Protein AF-0000000084982777 (afdb_homodimer)

Foldseek 3Di:
DPPDDQDDLVRLLVLLVVFHDPVLSVLLVVLLVVLCVFQPPPADLVGHRPQSLLSQLLSVLSVLQFGSLLSSLSSCLCRCVPGPDHLVNCCVSHRNSSSLLSVLLNVLPPDPDDPPVQVPLVSLLSNLLSCLVPVSSLSSVLSSLLVCLVVLVSDDLVVSLVSLVCCQQRVLLVCVLLLQVQSNLSSQLSSCCSNPVPLSVVLVVVCPVCVVVLVVQQVVQQVLLVVLLVVVVWDKDKDWDQDGSNVLVCCCVVVVDDSVPPLARGEMEIATADPVSLVVSVVSVCVQFPWDPPFWDACQVPPDLLRQGWTWTWTLDPPRRIYIYIYYYPLNVSCNNSGNSSVSNDHPPCPPPPPPVVVVVRNVVSVVLVVLVVLDDGSVSSSVLCSQWPSADWAWEAEPVGDIDITHFQFFLLQVQVVVHLQSSFFFPWKDWPNHTDHRLHGDHHYIYIGTDGDPPGPTDDPCVCVSGRHPSSNSSNVVVVVVVVVVVD/DPPDDQDDLVRLLVLLVVFHDPVLSVLLVLLLVVLCVFQPPPADLVGHRPQSLLSQLLSVLSVLQFGSLLSSLSSCLCRCPPGPDHLVNCCVSHRNSSSLLSVLLNVLPPDPDDDPVQVPLVSLLSNLLSCLVPVSSLSSVLSSLLSCLVVLVSDDLVVSLVSLVCCLQRVLLVCVLLLQVQSNLSSQLSSCCSNPVPLSVVLVVVCPVCVVVLVVQQVVQQVLLVVLLVVVVWDKDKDWDQDGSNVLVCCCVVVVDDSVPPLARGEMEIATADPVSLVVSVVSVCVQFPWDPPFWDACQVPPDLLRQGWTWTWTLTPPRRIYIYIYYYPLNVSCNNSGNSSVSNDHPPCNDPPPPVVVVVSNVVSVVLVVLVVLDDGSVSSSVLCSQWPSADWAWEAEPVGDIDITHFQFWLLQVQVVVHLQSSFFFPWKDWPNHTDHRLHGDHHYIYIGTDGDPPGPTDDPCVCVSGRHPSSNSSRVVVVVVVVV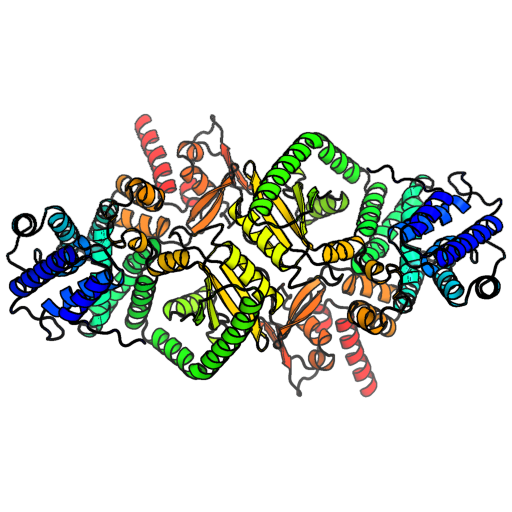VVD

Solvent-accessible surface area (backbone atoms only — not comparable to full-atom values): 50163 Å² total; per-residue (Å²): 126,80,78,77,80,83,62,48,68,66,52,39,52,52,54,37,56,75,55,42,55,69,69,46,42,49,54,31,48,51,30,44,53,49,30,47,61,60,37,58,90,41,65,38,89,82,69,44,56,38,48,57,52,30,39,40,21,19,34,50,35,39,73,52,37,43,32,52,60,58,29,23,27,26,28,34,35,55,39,54,71,77,37,90,48,44,60,67,53,42,26,69,75,68,33,61,67,43,22,50,41,23,49,55,40,32,71,52,69,67,78,80,57,88,61,66,66,60,40,48,24,42,39,49,46,50,41,54,52,47,25,64,75,39,54,64,32,44,51,46,47,52,30,43,50,48,52,50,58,74,54,36,83,68,51,56,70,70,56,35,35,52,52,23,51,49,37,51,69,45,52,22,44,48,29,43,58,42,13,20,41,61,60,18,52,52,45,36,34,55,19,39,43,57,67,39,44,65,63,39,50,50,52,51,49,60,54,57,74,51,36,67,62,48,53,51,51,48,52,52,52,48,51,52,49,50,53,48,33,51,76,68,71,50,70,67,51,75,43,76,43,83,77,54,64,43,60,50,49,50,47,28,62,76,67,70,40,55,78,89,43,50,54,69,69,40,35,36,34,38,34,23,84,38,71,61,49,34,27,38,46,49,41,44,50,31,69,75,22,44,61,40,67,84,43,62,44,61,20,64,47,50,49,45,86,37,63,37,36,32,36,38,36,32,23,37,35,81,76,27,34,53,31,32,38,34,31,24,26,57,69,35,47,45,29,40,43,35,12,58,40,49,69,50,30,52,49,81,89,60,75,64,68,62,59,65,62,60,57,58,63,58,40,62,64,50,57,50,51,56,54,43,54,74,70,36,89,42,42,54,52,32,48,53,35,42,50,50,52,62,61,38,60,69,31,45,30,25,37,64,70,46,45,80,41,80,38,31,60,68,26,10,48,46,26,49,29,32,68,75,32,63,65,49,32,36,20,47,77,36,28,26,48,61,76,36,81,40,60,49,59,40,62,60,49,67,50,36,34,45,40,79,37,65,41,90,81,47,91,45,73,57,82,67,47,60,76,40,35,64,38,51,67,38,42,51,52,52,51,48,52,53,52,53,51,51,53,70,70,94,122,81,79,76,80,83,60,48,68,66,52,39,50,52,54,37,54,74,53,42,53,70,70,44,42,51,54,32,48,51,30,43,54,50,31,46,62,62,37,59,90,41,64,39,89,81,70,43,55,37,48,56,53,29,39,40,22,20,33,52,35,39,74,53,38,43,31,52,59,57,28,24,27,26,29,34,35,56,40,54,71,75,37,91,49,44,59,67,52,42,26,67,76,68,33,59,69,42,23,51,40,23,48,54,40,32,70,51,70,66,77,79,58,87,61,66,67,60,40,49,23,42,37,49,46,49,42,54,53,46,25,65,74,39,54,65,31,44,51,46,47,50,30,42,49,48,53,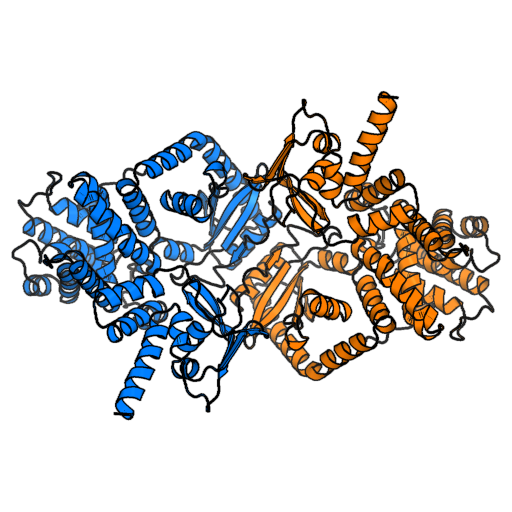48,56,74,54,36,80,69,50,57,68,70,57,35,33,53,52,25,49,47,35,51,69,45,51,22,43,48,29,43,58,43,12,20,41,61,59,19,51,51,45,35,36,54,19,37,43,57,67,41,43,65,62,40,51,50,51,53,49,61,54,57,75,50,37,67,62,49,52,50,48,49,52,52,53,47,52,54,49,50,52,46,33,50,75,68,71,49,71,65,51,74,43,77,43,84,77,53,64,44,59,51,50,49,49,28,63,76,66,70,39,54,78,88,42,50,52,69,69,39,33,37,34,39,34,22,82,36,71,61,49,34,27,39,47,49,41,43,48,31,69,75,23,44,61,41,66,82,44,63,45,62,20,65,50,51,50,46,85,35,63,36,37,31,35,38,38,32,24,36,36,82,74,28,34,53,31,33,39,36,30,25,25,57,67,35,46,44,30,39,45,34,14,60,40,50,67,50,31,51,46,77,91,56,71,63,66,57,57,66,62,59,57,57,64,58,40,62,63,48,58,49,50,57,53,42,56,75,70,36,91,42,41,56,53,34,48,53,38,42,51,50,52,61,60,40,61,69,30,44,31,25,37,62,70,46,47,80,42,79,39,29,59,68,26,9,47,44,26,48,29,33,68,75,32,61,65,50,32,36,20,46,77,35,28,26,47,59,74,36,80,40,61,49,59,40,63,59,49,67,53,37,34,45,40,79,36,65,40,90,82,47,90,45,74,57,82,68,49,61,74,40,35,65,37,50,68,36,42,50,52,52,52,48,52,52,53,52,51,51,54,71,71,94

Secondary structure (DSSP, 8-state):
--------HHHHHHHHHTTS-HHHHHHHHHHHHHHHHHTTT-B-TTSSBTTHHHHHHHHHHHHTT--HHHHHHHHHTTHHHHSS--HHHHHHHS-HHHHHHHHHHHHTT----SSHHHHHHHHHHHHHHHHHH-HHHHHHHHHHHHHHHHTGGGS-HHHHHHHHHHIIIIIHHHHHHTT-HHHHHHHHHHHHHHH-HHHHHHHHHHHHHTHHHHHHHHHHHHHHHHHHHHHTT---EEEE-PPPHHHHHHHHHHHT--GGG-GGG-EEEEEESSHHHHHHHHHHHHHHSEEPTT--EETTTS--TT----EEEEEE-GGG-EEEEEEEEHHHHHHHHHTTHHHHS--TT--S---HHHHHHH-HHHHHHHHHHHH-SSHHHHHHHHHHHTSS-EEEEE-TT--EEEEETT-BHHHHHHHH-HHHHHTEEEEEETTEEE-TTPBP-TT-BEEEEE-TT-----TTHHHH--SHHHHHHHHHHHHHHHHHH-/--------HHHHHHHHHTTS-HHHHHHHHHHHHHHHHHTTT-B-TTSSBTTHHHHHHHHHHHHTT--HHHHHHHHHTTHHHHSS--HHHHHHHS-HHHHHHHHHHHHHH----SSHHHHHHHHHHHHHHHHHH-HHHHHHHHHHHHHHHHTGGGS-HHHHHHHHHHIIIIIHHHHHHTT-HHHHHHHHHHHHHHH-HHHHHHHHHHHHHTHHHHHHHHHHHHHHHHHHHHHTT---EEEE-PPPHHHHHHHHHHHT--GGG-GGG-EEEEEESSHHHHHHHHHHHHHHSEEPTT--EETTTS--TT----EEEEEE-GGG-EEEEEEEEHHHHHHHHHTTHHHHS-BTTB-----HHHHHHH-HHHHHHHHHHHH-SSHHHHHHHHHHHTSS-EEEEE-TT--EEEEETT-BHHHHHHHH-HHHHHTEEEEEETTEEE-TTPBP-TT-BEEEEE-TT-----TTHHHH--SHHHHHHHHHHHHHHHHHH-

Nearest PDB structures (foldseek):
  7oiw-assembly1_A  TM=9.866E-01  e=7.650E-34  Staphylococcus aureus subsp. aureus Mu50
  7oiw-assembly2_B  TM=9.722E-01  e=5.119E-33  Staphylococcus aureus subsp. aureus Mu50
  8acu-assembly1_A  TM=9.009E-01  e=8.330E-35  Bacillus subtilis
  8acu-assembly1_B  TM=8.796E-01  e=3.444E-31  Bacillus subtilis
  5kpx-assembly1_33  TM=6.962E-01  e=4.493E-32  Escherichia coli K-12

Sequence (980 aa):
MSVKKNYTPQEVIALCLTYMSSEHVTFVKRAYDLAEKAHAGQMRKSGEQFISHPVQVAAILAELRMDPVTVATGFLHDVVEDTEYTYADIAELFNPEVADLVDGVTKLGKFKFKSKKEHQAENHRKMLIAMAQDVRVVLVKLADRLHNMRTLSYHRKEKQVDIATETMEIYAPLADRLGISRIKWELEDISLRYTNSQQYYRIVHMMNSRREDRERYIENAKATIQEAVDELDIEADITGRPKHIFSIYKKMRNQKKQFSEIYDLLALRVIVPSIKDCYGVLGAIHTKWKPMPGRFKDYIAMPKANMYQSLHTTVLGPDATPLEVQIRTFKMHEIAEYGVAAHWAYKEGITTKAPTDEMDQHISWFRDIIELQTESNTASDFMDSIKQDIFKDKVYVFSPKGDVMELPRDSSTLDFAYHVHTEVGNQSTGAKVNGKIVPLNYKLKNGDIVEMLTSSSSFGPSRDWLKYVNTSKAKNRIKHFFKTQQKDASMSVKKNYTPQEVIALCLTYMSSEHVTFVKRAYDLAEKAHAGQMRKSGEQFISHPVQVAAILAELRMDPVTVATGFLHDVVEDTEYTYADIAELFNPEVADLVDGVTKLGKFKFKSKKEHQAENHRKMLIAMAQDVRVVLVKLADRLHNMRTLSYHRKEKQVDIATETMEIYAPLADRLGISRIKWELEDISLRYTNSQQYYRIVHMMNSRREDRERYIENAKATIQEAVDELDIEADITGRPKHIFSIYKKMRNQKKQFSEIYDLLALRVIVPSIKDCYGVLGAIHTKWKPMPGRFKDYIAMPKANMYQSLHTTVLGPDATPLEVQIRTFKMHEIAEYGVAAHWAYKEGITTKAPTDEMDQHISWFRDIIELQTESNTASDFMDSIKQDIFKDKVYVFSPKGDVMELPRDSSTLDFAYHVHTEVGNQSTGAKVNGKIVPLNYKLKNGDIVEMLTSSSSFGPSRDWLKYVNTSKAKNRIKHFFKTQQKDAS

InterPro domains:
  IPR003607 HD/PDEase domain [SM00471] (46-158)
  IPR003607 HD/PDEase domain [cd00077] (48-171)
  IPR004095 TGS [PF02824] (395-454)
  IPR004095 TGS [PS51880] (393-454)
  IPR004811 RelA/SpoT family [TIGR00691] (31-489)
  IPR006674 HD domain [PS51831] (50-149)
  IPR007685 RelA/SpoT [PF04607] (240-349)
  IPR007685 RelA/SpoT [SM00954] (240-350)
  IPR007685 RelA/SpoT [cd05399] (219-338)
  IPR012675 Beta-grasp domain superfamily [G3DSA:3.10.20.30] (388-459)
  IPR012676 TGS-like [SSF81271] (382-454)
  IPR033655 RelA/SpoT, TGS domain [cd01668] (396-454)
  IPR043519 Nucleotidyltransferase superfamily [G3DSA:3.30.460.10] (197-329)
  IPR043519 Nucleotidyltransferase superfamily [SSF81301] (198-371)

Organism: NCBI:txid883103

Structure (mmCIF, N/CA/C/O backbone):
data_AF-0000000084982777-model_v1
#
loop_
_entity.id
_entity.type
_entity.pdbx_description
1 polymer 'GTP diphosphokinase'
#
loop_
_atom_site.group_PDB
_atom_site.id
_atom_site.type_symbol
_atom_site.label_atom_id
_atom_site.label_alt_id
_atom_site.label_comp_id
_atom_site.label_asym_id
_atom_site.label_entity_id
_atom_site.label_seq_id
_atom_site.pdbx_PDB_ins_code
_atom_site.Cartn_x
_atom_site.Cartn_y
_atom_site.Cartn_z
_atom_site.occupancy
_atom_site.B_iso_or_equiv
_atom_site.auth_seq_id
_atom_site.auth_comp_id
_atom_site.auth_asym_id
_atom_site.auth_atom_id
_atom_site.pdbx_PDB_model_num
ATOM 1 N N . MET A 1 1 ? 22.375 -23.359 -10.875 1 36.69 1 MET A N 1
ATOM 2 C CA . MET A 1 1 ? 21.281 -24.219 -11.305 1 36.69 1 MET A CA 1
ATOM 3 C C . MET A 1 1 ? 21.328 -25.562 -10.57 1 36.69 1 MET A C 1
ATOM 5 O O . MET A 1 1 ? 22.359 -26.234 -10.57 1 36.69 1 MET A O 1
ATOM 9 N N . SER A 1 2 ? 20.672 -25.719 -9.617 1 41.84 2 SER A N 1
ATOM 10 C CA . SER A 1 2 ? 20.797 -26.922 -8.812 1 41.84 2 SER A CA 1
ATOM 11 C C . SER A 1 2 ? 20.781 -28.172 -9.68 1 41.84 2 SER A C 1
ATOM 13 O O . SER A 1 2 ? 19.922 -28.312 -10.562 1 41.84 2 SER A O 1
ATOM 15 N N . VAL A 1 3 ? 21.938 -28.672 -9.922 1 45.88 3 VAL A N 1
ATOM 16 C CA . VAL A 1 3 ? 22.062 -30 -10.531 1 45.88 3 VAL A CA 1
ATOM 17 C C . VAL A 1 3 ? 21.031 -30.938 -9.93 1 45.88 3 VAL A C 1
ATOM 19 O O . VAL A 1 3 ? 21.062 -31.219 -8.727 1 45.88 3 VAL A O 1
ATOM 22 N N . LYS A 1 4 ? 19.797 -30.906 -10.516 1 60.09 4 LYS A N 1
ATOM 23 C CA . LYS A 1 4 ? 18.734 -31.672 -9.883 1 60.09 4 LYS A CA 1
ATOM 24 C C . LYS A 1 4 ? 19.062 -33.156 -9.867 1 60.09 4 LYS A C 1
ATOM 26 O O . LYS A 1 4 ? 19.609 -33.688 -10.828 1 60.09 4 LYS A O 1
ATOM 31 N N . LYS A 1 5 ? 19.094 -33.781 -8.656 1 65.69 5 LYS A N 1
ATOM 32 C CA . LYS A 1 5 ? 19.438 -35.125 -8.172 1 65.69 5 LYS A CA 1
ATOM 33 C C . LYS A 1 5 ? 18.609 -36.188 -8.875 1 65.69 5 LYS A C 1
ATOM 35 O O . LYS A 1 5 ? 17.391 -36.062 -9.016 1 65.69 5 LYS A O 1
ATOM 40 N N . ASN A 1 6 ? 19.219 -37.031 -9.672 1 84.5 6 ASN A N 1
ATOM 41 C CA . ASN A 1 6 ? 18.594 -38.25 -10.133 1 84.5 6 ASN A CA 1
ATOM 42 C C . ASN A 1 6 ? 18.422 -39.25 -8.992 1 84.5 6 ASN A C 1
ATOM 44 O O . ASN A 1 6 ? 19.406 -39.781 -8.477 1 84.5 6 ASN A O 1
ATOM 48 N N . TYR A 1 7 ? 17.203 -39.5 -8.656 1 91.94 7 TYR A N 1
ATOM 49 C CA . TYR A 1 7 ? 16.906 -40.375 -7.527 1 91.94 7 TYR A CA 1
ATOM 50 C C . TYR A 1 7 ? 16.984 -41.844 -7.93 1 91.94 7 TYR A C 1
ATOM 52 O O . TYR A 1 7 ? 16.578 -42.188 -9.031 1 91.94 7 TYR A O 1
ATOM 60 N N . THR A 1 8 ? 17.531 -42.625 -7.051 1 94 8 THR A N 1
ATOM 61 C CA . THR A 1 8 ? 17.406 -44.062 -7.18 1 94 8 THR A CA 1
ATOM 62 C C . THR A 1 8 ? 16.078 -44.562 -6.582 1 94 8 THR A C 1
ATOM 64 O O . THR A 1 8 ? 15.461 -43.844 -5.793 1 94 8 THR A O 1
ATOM 67 N N . PRO A 1 9 ? 15.609 -45.719 -7.098 1 94.75 9 PRO A N 1
ATOM 68 C CA . PRO A 1 9 ? 14.375 -46.219 -6.504 1 94.75 9 PRO A CA 1
ATOM 69 C C . PRO A 1 9 ? 14.445 -46.312 -4.98 1 94.75 9 PRO A C 1
ATOM 71 O O . PRO A 1 9 ? 13.469 -46.031 -4.297 1 94.75 9 PRO A O 1
ATOM 74 N N . GLN A 1 10 ? 15.609 -46.688 -4.48 1 94.44 10 GLN A N 1
ATOM 75 C CA . GLN A 1 10 ? 15.797 -46.781 -3.037 1 94.44 10 GLN A CA 1
ATOM 76 C C . GLN A 1 10 ? 15.664 -45.438 -2.35 1 94.44 10 GLN A C 1
ATOM 78 O O . GLN A 1 10 ? 15.102 -45.344 -1.257 1 94.44 10 GLN A O 1
ATOM 83 N N . GLU A 1 11 ? 16.172 -44.5 -3.025 1 95.31 11 GLU A N 1
ATOM 84 C CA . GLU A 1 11 ? 16.094 -43.156 -2.467 1 95.31 11 GLU A CA 1
ATOM 85 C C . GLU A 1 11 ? 14.641 -42.688 -2.439 1 95.31 11 GLU A C 1
ATOM 87 O O . GLU A 1 11 ? 14.242 -41.969 -1.525 1 95.31 11 GLU A O 1
ATOM 92 N N . VAL A 1 12 ? 13.859 -43 -3.438 1 96.12 12 VAL A N 1
ATOM 93 C CA . VAL A 1 12 ? 12.453 -42.625 -3.477 1 96.12 12 VAL A CA 1
ATOM 94 C C . VAL A 1 12 ? 11.703 -43.281 -2.326 1 96.12 12 VAL A C 1
ATOM 96 O O . VAL A 1 12 ? 10.898 -42.656 -1.645 1 96.12 12 VAL A O 1
ATOM 99 N N . ILE A 1 13 ? 12.039 -44.531 -2.127 1 95.44 13 ILE A N 1
ATOM 100 C CA . ILE A 1 13 ? 11.406 -45.281 -1.047 1 95.44 13 ILE A CA 1
ATOM 101 C C . ILE A 1 13 ? 11.812 -44.688 0.301 1 95.44 13 ILE A C 1
ATOM 103 O O . ILE A 1 13 ? 10.992 -44.594 1.21 1 95.44 13 ILE A O 1
ATOM 107 N N . ALA A 1 14 ? 13.023 -44.312 0.38 1 94.69 14 ALA A N 1
ATOM 108 C CA . ALA A 1 14 ? 13.516 -43.688 1.599 1 94.69 14 ALA A CA 1
ATOM 109 C C . ALA A 1 14 ? 12.773 -42.375 1.867 1 94.69 14 ALA A C 1
ATOM 111 O O . ALA A 1 14 ? 12.477 -42.031 3.018 1 94.69 14 ALA A O 1
ATOM 112 N N . LEU A 1 15 ? 12.578 -41.656 0.807 1 93.12 15 LEU A N 1
ATOM 113 C CA . LEU A 1 15 ? 11.82 -40.406 0.93 1 93.12 15 LEU A CA 1
ATOM 114 C C . LEU A 1 15 ? 10.414 -40.688 1.459 1 93.12 15 LEU A C 1
ATOM 116 O O . LEU A 1 15 ? 9.914 -39.969 2.312 1 93.12 15 LEU A O 1
ATOM 120 N N . CYS A 1 16 ? 9.781 -41.688 0.94 1 93.69 16 CYS A N 1
ATOM 121 C CA . CYS A 1 16 ? 8.43 -42.031 1.356 1 93.69 16 CYS A CA 1
ATOM 122 C C . CYS A 1 16 ? 8.406 -42.469 2.822 1 93.69 16 CYS A C 1
ATOM 124 O O . CYS A 1 16 ? 7.426 -42.219 3.527 1 93.69 16 CYS A O 1
ATOM 126 N N . LEU A 1 17 ? 9.523 -43.062 3.271 1 93.06 17 LEU A N 1
ATOM 127 C CA . LEU A 1 17 ? 9.617 -43.531 4.648 1 93.06 17 LEU A CA 1
ATOM 128 C C . LEU A 1 17 ? 9.625 -42.344 5.621 1 93.06 17 LEU A C 1
ATOM 130 O O . LEU A 1 17 ? 9.289 -42.5 6.797 1 93.06 17 LEU A O 1
ATOM 134 N N . THR A 1 18 ? 9.992 -41.25 5.16 1 90.31 18 THR A N 1
ATOM 135 C CA . THR A 1 18 ? 10.086 -40.094 6.02 1 90.31 18 THR A CA 1
ATOM 136 C C . THR A 1 18 ? 8.703 -39.562 6.402 1 90.31 18 THR A C 1
ATOM 138 O O . THR A 1 18 ? 8.547 -38.875 7.41 1 90.31 18 THR A O 1
ATOM 141 N N . TYR A 1 19 ? 7.637 -39.969 5.641 1 88.19 19 TYR A N 1
ATOM 142 C CA . TYR A 1 19 ? 6.352 -39.344 5.965 1 88.19 19 TYR A CA 1
ATOM 143 C C . TYR A 1 19 ? 5.219 -40.344 5.844 1 88.19 19 TYR A C 1
ATOM 145 O O . TYR A 1 19 ? 4.09 -40.094 6.262 1 88.19 19 TYR A O 1
ATOM 153 N N . MET A 1 20 ? 5.492 -41.562 5.309 1 90.5 20 MET A N 1
ATOM 154 C CA . MET A 1 20 ? 4.473 -42.594 5.137 1 90.5 20 MET A CA 1
ATOM 155 C C . MET A 1 20 ? 4.676 -43.719 6.133 1 90.5 20 MET A C 1
ATOM 157 O O . MET A 1 20 ? 5.789 -43.938 6.613 1 90.5 20 MET A O 1
ATOM 161 N N . SER A 1 21 ? 3.551 -44.406 6.484 1 91.62 21 SER A N 1
ATOM 162 C CA . SER A 1 21 ? 3.633 -45.625 7.309 1 91.62 21 SER A CA 1
ATOM 163 C C . SER A 1 21 ? 4.312 -46.75 6.555 1 91.62 21 SER A C 1
ATOM 165 O O . SER A 1 21 ? 4.441 -46.719 5.332 1 91.62 21 SER A O 1
ATOM 167 N N . SER A 1 22 ? 4.707 -47.75 7.266 1 92.31 22 SER A N 1
ATOM 168 C CA . SER A 1 22 ? 5.398 -48.906 6.676 1 92.31 22 SER A CA 1
ATOM 169 C C . SER A 1 22 ? 4.5 -49.625 5.691 1 92.31 22 SER A C 1
ATOM 171 O O . SER A 1 22 ? 4.973 -50.125 4.668 1 92.31 22 SER A O 1
ATOM 173 N N . GLU A 1 23 ? 3.277 -49.75 6.047 1 92.88 23 GLU A N 1
ATOM 174 C CA . GLU A 1 23 ? 2.324 -50.406 5.16 1 92.88 23 GLU A CA 1
ATOM 175 C C . GLU A 1 23 ? 2.197 -49.656 3.834 1 92.88 23 GLU A C 1
ATOM 177 O O . GLU A 1 23 ? 2.152 -50.281 2.768 1 92.88 23 GLU A O 1
ATOM 182 N N . HIS A 1 24 ? 2.152 -48.438 3.957 1 93.69 24 HIS A N 1
ATOM 183 C CA . HIS A 1 24 ? 2.016 -47.594 2.77 1 93.69 24 HIS A CA 1
ATOM 184 C C . HIS A 1 24 ? 3.285 -47.625 1.925 1 93.69 24 HIS A C 1
ATOM 186 O O . HIS A 1 24 ? 3.217 -47.594 0.694 1 93.69 24 HIS A O 1
ATOM 192 N N . VAL A 1 25 ? 4.367 -47.688 2.596 1 95.62 25 VAL A N 1
ATOM 193 C CA . VAL A 1 25 ? 5.637 -47.75 1.876 1 95.62 25 VAL A CA 1
ATOM 194 C C . VAL A 1 25 ? 5.723 -49.062 1.111 1 95.62 25 VAL A C 1
ATOM 196 O O . VAL A 1 25 ? 6.23 -49.094 -0.013 1 95.62 25 VAL A O 1
ATOM 199 N N . THR A 1 26 ? 5.262 -50.094 1.719 1 95.88 26 THR A N 1
ATOM 200 C CA . THR A 1 26 ? 5.223 -51.375 1.051 1 95.88 26 THR A CA 1
ATOM 201 C C . THR A 1 26 ? 4.34 -51.344 -0.194 1 95.88 26 THR A C 1
ATOM 203 O O . THR A 1 26 ? 4.672 -51.906 -1.226 1 95.88 26 THR A O 1
ATOM 206 N N . PHE A 1 27 ? 3.26 -50.688 -0.007 1 95.56 27 PHE A N 1
ATOM 207 C CA . PHE A 1 27 ? 2.344 -50.469 -1.123 1 95.56 27 PHE A CA 1
ATOM 208 C C . PHE A 1 27 ? 3.051 -49.781 -2.277 1 95.56 27 PHE A C 1
ATOM 210 O O . PHE A 1 27 ? 2.92 -50.188 -3.434 1 95.56 27 PHE A O 1
ATOM 217 N N . VAL A 1 28 ? 3.836 -48.75 -2.002 1 96.88 28 VAL A N 1
ATOM 218 C CA . VAL A 1 28 ? 4.57 -48 -3 1 96.88 28 VAL A CA 1
ATOM 219 C C . VAL A 1 28 ? 5.672 -48.844 -3.613 1 96.88 28 VAL A C 1
ATOM 221 O O . VAL A 1 28 ? 5.914 -48.781 -4.82 1 96.88 28 VAL A O 1
ATOM 224 N N . LYS A 1 29 ? 6.293 -49.625 -2.816 1 97.31 29 LYS A N 1
ATOM 225 C CA . LYS A 1 29 ? 7.348 -50.5 -3.297 1 97.31 29 LYS A CA 1
ATOM 226 C C . LYS A 1 29 ? 6.801 -51.531 -4.293 1 97.31 29 LYS A C 1
ATOM 228 O O . LYS A 1 29 ? 7.469 -51.844 -5.277 1 97.31 29 LYS A O 1
ATOM 233 N N . ARG A 1 30 ? 5.664 -52.031 -4.047 1 96.88 30 ARG A N 1
ATOM 234 C CA . ARG A 1 30 ? 5.02 -52.969 -4.969 1 96.88 30 ARG A CA 1
ATOM 235 C C . ARG A 1 30 ? 4.805 -52.312 -6.332 1 96.88 30 ARG A C 1
ATOM 237 O O . ARG A 1 30 ? 4.918 -52.969 -7.367 1 96.88 30 ARG A O 1
ATOM 244 N N . ALA A 1 31 ? 4.395 -51.094 -6.277 1 97.44 31 ALA A N 1
ATOM 245 C CA . ALA A 1 31 ? 4.188 -50.344 -7.527 1 97.44 31 ALA A CA 1
ATOM 246 C C . ALA A 1 31 ? 5.492 -50.25 -8.312 1 97.44 31 ALA A C 1
ATOM 248 O O . ALA A 1 31 ? 5.5 -50.406 -9.539 1 97.44 31 ALA A O 1
ATOM 249 N N . TYR A 1 32 ? 6.547 -49.969 -7.605 1 97.44 32 TYR A N 1
ATOM 250 C CA . TYR A 1 32 ? 7.848 -49.906 -8.258 1 97.44 32 TYR A CA 1
ATOM 251 C C . TYR A 1 32 ? 8.203 -51.25 -8.883 1 97.44 32 TYR A C 1
ATOM 253 O O . TYR A 1 32 ? 8.672 -51.312 -10.023 1 97.44 32 TYR A O 1
ATOM 261 N N . ASP A 1 33 ? 8.023 -52.312 -8.117 1 96.88 33 ASP A N 1
ATOM 262 C CA . ASP A 1 33 ? 8.367 -53.656 -8.586 1 96.88 33 ASP A CA 1
ATOM 263 C C . ASP A 1 33 ? 7.617 -54 -9.867 1 96.88 33 ASP A C 1
ATOM 265 O O . ASP A 1 33 ? 8.195 -54.531 -10.805 1 96.88 33 ASP A O 1
ATOM 269 N N . LEU A 1 34 ? 6.387 -53.688 -9.844 1 96.5 34 LEU A N 1
ATOM 270 C CA . LEU A 1 34 ? 5.59 -53.938 -11.031 1 96.5 34 LEU A CA 1
ATOM 271 C C . LEU A 1 34 ? 6.086 -53.125 -12.219 1 96.5 34 LEU A C 1
ATOM 273 O O . LEU A 1 34 ? 6.184 -53.625 -13.336 1 96.5 34 LEU A O 1
ATOM 277 N N . ALA A 1 35 ? 6.32 -51.844 -12.031 1 96.81 35 ALA A N 1
ATOM 278 C CA . ALA A 1 35 ? 6.785 -50.969 -13.102 1 96.81 35 ALA A CA 1
ATOM 279 C C . ALA A 1 35 ? 8.125 -51.438 -13.664 1 96.81 35 ALA A C 1
ATOM 281 O O . ALA A 1 35 ? 8.344 -51.406 -14.875 1 96.81 35 ALA A O 1
ATOM 282 N N . GLU A 1 36 ? 9 -51.844 -12.742 1 96.12 36 GLU A N 1
ATOM 283 C CA . GLU A 1 36 ? 10.312 -52.312 -13.164 1 96.12 36 GLU A CA 1
ATOM 284 C C . GLU A 1 36 ? 10.164 -53.562 -14.047 1 96.12 36 GLU A C 1
ATOM 286 O O . GLU A 1 36 ? 10.836 -53.688 -15.078 1 96.12 36 GLU A O 1
ATOM 291 N N . LYS A 1 37 ? 9.336 -54.469 -13.633 1 95.69 37 LYS A N 1
ATOM 292 C CA . LYS A 1 37 ? 9.078 -55.656 -14.414 1 95.69 37 LYS A CA 1
ATOM 293 C C . LYS A 1 37 ? 8.438 -55.312 -15.758 1 95.69 37 LYS A C 1
ATOM 295 O O . LYS A 1 37 ? 8.82 -55.844 -16.797 1 95.69 37 LYS A O 1
ATOM 300 N N . ALA A 1 38 ? 7.484 -54.469 -15.711 1 94.75 38 ALA A N 1
ATOM 301 C CA . ALA A 1 38 ? 6.715 -54.094 -16.906 1 94.75 38 ALA A CA 1
ATOM 302 C C . ALA A 1 38 ? 7.59 -53.406 -17.938 1 94.75 38 ALA A C 1
ATOM 304 O O . ALA A 1 38 ? 7.414 -53.625 -19.141 1 94.75 38 ALA A O 1
ATOM 305 N N . HIS A 1 39 ? 8.492 -52.594 -17.547 1 93.81 39 HIS A N 1
ATOM 306 C CA . HIS A 1 39 ? 9.297 -51.781 -18.469 1 93.81 39 HIS A CA 1
ATOM 307 C C . HIS A 1 39 ? 10.656 -52.438 -18.719 1 93.81 39 HIS A C 1
ATOM 309 O O . HIS A 1 39 ? 11.555 -51.812 -19.281 1 93.81 39 HIS A O 1
ATOM 315 N N . ALA A 1 40 ? 10.828 -53.625 -18.297 1 92.81 40 ALA A N 1
ATOM 316 C CA . ALA A 1 40 ? 12.094 -54.344 -18.484 1 92.81 40 ALA A CA 1
ATOM 317 C C . ALA A 1 40 ? 12.484 -54.375 -19.953 1 92.81 40 ALA A C 1
ATOM 319 O O . ALA A 1 40 ? 11.68 -54.75 -20.812 1 92.81 40 ALA A O 1
ATOM 320 N N . GLY A 1 41 ? 13.664 -53.969 -20.266 1 90.38 41 GLY A N 1
ATOM 321 C CA . GLY A 1 41 ? 14.172 -54.031 -21.625 1 90.38 41 GLY A CA 1
ATOM 322 C C . GLY A 1 41 ? 13.898 -52.75 -22.406 1 90.38 41 GLY A C 1
ATOM 323 O O . GLY A 1 41 ? 14.469 -52.562 -23.484 1 90.38 41 GLY A O 1
ATOM 324 N N . GLN A 1 42 ? 13.008 -51.969 -21.953 1 91.75 42 GLN A N 1
ATOM 325 C CA . GLN A 1 42 ? 12.688 -50.719 -22.625 1 91.75 42 GLN A CA 1
ATOM 326 C C . GLN A 1 42 ? 13.727 -49.656 -22.297 1 91.75 42 GLN A C 1
ATOM 328 O O . GLN A 1 42 ? 14.211 -49.562 -21.156 1 91.75 42 GLN A O 1
ATOM 333 N N . MET A 1 43 ? 14.133 -48.875 -23.297 1 91.06 43 MET A N 1
ATOM 334 C CA . MET A 1 43 ? 15.156 -47.844 -23.109 1 91.06 43 MET A CA 1
ATOM 335 C C . MET A 1 43 ? 14.602 -46.469 -23.438 1 91.06 43 MET A C 1
ATOM 337 O O . MET A 1 43 ? 13.695 -46.344 -24.266 1 91.06 43 MET A O 1
ATOM 341 N N . ARG A 1 44 ? 15.156 -45.438 -22.859 1 90 44 ARG A N 1
ATOM 342 C CA . ARG A 1 44 ? 14.82 -44.031 -23.141 1 90 44 ARG A CA 1
ATOM 343 C C . ARG A 1 44 ? 15.688 -43.5 -24.266 1 90 44 ARG A C 1
ATOM 345 O O . ARG A 1 44 ? 16.703 -44.094 -24.641 1 90 44 ARG A O 1
ATOM 352 N N . LYS A 1 45 ? 15.234 -42.375 -24.719 1 84.69 45 LYS A N 1
ATOM 353 C CA . LYS A 1 45 ? 16.031 -41.688 -25.75 1 84.69 45 LYS A CA 1
ATOM 354 C C . LYS A 1 45 ? 17.406 -41.312 -25.234 1 84.69 45 LYS A C 1
ATOM 356 O O . LYS A 1 45 ? 18.375 -41.219 -26 1 84.69 45 LYS A O 1
ATOM 361 N N . SER A 1 46 ? 17.562 -41.156 -23.984 1 84.94 46 SER A N 1
ATOM 362 C CA . SER A 1 46 ? 18.828 -40.781 -23.344 1 84.94 46 SER A CA 1
ATOM 363 C C . SER A 1 46 ? 19.781 -42 -23.281 1 84.94 46 SER A C 1
ATOM 365 O O . SER A 1 46 ? 20.969 -41.812 -23.031 1 84.94 46 SER A O 1
ATOM 367 N N . GLY A 1 47 ? 19.219 -43.156 -23.484 1 86.56 47 GLY A N 1
ATOM 368 C CA . GLY A 1 47 ? 20.016 -44.375 -23.391 1 86.56 47 GLY A CA 1
ATOM 369 C C . GLY A 1 47 ? 19.859 -45.062 -22.062 1 86.56 47 GLY A C 1
ATOM 370 O O . GLY A 1 47 ? 20.344 -46.188 -21.891 1 86.56 47 GLY A O 1
ATOM 371 N N . GLU A 1 48 ? 19.172 -44.469 -21.188 1 89.44 48 GLU A N 1
ATOM 372 C CA . GLU A 1 48 ? 18.906 -45.094 -19.891 1 89.44 48 GLU A CA 1
ATOM 373 C C . GLU A 1 48 ? 17.703 -46.031 -19.953 1 89.44 48 GLU A C 1
ATOM 375 O O . GLU A 1 48 ? 16.906 -45.969 -20.891 1 89.44 48 GLU A O 1
ATOM 380 N N . GLN A 1 49 ? 17.703 -46.875 -18.938 1 92.88 49 GLN A N 1
ATOM 381 C CA . GLN A 1 49 ? 16.531 -47.719 -18.844 1 92.88 49 GLN A CA 1
ATOM 382 C C . GLN A 1 49 ? 15.266 -46.906 -18.625 1 92.88 49 GLN A C 1
ATOM 384 O O . GLN A 1 49 ? 15.289 -45.906 -17.906 1 92.88 49 GLN A O 1
ATOM 389 N N . PHE A 1 50 ? 14.25 -47.281 -19.203 1 93.62 50 PHE A N 1
ATOM 390 C CA . PHE A 1 50 ? 13.016 -46.531 -19.188 1 93.62 50 PHE A CA 1
ATOM 391 C C . PHE A 1 50 ? 12.516 -46.344 -17.75 1 93.62 50 PHE A C 1
ATOM 393 O O . PHE A 1 50 ? 11.922 -45.312 -17.422 1 93.62 50 PHE A O 1
ATOM 400 N N . ILE A 1 51 ? 12.781 -47.312 -16.906 1 94.06 51 ILE A N 1
ATOM 401 C CA . ILE A 1 51 ? 12.297 -47.312 -15.539 1 94.06 51 ILE A CA 1
ATOM 402 C C . ILE A 1 51 ? 12.844 -46.094 -14.789 1 94.06 51 ILE A C 1
ATOM 404 O O . ILE A 1 51 ? 12.258 -45.656 -13.805 1 94.06 51 ILE A O 1
ATOM 408 N N . SER A 1 52 ? 13.922 -45.562 -15.266 1 94.19 52 SER A N 1
ATOM 409 C CA . SER A 1 52 ? 14.5 -44.375 -14.625 1 94.19 52 SER A CA 1
ATOM 410 C C . SER A 1 52 ? 13.523 -43.188 -14.633 1 94.19 52 SER A C 1
ATOM 412 O O . SER A 1 52 ? 13.484 -42.406 -13.68 1 94.19 52 SER A O 1
ATOM 414 N N . HIS A 1 53 ? 12.703 -43.125 -15.656 1 94.44 53 HIS A N 1
ATOM 415 C CA . HIS A 1 53 ? 11.742 -42.062 -15.797 1 94.44 53 HIS A CA 1
ATOM 416 C C . HIS A 1 53 ? 10.633 -42.156 -14.758 1 94.44 53 HIS A C 1
ATOM 418 O O . HIS A 1 53 ? 10.414 -41.25 -13.969 1 94.44 53 HIS A O 1
ATOM 424 N N . PRO A 1 54 ? 9.938 -43.281 -14.672 1 96.06 54 PRO A N 1
ATOM 425 C CA . PRO A 1 54 ? 8.914 -43.406 -13.641 1 96.06 54 PRO A CA 1
ATOM 426 C C . PRO A 1 54 ? 9.469 -43.219 -12.227 1 96.06 54 PRO A C 1
ATOM 428 O O . PRO A 1 54 ? 8.766 -42.688 -11.359 1 96.06 54 PRO A O 1
ATOM 431 N N . VAL A 1 55 ? 10.711 -43.594 -12.055 1 96.5 55 VAL A N 1
ATOM 432 C CA . VAL A 1 55 ? 11.336 -43.406 -10.75 1 96.5 55 VAL A CA 1
ATOM 433 C C . VAL A 1 55 ? 11.453 -41.906 -10.43 1 96.5 55 VAL A C 1
ATOM 435 O O . VAL A 1 55 ? 11.156 -41.5 -9.312 1 96.5 55 VAL A O 1
ATOM 438 N N . GLN A 1 56 ? 11.883 -41.156 -11.391 1 96.62 56 GLN A N 1
ATOM 439 C CA . GLN A 1 56 ? 12.016 -39.719 -11.18 1 96.62 56 GLN A CA 1
ATOM 440 C C . GLN A 1 56 ? 10.648 -39.062 -10.977 1 96.62 56 GLN A C 1
ATOM 442 O O . GLN A 1 56 ? 10.516 -38.156 -10.172 1 96.62 56 GLN A O 1
ATOM 447 N N . VAL A 1 57 ? 9.664 -39.469 -11.711 1 96.56 57 VAL A N 1
ATOM 448 C CA . VAL A 1 57 ? 8.312 -38.938 -11.578 1 96.56 57 VAL A CA 1
ATOM 449 C C . VAL A 1 57 ? 7.789 -39.219 -10.164 1 96.56 57 VAL A C 1
ATOM 451 O O . VAL A 1 57 ? 7.254 -38.312 -9.516 1 96.56 57 VAL A O 1
ATOM 454 N N . ALA A 1 58 ? 7.949 -40.438 -9.734 1 97.06 58 ALA A N 1
ATOM 455 C CA . ALA A 1 58 ? 7.535 -40.812 -8.383 1 97.06 58 ALA A CA 1
ATOM 456 C C . ALA A 1 58 ? 8.312 -40 -7.34 1 97.06 58 ALA A C 1
ATOM 458 O O . ALA A 1 58 ? 7.762 -39.656 -6.293 1 97.06 58 ALA A O 1
ATOM 459 N N . ALA A 1 59 ? 9.57 -39.781 -7.648 1 96.19 59 ALA A N 1
ATOM 460 C CA . ALA A 1 59 ? 10.398 -39 -6.742 1 96.19 59 ALA A CA 1
ATOM 461 C C . ALA A 1 59 ? 9.852 -37.594 -6.582 1 96.19 59 ALA A C 1
ATOM 463 O O . ALA A 1 59 ? 9.797 -37.062 -5.473 1 96.19 59 ALA A O 1
ATOM 464 N N . ILE A 1 60 ? 9.508 -36.938 -7.668 1 94.81 60 ILE A N 1
ATOM 465 C CA . ILE A 1 60 ? 8.961 -35.594 -7.656 1 94.81 60 ILE A CA 1
ATOM 466 C C . ILE A 1 60 ? 7.691 -35.562 -6.801 1 94.81 60 ILE A C 1
ATOM 468 O O . ILE A 1 60 ? 7.5 -34.625 -5.996 1 94.81 60 ILE A O 1
ATOM 472 N N . LEU A 1 61 ? 6.832 -36.562 -6.957 1 94.88 61 LEU A N 1
ATOM 473 C CA . LEU A 1 61 ? 5.59 -36.625 -6.195 1 94.88 61 LEU A CA 1
ATOM 474 C C . LEU A 1 61 ? 5.879 -36.875 -4.715 1 94.88 61 LEU A C 1
ATOM 476 O O . LEU A 1 61 ? 5.176 -36.344 -3.85 1 94.88 61 LEU A O 1
ATOM 480 N N . ALA A 1 62 ? 6.875 -37.656 -4.461 1 93.12 62 ALA A N 1
ATOM 481 C CA . ALA A 1 62 ? 7.266 -37.938 -3.078 1 93.12 62 ALA A CA 1
ATOM 482 C C . ALA A 1 62 ? 7.844 -36.656 -2.424 1 93.12 62 ALA A C 1
ATOM 484 O O . ALA A 1 62 ? 7.637 -36.438 -1.23 1 93.12 62 ALA A O 1
ATOM 485 N N . GLU A 1 63 ? 8.594 -35.969 -3.207 1 90.19 63 GLU A N 1
ATOM 486 C CA . GLU A 1 63 ? 9.117 -34.688 -2.707 1 90.19 63 GLU A CA 1
ATOM 487 C C . GLU A 1 63 ? 7.992 -33.75 -2.307 1 90.19 63 GLU A C 1
ATOM 489 O O . GLU A 1 63 ? 8.133 -32.969 -1.366 1 90.19 63 GLU A O 1
ATOM 494 N N . LEU A 1 64 ? 6.938 -33.875 -3.016 1 88.94 64 LEU A N 1
ATOM 495 C CA . LEU A 1 64 ? 5.762 -33.062 -2.713 1 88.94 64 LEU A CA 1
ATOM 496 C C . LEU A 1 64 ? 4.969 -33.656 -1.559 1 88.94 64 LEU A C 1
ATOM 498 O O . LEU A 1 64 ? 3.928 -33.125 -1.171 1 88.94 64 LEU A O 1
ATOM 502 N N . ARG A 1 65 ? 5.426 -34.844 -1.06 1 88.56 65 ARG A N 1
ATOM 503 C CA . ARG A 1 65 ? 4.828 -35.594 0.056 1 88.56 65 ARG A CA 1
ATOM 504 C C . ARG A 1 65 ? 3.404 -36 -0.276 1 88.56 65 ARG A C 1
ATOM 506 O O . ARG A 1 65 ? 2.498 -35.875 0.55 1 88.56 65 ARG A O 1
ATOM 513 N N . MET A 1 66 ? 3.201 -36.406 -1.479 1 91.5 66 MET A N 1
ATOM 514 C CA . MET A 1 66 ? 1.889 -36.875 -1.923 1 91.5 66 MET A CA 1
ATOM 515 C C . MET A 1 66 ? 1.53 -38.188 -1.275 1 91.5 66 MET A C 1
ATOM 517 O O . MET A 1 66 ? 2.404 -38.906 -0.762 1 91.5 66 MET A O 1
ATOM 521 N N . ASP A 1 67 ? 0.256 -38.562 -1.284 1 90.69 67 ASP A N 1
ATOM 522 C CA . ASP A 1 67 ? -0.225 -39.812 -0.668 1 90.69 67 ASP A CA 1
ATOM 523 C C . ASP A 1 67 ? 0.311 -41.031 -1.403 1 90.69 67 ASP A C 1
ATOM 525 O O . ASP A 1 67 ? 0.753 -40.938 -2.549 1 90.69 67 ASP A O 1
ATOM 529 N N . PRO A 1 68 ? 0.229 -42.156 -0.748 1 93.56 68 PRO A N 1
ATOM 530 C CA . PRO A 1 68 ? 0.805 -43.375 -1.324 1 93.56 68 PRO A CA 1
ATOM 531 C C . PRO A 1 68 ? 0.197 -43.719 -2.68 1 93.56 68 PRO A C 1
ATOM 533 O O . PRO A 1 68 ? 0.909 -44.156 -3.58 1 93.56 68 PRO A O 1
ATOM 536 N N . VAL A 1 69 ? -1.061 -43.531 -2.803 1 93.25 69 VAL A N 1
ATOM 537 C CA . VAL A 1 69 ? -1.751 -43.875 -4.043 1 93.25 69 VAL A CA 1
ATOM 538 C C . VAL A 1 69 ? -1.191 -43.031 -5.191 1 93.25 69 VAL A C 1
ATOM 540 O O . VAL A 1 69 ? -0.939 -43.531 -6.281 1 93.25 69 VAL A O 1
ATOM 543 N N . THR A 1 70 ? -0.951 -41.812 -4.93 1 94.31 70 THR A N 1
ATOM 544 C CA . THR A 1 70 ? -0.448 -40.875 -5.945 1 94.31 70 THR A CA 1
ATOM 545 C C . THR A 1 70 ? 0.996 -41.219 -6.309 1 94.31 70 THR A C 1
ATOM 547 O O . THR A 1 70 ? 1.363 -41.219 -7.488 1 94.31 70 THR A O 1
ATOM 550 N N . VAL A 1 71 ? 1.784 -41.5 -5.316 1 96.19 71 VAL A N 1
ATOM 551 C CA . VAL A 1 71 ? 3.178 -41.844 -5.574 1 96.19 71 VAL A CA 1
ATOM 552 C C . VAL A 1 71 ? 3.246 -43.156 -6.348 1 96.19 71 VAL A C 1
ATOM 554 O O . VAL A 1 71 ? 4.035 -43.281 -7.285 1 96.19 71 VAL A O 1
ATOM 557 N N . ALA A 1 72 ? 2.426 -44.094 -5.945 1 96.81 72 ALA A N 1
ATOM 558 C CA . ALA A 1 72 ? 2.35 -45.375 -6.68 1 96.81 72 ALA A CA 1
ATOM 559 C C . ALA A 1 72 ? 1.966 -45.125 -8.141 1 96.81 72 ALA A C 1
ATOM 561 O O . ALA A 1 72 ? 2.518 -45.75 -9.047 1 96.81 72 ALA A O 1
ATOM 562 N N . THR A 1 73 ? 1.012 -44.25 -8.312 1 96 73 THR A N 1
ATOM 563 C CA . THR A 1 73 ? 0.604 -43.906 -9.664 1 96 73 THR A CA 1
ATOM 564 C C . THR A 1 73 ? 1.777 -43.312 -10.445 1 96 73 THR A C 1
ATOM 566 O O . THR A 1 73 ? 1.896 -43.531 -11.656 1 96 73 THR A O 1
ATOM 569 N N . GLY A 1 74 ? 2.605 -42.594 -9.805 1 96.88 74 GLY A N 1
ATOM 570 C CA . GLY A 1 74 ? 3.805 -42.062 -10.438 1 96.88 74 GLY A CA 1
ATOM 571 C C . GLY A 1 74 ? 4.688 -43.156 -11.023 1 96.88 74 GLY A C 1
ATOM 572 O O . GLY A 1 74 ? 5.199 -43 -12.133 1 96.88 74 GLY A O 1
ATOM 573 N N . PHE A 1 75 ? 4.797 -44.25 -10.312 1 97.25 75 PHE A N 1
ATOM 574 C CA . PHE A 1 75 ? 5.566 -45.375 -10.797 1 97.25 75 PHE A CA 1
ATOM 575 C C . PHE A 1 75 ? 4.859 -46.062 -11.969 1 97.25 75 PHE A C 1
ATOM 577 O O . PHE A 1 75 ? 5.508 -46.5 -12.906 1 97.25 75 PHE A O 1
ATOM 584 N N . LEU A 1 76 ? 3.555 -46.062 -11.93 1 97 76 LEU A N 1
ATOM 585 C CA . LEU A 1 76 ? 2.785 -46.906 -12.82 1 97 76 LEU A CA 1
ATOM 586 C C . LEU A 1 76 ? 2.203 -46.125 -13.984 1 97 76 LEU A C 1
ATOM 588 O O . LEU A 1 76 ? 1.564 -46.688 -14.875 1 97 76 LEU A O 1
ATOM 592 N N . HIS A 1 77 ? 2.414 -44.812 -14.07 1 93.94 77 HIS A N 1
ATOM 593 C CA . HIS A 1 77 ? 1.647 -43.906 -14.922 1 93.94 77 HIS A CA 1
ATOM 594 C C . HIS A 1 77 ? 1.818 -44.281 -16.391 1 93.94 77 HIS A C 1
ATOM 596 O O . HIS A 1 77 ? 0.926 -44.031 -17.203 1 93.94 77 HIS A O 1
ATOM 602 N N . ASP A 1 78 ? 2.906 -44.875 -16.797 1 92.5 78 ASP A N 1
ATOM 603 C CA . ASP A 1 78 ? 3.156 -45.219 -18.203 1 92.5 78 ASP A CA 1
ATOM 604 C C . ASP A 1 78 ? 2.998 -46.719 -18.438 1 92.5 78 ASP A C 1
ATOM 606 O O . ASP A 1 78 ? 3.238 -47.219 -19.547 1 92.5 78 ASP A O 1
ATOM 610 N N . VAL A 1 79 ? 2.648 -47.531 -17.453 1 92.19 79 VAL A N 1
ATOM 611 C CA . VAL A 1 79 ? 2.627 -48.969 -17.547 1 92.19 79 VAL A CA 1
ATOM 612 C C . VAL A 1 79 ? 1.496 -49.406 -18.469 1 92.19 79 VAL A C 1
ATOM 614 O O . VAL A 1 79 ? 1.699 -50.25 -19.344 1 92.19 79 VAL A O 1
ATOM 617 N N . VAL A 1 80 ? 0.331 -48.875 -18.281 1 88.88 80 VAL A N 1
ATOM 618 C CA . VAL A 1 80 ? -0.821 -49.281 -19.078 1 88.88 80 VAL A CA 1
ATOM 619 C C . VAL A 1 80 ? -0.638 -48.812 -20.531 1 88.88 80 VAL A C 1
ATOM 621 O O . VAL A 1 80 ? -1.053 -49.5 -21.469 1 88.88 80 VAL A O 1
ATOM 624 N N . GLU A 1 81 ? 0.006 -47.688 -20.688 1 85.31 81 GLU A N 1
ATOM 625 C CA . GLU A 1 81 ? 0.206 -47.094 -22 1 85.31 81 GLU A CA 1
ATOM 626 C C . GLU A 1 81 ? 1.277 -47.844 -22.797 1 85.31 81 GLU A C 1
ATOM 628 O O . GLU A 1 81 ? 1.114 -48.125 -23.984 1 85.31 81 GLU A O 1
ATOM 633 N N . ASP A 1 82 ? 2.35 -48.281 -22.219 1 86 82 ASP A N 1
ATOM 634 C CA . ASP A 1 82 ? 3.559 -48.688 -22.922 1 86 82 ASP A CA 1
ATOM 635 C C . ASP A 1 82 ? 3.77 -50.188 -22.797 1 86 82 ASP A C 1
ATOM 637 O O . ASP A 1 82 ? 4.672 -50.75 -23.438 1 86 82 ASP A O 1
ATOM 641 N N . THR A 1 83 ? 2.984 -50.844 -21.953 1 90.25 83 THR A N 1
ATOM 642 C CA . THR A 1 83 ? 3.227 -52.281 -21.703 1 90.25 83 THR A CA 1
ATOM 643 C C . THR A 1 83 ? 1.943 -53.062 -21.891 1 90.25 83 THR A C 1
ATOM 645 O O . THR A 1 83 ? 0.945 -52.562 -22.391 1 90.25 83 THR A O 1
ATOM 648 N N . GLU A 1 84 ? 1.964 -54.406 -21.547 1 90 84 GLU A N 1
ATOM 649 C CA . GLU A 1 84 ? 0.84 -55.312 -21.797 1 90 84 GLU A CA 1
ATOM 650 C C . GLU A 1 84 ? -0.191 -55.219 -20.672 1 90 84 GLU A C 1
ATOM 652 O O . GLU A 1 84 ? -1.326 -55.656 -20.828 1 90 84 GLU A O 1
ATOM 657 N N . TYR A 1 85 ? 0.173 -54.531 -19.641 1 93.44 85 TYR A N 1
ATOM 658 C CA . TYR A 1 85 ? -0.745 -54.469 -18.516 1 93.44 85 TYR A CA 1
ATOM 659 C C . TYR A 1 85 ? -1.941 -53.562 -18.844 1 93.44 85 TYR A C 1
ATOM 661 O O . TYR A 1 85 ? -1.801 -52.562 -19.531 1 93.44 85 TYR A O 1
ATOM 669 N N . THR A 1 86 ? -3.08 -54 -18.359 1 93.38 86 THR A N 1
ATOM 670 C CA . THR A 1 86 ? -4.32 -53.281 -18.625 1 93.38 86 THR A CA 1
ATOM 671 C C . THR A 1 86 ? -4.867 -52.656 -17.344 1 93.38 86 THR A C 1
ATOM 673 O O . THR A 1 86 ? -4.312 -52.844 -16.266 1 93.38 86 THR A O 1
ATOM 676 N N . TYR A 1 87 ? -5.93 -51.844 -17.516 1 93.25 87 TYR A N 1
ATOM 677 C CA . TYR A 1 87 ? -6.637 -51.25 -16.391 1 93.25 87 TYR A CA 1
ATOM 678 C C . TYR A 1 87 ? -7.035 -52.312 -15.375 1 93.25 87 TYR A C 1
ATOM 680 O O . TYR A 1 87 ? -6.859 -52.125 -14.164 1 93.25 87 TYR A O 1
ATOM 688 N N . ALA A 1 88 ? -7.582 -53.375 -15.914 1 94.44 88 ALA A N 1
ATOM 689 C CA . ALA A 1 88 ? -8.078 -54.469 -15.055 1 94.44 88 ALA A CA 1
ATOM 690 C C . ALA A 1 88 ? -6.941 -55.094 -14.25 1 94.44 88 ALA A C 1
ATOM 692 O O . ALA A 1 88 ? -7.133 -55.438 -13.086 1 94.44 88 ALA A O 1
ATOM 693 N N . ASP A 1 89 ? -5.805 -55.219 -14.875 1 95.31 89 ASP A N 1
ATOM 694 C CA . ASP A 1 89 ? -4.641 -55.781 -14.188 1 95.31 89 ASP A CA 1
ATOM 695 C C . ASP A 1 89 ? -4.25 -54.906 -12.992 1 95.31 89 ASP A C 1
ATOM 697 O O . ASP A 1 89 ? -4.004 -55.406 -11.898 1 95.31 89 ASP A O 1
ATOM 701 N N . ILE A 1 90 ? -4.203 -53.562 -13.227 1 95.5 90 ILE A N 1
ATOM 702 C CA . ILE A 1 90 ? -3.791 -52.625 -12.188 1 95.5 90 ILE A CA 1
ATOM 703 C C . ILE A 1 90 ? -4.828 -52.625 -11.062 1 95.5 90 ILE A C 1
ATOM 705 O O . ILE A 1 90 ? -4.477 -52.562 -9.883 1 95.5 90 ILE A O 1
ATOM 709 N N . ALA A 1 91 ? -6.105 -52.656 -11.398 1 95.88 91 ALA A N 1
ATOM 710 C CA . ALA A 1 91 ? -7.176 -52.688 -10.406 1 95.88 91 ALA A CA 1
ATOM 711 C C . ALA A 1 91 ? -7.094 -53.906 -9.523 1 9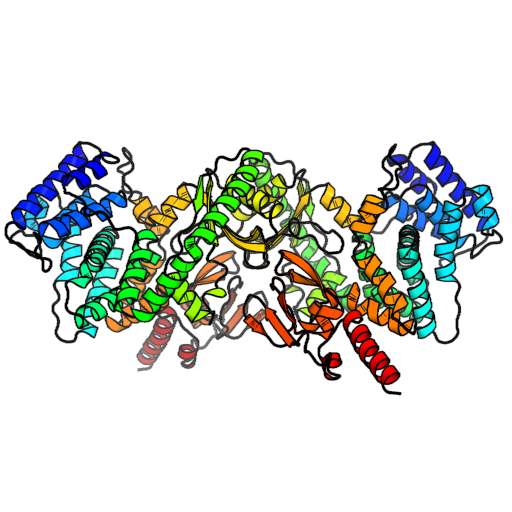5.88 91 ALA A C 1
ATOM 713 O O . ALA A 1 91 ? -7.391 -53.875 -8.328 1 95.88 91 ALA A O 1
ATOM 714 N N . GLU A 1 92 ? -6.773 -55 -10.117 1 95.12 92 GLU A N 1
ATOM 715 C CA . GLU A 1 92 ? -6.688 -56.281 -9.398 1 95.12 92 GLU A CA 1
ATOM 716 C C . GLU A 1 92 ? -5.434 -56.344 -8.531 1 95.12 92 GLU A C 1
ATOM 718 O O . GLU A 1 92 ? -5.492 -56.781 -7.379 1 95.12 92 GLU A O 1
ATOM 723 N N . LEU A 1 93 ? -4.301 -55.906 -9.023 1 93.75 93 LEU A N 1
ATOM 724 C CA . LEU A 1 93 ? -3.02 -56 -8.336 1 93.75 93 LEU A CA 1
ATOM 725 C C . LEU A 1 93 ? -2.908 -54.969 -7.23 1 93.75 93 LEU A C 1
ATOM 727 O O . LEU A 1 93 ? -2.234 -55.188 -6.223 1 93.75 93 LEU A O 1
ATOM 731 N N . PHE A 1 94 ? -3.516 -53.812 -7.383 1 95.56 94 PHE A N 1
ATOM 732 C CA . PHE A 1 94 ? -3.471 -52.75 -6.398 1 95.56 94 PHE A CA 1
ATOM 733 C C . PHE A 1 94 ? -4.867 -52.406 -5.887 1 95.56 94 PHE A C 1
ATOM 735 O O . PHE A 1 94 ? -5.422 -53.156 -5.07 1 95.56 94 PHE A O 1
ATOM 742 N N . ASN A 1 95 ? -5.598 -51.438 -6.48 1 93.5 95 ASN A N 1
ATOM 743 C CA . ASN A 1 95 ? -6.992 -51.094 -6.215 1 93.5 95 ASN A CA 1
ATOM 744 C C . ASN A 1 95 ? -7.574 -50.219 -7.312 1 93.5 95 ASN A C 1
ATOM 746 O O . ASN A 1 95 ? -6.836 -49.719 -8.156 1 93.5 95 ASN A O 1
ATOM 750 N N . PRO A 1 96 ? -8.805 -50.156 -7.332 1 93.75 96 PRO A N 1
ATOM 751 C CA . PRO A 1 96 ? -9.453 -49.375 -8.391 1 93.75 96 PRO A CA 1
ATOM 752 C C . PRO A 1 96 ? -9.039 -47.906 -8.383 1 93.75 96 PRO A C 1
ATOM 754 O O . PRO A 1 96 ? -9.008 -47.25 -9.438 1 93.75 96 PRO A O 1
ATOM 757 N N . GLU A 1 97 ? -8.703 -47.406 -7.309 1 93.12 97 GLU A N 1
ATOM 758 C CA . GLU A 1 97 ? -8.297 -46 -7.211 1 93.12 97 GLU A CA 1
ATOM 759 C C . GLU A 1 97 ? -7.016 -45.75 -8 1 93.12 97 GLU A C 1
ATOM 761 O O . GLU A 1 97 ? -6.934 -44.781 -8.766 1 93.12 97 GLU A O 1
ATOM 766 N N . VAL A 1 98 ? -6.027 -46.594 -7.797 1 94.75 98 VAL A N 1
ATOM 767 C CA . VAL A 1 98 ? -4.777 -46.5 -8.539 1 94.75 98 VAL A CA 1
ATOM 768 C C . VAL A 1 98 ? -5.039 -46.656 -10.031 1 94.75 98 VAL A C 1
ATOM 770 O O . VAL A 1 98 ? -4.488 -45.938 -10.859 1 94.75 98 VAL A O 1
ATOM 773 N N . ALA A 1 99 ? -5.879 -47.625 -10.32 1 94.56 99 ALA A N 1
ATOM 774 C CA . ALA A 1 99 ? -6.207 -47.906 -11.719 1 94.56 99 ALA A CA 1
ATOM 775 C C . ALA A 1 99 ? -6.859 -46.688 -12.375 1 94.56 99 ALA A C 1
ATOM 777 O O . ALA A 1 99 ? -6.551 -46.344 -13.523 1 94.56 99 ALA A O 1
ATOM 778 N N . ASP A 1 100 ? -7.707 -46.094 -11.688 1 91.69 100 ASP A N 1
ATOM 779 C CA . ASP A 1 100 ? -8.391 -44.906 -12.195 1 91.69 100 ASP A CA 1
ATOM 780 C C . ASP A 1 100 ? -7.41 -43.781 -12.445 1 91.69 100 ASP A C 1
ATOM 782 O O . ASP A 1 100 ? -7.512 -43.062 -13.445 1 91.69 100 ASP A O 1
ATOM 786 N N . LEU A 1 101 ? -6.516 -43.531 -11.547 1 92.06 101 LEU A N 1
ATOM 787 C CA . LEU A 1 101 ? -5.523 -42.469 -11.695 1 92.06 101 LEU A CA 1
ATOM 788 C C . LEU A 1 101 ? -4.598 -42.75 -12.867 1 92.06 101 LEU A C 1
ATOM 790 O O . LEU A 1 101 ? -4.309 -41.844 -13.664 1 92.06 101 LEU A O 1
ATOM 794 N N . VAL A 1 102 ? -4.148 -44 -12.938 1 93.06 102 VAL A N 1
ATOM 795 C CA . VAL A 1 102 ? -3.262 -44.375 -14.031 1 93.06 102 VAL A CA 1
ATOM 796 C C . VAL A 1 102 ? -3.979 -44.188 -15.367 1 93.06 102 VAL A C 1
ATOM 798 O O . VAL A 1 102 ? -3.391 -43.688 -16.328 1 93.06 102 VAL A O 1
ATOM 801 N N . ASP A 1 103 ? -5.191 -44.625 -15.383 1 88.56 103 ASP A N 1
ATOM 802 C CA . ASP A 1 103 ? -6.004 -44.469 -16.594 1 88.56 103 ASP A CA 1
ATOM 803 C C . ASP A 1 103 ? -6.195 -43 -16.953 1 88.56 103 ASP A C 1
ATOM 805 O O . ASP A 1 103 ? -6.188 -42.656 -18.125 1 88.56 103 ASP A O 1
ATOM 809 N N . GLY A 1 104 ? -6.504 -42.25 -15.977 1 85.06 104 GLY A N 1
ATOM 810 C CA . GLY A 1 104 ? -6.66 -40.812 -16.203 1 85.06 104 GLY A CA 1
ATOM 811 C C . GLY A 1 104 ? -5.426 -40.156 -16.797 1 85.06 104 GLY A C 1
ATOM 812 O O . GLY A 1 104 ? -5.531 -39.312 -17.688 1 85.06 104 GLY A O 1
ATOM 813 N N . VAL A 1 105 ? -4.27 -40.562 -16.312 1 86.5 105 VAL A N 1
ATOM 814 C CA . VAL A 1 105 ? -3.012 -40 -16.812 1 86.5 105 VAL A CA 1
ATOM 815 C C . VAL A 1 105 ? -2.742 -40.5 -18.219 1 86.5 105 VAL A C 1
ATOM 817 O O . VAL A 1 105 ? -2.262 -39.75 -19.078 1 86.5 105 VAL A O 1
ATOM 820 N N . THR A 1 106 ? -3.031 -41.781 -18.453 1 80.31 106 THR A N 1
ATOM 821 C CA . THR A 1 106 ? -2.797 -42.438 -19.75 1 80.31 106 THR A CA 1
ATOM 822 C C . THR A 1 106 ? -3.641 -41.781 -20.844 1 80.31 106 THR A C 1
ATOM 824 O O . THR A 1 106 ? -3.166 -41.594 -21.953 1 80.31 106 THR A O 1
ATOM 827 N N . LYS A 1 107 ? -4.84 -41.625 -20.578 1 70.88 107 LYS A N 1
ATOM 828 C CA . LYS A 1 107 ? -5.766 -41.062 -21.547 1 70.88 107 LYS A CA 1
ATOM 829 C C . LYS A 1 107 ? -5.316 -39.656 -21.969 1 70.88 107 LYS A C 1
ATOM 831 O O . LYS A 1 107 ? -5.656 -39.188 -23.062 1 70.88 107 LYS A O 1
ATOM 836 N N . LEU A 1 108 ? -4.531 -39.094 -21.219 1 63.94 108 LEU A N 1
ATOM 837 C CA . LEU A 1 108 ? -4.031 -37.75 -21.531 1 63.94 108 LEU A CA 1
ATOM 838 C C . LEU A 1 108 ? -2.824 -37.844 -22.469 1 63.94 108 LEU A C 1
ATOM 840 O O . LEU A 1 108 ? -2.516 -36.875 -23.156 1 63.94 108 LEU A O 1
ATOM 844 N N . GLY A 1 109 ? -2.008 -39 -22.656 1 55.78 109 GLY A N 1
ATOM 845 C CA . GLY A 1 109 ? -0.802 -39.125 -23.453 1 55.78 109 GLY A CA 1
ATOM 846 C C . GLY A 1 109 ? -1.074 -39.656 -24.859 1 55.78 109 GLY A C 1
ATOM 847 O O . GLY A 1 109 ? -0.251 -39.5 -25.75 1 55.78 109 GLY A O 1
ATOM 848 N N . LYS A 1 110 ? -1.982 -40.625 -25.188 1 47.84 110 LYS A N 1
ATOM 849 C CA . LYS A 1 110 ? -2.129 -41.469 -26.375 1 47.84 110 LYS A CA 1
ATOM 850 C C . LYS A 1 110 ? -2.645 -40.656 -27.562 1 47.84 110 LYS A C 1
ATOM 852 O O . LYS A 1 110 ? -2.693 -41.156 -28.688 1 47.84 110 LYS A O 1
ATOM 857 N N . PHE A 1 111 ? -3.123 -39.5 -27.641 1 38.69 111 PHE A N 1
ATOM 858 C CA . PHE A 1 111 ? -3.865 -39.25 -28.875 1 38.69 111 PHE A CA 1
ATOM 859 C C . PHE A 1 111 ? -2.984 -38.562 -29.922 1 38.69 111 PHE A C 1
ATOM 861 O O . PHE A 1 111 ? -2.553 -37.438 -29.719 1 38.69 111 PHE A O 1
ATOM 868 N N . LYS A 1 112 ? -2.295 -39.406 -30.766 1 36.25 112 LYS A N 1
ATOM 869 C CA . LYS A 1 112 ? -1.545 -39.094 -31.984 1 36.25 112 LYS A CA 1
ATOM 870 C C . LYS A 1 112 ? -2.412 -38.312 -32.969 1 36.25 112 LYS A C 1
ATOM 872 O O . LYS A 1 112 ? -2.303 -38.5 -34.188 1 36.25 112 LYS A O 1
ATOM 877 N N . PHE A 1 113 ? -3.129 -37.312 -32.812 1 35.81 113 PHE A N 1
ATOM 878 C CA . PHE A 1 113 ? -4.031 -37 -33.906 1 35.81 113 PHE A CA 1
ATOM 879 C C . PHE A 1 113 ? -3.309 -36.188 -35 1 35.81 113 PHE A C 1
ATOM 881 O O . PHE A 1 113 ? -2.258 -35.594 -34.719 1 35.81 113 PHE A O 1
ATOM 888 N N . LYS A 1 114 ? -3.936 -36 -36.219 1 40.06 114 LYS A N 1
ATOM 889 C CA . LYS A 1 114 ? -3.578 -35.406 -37.531 1 40.06 114 LYS A CA 1
ATOM 890 C C . LYS A 1 114 ? -3.121 -33.969 -37.406 1 40.06 114 LYS A C 1
ATOM 892 O O . LYS A 1 114 ? -2.088 -33.594 -37.938 1 40.06 114 LYS A O 1
ATOM 897 N N . SER A 1 115 ? -4.301 -33 -37.219 1 48.84 115 SER A N 1
ATOM 898 C CA . SER A 1 115 ? -3.881 -31.625 -37.156 1 48.84 115 SER A CA 1
ATOM 899 C C . SER A 1 115 ? -3.473 -31.234 -35.75 1 48.84 115 SER A C 1
ATOM 901 O O . SER A 1 115 ? -4.191 -31.531 -34.781 1 48.84 115 SER A O 1
ATOM 903 N N . LYS A 1 116 ? -2.168 -30.859 -35.531 1 60.19 116 LYS A N 1
ATOM 904 C CA . LYS A 1 116 ? -1.35 -30.75 -34.344 1 60.19 116 LYS A CA 1
ATOM 905 C C . LYS A 1 116 ? -2.01 -29.844 -33.281 1 60.19 116 LYS A C 1
ATOM 907 O O . LYS A 1 116 ? -2.072 -30.203 -32.125 1 60.19 116 LYS A O 1
ATOM 912 N N . LYS A 1 117 ? -2.742 -28.766 -33.812 1 66.31 117 LYS A N 1
ATOM 913 C CA . LYS A 1 117 ? -3.264 -27.766 -32.906 1 66.31 117 LYS A CA 1
ATOM 914 C C . LYS A 1 117 ? -4.566 -28.234 -32.25 1 66.31 117 LYS A C 1
ATOM 916 O O . LYS A 1 117 ? -4.766 -28.078 -31.047 1 66.31 117 LYS A O 1
ATOM 921 N N . GLU A 1 118 ? -5.508 -28.703 -33.031 1 68.44 118 GLU A N 1
ATOM 922 C CA . GLU A 1 118 ? -6.809 -29.141 -32.531 1 68.44 118 GLU A CA 1
ATOM 923 C C . GLU A 1 118 ? -6.668 -30.328 -31.609 1 68.44 118 GLU A C 1
ATOM 925 O O . GLU A 1 118 ? -7.387 -30.438 -30.609 1 68.44 118 GLU A O 1
ATOM 930 N N . HIS A 1 119 ? -5.754 -31.141 -31.969 1 69.19 119 HIS A N 1
ATOM 931 C CA . HIS A 1 119 ? -5.508 -32.312 -31.141 1 69.19 119 HIS A CA 1
ATOM 932 C C . HIS A 1 119 ? -4.941 -31.922 -29.781 1 69.19 119 HIS A C 1
ATOM 934 O O . HIS A 1 119 ? -5.336 -32.469 -28.75 1 69.19 119 HIS A O 1
ATOM 940 N N . GLN A 1 120 ? -4.117 -31.047 -29.875 1 76.81 120 GLN A N 1
ATOM 941 C CA . GLN A 1 120 ? -3.527 -30.562 -28.625 1 76.81 120 GLN A CA 1
ATOM 942 C C . GLN A 1 120 ? -4.582 -29.938 -27.719 1 76.81 120 GLN A C 1
ATOM 944 O O . GLN A 1 120 ? -4.578 -30.141 -26.516 1 76.81 120 GLN A O 1
ATOM 949 N N . ALA A 1 121 ? -5.484 -29.234 -28.375 1 77.94 121 ALA A N 1
ATOM 950 C CA . ALA A 1 121 ? -6.555 -28.594 -27.625 1 77.94 121 ALA A CA 1
ATOM 951 C C . ALA A 1 121 ? -7.461 -29.625 -26.969 1 77.94 121 ALA A C 1
ATOM 953 O O . ALA A 1 121 ? -7.898 -29.438 -25.828 1 77.94 121 ALA A O 1
ATOM 954 N N . GLU A 1 122 ? -7.746 -30.594 -27.672 1 77.81 122 GLU A N 1
ATOM 955 C CA . GLU A 1 122 ? -8.609 -31.625 -27.141 1 77.81 122 GLU A CA 1
ATOM 956 C C . GLU A 1 122 ? -7.945 -32.344 -25.969 1 77.81 122 GLU A C 1
ATOM 958 O O . GLU A 1 122 ? -8.609 -32.719 -25 1 77.81 122 GLU A O 1
ATOM 963 N N . ASN A 1 123 ? -6.664 -32.562 -26.094 1 75.75 123 ASN A N 1
ATOM 964 C CA . ASN A 1 123 ? -5.906 -33.188 -25.016 1 75.75 123 ASN A CA 1
ATOM 965 C C . ASN A 1 123 ? -5.926 -32.312 -23.75 1 75.75 123 ASN A C 1
ATOM 967 O O . ASN A 1 123 ? -6.086 -32.844 -22.641 1 75.75 123 ASN A O 1
ATOM 971 N N . HIS A 1 124 ? -5.758 -31.156 -24.047 1 80.12 124 HIS A N 1
ATOM 972 C CA . HIS A 1 124 ? -5.758 -30.234 -22.922 1 80.12 124 HIS A CA 1
ATOM 973 C C . HIS A 1 124 ? -7.129 -30.172 -22.266 1 80.12 124 HIS A C 1
ATOM 975 O O . HIS A 1 124 ? -7.227 -30.109 -21.031 1 80.12 124 HIS A O 1
ATOM 981 N N . ARG A 1 125 ? -8.055 -30.172 -23.094 1 80.62 125 ARG A N 1
ATOM 982 C CA . ARG A 1 125 ? -9.414 -30.156 -22.562 1 80.62 125 ARG A CA 1
ATOM 983 C C . ARG A 1 125 ? -9.656 -31.375 -21.672 1 80.62 125 ARG A C 1
ATOM 985 O O . ARG A 1 125 ? -10.18 -31.25 -20.562 1 80.62 125 ARG A O 1
ATOM 992 N N . LYS A 1 126 ? -9.266 -32.469 -22.141 1 77.69 126 LYS A N 1
ATOM 993 C CA . LYS A 1 126 ? -9.445 -33.688 -21.375 1 77.69 126 LYS A CA 1
ATOM 994 C C . LYS A 1 126 ? -8.672 -33.656 -20.062 1 77.69 126 LYS A C 1
ATOM 996 O O . LYS A 1 126 ? -9.148 -34.125 -19.031 1 77.69 126 LYS A O 1
ATOM 1001 N N . MET A 1 127 ? -7.566 -33.125 -20.203 1 79.19 127 MET A N 1
ATOM 1002 C CA . MET A 1 127 ? -6.719 -33 -19.016 1 79.19 127 MET A CA 1
ATOM 1003 C C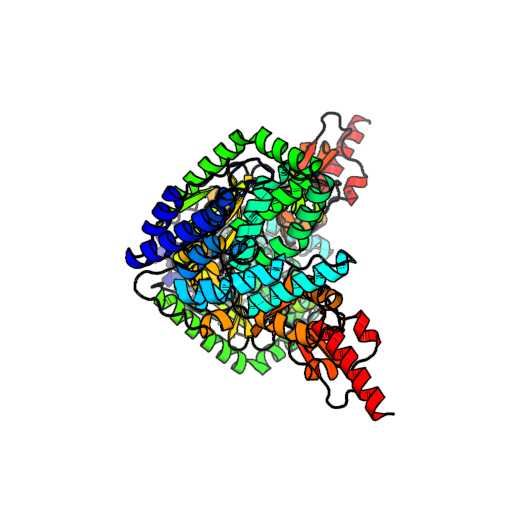 . MET A 1 127 ? -7.395 -32.156 -17.953 1 79.19 127 MET A C 1
ATOM 1005 O O . MET A 1 127 ? -7.414 -32.531 -16.781 1 79.19 127 MET A O 1
ATOM 1009 N N . LEU A 1 128 ? -7.918 -31.125 -18.359 1 79.38 128 LEU A N 1
ATOM 1010 C CA . LEU A 1 128 ? -8.539 -30.188 -17.438 1 79.38 128 LEU A CA 1
ATOM 1011 C C . LEU A 1 128 ? -9.812 -30.781 -16.828 1 79.38 128 LEU A C 1
ATOM 1013 O O . LEU A 1 128 ? -10.102 -30.562 -15.656 1 79.38 128 LEU A O 1
ATOM 1017 N N . ILE A 1 129 ? -10.453 -31.469 -17.656 1 76.56 129 ILE A N 1
ATOM 1018 C CA . ILE A 1 129 ? -11.672 -32.125 -17.172 1 76.56 129 ILE A CA 1
ATOM 1019 C C . ILE A 1 129 ? -11.312 -33.219 -16.172 1 76.56 129 ILE A C 1
ATOM 1021 O O . ILE A 1 129 ? -11.961 -33.344 -15.133 1 76.56 129 ILE A O 1
ATOM 1025 N N . ALA A 1 130 ? -10.297 -33.969 -16.547 1 74.44 130 ALA A N 1
ATOM 1026 C CA . ALA A 1 130 ? -9.836 -35 -15.641 1 74.44 130 ALA A CA 1
ATOM 1027 C C . ALA A 1 130 ? -9.398 -34.406 -14.297 1 74.44 130 ALA A C 1
ATOM 1029 O O . ALA A 1 130 ? -9.609 -35.031 -13.25 1 74.44 130 ALA A O 1
ATOM 1030 N N . MET A 1 131 ? -8.797 -33.375 -14.391 1 77.94 131 MET A N 1
ATOM 1031 C CA . MET A 1 131 ? -8.336 -32.688 -13.188 1 77.94 131 MET A CA 1
ATOM 1032 C C . MET A 1 131 ? -9.508 -32.312 -12.281 1 77.94 131 MET A C 1
ATOM 1034 O O . MET A 1 131 ? -9.406 -32.438 -11.062 1 77.94 131 MET A O 1
ATOM 1038 N N . ALA A 1 132 ? -10.492 -31.844 -12.938 1 71.5 132 ALA A N 1
ATOM 1039 C CA . ALA A 1 132 ? -11.672 -31.438 -12.172 1 71.5 132 ALA A CA 1
ATOM 1040 C C . ALA A 1 132 ? -12.258 -32.594 -11.398 1 71.5 132 ALA A C 1
ATOM 1042 O O . ALA A 1 132 ? -12.852 -32.438 -10.328 1 71.5 132 ALA A O 1
ATOM 1043 N N . GLN A 1 133 ? -12.031 -33.781 -11.898 1 73.56 133 GLN A N 1
ATOM 1044 C CA . GLN A 1 133 ? -12.523 -34.969 -11.234 1 73.56 133 GLN A CA 1
ATOM 1045 C C . GLN A 1 133 ? -11.578 -35.438 -10.125 1 73.56 133 GLN A C 1
ATOM 1047 O O . GLN A 1 133 ? -12.008 -35.75 -9.016 1 73.56 133 GLN A O 1
ATOM 1052 N N . ASP A 1 134 ? -10.383 -35.469 -10.438 1 81.62 134 ASP A N 1
ATOM 1053 C CA . ASP A 1 134 ? -9.328 -35.812 -9.484 1 81.62 134 ASP A CA 1
ATOM 1054 C C . ASP A 1 134 ? -8.047 -35.031 -9.797 1 81.62 134 ASP A C 1
ATOM 1056 O O . ASP A 1 134 ? -7.352 -35.344 -10.766 1 81.62 134 ASP A O 1
ATOM 1060 N N . VAL A 1 135 ? -7.727 -34.188 -8.945 1 84.31 135 VAL A N 1
ATOM 1061 C CA . VAL A 1 135 ? -6.613 -33.25 -9.203 1 84.31 135 VAL A CA 1
ATOM 1062 C C . VAL A 1 135 ? -5.301 -34.031 -9.203 1 84.31 135 VAL A C 1
ATOM 1064 O O . VAL A 1 135 ? -4.312 -33.594 -9.805 1 84.31 135 VAL A O 1
ATOM 1067 N N . ARG A 1 136 ? -5.246 -35.219 -8.586 1 89.69 136 ARG A N 1
ATOM 1068 C CA . ARG A 1 136 ? -4.02 -36 -8.5 1 89.69 136 ARG A CA 1
ATOM 1069 C C . ARG A 1 136 ? -3.551 -36.438 -9.883 1 89.69 136 ARG A C 1
ATOM 1071 O O . ARG A 1 136 ? -2.352 -36.625 -10.109 1 89.69 136 ARG A O 1
ATOM 1078 N N . VAL A 1 137 ? -4.496 -36.562 -10.75 1 88.06 137 VAL A N 1
ATOM 1079 C CA . VAL A 1 137 ? -4.16 -36.938 -12.125 1 88.06 137 VAL A CA 1
ATOM 1080 C C . VAL A 1 137 ? -3.256 -35.875 -12.727 1 88.06 137 VAL A C 1
ATOM 1082 O O . VAL A 1 137 ? -2.242 -36.188 -13.359 1 88.06 137 VAL A O 1
ATOM 1085 N N . VAL A 1 138 ? -3.629 -34.656 -12.492 1 87.44 138 VAL A N 1
ATOM 1086 C CA . VAL A 1 138 ? -2.869 -33.562 -13.07 1 87.44 138 VAL A CA 1
ATOM 1087 C C . VAL A 1 138 ? -1.532 -33.438 -12.344 1 87.44 138 VAL A C 1
ATOM 1089 O O . VAL A 1 138 ? -0.521 -33.062 -12.961 1 87.44 138 VAL A O 1
ATOM 1092 N N . LEU A 1 139 ? -1.51 -33.719 -11.117 1 91.44 139 LEU A N 1
ATOM 1093 C CA . LEU A 1 139 ? -0.261 -33.656 -10.367 1 91.44 139 LEU A CA 1
ATOM 1094 C C . LEU A 1 139 ? 0.757 -34.656 -10.914 1 91.44 139 LEU A C 1
ATOM 1096 O O . LEU A 1 139 ? 1.94 -34.312 -11.039 1 91.44 139 LEU A O 1
ATOM 1100 N N . VAL A 1 140 ? 0.278 -35.781 -11.195 1 93.44 140 VAL A N 1
ATOM 1101 C CA . VAL A 1 140 ? 1.151 -36.781 -11.781 1 93.44 140 VAL A CA 1
ATOM 1102 C C . VAL A 1 140 ? 1.622 -36.312 -13.164 1 93.44 140 VAL A C 1
ATOM 1104 O O . VAL A 1 140 ? 2.793 -36.469 -13.508 1 93.44 140 VAL A O 1
ATOM 1107 N N . LYS A 1 141 ? 0.708 -35.75 -13.883 1 91.94 141 LYS A N 1
ATOM 1108 C CA . LYS A 1 141 ? 1.061 -35.281 -15.211 1 91.94 14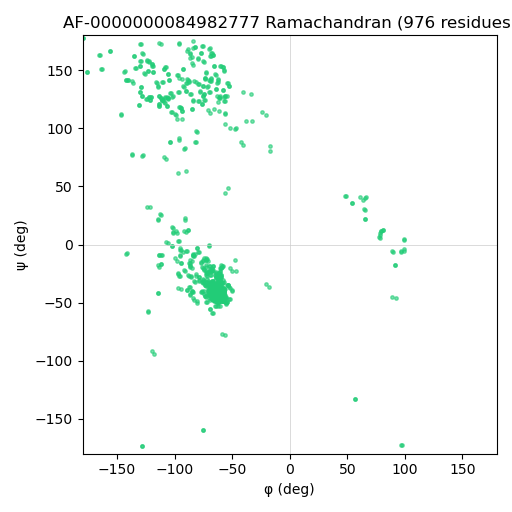1 LYS A CA 1
ATOM 1109 C C . LYS A 1 141 ? 2.098 -34.156 -15.125 1 91.94 141 LYS A C 1
ATOM 1111 O O . LYS A 1 141 ? 2.988 -34.062 -15.969 1 91.94 141 LYS A O 1
ATOM 1116 N N . LEU A 1 142 ? 1.905 -33.281 -14.18 1 92.94 142 LEU A N 1
ATOM 1117 C CA . LEU A 1 142 ? 2.861 -32.188 -13.984 1 92.94 142 LEU A CA 1
ATOM 1118 C C . LEU A 1 142 ? 4.234 -32.75 -13.609 1 92.94 142 LEU A C 1
ATOM 1120 O O . LEU A 1 142 ? 5.258 -32.219 -14.078 1 92.94 142 LEU A O 1
ATOM 1124 N N . ALA A 1 143 ? 4.223 -33.719 -12.758 1 95.31 143 ALA A N 1
ATOM 1125 C CA . ALA A 1 143 ? 5.48 -34.375 -12.406 1 95.31 143 ALA A CA 1
ATOM 1126 C C . ALA A 1 143 ? 6.133 -35.031 -13.625 1 95.31 143 ALA A C 1
ATOM 1128 O O . ALA A 1 143 ? 7.344 -34.906 -13.82 1 95.31 143 ALA A O 1
ATOM 1129 N N . ASP A 1 144 ? 5.324 -35.719 -14.375 1 94.25 144 ASP A N 1
ATOM 1130 C CA . ASP A 1 144 ? 5.773 -36.312 -15.625 1 94.25 144 ASP A CA 1
ATOM 1131 C C . ASP A 1 144 ? 6.379 -35.281 -16.562 1 94.25 144 ASP A C 1
ATOM 1133 O O . ASP A 1 144 ? 7.488 -35.438 -17.062 1 94.25 144 ASP A O 1
ATOM 1137 N N . ARG A 1 145 ? 5.629 -34.219 -16.75 1 92.88 145 ARG A N 1
ATOM 1138 C CA . ARG A 1 145 ? 6.094 -33.156 -17.641 1 92.88 145 ARG A CA 1
ATOM 1139 C C . ARG A 1 145 ? 7.391 -32.531 -17.109 1 92.88 145 ARG A C 1
ATOM 1141 O O . ARG A 1 145 ? 8.273 -32.188 -17.906 1 92.88 145 ARG A O 1
ATOM 1148 N N . LEU A 1 146 ? 7.473 -32.312 -15.844 1 95.62 146 LEU A N 1
ATOM 1149 C CA . LEU A 1 146 ? 8.672 -31.734 -15.258 1 95.62 146 LEU A CA 1
ATOM 1150 C C . LEU A 1 146 ? 9.898 -32.594 -15.562 1 95.62 146 LEU A C 1
ATOM 1152 O O . LEU A 1 146 ? 10.938 -32.062 -15.977 1 95.62 146 LEU A O 1
ATOM 1156 N N . HIS A 1 147 ? 9.82 -33.906 -15.344 1 94.81 147 HIS A N 1
ATOM 1157 C CA . HIS A 1 147 ? 10.961 -34.75 -15.641 1 94.81 147 HIS A CA 1
ATOM 1158 C C . HIS A 1 147 ? 11.297 -34.75 -17.125 1 94.81 147 HIS A C 1
ATOM 1160 O O . HIS A 1 147 ? 12.469 -34.812 -17.5 1 94.81 147 HIS A O 1
ATOM 1166 N N . ASN A 1 148 ? 10.281 -34.781 -17.969 1 92.88 148 ASN A N 1
ATOM 1167 C CA . ASN A 1 148 ? 10.516 -34.688 -19.406 1 92.88 148 ASN A CA 1
ATOM 1168 C C . ASN A 1 148 ? 11.273 -33.406 -19.766 1 92.88 148 ASN A C 1
ATOM 1170 O O . ASN A 1 148 ? 12.141 -33.406 -20.641 1 92.88 148 ASN A O 1
ATOM 1174 N N . MET A 1 149 ? 10.875 -32.344 -19.078 1 95.06 149 MET A N 1
ATOM 1175 C CA . MET A 1 149 ? 11.539 -31.078 -19.344 1 95.06 149 MET A CA 1
ATOM 1176 C C . MET A 1 149 ? 12.992 -31.125 -18.875 1 95.06 149 MET A C 1
ATOM 1178 O O . MET A 1 149 ? 13.867 -30.531 -19.516 1 95.06 149 MET A O 1
ATOM 1182 N N . ARG A 1 150 ? 13.219 -31.828 -17.797 1 93.56 150 ARG A N 1
ATOM 1183 C CA . ARG A 1 150 ? 14.578 -31.953 -17.281 1 93.56 150 ARG A CA 1
ATOM 1184 C C . ARG A 1 150 ? 15.469 -32.719 -18.266 1 93.56 150 ARG A C 1
ATOM 1186 O O . ARG A 1 150 ? 16.688 -32.531 -18.266 1 93.56 150 ARG A O 1
ATOM 1193 N N . THR A 1 151 ? 14.898 -33.531 -19.031 1 92.25 151 THR A N 1
ATOM 1194 C CA . THR A 1 151 ? 15.656 -34.344 -19.984 1 92.25 151 THR A CA 1
ATOM 1195 C C . THR A 1 151 ? 15.344 -33.938 -21.422 1 92.25 151 THR A C 1
ATOM 1197 O O . THR A 1 151 ? 15.453 -34.75 -22.344 1 92.25 151 THR A O 1
ATOM 1200 N N . LEU A 1 152 ? 14.953 -32.75 -21.625 1 92 152 LEU A N 1
ATOM 1201 C CA . LEU A 1 152 ? 14.477 -32.25 -22.906 1 92 152 LEU A CA 1
ATOM 1202 C C . LEU A 1 152 ? 15.625 -32.156 -23.906 1 92 152 LEU A C 1
ATOM 1204 O O . LEU A 1 152 ? 15.391 -32.156 -25.125 1 92 152 LEU A O 1
ATOM 1208 N N . SER A 1 153 ? 16.828 -32.156 -23.484 1 90.75 153 SER A N 1
ATOM 1209 C CA . SER A 1 153 ? 18 -31.938 -24.328 1 90.75 153 SER A CA 1
ATOM 1210 C C . SER A 1 153 ? 18.188 -33.094 -25.297 1 90.75 153 SER A C 1
ATOM 1212 O O . SER A 1 153 ? 18.828 -32.938 -26.344 1 90.75 153 SER A O 1
ATOM 1214 N N . TYR A 1 154 ? 17.594 -34.25 -24.984 1 88.75 154 TYR A N 1
ATOM 1215 C CA . TYR A 1 154 ? 17.812 -35.438 -25.781 1 88.75 154 TYR A CA 1
ATOM 1216 C C . TYR A 1 154 ? 16.875 -35.469 -26.984 1 88.75 154 TYR A C 1
ATOM 1218 O O . TYR A 1 154 ? 17.047 -36.281 -27.891 1 88.75 154 TYR A O 1
ATOM 1226 N N . HIS A 1 155 ? 15.938 -34.594 -27.078 1 90.06 155 HIS A N 1
ATOM 1227 C CA . HIS A 1 155 ? 15.023 -34.5 -28.219 1 90.06 155 HIS A CA 1
ATOM 1228 C C . HIS A 1 155 ? 15.617 -33.625 -29.328 1 90.06 155 HIS A C 1
ATOM 1230 O O . HIS A 1 155 ? 16.594 -32.906 -29.125 1 90.06 155 HIS A O 1
ATOM 1236 N N . ARG A 1 156 ? 15.023 -33.75 -30.469 1 91.88 156 ARG A N 1
ATOM 1237 C CA . ARG A 1 156 ? 15.391 -32.906 -31.594 1 91.88 156 ARG A CA 1
ATOM 1238 C C . ARG A 1 156 ? 15.023 -31.453 -31.297 1 91.88 156 ARG A C 1
ATOM 1240 O O . ARG A 1 156 ? 14.055 -31.172 -30.578 1 91.88 156 ARG A O 1
ATOM 1247 N N . LYS A 1 157 ? 15.695 -30.547 -31.875 1 91.38 157 LYS A N 1
ATOM 1248 C CA . LYS A 1 157 ? 15.586 -29.125 -31.578 1 91.38 157 LYS A CA 1
ATOM 1249 C C . LYS A 1 157 ? 14.164 -28.625 -31.812 1 91.38 157 LYS A C 1
ATOM 1251 O O . LYS A 1 157 ? 13.617 -27.875 -31 1 91.38 157 LYS A O 1
ATOM 1256 N N . GLU A 1 158 ? 13.625 -28.969 -32.875 1 91.56 158 GLU A N 1
ATOM 1257 C CA . GLU A 1 158 ? 12.266 -28.531 -33.188 1 91.56 158 GLU A CA 1
ATOM 1258 C C . GLU A 1 158 ? 11.266 -29.016 -32.156 1 91.56 158 GLU A C 1
ATOM 1260 O O . GLU A 1 158 ? 10.383 -28.281 -31.734 1 91.56 158 GLU A O 1
ATOM 1265 N N . LYS A 1 159 ? 11.422 -30.25 -31.766 1 91.69 159 LYS A N 1
ATOM 1266 C CA . LYS A 1 159 ? 10.539 -30.812 -30.75 1 91.69 159 LYS A CA 1
ATOM 1267 C C . LYS A 1 159 ? 10.758 -30.156 -29.391 1 91.69 159 LYS A C 1
ATOM 1269 O O . LYS A 1 159 ? 9.812 -30.016 -28.609 1 91.69 159 LYS A O 1
ATOM 1274 N N . GLN A 1 160 ? 12.008 -29.844 -29.156 1 94 160 GLN A N 1
ATOM 1275 C CA . GLN A 1 160 ? 12.32 -29.156 -27.906 1 94 160 GLN A CA 1
ATOM 1276 C C . GLN A 1 160 ? 11.523 -27.859 -27.781 1 94 160 GLN A C 1
ATOM 1278 O O . GLN A 1 160 ? 10.914 -27.594 -26.75 1 94 160 GLN A O 1
ATOM 1283 N N . VAL A 1 161 ? 11.5 -27.109 -28.812 1 93.75 161 VAL A N 1
ATOM 1284 C CA . VAL A 1 161 ? 10.82 -25.812 -28.828 1 93.75 161 VAL A CA 1
ATOM 1285 C C . VAL A 1 161 ? 9.312 -26.016 -28.703 1 93.75 161 VAL A C 1
ATOM 1287 O O . VAL A 1 161 ? 8.633 -25.281 -27.984 1 93.75 161 VAL A O 1
ATOM 1290 N N . ASP A 1 162 ? 8.836 -26.984 -29.375 1 91.38 162 ASP A N 1
ATOM 1291 C CA . ASP A 1 162 ? 7.406 -27.281 -29.344 1 91.38 162 ASP A CA 1
ATOM 1292 C C . ASP A 1 162 ? 6.957 -27.656 -27.938 1 91.38 162 ASP A C 1
ATOM 1294 O O . ASP A 1 162 ? 5.961 -27.125 -27.438 1 91.38 162 ASP A O 1
ATOM 1298 N N . ILE A 1 163 ? 7.688 -28.547 -27.312 1 92 163 ILE A N 1
ATOM 1299 C CA . ILE A 1 163 ? 7.359 -29.031 -25.969 1 92 163 ILE A CA 1
ATOM 1300 C C . ILE A 1 163 ? 7.484 -27.906 -24.953 1 92 163 ILE A C 1
ATOM 1302 O O . ILE A 1 163 ? 6.633 -27.75 -24.078 1 92 163 ILE A O 1
ATOM 1306 N N . ALA A 1 164 ? 8.508 -27.141 -25.109 1 95 164 ALA A N 1
ATOM 1307 C CA . ALA A 1 164 ? 8.742 -26.016 -24.203 1 95 164 ALA A CA 1
ATOM 1308 C C . ALA A 1 164 ? 7.629 -24.969 -24.328 1 95 164 ALA A C 1
ATOM 1310 O O . ALA A 1 164 ? 7.18 -24.422 -23.328 1 95 164 ALA A O 1
ATOM 1311 N N . THR A 1 165 ? 7.219 -24.703 -25.469 1 92.5 165 THR A N 1
ATOM 1312 C CA . THR A 1 165 ? 6.152 -23.734 -25.719 1 92.5 165 THR A CA 1
ATOM 1313 C C . THR A 1 165 ? 4.84 -24.219 -25.109 1 92.5 165 THR A C 1
ATOM 1315 O O . THR A 1 165 ? 4.133 -23.453 -24.453 1 92.5 165 THR A O 1
ATOM 1318 N N . GLU A 1 166 ? 4.551 -25.453 -25.312 1 88.38 166 GLU A N 1
ATOM 1319 C CA . GLU A 1 166 ? 3.359 -26.031 -24.719 1 88.38 166 GLU A CA 1
ATOM 1320 C C . GLU A 1 166 ? 3.412 -25.953 -23.188 1 88.38 166 GLU A C 1
ATOM 1322 O O . GLU A 1 166 ? 2.408 -25.641 -22.547 1 88.38 166 GLU A O 1
ATOM 1327 N N . THR A 1 167 ? 4.551 -26.312 -22.688 1 93.44 167 THR A N 1
ATOM 1328 C CA . THR A 1 167 ? 4.746 -26.281 -21.234 1 93.44 167 THR A CA 1
ATOM 1329 C C . THR A 1 167 ? 4.52 -24.875 -20.688 1 93.44 167 THR A C 1
ATOM 1331 O O . THR A 1 167 ? 3.859 -24.719 -19.672 1 93.44 167 THR A O 1
ATOM 1334 N N . MET A 1 168 ? 5.004 -23.906 -21.359 1 91.81 168 MET A N 1
ATOM 1335 C CA . MET A 1 168 ? 4.891 -22.516 -20.953 1 91.81 168 MET A CA 1
ATOM 1336 C C . MET A 1 168 ? 3.445 -22.031 -21.016 1 91.81 168 MET A C 1
ATOM 1338 O O . MET A 1 168 ? 2.998 -21.266 -20.172 1 91.81 168 MET A O 1
ATOM 1342 N N . GLU A 1 169 ? 2.744 -22.484 -21.938 1 87.69 169 GLU A N 1
ATOM 1343 C CA . GLU A 1 169 ? 1.408 -21.953 -22.203 1 87.69 169 GLU A CA 1
ATOM 1344 C C . GLU A 1 169 ? 0.351 -22.672 -21.375 1 87.69 169 GLU A C 1
ATOM 1346 O O . GLU A 1 169 ? -0.689 -22.094 -21.047 1 87.69 169 GLU A O 1
ATOM 1351 N N . ILE A 1 170 ? 0.662 -23.891 -21.031 1 87.12 170 ILE A N 1
ATOM 1352 C CA . ILE A 1 170 ? -0.41 -24.688 -20.438 1 87.12 170 ILE A CA 1
ATOM 1353 C C . ILE A 1 170 ? 0.022 -25.188 -19.062 1 87.12 170 ILE A C 1
ATOM 1355 O O . ILE A 1 170 ? -0.596 -24.859 -18.062 1 87.12 170 ILE A O 1
ATOM 1359 N N . TYR A 1 171 ? 1.148 -25.938 -19.031 1 91.12 171 TYR A N 1
ATOM 1360 C CA . TYR A 1 171 ? 1.518 -26.656 -17.828 1 91.12 171 TYR A CA 1
ATOM 1361 C C . TYR A 1 171 ? 1.975 -25.703 -16.734 1 91.12 171 TYR A C 1
ATOM 1363 O O . TYR A 1 171 ? 1.634 -25.891 -15.562 1 91.12 171 TYR A O 1
ATOM 1371 N N . ALA A 1 172 ? 2.764 -24.719 -17.125 1 92.81 172 ALA A N 1
ATOM 1372 C CA . ALA A 1 172 ? 3.25 -23.766 -16.141 1 92.81 172 ALA A CA 1
ATOM 1373 C C . ALA A 1 172 ? 2.096 -22.984 -15.516 1 92.81 172 ALA A C 1
ATOM 1375 O O . ALA A 1 172 ? 1.996 -22.875 -14.289 1 92.81 172 ALA A O 1
ATOM 1376 N N . PRO A 1 173 ? 1.219 -22.438 -16.281 1 89.38 173 PRO A N 1
ATOM 1377 C CA . PRO A 1 173 ? 0.069 -21.75 -15.688 1 89.38 173 PRO A CA 1
ATOM 1378 C C . PRO A 1 173 ? -0.799 -22.688 -14.836 1 89.38 173 PRO A C 1
ATOM 1380 O O . PRO A 1 173 ? -1.378 -22.25 -13.836 1 89.38 173 PRO A O 1
ATOM 1383 N N . LEU A 1 174 ? -0.91 -23.844 -15.25 1 87.5 174 LEU A N 1
ATOM 1384 C CA . LEU A 1 174 ? -1.675 -24.812 -14.477 1 87.5 174 LEU A CA 1
ATOM 1385 C C . LEU A 1 174 ? -1.036 -25.047 -13.109 1 87.5 174 LEU A C 1
ATOM 1387 O O . LEU A 1 174 ? -1.733 -25.094 -12.094 1 87.5 174 LEU A O 1
ATOM 1391 N N . ALA A 1 175 ? 0.264 -25.266 -13.172 1 90.88 175 ALA A N 1
ATOM 1392 C CA . ALA A 1 175 ? 0.991 -25.406 -11.914 1 90.88 175 ALA A CA 1
ATOM 1393 C C . ALA A 1 175 ? 0.8 -24.188 -11.031 1 90.88 175 ALA A C 1
ATOM 1395 O O . ALA A 1 175 ? 0.683 -24.297 -9.805 1 90.88 175 ALA A O 1
ATOM 1396 N N . ASP A 1 176 ? 0.775 -23.062 -11.609 1 89.38 176 ASP A N 1
ATOM 1397 C CA . ASP A 1 176 ? 0.566 -21.812 -10.891 1 89.38 176 ASP A CA 1
ATOM 1398 C C . ASP A 1 176 ? -0.802 -21.797 -10.211 1 89.38 176 ASP A C 1
ATOM 1400 O O . ASP A 1 176 ? -0.913 -21.422 -9.039 1 89.38 176 ASP A O 1
ATOM 1404 N N . ARG A 1 177 ? -1.764 -22.109 -10.93 1 84.94 177 ARG A N 1
ATOM 1405 C CA . ARG A 1 177 ? -3.125 -22.094 -10.398 1 84.94 177 ARG A CA 1
ATOM 1406 C C . ARG A 1 177 ? -3.287 -23.094 -9.273 1 84.94 177 ARG A C 1
ATOM 1408 O O . ARG A 1 177 ? -4.09 -22.891 -8.359 1 84.94 177 ARG A O 1
ATOM 1415 N N . LEU A 1 178 ? -2.551 -24.172 -9.43 1 86.62 178 LEU A N 1
ATOM 1416 C CA . LEU A 1 178 ? -2.598 -25.203 -8.398 1 86.62 178 LEU A CA 1
ATOM 1417 C C . LEU A 1 178 ? -1.726 -24.812 -7.207 1 86.62 178 LEU A C 1
ATOM 1419 O O . LEU A 1 178 ? -1.741 -25.484 -6.176 1 86.62 178 LEU A O 1
ATOM 1423 N N . GLY A 1 179 ? -1.018 -23.75 -7.348 1 86.88 179 GLY A N 1
ATOM 1424 C CA . GLY A 1 179 ? -0.235 -23.203 -6.258 1 86.88 179 GLY A CA 1
ATOM 1425 C C . GLY A 1 179 ? 1.09 -23.906 -6.051 1 86.88 179 GLY A C 1
ATOM 1426 O O . GLY A 1 179 ? 1.725 -23.766 -5.004 1 86.88 179 GLY A O 1
ATOM 1427 N N . ILE A 1 180 ? 1.516 -24.719 -6.949 1 89.31 180 ILE A N 1
ATOM 1428 C CA . ILE A 1 180 ? 2.775 -25.438 -6.805 1 89.31 180 ILE A CA 1
ATOM 1429 C C . ILE A 1 180 ? 3.906 -24.625 -7.438 1 89.31 180 ILE A C 1
ATOM 1431 O O . ILE A 1 180 ? 4.375 -24.953 -8.531 1 89.31 180 ILE A O 1
ATOM 1435 N N . SER A 1 181 ? 4.34 -23.75 -6.68 1 88.81 181 SER A N 1
ATOM 1436 C CA . SER A 1 181 ? 5.305 -22.781 -7.199 1 88.81 181 SER A CA 1
ATOM 1437 C C . SER A 1 181 ? 6.629 -23.453 -7.535 1 88.81 181 SER A C 1
ATOM 1439 O O . SER A 1 181 ? 7.301 -23.062 -8.492 1 88.81 181 SER A O 1
ATOM 1441 N N . ARG A 1 182 ? 6.98 -24.453 -6.844 1 86.06 182 ARG A N 1
ATOM 1442 C CA . ARG A 1 182 ? 8.242 -25.141 -7.07 1 86.06 182 ARG A CA 1
ATOM 1443 C C . ARG A 1 182 ? 8.305 -25.734 -8.477 1 86.06 182 ARG A C 1
ATOM 1445 O O . ARG A 1 182 ? 9.328 -25.625 -9.148 1 86.06 182 ARG A O 1
ATOM 1452 N N . ILE A 1 183 ? 7.238 -26.281 -8.867 1 91.62 183 ILE A N 1
ATOM 1453 C CA . ILE A 1 183 ? 7.156 -26.891 -10.195 1 91.62 183 ILE A CA 1
ATOM 1454 C C . ILE A 1 183 ? 7.004 -25.797 -11.242 1 91.62 183 ILE A C 1
ATOM 1456 O O . ILE A 1 183 ? 7.645 -25.844 -12.297 1 91.62 183 ILE A O 1
ATOM 1460 N N . LYS A 1 184 ? 6.191 -24.812 -10.898 1 92.81 184 LYS A N 1
ATOM 1461 C CA . LYS A 1 184 ? 5.926 -23.734 -11.828 1 92.81 184 LYS A CA 1
ATOM 1462 C C . LYS A 1 184 ? 7.223 -23.031 -12.25 1 92.81 184 LYS A C 1
ATOM 1464 O O . LYS A 1 184 ? 7.496 -22.891 -13.438 1 92.81 184 LYS A O 1
ATOM 1469 N N . TRP A 1 185 ? 8.008 -22.766 -11.328 1 91.38 185 TRP A N 1
ATOM 1470 C CA . TRP A 1 185 ? 9.211 -22 -11.602 1 91.38 185 TRP A CA 1
ATOM 1471 C C . TRP A 1 185 ? 10.195 -22.812 -12.438 1 91.38 185 TRP A C 1
ATOM 1473 O O . TRP A 1 185 ? 10.844 -22.281 -13.344 1 91.38 185 TRP A O 1
ATOM 1483 N N . GLU A 1 186 ? 10.297 -24.016 -12.125 1 92.56 186 GLU A N 1
ATOM 1484 C CA . GLU A 1 186 ? 11.219 -24.859 -12.875 1 92.56 186 GLU A CA 1
ATOM 1485 C C . GLU A 1 186 ? 10.758 -25.062 -14.312 1 92.56 186 GLU A C 1
ATOM 1487 O O . GLU A 1 186 ? 11.562 -25 -15.242 1 92.56 186 GLU A O 1
ATOM 1492 N N . LEU A 1 187 ? 9.484 -25.266 -14.461 1 95.62 187 LEU A N 1
ATOM 1493 C CA . LEU A 1 187 ? 8.922 -25.406 -15.805 1 95.62 187 LEU A CA 1
ATOM 1494 C C . LEU A 1 187 ? 9.156 -24.141 -16.625 1 95.62 187 LEU A C 1
ATOM 1496 O O . LEU A 1 187 ? 9.547 -24.219 -17.797 1 95.62 187 LEU A O 1
ATOM 1500 N N . GLU A 1 188 ? 8.969 -23.031 -16 1 95.25 188 GLU A N 1
ATOM 1501 C CA . GLU A 1 188 ? 9.117 -21.766 -16.688 1 95.25 188 GLU A CA 1
ATOM 1502 C C . GLU A 1 188 ? 10.578 -21.5 -17.078 1 95.25 188 GLU A C 1
ATOM 1504 O O . GLU A 1 188 ? 10.859 -21.109 -18.203 1 95.25 188 GLU A O 1
ATOM 1509 N N . ASP A 1 189 ? 11.438 -21.75 -16.219 1 94.19 189 ASP A N 1
ATOM 1510 C CA . ASP A 1 189 ? 12.852 -21.5 -16.469 1 94.19 189 ASP A CA 1
ATOM 1511 C C . ASP A 1 189 ? 13.375 -22.406 -17.578 1 94.19 189 ASP A C 1
ATOM 1513 O O . ASP A 1 189 ? 14.039 -21.922 -18.5 1 94.19 189 ASP A O 1
ATOM 1517 N N . ILE A 1 190 ? 13.047 -23.703 -17.469 1 95.19 190 ILE A N 1
ATOM 1518 C CA . ILE A 1 190 ? 13.508 -24.641 -18.484 1 95.19 190 ILE A CA 1
ATOM 1519 C C . ILE A 1 190 ? 12.898 -24.266 -19.844 1 95.19 190 ILE A C 1
ATOM 1521 O O . ILE A 1 190 ? 13.578 -24.328 -20.859 1 95.19 190 ILE A O 1
ATOM 1525 N N . SER A 1 191 ? 11.664 -23.938 -19.797 1 95.94 191 SER A N 1
ATOM 1526 C CA . SER A 1 191 ? 11 -23.578 -21.031 1 95.94 191 SER A CA 1
ATOM 1527 C C . SER A 1 191 ? 11.656 -22.359 -21.688 1 95.94 191 SER A C 1
ATOM 1529 O O . SER A 1 191 ? 11.836 -22.312 -22.906 1 95.94 191 SER A O 1
ATOM 1531 N N . LEU A 1 192 ? 11.977 -21.375 -20.875 1 94.94 192 LEU A N 1
ATOM 1532 C CA . LEU A 1 192 ? 12.648 -20.188 -21.406 1 94.94 192 LEU A CA 1
ATOM 1533 C C . LEU A 1 192 ? 13.992 -20.547 -22.016 1 94.94 192 LEU A C 1
ATOM 1535 O O . LEU A 1 192 ? 14.375 -19.984 -23.047 1 94.94 192 LEU A O 1
ATOM 1539 N N . ARG A 1 193 ? 14.664 -21.422 -21.438 1 94.81 193 ARG A N 1
ATOM 1540 C CA . ARG A 1 193 ? 15.977 -21.859 -21.906 1 94.81 193 ARG A CA 1
ATOM 1541 C C . ARG A 1 193 ? 15.891 -22.375 -23.344 1 94.81 193 ARG A C 1
ATOM 1543 O O . ARG A 1 193 ? 16.797 -22.125 -24.156 1 94.81 193 ARG A O 1
ATOM 1550 N N . TYR A 1 194 ? 14.828 -23.047 -23.656 1 95.06 194 TYR A N 1
ATOM 1551 C CA . TYR A 1 194 ? 14.719 -23.688 -24.969 1 95.06 194 TYR A CA 1
ATOM 1552 C C . TYR A 1 194 ? 13.969 -22.797 -25.953 1 95.06 194 TYR A C 1
ATOM 1554 O O . TYR A 1 194 ? 14.188 -22.875 -27.156 1 95.06 194 TYR A O 1
ATOM 1562 N N . THR A 1 195 ? 13.094 -21.938 -25.531 1 94.31 195 THR A N 1
ATOM 1563 C CA . THR A 1 195 ? 12.344 -21.062 -26.422 1 94.31 195 THR A CA 1
ATOM 1564 C C . THR A 1 195 ? 13.148 -19.812 -26.734 1 94.31 195 THR A C 1
ATOM 1566 O O . THR A 1 195 ? 13.047 -19.266 -27.844 1 94.31 195 THR A O 1
ATOM 1569 N N . ASN A 1 196 ? 13.828 -19.266 -25.75 1 94.25 196 ASN A N 1
ATOM 1570 C CA . ASN A 1 196 ? 14.68 -18.094 -25.906 1 94.25 196 ASN A CA 1
ATOM 1571 C C . ASN A 1 196 ? 16 -18.25 -25.156 1 94.25 196 ASN A C 1
ATOM 1573 O O . ASN A 1 196 ? 16.234 -17.562 -24.172 1 94.25 196 ASN A O 1
ATOM 1577 N N . SER A 1 197 ? 16.844 -19.016 -25.75 1 93.12 197 SER A N 1
ATOM 1578 C CA . SER A 1 197 ? 18.109 -19.375 -25.125 1 93.12 197 SER A CA 1
ATOM 1579 C C . SER A 1 197 ? 19 -18.141 -24.922 1 93.12 197 SER A C 1
ATOM 1581 O O . SER A 1 197 ? 19.719 -18.047 -23.922 1 93.12 197 SER A O 1
ATOM 1583 N N . GLN A 1 198 ? 18.922 -17.25 -25.797 1 92.94 198 GLN A N 1
ATOM 1584 C CA . GLN A 1 198 ? 19.766 -16.062 -25.719 1 92.94 198 GLN A CA 1
ATOM 1585 C C . GLN A 1 198 ? 19.438 -15.234 -24.469 1 92.94 198 GLN A C 1
ATOM 1587 O O . GLN A 1 198 ? 20.328 -14.867 -23.703 1 92.94 198 GLN A O 1
ATOM 1592 N N . GLN A 1 199 ? 18.219 -14.922 -24.328 1 91 199 GLN A N 1
ATOM 1593 C CA . GLN A 1 199 ? 17.797 -14.133 -23.172 1 91 199 GLN A CA 1
ATOM 1594 C C . GLN A 1 199 ? 18.031 -14.898 -21.875 1 91 199 GLN A C 1
ATOM 1596 O O . GLN A 1 199 ? 18.375 -14.305 -20.844 1 91 199 GLN A O 1
ATOM 1601 N N . TYR A 1 200 ? 17.859 -16.188 -21.953 1 92.38 200 TYR A N 1
ATOM 1602 C CA . TYR A 1 200 ? 18.062 -17.016 -20.766 1 92.38 200 TYR A CA 1
ATOM 1603 C C . TYR A 1 200 ? 19.5 -16.922 -20.281 1 92.38 200 TYR A C 1
ATOM 1605 O O . TYR A 1 200 ? 19.734 -16.641 -19.109 1 92.38 200 TYR A O 1
ATOM 1613 N N . TYR A 1 201 ? 20.344 -17.141 -21.109 1 91.62 201 TYR A N 1
ATOM 1614 C CA . TYR A 1 201 ? 21.75 -17.156 -20.719 1 91.62 201 TYR A CA 1
ATOM 1615 C C . TYR A 1 201 ? 22.25 -15.758 -20.391 1 91.62 201 TYR A C 1
ATOM 1617 O O . TYR A 1 201 ? 23.125 -15.586 -19.531 1 91.62 201 TYR A O 1
ATOM 1625 N N . ARG A 1 202 ? 21.688 -14.844 -21.047 1 88.31 202 ARG A N 1
ATOM 1626 C CA . ARG A 1 202 ? 22.031 -13.469 -20.703 1 88.31 202 ARG A CA 1
ATOM 1627 C C . ARG A 1 202 ? 21.672 -13.156 -19.25 1 88.31 202 ARG A C 1
ATOM 1629 O O . ARG A 1 202 ? 22.484 -12.586 -18.516 1 88.31 202 ARG A O 1
ATOM 1636 N N . ILE A 1 203 ? 20.5 -13.5 -18.828 1 87.81 203 ILE A N 1
ATOM 1637 C CA . ILE A 1 203 ? 20.031 -13.258 -17.453 1 87.81 203 ILE A CA 1
ATOM 1638 C C . ILE A 1 203 ? 20.859 -14.078 -16.484 1 87.81 203 ILE A C 1
ATOM 1640 O O . ILE A 1 203 ? 21.234 -13.594 -15.406 1 87.81 203 ILE A O 1
ATOM 1644 N N . VAL A 1 204 ? 21.125 -15.281 -16.906 1 87.25 204 VAL A N 1
ATOM 1645 C CA . VAL A 1 204 ? 21.953 -16.156 -16.062 1 87.25 204 VAL A CA 1
ATOM 1646 C C . VAL A 1 204 ? 23.312 -15.508 -15.828 1 87.25 204 VAL A C 1
ATOM 1648 O O . VAL A 1 204 ? 23.828 -15.516 -14.703 1 87.25 204 VAL A O 1
ATOM 1651 N N . HIS A 1 205 ? 23.859 -14.984 -16.844 1 86.69 205 HIS A N 1
ATOM 1652 C CA . HIS A 1 205 ? 25.172 -14.352 -16.75 1 86.69 205 HIS A CA 1
ATOM 1653 C C . HIS A 1 205 ? 25.125 -13.109 -15.867 1 86.69 205 HIS A C 1
ATOM 1655 O O . HIS A 1 205 ? 26.031 -12.891 -15.055 1 86.69 205 HIS A O 1
ATOM 1661 N N . MET A 1 206 ? 24.172 -12.375 -16.047 1 82.88 206 MET A N 1
ATOM 1662 C CA . MET A 1 206 ? 24.016 -11.156 -15.25 1 82.88 206 MET A CA 1
ATOM 1663 C C . MET A 1 206 ? 23.812 -11.492 -13.781 1 82.88 206 MET A C 1
ATOM 1665 O O . MET A 1 206 ? 24.312 -10.789 -12.906 1 82.88 206 MET A O 1
ATOM 1669 N N . MET A 1 207 ? 23.109 -12.492 -13.555 1 82.38 207 MET A N 1
ATOM 1670 C CA . MET A 1 207 ? 22.875 -12.945 -12.18 1 82.38 207 MET A CA 1
ATOM 1671 C C . MET A 1 207 ? 24.172 -13.438 -11.539 1 82.38 207 MET A C 1
ATOM 1673 O O . MET A 1 207 ? 24.391 -13.219 -10.352 1 82.38 207 MET A O 1
ATOM 1677 N N . ASN A 1 208 ? 24.969 -14.07 -12.305 1 81.62 208 ASN A N 1
ATOM 1678 C CA . ASN A 1 208 ? 26.203 -14.664 -11.797 1 81.62 208 ASN A CA 1
ATOM 1679 C C . ASN A 1 208 ? 27.297 -13.609 -11.609 1 81.62 208 ASN A C 1
ATOM 1681 O O . ASN A 1 208 ? 28.156 -13.758 -10.742 1 81.62 208 ASN A O 1
ATOM 1685 N N . SER A 1 209 ? 27.391 -12.586 -12.32 1 77.06 209 SER A N 1
ATOM 1686 C CA . SER A 1 209 ? 28.438 -11.57 -12.281 1 77.06 209 SER A CA 1
ATOM 1687 C C . SER A 1 209 ? 28.469 -10.867 -10.93 1 77.06 209 SER A C 1
ATOM 1689 O O . SER A 1 209 ? 29.547 -10.516 -10.438 1 77.06 209 SER A O 1
ATOM 1691 N N . ARG A 1 210 ? 27.453 -10.625 -10.258 1 75.44 210 ARG A N 1
ATOM 1692 C CA . ARG A 1 210 ? 27.453 -9.914 -8.984 1 75.44 210 ARG A CA 1
ATOM 1693 C C . ARG A 1 210 ? 26.859 -10.773 -7.875 1 75.44 210 ARG A C 1
ATOM 1695 O O . ARG A 1 210 ? 26.234 -10.258 -6.949 1 75.44 210 ARG A O 1
ATOM 1702 N N . ARG A 1 211 ? 27.109 -12.078 -8.047 1 80.19 211 ARG A N 1
ATOM 1703 C CA . ARG A 1 211 ? 26.5 -13.023 -7.117 1 80.19 211 ARG A CA 1
ATOM 1704 C C . ARG A 1 211 ? 27.062 -12.859 -5.711 1 80.19 211 ARG A C 1
ATOM 1706 O O . A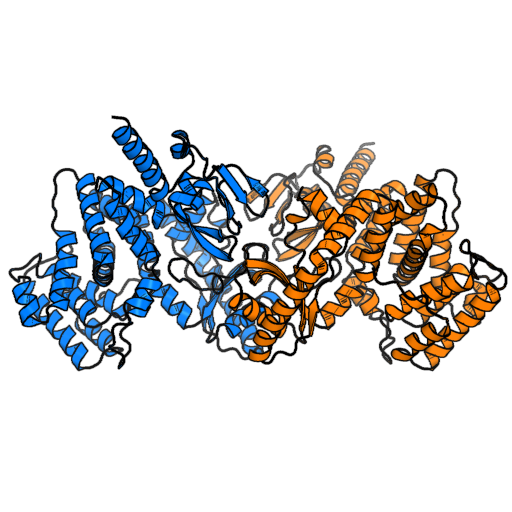RG A 1 211 ? 26.328 -12.859 -4.73 1 80.19 211 ARG A O 1
ATOM 1713 N N . GLU A 1 212 ? 28.344 -12.727 -5.648 1 82.56 212 GLU A N 1
ATOM 1714 C CA . GLU A 1 212 ? 29 -12.617 -4.348 1 82.56 212 GLU A CA 1
ATOM 1715 C C . GLU A 1 212 ? 28.547 -11.367 -3.6 1 82.56 212 GLU A C 1
ATOM 1717 O O . GLU A 1 212 ? 28.297 -11.414 -2.391 1 82.56 212 GLU A O 1
ATOM 1722 N N . ASP A 1 213 ? 28.484 -10.305 -4.305 1 82.44 213 ASP A N 1
ATOM 1723 C CA . ASP A 1 213 ? 28.031 -9.055 -3.707 1 82.44 213 ASP A CA 1
ATOM 1724 C C . ASP A 1 213 ? 26.594 -9.188 -3.199 1 82.44 213 ASP A C 1
ATOM 1726 O O . ASP A 1 213 ? 26.266 -8.695 -2.119 1 82.44 213 ASP A O 1
ATOM 1730 N N . ARG A 1 214 ? 25.812 -9.844 -3.961 1 82.44 214 ARG A N 1
ATOM 1731 C CA . ARG A 1 214 ? 24.422 -10.039 -3.586 1 82.44 214 ARG A CA 1
ATOM 1732 C C . ARG A 1 214 ? 24.297 -10.93 -2.355 1 82.44 214 ARG A C 1
ATOM 1734 O O . ARG A 1 214 ? 23.469 -10.672 -1.474 1 82.44 214 ARG A O 1
ATOM 1741 N N . GLU A 1 215 ? 25.109 -12 -2.395 1 85.5 215 GLU A N 1
ATOM 1742 C CA . GLU A 1 215 ? 25.078 -12.914 -1.261 1 85.5 215 GLU A CA 1
ATOM 1743 C C . GLU A 1 215 ? 25.531 -12.227 0.023 1 85.5 215 GLU A C 1
ATOM 1745 O O . GLU A 1 215 ? 24.969 -12.469 1.094 1 85.5 215 GLU A O 1
ATOM 1750 N N . ARG A 1 216 ? 26.453 -11.398 -0.144 1 87.12 216 ARG A N 1
ATOM 1751 C CA . ARG A 1 216 ? 26.938 -10.648 1.012 1 87.12 216 ARG A CA 1
ATOM 1752 C C . ARG A 1 216 ? 25.859 -9.688 1.518 1 87.12 216 ARG A C 1
ATOM 1754 O O . ARG A 1 216 ? 25.656 -9.555 2.727 1 87.12 216 ARG A O 1
ATOM 1761 N N . TYR A 1 217 ? 25.281 -9.062 0.615 1 87 217 TYR A N 1
ATOM 1762 C CA . TYR A 1 217 ? 24.203 -8.141 0.964 1 87 217 TYR A CA 1
ATOM 1763 C C . TYR A 1 217 ? 23.078 -8.859 1.691 1 87 217 TYR A C 1
ATOM 1765 O O . TYR A 1 217 ? 22.578 -8.383 2.713 1 87 217 TYR A O 1
ATOM 1773 N N . ILE A 1 218 ? 22.719 -9.969 1.216 1 89.38 218 ILE A N 1
ATOM 1774 C CA . ILE A 1 218 ? 21.609 -10.734 1.771 1 89.38 218 ILE A CA 1
ATOM 1775 C C . ILE A 1 218 ? 21.969 -11.234 3.17 1 89.38 218 ILE A C 1
ATOM 1777 O O . ILE A 1 218 ? 21.125 -11.227 4.074 1 89.38 218 ILE A O 1
ATOM 1781 N N . GLU A 1 219 ? 23.125 -11.664 3.324 1 91.5 219 GLU A N 1
ATOM 1782 C CA . GLU A 1 219 ? 23.562 -12.148 4.629 1 91.5 219 GLU A CA 1
ATOM 1783 C C . GLU A 1 219 ? 23.547 -11.023 5.664 1 91.5 219 GLU A C 1
ATOM 1785 O O . GLU A 1 219 ? 23.188 -11.242 6.82 1 91.5 219 GLU A O 1
ATOM 1790 N N . ASN A 1 220 ? 23.953 -9.891 5.207 1 92.19 220 ASN A N 1
ATOM 1791 C CA . ASN A 1 220 ? 23.938 -8.734 6.094 1 92.19 220 ASN A CA 1
ATOM 1792 C C . ASN A 1 220 ? 22.516 -8.344 6.473 1 92.19 220 ASN A C 1
ATOM 1794 O O . ASN A 1 220 ? 22.234 -8.031 7.633 1 92.19 220 ASN A O 1
ATOM 1798 N N . ALA A 1 221 ? 21.703 -8.266 5.477 1 92.19 221 ALA A N 1
ATOM 1799 C CA . ALA A 1 221 ? 20.297 -7.941 5.723 1 92.19 221 ALA A CA 1
ATOM 1800 C C . ALA A 1 221 ? 19.641 -8.977 6.633 1 92.19 221 ALA A C 1
ATOM 1802 O O . ALA A 1 221 ? 18.844 -8.633 7.504 1 92.19 221 ALA A O 1
ATOM 1803 N N . LYS A 1 222 ? 19.969 -10.266 6.402 1 93.69 222 LYS A N 1
ATOM 1804 C CA . LYS A 1 222 ? 19.453 -11.359 7.23 1 93.69 222 LYS A CA 1
ATOM 1805 C C . LYS A 1 222 ? 19.844 -11.172 8.695 1 93.69 222 LYS A C 1
ATOM 1807 O O . LYS A 1 222 ? 19.016 -11.359 9.594 1 93.69 222 LYS A O 1
ATOM 1812 N N . ALA A 1 223 ? 21.047 -10.828 8.898 1 94.12 223 ALA A N 1
ATOM 1813 C CA . ALA A 1 223 ? 21.547 -10.633 10.258 1 94.12 223 ALA A CA 1
ATOM 1814 C C . ALA A 1 223 ? 20.828 -9.492 10.953 1 94.12 223 ALA A C 1
ATOM 1816 O O . ALA A 1 223 ? 20.5 -9.586 12.141 1 94.12 223 ALA A O 1
ATOM 1817 N N . THR A 1 224 ? 20.594 -8.453 10.227 1 93.06 224 THR A N 1
ATOM 1818 C CA . THR A 1 224 ? 19.906 -7.289 10.781 1 93.06 224 THR A CA 1
ATOM 1819 C C . THR A 1 224 ? 18.469 -7.633 11.148 1 93.06 224 THR A C 1
ATOM 1821 O O . THR A 1 224 ? 17.984 -7.238 12.211 1 93.06 224 THR A O 1
ATOM 1824 N N . ILE A 1 225 ? 17.812 -8.352 10.281 1 92.62 225 ILE A N 1
ATOM 1825 C CA . ILE A 1 225 ? 16.438 -8.742 10.531 1 92.62 225 ILE A CA 1
ATOM 1826 C C . ILE A 1 225 ? 16.375 -9.711 11.711 1 92.62 225 ILE A C 1
ATOM 1828 O O . ILE A 1 225 ? 15.469 -9.641 12.547 1 92.62 225 ILE A O 1
ATOM 1832 N N . GLN A 1 226 ? 17.328 -10.625 11.766 1 94.38 226 GLN A N 1
ATOM 1833 C CA . GLN A 1 226 ? 17.391 -11.586 12.867 1 94.38 226 GLN A CA 1
ATOM 1834 C C . GLN A 1 226 ? 17.516 -10.883 14.211 1 94.38 226 GLN A C 1
ATOM 1836 O O . GLN A 1 226 ? 16.844 -11.258 15.18 1 94.38 226 GLN A O 1
ATOM 1841 N N . GLU A 1 227 ? 18.312 -9.875 14.219 1 93.12 227 GLU A N 1
ATOM 1842 C CA . GLU A 1 227 ? 18.484 -9.102 15.445 1 93.12 227 GLU A CA 1
ATOM 1843 C C . GLU A 1 227 ? 17.188 -8.414 15.844 1 93.12 227 GLU A C 1
ATOM 1845 O O . GLU A 1 227 ? 16.812 -8.406 17.016 1 93.12 227 GLU A O 1
ATOM 1850 N N . ALA A 1 228 ? 16.547 -7.871 14.891 1 89.31 228 ALA A N 1
ATOM 1851 C CA . ALA A 1 228 ? 15.305 -7.152 15.148 1 89.31 228 ALA A CA 1
ATOM 1852 C C . ALA A 1 228 ? 14.211 -8.102 15.633 1 89.31 228 ALA A C 1
ATOM 1854 O O . ALA A 1 228 ? 13.422 -7.75 16.516 1 89.31 228 ALA A O 1
ATOM 1855 N N . VAL A 1 229 ? 14.117 -9.242 15.086 1 90.38 229 VAL A N 1
ATOM 1856 C CA . VAL A 1 229 ? 13.094 -10.219 15.422 1 90.38 229 VAL A CA 1
ATOM 1857 C C . VAL A 1 229 ? 13.398 -10.828 16.797 1 90.38 229 VAL A C 1
ATOM 1859 O O . VAL A 1 229 ? 12.484 -11.141 17.562 1 90.38 229 VAL A O 1
ATOM 1862 N N . ASP A 1 230 ? 14.656 -11 17.078 1 90.56 230 ASP A N 1
ATOM 1863 C CA . ASP A 1 230 ? 15.062 -11.531 18.375 1 90.56 230 ASP A CA 1
ATOM 1864 C C . ASP A 1 230 ? 14.664 -10.578 19.5 1 90.56 230 ASP A C 1
ATOM 1866 O O . ASP A 1 230 ? 14.273 -11.023 20.594 1 90.56 230 ASP A O 1
ATOM 1870 N N . GLU A 1 231 ? 14.742 -9.336 19.219 1 87.31 231 GLU A N 1
ATOM 1871 C CA . GLU A 1 231 ? 14.352 -8.336 20.219 1 87.31 231 GLU A CA 1
ATOM 1872 C C . GLU A 1 231 ? 12.867 -8.445 20.547 1 87.31 231 GLU A C 1
ATOM 1874 O O . GLU A 1 231 ? 12.453 -8.117 21.656 1 87.31 231 GLU A O 1
ATOM 1879 N N . LEU A 1 232 ? 12.156 -8.961 19.641 1 84.56 232 LEU A N 1
ATOM 1880 C CA . LEU A 1 232 ? 10.719 -9.109 19.828 1 84.56 232 LEU A CA 1
ATOM 1881 C C . LEU A 1 232 ? 10.383 -10.508 20.344 1 84.56 232 LEU A C 1
ATOM 1883 O O . LEU A 1 232 ? 9.211 -10.828 20.562 1 84.56 232 LEU A O 1
ATOM 1887 N N . ASP A 1 233 ? 11.312 -11.344 20.453 1 87.25 233 ASP A N 1
ATOM 1888 C CA . ASP A 1 233 ? 11.156 -12.719 20.922 1 87.25 233 ASP A CA 1
ATOM 1889 C C . ASP A 1 233 ? 10.32 -13.539 19.953 1 87.25 233 ASP A C 1
ATOM 1891 O O . ASP A 1 233 ? 9.414 -14.266 20.375 1 87.25 233 ASP A O 1
ATOM 1895 N N . ILE A 1 234 ? 10.539 -13.344 18.734 1 88.62 234 ILE A N 1
ATOM 1896 C CA . ILE A 1 234 ? 9.844 -14.117 17.703 1 88.62 234 ILE A CA 1
ATOM 1897 C C . ILE A 1 234 ? 10.805 -15.125 17.078 1 88.62 234 ILE A C 1
ATOM 1899 O O . ILE A 1 234 ? 11.93 -14.773 16.719 1 88.62 234 ILE A O 1
ATOM 1903 N N . GLU A 1 235 ? 10.414 -16.312 17.062 1 91.69 235 GLU A N 1
ATOM 1904 C CA . GLU A 1 235 ? 11.188 -17.328 16.328 1 91.69 235 GLU A CA 1
ATOM 1905 C C . GLU A 1 235 ? 10.961 -17.219 14.828 1 91.69 235 GLU A C 1
ATOM 1907 O O . GLU A 1 235 ? 9.82 -17.266 14.359 1 91.69 235 GLU A O 1
ATOM 1912 N N . ALA A 1 236 ? 12.047 -17 14.117 1 94 236 ALA A N 1
ATOM 1913 C CA . ALA A 1 236 ? 11.891 -16.797 12.68 1 94 236 ALA A CA 1
ATOM 1914 C C . ALA A 1 236 ? 12.961 -17.562 11.906 1 94 236 ALA A C 1
ATOM 1916 O O . ALA A 1 236 ? 14.078 -17.75 12.406 1 94 236 ALA A O 1
ATOM 1917 N N . ASP A 1 237 ? 12.594 -18.141 10.812 1 95.69 237 ASP A N 1
ATOM 1918 C CA . ASP A 1 237 ? 13.516 -18.688 9.812 1 95.69 237 ASP A CA 1
ATOM 1919 C C . ASP A 1 237 ? 13.68 -17.719 8.641 1 95.69 237 ASP A C 1
ATOM 1921 O O . ASP A 1 237 ? 12.734 -17.5 7.883 1 95.69 237 ASP A O 1
ATOM 1925 N N . ILE A 1 238 ? 14.875 -17.188 8.562 1 95.75 238 ILE A N 1
ATOM 1926 C CA . ILE A 1 238 ? 15.125 -16.172 7.539 1 95.75 238 ILE A CA 1
ATOM 1927 C C . ILE A 1 238 ? 16.031 -16.75 6.457 1 95.75 238 ILE A C 1
ATOM 1929 O O . ILE A 1 238 ? 17.125 -17.25 6.754 1 95.75 238 ILE A O 1
ATOM 1933 N N . THR A 1 239 ? 15.562 -16.719 5.25 1 92.31 239 THR A N 1
ATOM 1934 C CA . THR A 1 239 ? 16.344 -17.25 4.141 1 92.31 239 THR A CA 1
ATOM 1935 C C . THR A 1 239 ? 16.328 -16.297 2.953 1 92.31 239 THR A C 1
ATOM 1937 O O . THR A 1 239 ? 15.438 -15.445 2.855 1 92.31 239 THR A O 1
ATOM 1940 N N . GLY A 1 240 ? 17.406 -16.391 2.213 1 87.31 240 GLY A N 1
ATOM 1941 C CA . GLY A 1 240 ? 17.375 -15.656 0.959 1 87.31 240 GLY A CA 1
ATOM 1942 C C . GLY A 1 240 ? 16.406 -16.234 -0.052 1 87.31 240 GLY A C 1
ATOM 1943 O O . GLY A 1 240 ? 16.203 -17.438 -0.114 1 87.31 240 GLY A O 1
ATOM 1944 N N . ARG A 1 241 ? 15.719 -15.359 -0.769 1 79.06 241 ARG A N 1
ATOM 1945 C CA . ARG A 1 241 ? 14.766 -15.789 -1.786 1 79.06 241 ARG A CA 1
ATOM 1946 C C . ARG A 1 241 ? 15.43 -15.859 -3.16 1 79.06 241 ARG A C 1
ATOM 1948 O O . ARG A 1 241 ? 15.883 -14.844 -3.688 1 79.06 241 ARG A O 1
ATOM 1955 N N . PRO A 1 242 ? 15.492 -17.062 -3.654 1 72 242 PRO A N 1
ATOM 1956 C CA . PRO A 1 242 ? 16.031 -17.172 -5.012 1 72 242 PRO A CA 1
ATOM 1957 C C . PRO A 1 242 ? 15.086 -16.594 -6.066 1 72 242 PRO A C 1
ATOM 1959 O O . PRO A 1 242 ? 13.867 -16.703 -5.934 1 72 242 PRO A O 1
ATOM 1962 N N . LYS A 1 243 ? 15.625 -15.789 -6.898 1 77.56 243 LYS A N 1
ATOM 1963 C CA . LYS A 1 243 ? 14.789 -15.281 -7.984 1 77.56 243 LYS A CA 1
ATOM 1964 C C . LYS A 1 243 ? 14.852 -16.203 -9.195 1 77.56 243 LYS A C 1
ATOM 1966 O O . LYS A 1 243 ? 15.883 -16.812 -9.469 1 77.56 243 LYS A O 1
ATOM 1971 N N . HIS A 1 244 ? 13.781 -16.391 -9.773 1 85.12 244 HIS A N 1
ATOM 1972 C CA . HIS A 1 244 ? 13.633 -17.234 -10.953 1 85.12 244 HIS A CA 1
ATOM 1973 C C . HIS A 1 244 ? 13.891 -16.438 -12.234 1 85.12 244 HIS A C 1
ATOM 1975 O O . HIS A 1 244 ? 13.5 -15.273 -12.336 1 85.12 244 HIS A O 1
ATOM 1981 N N . ILE A 1 245 ? 14.539 -17.094 -13.102 1 86.94 245 ILE A N 1
ATOM 1982 C CA . ILE A 1 245 ? 15.008 -16.438 -14.32 1 86.94 245 ILE A CA 1
ATOM 1983 C C . ILE A 1 245 ? 13.812 -15.953 -15.133 1 86.94 245 ILE A C 1
ATOM 1985 O O . ILE A 1 245 ? 13.836 -14.844 -15.68 1 86.94 245 ILE A O 1
ATOM 1989 N N . PHE A 1 246 ? 12.883 -16.781 -15.203 1 89.94 246 PHE A N 1
ATOM 1990 C CA . PHE A 1 246 ? 11.719 -16.406 -16 1 89.94 246 PHE A CA 1
ATOM 1991 C C . PHE A 1 246 ? 11.016 -15.195 -15.398 1 89.94 246 PHE A C 1
ATOM 1993 O O . PHE A 1 246 ? 10.516 -14.336 -16.125 1 89.94 246 PHE A O 1
ATOM 2000 N N . SER A 1 247 ? 10.938 -15.148 -14.172 1 86.38 247 SER A N 1
ATOM 2001 C CA . SER A 1 247 ? 10.32 -14.008 -13.5 1 86.38 247 SER A CA 1
ATOM 2002 C C . SER A 1 247 ? 11.062 -12.711 -13.828 1 86.38 247 SER A C 1
ATOM 2004 O O . SER A 1 247 ? 10.445 -11.664 -14.016 1 86.38 247 SER A O 1
ATOM 2006 N N . ILE A 1 248 ? 12.312 -12.773 -13.852 1 85.44 248 ILE A N 1
ATOM 2007 C CA . ILE A 1 248 ? 13.141 -11.617 -14.195 1 85.44 248 ILE A CA 1
ATOM 2008 C C . ILE A 1 248 ? 12.891 -11.219 -15.648 1 85.44 248 ILE A C 1
ATOM 2010 O O . ILE A 1 248 ? 12.734 -10.039 -15.953 1 85.44 248 ILE A O 1
ATOM 2014 N N . TYR A 1 249 ? 12.891 -12.258 -16.438 1 88.06 249 TYR A N 1
ATOM 2015 C CA . TYR A 1 249 ? 12.648 -12.023 -17.859 1 88.06 249 TYR A CA 1
ATOM 2016 C C . TYR A 1 249 ? 11.312 -11.328 -18.078 1 88.06 249 TYR A C 1
ATOM 2018 O O . TYR A 1 249 ? 11.227 -10.359 -18.828 1 88.06 249 TYR A O 1
ATOM 2026 N N . LYS A 1 250 ? 10.336 -11.867 -17.453 1 86.56 250 LYS A N 1
ATOM 2027 C CA . LYS A 1 250 ? 9 -11.297 -17.562 1 86.56 250 LYS A CA 1
ATOM 2028 C C . LYS A 1 250 ? 8.977 -9.852 -17.078 1 86.56 250 LYS A C 1
ATOM 2030 O O . LYS A 1 250 ? 8.336 -8.992 -17.703 1 86.56 250 LYS A O 1
ATOM 2035 N N . LYS A 1 251 ? 9.562 -9.555 -16 1 82.06 251 LYS A N 1
ATOM 2036 C CA . LYS A 1 251 ? 9.633 -8.203 -15.461 1 82.06 251 LYS A CA 1
ATOM 2037 C C . LYS A 1 251 ? 10.352 -7.262 -16.422 1 82.06 251 LYS A C 1
ATOM 2039 O O . LYS A 1 251 ? 9.93 -6.113 -16.609 1 82.06 251 LYS A O 1
ATOM 2044 N N . MET A 1 252 ? 11.445 -7.727 -16.984 1 82.69 252 MET A N 1
ATOM 2045 C CA . MET A 1 252 ? 12.203 -6.93 -17.953 1 82.69 252 MET A CA 1
ATOM 2046 C C . MET A 1 252 ? 11.352 -6.609 -19.172 1 82.69 252 MET A C 1
ATOM 2048 O O . MET A 1 252 ? 11.375 -5.48 -19.672 1 82.69 252 MET A O 1
ATOM 2052 N N . ARG A 1 253 ? 10.703 -7.609 -19.547 1 82.06 253 ARG A N 1
ATOM 2053 C CA . ARG A 1 253 ? 9.906 -7.457 -20.766 1 82.06 253 ARG A CA 1
ATOM 2054 C C . ARG A 1 253 ? 8.688 -6.578 -20.516 1 82.06 253 ARG A C 1
ATOM 2056 O O . ARG A 1 253 ? 8.406 -5.664 -21.297 1 82.06 253 ARG A O 1
ATOM 2063 N N . ASN A 1 254 ? 7.957 -6.828 -19.516 1 77.81 254 ASN A N 1
ATOM 2064 C CA . ASN A 1 254 ? 6.707 -6.133 -19.219 1 77.81 254 ASN A CA 1
ATOM 2065 C C . ASN A 1 254 ? 6.953 -4.688 -18.797 1 77.81 254 ASN A C 1
ATOM 2067 O O . ASN A 1 254 ? 6.184 -3.791 -19.141 1 77.81 254 ASN A O 1
ATOM 2071 N N . GLN A 1 255 ? 7.945 -4.461 -18 1 73.38 255 GLN A N 1
ATOM 2072 C CA . GLN A 1 255 ? 8.203 -3.133 -17.453 1 73.38 255 GLN A CA 1
ATOM 2073 C C . GLN A 1 255 ? 9.242 -2.389 -18.281 1 73.38 255 GLN A C 1
ATOM 2075 O O . GLN A 1 255 ? 9.555 -1.23 -18 1 73.38 255 GLN A O 1
ATOM 2080 N N . LYS A 1 256 ? 9.664 -2.994 -19.328 1 74.19 256 LYS A N 1
ATOM 2081 C CA . LYS A 1 256 ? 10.68 -2.424 -20.203 1 74.19 256 LYS A CA 1
ATOM 2082 C C . LYS A 1 256 ? 11.875 -1.911 -19.406 1 74.19 256 LYS A C 1
ATOM 2084 O O . LYS A 1 256 ? 12.305 -0.771 -19.578 1 74.19 256 LYS A O 1
ATOM 2089 N N . LYS A 1 257 ? 12.258 -2.684 -18.438 1 73.31 257 LYS A N 1
ATOM 2090 C CA . LYS A 1 257 ? 13.375 -2.334 -17.562 1 73.31 257 LYS A CA 1
ATOM 2091 C C . LYS A 1 257 ? 14.609 -3.174 -17.891 1 73.31 257 LYS A C 1
ATOM 2093 O O . LYS A 1 257 ? 14.492 -4.289 -18.406 1 73.31 257 LYS A O 1
ATOM 2098 N N . GLN A 1 258 ? 15.672 -2.496 -17.688 1 73.88 258 GLN A N 1
ATOM 2099 C CA . GLN A 1 258 ? 16.922 -3.234 -17.781 1 73.88 258 GLN A CA 1
ATOM 2100 C C . GLN A 1 258 ? 17.203 -4.027 -16.516 1 73.88 258 GLN A C 1
ATOM 2102 O O . GLN A 1 258 ? 16.625 -3.758 -15.469 1 73.88 258 GLN A O 1
ATOM 2107 N N . PHE A 1 259 ? 18.094 -5.039 -16.688 1 73.75 259 PHE A N 1
ATOM 2108 C CA . PHE A 1 259 ? 18.438 -5.922 -15.586 1 73.75 259 PHE A CA 1
ATOM 2109 C C . PHE A 1 259 ? 18.906 -5.121 -14.375 1 73.75 259 PHE A C 1
ATOM 2111 O O . PHE A 1 259 ? 18.578 -5.461 -13.234 1 73.75 259 PHE A O 1
ATOM 2118 N N . SER A 1 260 ? 19.547 -4.082 -14.68 1 66.44 260 SER A N 1
ATOM 2119 C CA . SER A 1 260 ? 20.125 -3.273 -13.609 1 66.44 260 SER A CA 1
ATOM 2120 C C . SER A 1 260 ? 19.047 -2.514 -12.844 1 66.44 260 SER A C 1
ATOM 2122 O O . SER A 1 260 ? 19.281 -2.068 -11.719 1 66.44 260 SER A O 1
ATOM 2124 N N . GLU A 1 261 ? 17.875 -2.523 -13.484 1 65.06 261 GLU A N 1
ATOM 2125 C CA . GLU A 1 261 ? 16.766 -1.767 -12.914 1 65.06 261 GLU A CA 1
ATOM 2126 C C . GLU A 1 261 ? 15.875 -2.658 -12.055 1 65.06 261 GLU A C 1
ATOM 2128 O O . GLU A 1 261 ? 14.938 -2.178 -11.422 1 65.06 261 GLU A O 1
ATOM 2133 N N . ILE A 1 262 ? 16.203 -3.812 -12.203 1 64.56 262 ILE A N 1
ATOM 2134 C CA . ILE A 1 262 ? 15.336 -4.73 -11.469 1 64.56 262 ILE A CA 1
ATOM 2135 C C . ILE A 1 262 ? 15.789 -4.809 -10.016 1 64.56 262 ILE A C 1
ATOM 2137 O O . ILE A 1 262 ? 16.781 -5.457 -9.703 1 64.56 262 ILE A O 1
ATOM 2141 N N . TYR A 1 263 ? 15.258 -3.889 -9.188 1 56.94 263 TYR A N 1
ATOM 2142 C CA . TYR A 1 263 ? 15.578 -3.701 -7.773 1 56.94 263 TYR A CA 1
ATOM 2143 C C . TYR A 1 263 ? 15.281 -4.965 -6.977 1 56.94 263 TYR A C 1
ATOM 2145 O O . TYR A 1 263 ? 15.844 -5.172 -5.898 1 56.94 263 TYR A O 1
ATOM 2153 N N . ASP A 1 264 ? 14.531 -5.773 -7.527 1 61.81 264 ASP A N 1
ATOM 2154 C CA . ASP A 1 264 ? 13.977 -6.867 -6.734 1 61.81 264 ASP A CA 1
ATOM 2155 C C . ASP A 1 264 ? 14.875 -8.102 -6.797 1 61.81 264 ASP A C 1
ATOM 2157 O O . ASP A 1 264 ? 14.43 -9.211 -6.496 1 61.81 264 ASP A O 1
ATOM 2161 N N . LEU A 1 265 ? 16.047 -7.789 -7.105 1 68.44 265 LEU A N 1
ATOM 2162 C CA . LEU A 1 265 ? 16.906 -8.961 -7.164 1 68.44 265 LEU A CA 1
ATOM 2163 C C . LEU A 1 265 ? 17.281 -9.438 -5.766 1 68.44 265 LEU A C 1
ATOM 2165 O O . LEU A 1 265 ? 17.609 -10.609 -5.562 1 68.44 265 LEU A O 1
ATOM 2169 N N . LEU A 1 266 ? 17.109 -8.5 -4.887 1 80.94 266 LEU A N 1
ATOM 2170 C CA . LEU A 1 266 ? 17.422 -8.852 -3.508 1 80.94 266 LEU A CA 1
ATOM 2171 C C . LEU A 1 266 ? 16.156 -9.102 -2.709 1 80.94 266 LEU A C 1
ATOM 2173 O O . LEU A 1 266 ? 15.305 -8.219 -2.59 1 80.94 266 LEU A O 1
ATOM 2177 N N . ALA A 1 267 ? 15.984 -10.297 -2.295 1 88.94 267 ALA A N 1
ATOM 2178 C CA . ALA A 1 267 ? 14.758 -10.648 -1.588 1 88.94 267 ALA A CA 1
ATOM 2179 C C . ALA A 1 267 ? 15.039 -11.602 -0.431 1 88.94 267 ALA A C 1
ATOM 2181 O O . ALA A 1 267 ? 15.945 -12.438 -0.517 1 88.94 267 ALA A O 1
ATOM 2182 N N . LEU A 1 268 ? 14.32 -11.367 0.625 1 93.75 268 LEU A N 1
ATOM 2183 C CA . LEU A 1 268 ? 14.406 -12.227 1.8 1 93.75 268 LEU A CA 1
ATOM 2184 C C . LEU A 1 268 ? 13.039 -12.797 2.158 1 93.75 268 LEU A C 1
ATOM 2186 O O . LEU A 1 268 ? 12.008 -12.195 1.839 1 93.75 268 LEU A O 1
ATOM 2190 N N . ARG A 1 269 ? 13.062 -13.961 2.713 1 95.31 269 ARG A N 1
ATOM 2191 C CA . ARG A 1 269 ? 11.852 -14.594 3.217 1 95.31 269 ARG A CA 1
ATOM 2192 C C . ARG A 1 269 ? 11.961 -14.875 4.711 1 95.31 269 ARG A C 1
ATOM 2194 O O . ARG A 1 269 ? 12.953 -15.445 5.172 1 95.31 269 ARG A O 1
ATOM 2201 N N . VAL A 1 270 ? 10.992 -14.406 5.387 1 96.88 270 VAL A N 1
ATOM 2202 C CA . VAL A 1 270 ? 10.93 -14.641 6.824 1 96.88 270 VAL A CA 1
ATOM 2203 C C . VAL A 1 270 ? 9.742 -15.539 7.152 1 96.88 270 VAL A C 1
ATOM 2205 O O . VAL A 1 270 ? 8.594 -15.188 6.867 1 96.88 270 VAL A O 1
ATOM 2208 N N . ILE A 1 271 ? 9.984 -16.703 7.723 1 97.38 271 ILE A N 1
ATOM 2209 C CA . ILE A 1 271 ? 8.938 -17.641 8.094 1 97.38 271 ILE A CA 1
ATOM 2210 C C . ILE A 1 271 ? 8.781 -17.672 9.609 1 97.38 271 ILE A C 1
ATOM 2212 O O . ILE A 1 271 ? 9.758 -17.875 10.336 1 97.38 271 ILE A O 1
ATOM 2216 N N . VAL A 1 272 ? 7.609 -17.484 10.055 1 96.62 272 VAL A N 1
ATOM 2217 C CA . VAL A 1 272 ? 7.355 -17.359 11.484 1 96.62 272 VAL A CA 1
ATOM 2218 C C . VAL A 1 272 ? 6.219 -18.297 11.891 1 96.62 272 VAL A C 1
ATOM 2220 O O . VAL A 1 272 ? 5.535 -18.859 11.031 1 96.62 272 VAL A O 1
ATOM 2223 N N . PRO A 1 273 ? 5.934 -18.453 13.148 1 94.38 273 PRO A N 1
ATOM 2224 C CA . PRO A 1 273 ? 4.969 -19.469 13.602 1 94.38 273 PRO A CA 1
ATOM 2225 C C . PRO A 1 273 ? 3.521 -18.984 13.492 1 94.38 273 PRO A C 1
ATOM 2227 O O . PRO A 1 273 ? 2.613 -19.812 13.312 1 94.38 273 PRO A O 1
ATOM 2230 N N . SER A 1 274 ? 3.297 -17.672 13.656 1 91.94 274 SER A N 1
ATOM 2231 C CA . SER A 1 274 ? 1.908 -17.219 13.719 1 91.94 274 SER A CA 1
ATOM 2232 C C . SER A 1 274 ? 1.691 -15.969 12.875 1 91.94 274 SER A C 1
ATOM 2234 O O . SER A 1 274 ? 2.65 -15.289 12.5 1 91.94 274 SER A O 1
ATOM 2236 N N . ILE A 1 275 ? 0.399 -15.766 12.609 1 90.19 275 ILE A N 1
ATOM 2237 C CA . ILE A 1 275 ? 0.024 -14.578 11.836 1 90.19 275 ILE A CA 1
ATOM 2238 C C . ILE A 1 275 ? 0.406 -13.32 12.609 1 90.19 275 ILE A C 1
ATOM 2240 O O . ILE A 1 275 ? 0.887 -12.352 12.031 1 90.19 275 ILE A O 1
ATOM 2244 N N . LYS A 1 276 ? 0.215 -13.32 13.891 1 85.88 276 LYS A N 1
ATOM 2245 C CA . LYS A 1 276 ? 0.606 -12.195 14.734 1 85.88 276 LYS A CA 1
ATOM 2246 C C . LYS A 1 276 ? 2.092 -11.891 14.586 1 85.88 276 LYS A C 1
ATOM 2248 O O . LYS A 1 276 ? 2.484 -10.719 14.516 1 85.88 276 LYS A O 1
ATOM 2253 N N . ASP A 1 277 ? 2.779 -12.891 14.523 1 91.81 277 ASP A N 1
ATOM 2254 C CA . ASP A 1 277 ? 4.223 -12.727 14.383 1 91.81 277 ASP A CA 1
ATOM 2255 C C . ASP A 1 277 ? 4.582 -12.125 13.031 1 91.81 277 ASP A C 1
ATOM 2257 O O . ASP A 1 277 ? 5.57 -11.391 12.914 1 91.81 277 ASP A O 1
ATOM 2261 N N . CYS A 1 278 ? 3.809 -12.492 12.016 1 95.12 278 CYS A N 1
ATOM 2262 C CA . CYS A 1 278 ? 4.062 -11.922 10.695 1 95.12 278 CYS A CA 1
ATOM 2263 C C . CYS A 1 278 ? 4.031 -10.398 10.75 1 95.12 278 CYS A C 1
ATOM 2265 O O . CYS A 1 278 ? 4.938 -9.734 10.234 1 95.12 278 CYS A O 1
ATOM 2267 N N . TYR A 1 279 ? 3.014 -9.891 11.43 1 92.25 279 TYR A N 1
ATOM 2268 C CA . TYR A 1 279 ? 2.854 -8.445 11.492 1 92.25 279 TYR A CA 1
ATOM 2269 C C . TYR A 1 279 ? 3.861 -7.828 12.453 1 92.25 279 TYR A C 1
ATOM 2271 O O . TYR A 1 279 ? 4.293 -6.688 12.266 1 92.25 279 TYR A O 1
ATOM 2279 N N . GLY A 1 280 ? 4.188 -8.539 13.461 1 90.19 280 GLY A N 1
ATOM 2280 C CA . GLY A 1 280 ? 5.27 -8.086 14.32 1 90.19 280 GLY A CA 1
ATOM 2281 C C . GLY A 1 280 ? 6.582 -7.906 13.586 1 90.19 280 GLY A C 1
ATOM 2282 O O . GLY A 1 280 ? 7.277 -6.906 13.781 1 90.19 280 GLY A O 1
ATOM 2283 N N . VAL A 1 281 ? 6.887 -8.922 12.719 1 94.19 281 VAL A N 1
ATOM 2284 C CA . VAL A 1 281 ? 8.102 -8.859 11.922 1 94.19 281 VAL A CA 1
ATOM 2285 C C . VAL A 1 281 ? 8.031 -7.668 10.961 1 94.19 281 VAL A C 1
ATOM 2287 O O . VAL A 1 281 ? 9.023 -6.98 10.734 1 94.19 281 VAL A O 1
ATOM 2290 N N . LEU A 1 282 ? 6.891 -7.477 10.406 1 94.31 282 LEU A N 1
ATOM 2291 C CA . LEU A 1 282 ? 6.684 -6.324 9.531 1 94.31 282 LEU A CA 1
ATOM 2292 C C . LEU A 1 282 ? 7.043 -5.027 10.25 1 94.31 282 LEU A C 1
ATOM 2294 O O . LEU A 1 282 ? 7.758 -4.188 9.703 1 94.31 282 LEU A O 1
ATOM 2298 N N . GLY A 1 283 ? 6.508 -4.859 11.469 1 90.75 283 GLY A N 1
ATOM 2299 C CA . GLY A 1 283 ? 6.82 -3.686 12.273 1 90.75 283 GLY A CA 1
ATOM 2300 C C . GLY A 1 283 ? 8.305 -3.523 12.539 1 90.75 283 GLY A C 1
ATOM 2301 O O . GLY A 1 283 ? 8.836 -2.412 12.469 1 90.75 283 GLY A O 1
ATOM 2302 N N . ALA A 1 284 ? 8.938 -4.586 12.805 1 92.31 284 ALA A N 1
ATOM 2303 C CA . ALA A 1 284 ? 10.367 -4.562 13.086 1 92.31 284 ALA A CA 1
ATOM 2304 C C . ALA A 1 284 ? 11.156 -4.109 11.859 1 92.31 284 ALA A C 1
ATOM 2306 O O . ALA A 1 284 ? 12.094 -3.318 11.977 1 92.31 284 ALA A O 1
ATOM 2307 N N . ILE A 1 285 ? 10.781 -4.637 10.742 1 93.75 285 ILE A N 1
ATOM 2308 C CA . ILE A 1 285 ? 11.469 -4.312 9.492 1 93.75 285 ILE A CA 1
ATOM 2309 C C . ILE A 1 285 ? 11.242 -2.846 9.141 1 93.75 285 ILE A C 1
ATOM 2311 O O . ILE A 1 285 ? 12.172 -2.141 8.758 1 93.75 285 ILE A O 1
ATOM 2315 N N . HIS A 1 286 ? 10.016 -2.414 9.344 1 91.94 286 HIS A N 1
ATOM 2316 C CA . HIS A 1 286 ? 9.656 -1.042 9 1 91.94 286 HIS A CA 1
ATOM 2317 C C . HIS A 1 286 ? 10.281 -0.047 9.977 1 91.94 286 HIS A C 1
ATOM 2319 O O . HIS A 1 286 ? 10.422 1.136 9.656 1 91.94 286 HIS A O 1
ATOM 2325 N N . THR A 1 287 ? 10.578 -0.467 11.148 1 86.44 287 THR A N 1
ATOM 2326 C CA . THR A 1 287 ? 11.25 0.387 12.125 1 86.44 287 THR A CA 1
ATOM 2327 C C . THR A 1 287 ? 12.727 0.54 11.766 1 86.44 287 THR A C 1
ATOM 2329 O O . THR A 1 287 ? 13.328 1.591 12.016 1 86.44 287 THR A O 1
ATOM 2332 N N . LYS A 1 288 ? 13.258 -0.471 11.156 1 88.56 288 LYS A N 1
ATOM 2333 C CA . LYS A 1 288 ? 14.688 -0.472 10.836 1 88.56 288 LYS A CA 1
ATOM 2334 C C . LYS A 1 288 ? 14.945 0.211 9.492 1 88.56 288 LYS A C 1
ATOM 2336 O O . LYS A 1 288 ? 15.977 0.855 9.312 1 88.56 288 LYS A O 1
ATOM 2341 N N . TRP A 1 289 ? 14.086 -0.12 8.531 1 90.12 289 TRP A N 1
ATOM 2342 C CA . TRP A 1 289 ? 14.273 0.401 7.184 1 90.12 289 TRP A CA 1
ATOM 2343 C C . TRP A 1 289 ? 13.016 1.099 6.688 1 90.12 289 TRP A C 1
ATOM 2345 O O . TRP A 1 289 ? 11.898 0.66 6.977 1 90.12 289 TRP A O 1
ATOM 2355 N N . LYS A 1 290 ? 13.164 2.096 5.918 1 87.06 290 LYS A N 1
ATOM 2356 C CA . LYS A 1 290 ? 12.039 2.857 5.391 1 87.06 290 LYS A CA 1
ATOM 2357 C C . LYS A 1 290 ? 11.305 2.08 4.301 1 87.06 290 LYS A C 1
ATOM 2359 O O . LYS A 1 290 ? 11.922 1.657 3.316 1 87.06 290 LYS A O 1
ATOM 2364 N N . PRO A 1 291 ? 10.031 1.896 4.484 1 89.56 291 PRO A N 1
ATOM 2365 C CA . PRO A 1 291 ? 9.266 1.204 3.445 1 89.56 291 PRO A CA 1
ATOM 2366 C C . PRO A 1 291 ? 9.031 2.07 2.211 1 89.56 291 PRO A C 1
ATOM 2368 O O . PRO A 1 291 ? 8.836 3.283 2.332 1 89.56 291 PRO A O 1
ATOM 2371 N N . MET A 1 292 ? 9.062 1.484 1.07 1 85.12 292 MET A N 1
ATOM 2372 C CA . MET A 1 292 ? 8.719 2.186 -0.165 1 85.12 292 MET A CA 1
ATOM 2373 C C . MET A 1 292 ? 7.211 2.314 -0.321 1 85.12 292 MET A C 1
ATOM 2375 O O . MET A 1 292 ? 6.48 1.332 -0.174 1 85.12 292 MET A O 1
ATOM 2379 N N . PRO A 1 293 ? 6.781 3.465 -0.612 1 80.56 293 PRO A N 1
ATOM 2380 C CA . PRO A 1 293 ? 5.332 3.666 -0.726 1 80.56 293 PRO A CA 1
ATOM 2381 C C . PRO A 1 293 ? 4.707 2.83 -1.842 1 80.56 293 PRO A C 1
ATOM 2383 O O . PRO A 1 293 ? 5.293 2.701 -2.922 1 80.56 293 PRO A O 1
ATOM 2386 N N . GLY A 1 294 ? 3.574 2.303 -1.569 1 78.88 294 GLY A N 1
ATOM 2387 C CA . GLY A 1 294 ? 2.805 1.586 -2.574 1 78.88 294 GLY A CA 1
ATOM 2388 C C . GLY A 1 294 ? 3.328 0.188 -2.844 1 78.88 294 GLY A C 1
ATOM 2389 O O . GLY A 1 294 ? 2.844 -0.5 -3.744 1 78.88 294 GLY A O 1
ATOM 2390 N N . ARG A 1 295 ? 4.281 -0.248 -2.098 1 85.94 295 ARG A N 1
ATOM 2391 C CA . ARG A 1 295 ? 4.879 -1.55 -2.377 1 85.94 295 ARG A CA 1
ATOM 2392 C C . ARG A 1 295 ? 4.605 -2.533 -1.243 1 85.94 295 ARG A C 1
ATOM 2394 O O . ARG A 1 295 ? 5.379 -3.467 -1.025 1 85.94 295 ARG A O 1
ATOM 2401 N N . PHE A 1 296 ? 3.654 -2.242 -0.544 1 89.56 296 PHE A N 1
ATOM 2402 C CA . PHE A 1 296 ? 3.191 -3.168 0.483 1 89.56 296 PHE A CA 1
ATOM 2403 C C . PHE A 1 296 ? 1.953 -3.924 0.014 1 89.56 296 PHE A C 1
ATOM 2405 O O . PHE A 1 296 ? 1.01 -3.32 -0.502 1 89.56 296 PHE A O 1
ATOM 2412 N N . LYS A 1 297 ? 2.012 -5.215 0.101 1 89.88 297 LYS A N 1
ATOM 2413 C CA . LYS A 1 297 ? 0.874 -6.066 -0.238 1 89.88 297 LYS A CA 1
ATOM 2414 C C . LYS A 1 297 ? 0.572 -7.051 0.885 1 89.88 297 LYS A C 1
ATOM 2416 O O . LYS A 1 297 ? 1.449 -7.809 1.307 1 89.88 297 LYS A O 1
ATOM 2421 N N . ASP A 1 298 ? -0.665 -7.078 1.322 1 91.75 298 ASP A N 1
ATOM 2422 C CA . ASP A 1 298 ? -1.088 -7.984 2.387 1 91.75 298 ASP A CA 1
ATOM 2423 C C . ASP A 1 298 ? -1.889 -9.156 1.823 1 91.75 298 ASP A C 1
ATOM 2425 O O . ASP A 1 298 ? -3.119 -9.172 1.91 1 91.75 298 ASP A O 1
ATOM 2429 N N . TYR A 1 299 ? -1.183 -10.203 1.441 1 91.62 299 TYR A N 1
ATOM 2430 C CA . TYR A 1 299 ? -1.842 -11.375 0.881 1 91.62 299 TYR A CA 1
ATOM 2431 C C . TYR A 1 299 ? -2.346 -12.297 1.985 1 91.62 299 TYR A C 1
ATOM 2433 O O . TYR A 1 299 ? -3.029 -13.289 1.713 1 91.62 299 TYR A O 1
ATOM 2441 N N . ILE A 1 300 ? -1.977 -12.016 3.178 1 92.25 300 ILE A N 1
ATOM 2442 C CA . ILE A 1 300 ? -2.529 -12.812 4.27 1 92.25 300 ILE A CA 1
ATOM 2443 C C . ILE A 1 300 ? -4.02 -12.516 4.426 1 92.25 300 ILE A C 1
ATOM 2445 O O . ILE A 1 300 ? -4.836 -13.43 4.52 1 92.25 300 ILE A O 1
ATOM 2449 N N . ALA A 1 301 ? -4.266 -11.227 4.391 1 87.5 301 ALA A N 1
ATOM 2450 C CA . ALA A 1 301 ? -5.652 -10.797 4.535 1 87.5 301 ALA A CA 1
ATOM 2451 C C . ALA A 1 301 ? -6.422 -10.969 3.229 1 87.5 301 ALA A C 1
ATOM 2453 O O . ALA A 1 301 ? -7.633 -11.195 3.238 1 87.5 301 ALA A O 1
ATOM 2454 N N . MET A 1 302 ? -5.676 -10.883 2.158 1 84.44 302 MET A N 1
ATOM 2455 C CA . MET A 1 302 ? -6.277 -11.055 0.838 1 84.44 302 MET A CA 1
ATOM 2456 C C . MET A 1 302 ? -5.52 -12.102 0.029 1 84.44 302 MET A C 1
ATOM 2458 O O . MET A 1 302 ? -4.809 -11.766 -0.921 1 84.44 302 MET A O 1
ATOM 2462 N N . PRO A 1 303 ? -5.73 -13.289 0.323 1 85.62 303 PRO A N 1
ATOM 2463 C CA . PRO A 1 303 ? -5 -14.359 -0.368 1 85.62 303 PRO A CA 1
ATOM 2464 C C . PRO A 1 303 ? -5.254 -14.367 -1.874 1 85.62 303 PRO A C 1
ATOM 2466 O O . PRO A 1 303 ? -6.32 -13.945 -2.326 1 85.62 303 PRO A O 1
ATOM 2469 N N . LYS A 1 304 ? -4.328 -14.859 -2.604 1 80.62 304 LYS A N 1
ATOM 2470 C CA . LYS A 1 304 ? -4.484 -15.031 -4.047 1 80.62 304 LYS A CA 1
ATOM 2471 C C . LYS A 1 304 ? -5.379 -16.219 -4.363 1 80.62 304 LYS A C 1
ATOM 2473 O O . LYS A 1 304 ? -5.723 -17 -3.471 1 80.62 304 LYS A O 1
ATOM 2478 N N . ALA A 1 305 ? -5.738 -16.344 -5.629 1 73.81 305 ALA A N 1
ATOM 2479 C CA . ALA A 1 305 ? -6.637 -17.406 -6.078 1 73.81 305 ALA A CA 1
ATOM 2480 C C . ALA A 1 305 ? -6.027 -18.781 -5.836 1 73.81 305 ALA A C 1
ATOM 2482 O O . ALA A 1 305 ? -6.746 -19.75 -5.598 1 73.81 305 ALA A O 1
ATOM 2483 N N . ASN A 1 306 ? -4.676 -18.859 -5.891 1 78.44 306 ASN A N 1
ATOM 2484 C CA . ASN A 1 306 ? -4 -20.141 -5.676 1 78.44 306 ASN A CA 1
ATOM 2485 C C . ASN A 1 306 ? -3.713 -20.375 -4.199 1 78.44 306 ASN A C 1
ATOM 2487 O O . ASN A 1 306 ? -2.879 -21.219 -3.852 1 78.44 306 ASN A O 1
ATOM 2491 N N . MET A 1 307 ? -4.32 -19.547 -3.258 1 82.25 307 MET A N 1
ATOM 2492 C CA . MET A 1 307 ? -4.27 -19.672 -1.804 1 82.25 307 MET A CA 1
ATOM 2493 C C . MET A 1 307 ? -2.945 -19.156 -1.256 1 82.25 307 MET A C 1
ATOM 2495 O O . MET A 1 307 ? -2.646 -19.328 -0.073 1 82.25 307 MET A O 1
ATOM 2499 N N . TYR A 1 308 ? -2.27 -18.562 -2.145 1 88.62 308 TYR A N 1
ATOM 2500 C CA . TYR A 1 308 ? -1.008 -17.969 -1.727 1 88.62 308 TYR A CA 1
ATOM 2501 C C . TYR A 1 308 ? -1.241 -16.891 -0.67 1 88.62 308 TYR A C 1
ATOM 2503 O O . TYR A 1 308 ? -2.092 -16.016 -0.844 1 88.62 308 TYR A O 1
ATOM 2511 N N . GLN A 1 309 ? -0.534 -17.062 0.433 1 92.38 309 GLN A N 1
ATOM 2512 C CA . GLN A 1 309 ? -0.592 -16.078 1.507 1 92.38 309 GLN A CA 1
ATOM 2513 C C . GLN A 1 309 ? 0.808 -15.664 1.95 1 92.38 309 GLN A C 1
ATOM 2515 O O . GLN A 1 309 ? 1.696 -16.5 2.086 1 92.38 309 GLN A O 1
ATOM 2520 N N . SER A 1 310 ? 0.969 -14.359 2.021 1 95.62 310 SER A N 1
ATOM 2521 C CA . SER A 1 310 ? 2.244 -13.797 2.461 1 95.62 310 SER A CA 1
ATOM 2522 C C . SER A 1 310 ? 2.174 -12.281 2.568 1 95.62 310 SER A C 1
ATOM 2524 O O . SER A 1 310 ? 1.38 -11.641 1.875 1 95.62 310 SER A O 1
ATOM 2526 N N . LEU A 1 311 ? 2.928 -11.711 3.494 1 95.88 311 LEU A N 1
ATOM 2527 C CA . LEU A 1 311 ? 3.141 -10.273 3.463 1 95.88 311 LEU A CA 1
ATOM 2528 C C . LEU A 1 311 ? 4.316 -9.914 2.557 1 95.88 311 LEU A C 1
ATOM 2530 O O . LEU A 1 311 ? 5.367 -10.555 2.615 1 95.88 311 LEU A O 1
ATOM 2534 N N . HIS A 1 312 ? 4.086 -8.984 1.662 1 94.06 312 HIS A N 1
ATOM 2535 C CA . HIS A 1 312 ? 5.16 -8.453 0.83 1 94.06 312 HIS A CA 1
ATOM 2536 C C . HIS A 1 312 ? 5.441 -6.992 1.154 1 94.06 312 HIS A C 1
ATOM 2538 O O . HIS A 1 312 ? 4.516 -6.176 1.212 1 94.06 312 HIS A O 1
ATOM 2544 N N . THR A 1 313 ? 6.66 -6.727 1.406 1 93.31 313 THR A N 1
ATOM 2545 C CA . THR A 1 313 ? 7.039 -5.332 1.601 1 93.31 313 THR A CA 1
ATOM 2546 C C . THR A 1 313 ? 8.406 -5.051 0.984 1 93.31 313 THR A C 1
ATOM 2548 O O . THR A 1 313 ? 9.258 -5.938 0.921 1 93.31 313 THR A O 1
ATOM 2551 N N . THR A 1 314 ? 8.539 -3.918 0.406 1 90.5 314 THR A N 1
ATOM 2552 C CA . THR A 1 314 ? 9.828 -3.463 -0.105 1 90.5 314 THR A CA 1
ATOM 2553 C C . THR A 1 314 ? 10.352 -2.285 0.714 1 90.5 314 THR A C 1
ATOM 2555 O O . THR A 1 314 ? 9.633 -1.302 0.92 1 90.5 314 THR A O 1
ATOM 2558 N N . VAL A 1 315 ? 11.523 -2.428 1.229 1 90.38 315 VAL A N 1
ATOM 2559 C CA . VAL A 1 315 ? 12.125 -1.382 2.045 1 90.38 315 VAL A CA 1
ATOM 2560 C C . VAL A 1 315 ? 13.461 -0.955 1.433 1 90.38 315 VAL A C 1
ATOM 2562 O O . VAL A 1 315 ? 14.008 -1.653 0.578 1 90.38 315 VAL A O 1
ATOM 2565 N N . LEU A 1 316 ? 13.844 0.23 1.773 1 87.06 316 LEU A N 1
ATOM 2566 C CA . LEU A 1 316 ? 15.211 0.624 1.461 1 87.06 316 LEU A CA 1
ATOM 2567 C C . LEU A 1 316 ? 16.188 0.065 2.49 1 87.06 316 LEU A C 1
ATOM 2569 O O . LEU A 1 316 ? 16.406 0.679 3.535 1 87.06 316 LEU A O 1
ATOM 2573 N N . GLY A 1 317 ? 16.75 -1.025 2.111 1 85.12 317 GLY A N 1
ATOM 2574 C CA . GLY A 1 317 ? 17.625 -1.752 3.018 1 85.12 317 GLY A CA 1
ATOM 2575 C C . GLY A 1 317 ? 18.984 -1.101 3.184 1 85.12 317 GLY A C 1
ATOM 2576 O O . GLY A 1 317 ? 19.125 0.114 3.021 1 85.12 317 GLY A O 1
ATOM 2577 N N . PRO A 1 318 ? 19.953 -1.916 3.637 1 80.69 318 PRO A N 1
ATOM 2578 C CA . PRO A 1 318 ? 21.312 -1.403 3.787 1 80.69 318 PRO A CA 1
ATOM 2579 C C . PRO A 1 318 ? 21.844 -0.74 2.516 1 80.69 318 PRO A C 1
ATOM 2581 O O . PRO A 1 318 ? 21.594 -1.231 1.411 1 80.69 318 PRO A O 1
ATOM 2584 N N . ASP A 1 319 ? 22.484 0.366 2.627 1 77.06 319 ASP A N 1
ATOM 2585 C CA . ASP A 1 319 ? 23.078 1.133 1.534 1 77.06 319 ASP A CA 1
ATOM 2586 C C . ASP A 1 319 ? 22 1.66 0.59 1 77.06 319 ASP A C 1
ATOM 2588 O O . ASP A 1 319 ? 22.188 1.699 -0.626 1 77.06 319 ASP A O 1
ATOM 2592 N N . ALA A 1 320 ? 20.812 1.747 1.092 1 78.38 320 ALA A N 1
ATOM 2593 C CA . ALA A 1 320 ? 19.688 2.34 0.374 1 78.38 320 ALA A CA 1
ATOM 2594 C C . ALA A 1 320 ? 19.328 1.511 -0.854 1 78.38 320 ALA A C 1
ATOM 2596 O O . ALA A 1 320 ? 18.984 2.062 -1.903 1 78.38 320 ALA A O 1
ATOM 2597 N N . THR A 1 321 ? 19.594 0.283 -0.71 1 81.94 321 THR A N 1
ATOM 2598 C CA . THR A 1 321 ? 19.219 -0.624 -1.79 1 81.94 321 THR A CA 1
ATOM 2599 C C . THR A 1 321 ? 17.875 -1.276 -1.506 1 81.94 321 THR A C 1
ATOM 2601 O O . THR A 1 321 ? 17.625 -1.765 -0.399 1 81.94 321 THR A O 1
ATOM 2604 N N . PRO A 1 322 ? 17.062 -1.2 -2.539 1 84.38 322 PRO A N 1
ATOM 2605 C CA . PRO A 1 322 ? 15.742 -1.811 -2.336 1 84.38 322 PRO A CA 1
ATOM 2606 C C . PRO A 1 322 ? 15.828 -3.291 -1.971 1 84.38 322 PRO A C 1
ATOM 2608 O O . PRO A 1 322 ? 16.609 -4.031 -2.562 1 84.38 322 PRO A O 1
ATOM 2611 N N . LEU A 1 323 ? 15.117 -3.676 -0.991 1 89.81 323 LEU A N 1
ATOM 2612 C CA . LEU A 1 323 ? 15.062 -5.039 -0.479 1 89.81 323 LEU A CA 1
ATOM 2613 C C . LEU A 1 323 ? 13.625 -5.504 -0.313 1 89.81 323 LEU A C 1
ATOM 2615 O O . LEU A 1 323 ? 12.828 -4.848 0.366 1 89.81 323 LEU A O 1
ATOM 2619 N N . GLU A 1 324 ? 13.289 -6.555 -1.004 1 91.19 324 GLU A N 1
ATOM 2620 C CA . GLU A 1 324 ? 11.953 -7.129 -0.847 1 91.19 324 GLU A CA 1
ATOM 2621 C C . GLU A 1 324 ? 11.938 -8.188 0.253 1 91.19 324 GLU A C 1
ATOM 2623 O O . GLU A 1 324 ? 12.812 -9.047 0.308 1 91.19 324 GLU A O 1
ATOM 2628 N N . VAL A 1 325 ? 10.992 -8.086 1.104 1 94.25 325 VAL A N 1
ATOM 2629 C CA . VAL A 1 325 ? 10.867 -9.055 2.189 1 94.25 325 VAL A CA 1
ATOM 2630 C C . VAL A 1 325 ? 9.484 -9.688 2.164 1 94.25 325 VAL A C 1
ATOM 2632 O O . VAL A 1 325 ? 8.469 -8.984 2.129 1 94.25 325 VAL A O 1
ATOM 2635 N N . GLN A 1 326 ? 9.484 -10.93 2.117 1 95.94 326 GLN A N 1
ATOM 2636 C CA . GLN A 1 326 ? 8.25 -11.703 2.242 1 95.94 326 GLN A CA 1
ATOM 2637 C C . GLN A 1 326 ? 8.133 -12.328 3.631 1 95.94 326 GLN A C 1
ATOM 2639 O O . GLN A 1 326 ? 9.102 -12.883 4.156 1 95.94 326 GLN A O 1
ATOM 2644 N N . ILE A 1 327 ? 7.031 -12.156 4.25 1 96.88 327 ILE A N 1
ATOM 2645 C CA . ILE A 1 327 ? 6.797 -12.68 5.59 1 96.88 327 ILE A CA 1
ATOM 2646 C C . ILE A 1 327 ? 5.582 -13.602 5.586 1 96.88 327 ILE A C 1
ATOM 2648 O O . ILE A 1 327 ? 4.496 -13.203 5.156 1 96.88 327 ILE A O 1
ATOM 2652 N N . ARG A 1 328 ? 5.742 -14.781 6.074 1 96.88 328 ARG A N 1
ATOM 2653 C CA . ARG A 1 328 ? 4.609 -15.703 6.121 1 96.88 328 ARG A CA 1
ATOM 2654 C C . ARG A 1 328 ? 4.805 -16.75 7.211 1 96.88 328 ARG A C 1
ATOM 2656 O O . ARG A 1 328 ? 5.895 -16.875 7.773 1 96.88 328 ARG A O 1
ATOM 2663 N N . THR A 1 329 ? 3.787 -17.469 7.559 1 96.25 329 THR A N 1
ATOM 2664 C CA . THR A 1 329 ? 3.855 -18.531 8.562 1 96.25 329 THR A CA 1
ATOM 2665 C C . THR A 1 329 ? 4.379 -19.828 7.949 1 96.25 329 THR A C 1
ATOM 2667 O O . THR A 1 329 ? 4.484 -19.938 6.727 1 96.25 329 THR A O 1
ATOM 2670 N N . PHE A 1 330 ? 4.672 -20.781 8.773 1 94.5 330 PHE A N 1
ATOM 2671 C CA . PHE A 1 330 ? 5.133 -22.078 8.297 1 94.5 330 PHE A CA 1
ATOM 2672 C C . PHE A 1 330 ? 4.066 -22.75 7.441 1 94.5 330 PHE A C 1
ATOM 2674 O O . PHE A 1 330 ? 4.375 -23.312 6.387 1 94.5 330 PHE A O 1
ATOM 2681 N N . LYS A 1 331 ? 2.869 -22.641 7.844 1 91.81 331 LYS A N 1
ATOM 2682 C CA . LYS A 1 331 ? 1.764 -23.234 7.094 1 91.81 331 LYS A CA 1
ATOM 2683 C C . LYS A 1 331 ? 1.593 -22.547 5.742 1 91.81 331 LYS A C 1
ATOM 2685 O O . LYS A 1 331 ? 1.422 -23.203 4.715 1 91.81 331 LYS A O 1
ATOM 2690 N N . MET A 1 332 ? 1.667 -21.25 5.812 1 93.56 332 MET A N 1
ATOM 2691 C CA . MET A 1 332 ? 1.541 -20.469 4.578 1 93.56 332 MET A CA 1
ATOM 2692 C C . MET A 1 332 ? 2.668 -20.812 3.607 1 93.56 332 MET A C 1
ATOM 2694 O O . MET A 1 332 ? 2.465 -20.828 2.393 1 93.56 332 MET A O 1
ATOM 2698 N N . HIS A 1 333 ? 3.787 -21.062 4.16 1 92.38 333 HIS A N 1
ATOM 2699 C CA . HIS A 1 333 ? 4.945 -21.406 3.342 1 92.38 333 HIS A CA 1
ATOM 2700 C C . HIS A 1 333 ? 4.758 -22.75 2.65 1 92.38 333 HIS A C 1
ATOM 2702 O O . HIS A 1 333 ? 5.086 -22.891 1.47 1 92.38 333 HIS A O 1
ATOM 2708 N N . GLU A 1 334 ? 4.277 -23.641 3.316 1 89 334 GLU A N 1
ATOM 2709 C CA . GLU A 1 334 ? 4.012 -24.953 2.738 1 89 334 GLU A CA 1
ATOM 2710 C C . GLU A 1 334 ? 3.02 -24.859 1.581 1 89 334 GLU A C 1
ATOM 2712 O O . GLU A 1 334 ? 3.221 -25.469 0.531 1 89 334 GLU A O 1
ATOM 2717 N N . ILE A 1 335 ? 2.035 -24.109 1.832 1 88.44 335 ILE A N 1
ATOM 2718 C CA . ILE A 1 335 ? 1.014 -23.922 0.806 1 88.44 335 ILE A CA 1
ATOM 2719 C C . ILE A 1 335 ? 1.611 -23.203 -0.396 1 88.44 335 ILE A C 1
ATOM 2721 O O . ILE A 1 335 ? 1.302 -23.531 -1.544 1 88.44 335 ILE A O 1
ATOM 2725 N N . ALA A 1 336 ? 2.428 -22.281 -0.117 1 89.56 336 ALA A N 1
ATOM 2726 C CA . ALA A 1 336 ? 3.045 -21.5 -1.189 1 89.56 336 ALA A CA 1
ATOM 2727 C C . ALA A 1 336 ? 3.953 -22.375 -2.047 1 89.56 336 ALA A C 1
ATOM 2729 O O . ALA A 1 336 ? 4.062 -22.172 -3.258 1 89.56 336 ALA A O 1
ATOM 2730 N N . GLU A 1 337 ? 4.602 -23.344 -1.431 1 86.12 337 GLU A N 1
ATOM 2731 C CA . GLU A 1 337 ? 5.555 -24.188 -2.146 1 86.12 337 GLU A CA 1
ATOM 2732 C C . GLU A 1 337 ? 4.863 -25.375 -2.803 1 86.12 337 GLU A C 1
ATOM 2734 O O . GLU A 1 337 ? 5.215 -25.766 -3.914 1 86.12 337 GLU A O 1
ATOM 2739 N N . TYR A 1 338 ? 3.85 -25.891 -2.086 1 85.06 338 TYR A N 1
ATOM 2740 C CA . TYR A 1 338 ? 3.299 -27.156 -2.529 1 85.06 338 TYR A CA 1
ATOM 2741 C C . TYR A 1 338 ? 1.865 -27 -3.02 1 85.06 338 TYR A C 1
ATOM 2743 O O . TYR A 1 338 ? 1.303 -27.906 -3.631 1 85.06 338 TYR A O 1
ATOM 2751 N N . GLY A 1 339 ? 1.309 -25.828 -2.801 1 84.12 339 GLY A N 1
ATOM 2752 C CA . GLY A 1 339 ? -0.028 -25.547 -3.295 1 84.12 339 GLY A CA 1
ATOM 2753 C C . GLY A 1 339 ? -1.07 -26.531 -2.818 1 84.12 339 GLY A C 1
ATOM 2754 O O . GLY A 1 339 ? -1.168 -26.812 -1.623 1 84.12 339 GLY A O 1
ATOM 2755 N N . VAL A 1 340 ? -1.89 -27 -3.762 1 78.56 340 VAL A N 1
ATOM 2756 C CA . VAL A 1 340 ? -2.979 -27.938 -3.488 1 78.56 340 VAL A CA 1
ATOM 2757 C C . VAL A 1 340 ? -2.416 -29.25 -2.947 1 78.56 340 VAL A C 1
ATOM 2759 O O . VAL A 1 340 ? -3.08 -29.938 -2.176 1 78.56 340 VAL A O 1
ATOM 2762 N N . ALA A 1 341 ? -1.189 -29.547 -3.352 1 78.19 341 ALA A N 1
ATOM 2763 C CA . ALA A 1 341 ? -0.543 -30.766 -2.889 1 78.19 341 ALA A CA 1
ATOM 2764 C C . ALA A 1 341 ? -0.373 -30.766 -1.372 1 78.19 341 ALA A C 1
ATOM 2766 O O . ALA A 1 341 ? -0.357 -31.812 -0.737 1 78.19 341 ALA A O 1
ATOM 2767 N N . ALA A 1 342 ? -0.235 -29.641 -0.832 1 76.81 342 ALA A N 1
ATOM 2768 C CA . ALA A 1 342 ? -0.074 -29.516 0.614 1 76.81 342 ALA A CA 1
ATOM 2769 C C . ALA A 1 342 ? -1.291 -30.062 1.352 1 76.81 342 ALA A C 1
ATOM 2771 O O . ALA A 1 342 ? -1.176 -30.547 2.482 1 76.81 342 ALA A O 1
ATOM 2772 N N . HIS A 1 343 ? -2.361 -30 0.675 1 70.88 343 HIS A N 1
ATOM 2773 C CA . HIS A 1 343 ? -3.596 -30.484 1.272 1 70.88 343 HIS A CA 1
ATOM 2774 C C . HIS A 1 343 ? -3.697 -32 1.15 1 70.88 343 HIS A C 1
ATOM 2776 O O . HIS A 1 343 ? -4.418 -32.656 1.918 1 70.88 343 HIS A O 1
ATOM 2782 N N . TRP A 1 344 ? -3.076 -32.531 0.153 1 67.19 344 TRP A N 1
ATOM 2783 C CA . TRP A 1 344 ? -3.092 -33.969 -0.069 1 67.19 344 TRP A CA 1
ATOM 2784 C C . TRP A 1 344 ? -1.894 -34.656 0.598 1 67.19 344 TRP A C 1
ATOM 2786 O O . TRP A 1 344 ? -1.794 -35.875 0.626 1 67.19 344 TRP A O 1
ATOM 2796 N N . ALA A 1 345 ? -1.131 -33.719 1.067 1 64.31 345 ALA A N 1
ATOM 2797 C CA . ALA A 1 345 ? 0.05 -34.25 1.734 1 64.31 345 ALA A CA 1
ATOM 2798 C C . ALA A 1 345 ? -0.343 -35.219 2.852 1 64.31 345 ALA A C 1
ATOM 2800 O O . ALA A 1 345 ? -1.317 -34.969 3.57 1 64.31 345 ALA A O 1
ATOM 2801 N N . TYR A 1 346 ? 0.201 -36.438 2.705 1 62.06 346 TYR A N 1
ATOM 2802 C CA . TYR A 1 346 ? -0.041 -37.562 3.631 1 62.06 346 TYR A CA 1
ATOM 2803 C C . TYR A 1 346 ? 0.239 -37.125 5.066 1 62.06 346 TYR A C 1
ATOM 2805 O O . TYR A 1 346 ? 1.321 -36.625 5.371 1 62.06 346 TYR A O 1
ATOM 2813 N N . LYS A 1 347 ? -0.802 -36.781 5.906 1 57.03 347 LYS A N 1
ATOM 2814 C CA . LYS A 1 347 ? -0.59 -36.625 7.34 1 57.03 347 LYS A CA 1
ATOM 2815 C C . LYS A 1 347 ? -0.889 -37.906 8.094 1 57.03 347 LYS A C 1
ATOM 2817 O O . LYS A 1 347 ? -1.876 -38.594 7.801 1 57.03 347 LYS A O 1
ATOM 2822 N N . GLU A 1 348 ? 0.154 -38.531 8.555 1 54.66 348 GLU A N 1
ATOM 2823 C CA . GLU A 1 348 ? -0.001 -39.781 9.312 1 54.66 348 GLU A CA 1
ATOM 2824 C C . GLU A 1 348 ? -1.199 -39.688 10.258 1 54.66 348 GLU A C 1
ATOM 2826 O O . GLU A 1 348 ? -1.302 -38.781 11.062 1 54.66 348 GLU A O 1
ATOM 2831 N N . GLY A 1 349 ? -2.203 -40.75 10.312 1 47.97 349 GLY A N 1
ATOM 2832 C CA . GLY A 1 349 ? -3.395 -41.031 11.102 1 47.97 349 GLY A CA 1
ATOM 2833 C C . GLY A 1 349 ? -4.664 -40.5 10.469 1 47.97 349 GLY A C 1
ATOM 2834 O O . GLY A 1 349 ? -5.77 -40.844 10.883 1 47.97 349 GLY A O 1
ATOM 2835 N N . ILE A 1 350 ? -4.684 -39.281 10 1 44.75 350 ILE A N 1
ATOM 2836 C CA . ILE A 1 350 ? -5.938 -38.781 9.438 1 44.75 350 ILE A CA 1
ATOM 2837 C C . ILE A 1 350 ? -5.98 -39.094 7.938 1 44.75 350 ILE A C 1
ATOM 2839 O O . ILE A 1 350 ? -5.312 -38.438 7.145 1 44.75 350 ILE A O 1
ATOM 2843 N N . THR A 1 351 ? -5.988 -40.25 7.621 1 40.94 351 THR A N 1
ATOM 2844 C CA . THR A 1 351 ? -6.234 -40.719 6.254 1 40.94 351 THR A CA 1
ATOM 2845 C C . THR A 1 351 ? -7.449 -40 5.664 1 40.94 351 THR A C 1
ATOM 2847 O O . THR A 1 351 ? -7.93 -40.375 4.59 1 40.94 351 THR A O 1
ATOM 2850 N N . THR A 1 352 ? -8.289 -39.5 6.469 1 41.69 352 THR A N 1
ATOM 2851 C CA . THR A 1 352 ? -9.578 -39.156 5.891 1 41.69 352 THR A CA 1
ATOM 2852 C C . THR A 1 352 ? -9.414 -38.094 4.801 1 41.69 352 THR A C 1
ATOM 2854 O O . THR A 1 352 ? -8.656 -37.125 4.973 1 41.69 352 THR A O 1
ATOM 2857 N N . LYS A 1 353 ? -9.773 -38.594 3.551 1 44.09 353 LYS A N 1
ATOM 2858 C CA . LYS A 1 353 ? -10.023 -37.656 2.455 1 44.09 353 LYS A CA 1
ATOM 2859 C C . LYS A 1 353 ? -10.258 -36.25 2.979 1 44.09 353 LYS A C 1
ATOM 2861 O O . LYS A 1 353 ? -11.109 -36.031 3.846 1 44.09 353 LYS A O 1
ATOM 2866 N N . ALA A 1 354 ? -9.289 -35.531 3.201 1 43.22 354 ALA A N 1
ATOM 2867 C CA . ALA A 1 354 ? -9.758 -34.188 3.49 1 43.22 354 ALA A CA 1
ATOM 2868 C C . ALA A 1 354 ? -11.133 -33.938 2.867 1 43.22 354 ALA A C 1
ATOM 2870 O O . ALA A 1 354 ? -11.391 -34.344 1.734 1 43.22 354 ALA A O 1
ATOM 2871 N N . PRO A 1 355 ? -12.172 -33.75 3.66 1 40.88 355 PRO A N 1
ATOM 2872 C CA . PRO A 1 355 ? -13.477 -33.625 3.012 1 40.88 355 PRO A CA 1
ATOM 2873 C C . PRO A 1 355 ? -13.414 -32.844 1.705 1 40.88 355 PRO A C 1
ATOM 2875 O O . PRO A 1 355 ? -12.805 -31.781 1.652 1 40.88 355 PRO A O 1
ATOM 2878 N N . THR A 1 356 ? -13.531 -33.625 0.578 1 44 356 THR A N 1
ATOM 2879 C CA . THR A 1 356 ? -13.742 -33.094 -0.762 1 44 356 THR A CA 1
ATOM 2880 C C . THR A 1 356 ? -14.305 -31.672 -0.695 1 44 356 THR A C 1
ATOM 2882 O O . THR A 1 356 ? -14.039 -30.859 -1.577 1 44 356 THR A O 1
ATOM 2885 N N . ASP A 1 357 ? -15.094 -31.5 0.326 1 45.47 357 ASP A N 1
ATOM 2886 C CA . ASP A 1 357 ? -15.883 -30.281 0.461 1 45.47 357 ASP A CA 1
ATOM 2887 C C . ASP A 1 357 ? -14.992 -29.062 0.743 1 45.47 357 ASP A C 1
ATOM 2889 O O . ASP A 1 357 ? -15.266 -27.969 0.273 1 45.47 357 ASP A O 1
ATOM 2893 N N . GLU A 1 358 ? -14.023 -29.234 1.487 1 47.34 358 GLU A N 1
ATOM 2894 C CA . GLU A 1 358 ? -13.219 -28.062 1.84 1 47.34 358 GLU A CA 1
ATOM 2895 C C . GLU A 1 358 ? -12.359 -27.609 0.664 1 47.34 358 GLU A C 1
ATOM 2897 O O . GLU A 1 358 ? -12.164 -26.422 0.456 1 47.34 358 GLU A O 1
ATOM 2902 N N . MET A 1 359 ? -11.727 -28.656 -0.006 1 48.44 359 MET A N 1
ATOM 2903 C CA . MET A 1 359 ? -10.945 -28.344 -1.198 1 48.44 359 MET A CA 1
ATOM 2904 C C . MET A 1 359 ? -11.82 -27.703 -2.27 1 48.44 359 MET A C 1
ATOM 2906 O O . MET A 1 359 ? -11.383 -26.781 -2.973 1 48.44 359 MET A O 1
ATOM 2910 N N . ASP A 1 360 ? -13.031 -28.453 -2.463 1 49.88 360 ASP A N 1
ATOM 2911 C CA . ASP A 1 360 ? -13.992 -27.938 -3.443 1 49.88 360 ASP A CA 1
ATOM 2912 C C . ASP A 1 360 ? -14.281 -26.469 -3.213 1 49.88 360 ASP A C 1
ATOM 2914 O O . ASP A 1 360 ? -14.469 -25.703 -4.168 1 49.88 360 ASP A O 1
ATOM 2918 N N . GLN A 1 361 ? -14.359 -26.234 -1.958 1 49.94 361 GLN A N 1
ATOM 2919 C CA . GLN A 1 361 ? -14.695 -24.859 -1.627 1 49.94 361 GLN A CA 1
ATOM 2920 C C . GLN A 1 361 ? -13.555 -23.906 -1.981 1 49.94 361 GLN A C 1
ATOM 2922 O O . GLN A 1 361 ? -13.789 -22.75 -2.32 1 49.94 361 GLN A O 1
ATOM 2927 N N . HIS A 1 362 ? -12.352 -24.531 -1.971 1 52.91 362 HIS A N 1
ATOM 2928 C CA . HIS A 1 362 ? -11.266 -23.562 -2.035 1 52.91 362 HIS A CA 1
ATOM 2929 C C . HIS A 1 362 ? -10.805 -23.344 -3.473 1 52.91 362 HIS A C 1
ATOM 2931 O O . HIS A 1 362 ? -10.109 -22.375 -3.764 1 52.91 362 HIS A O 1
ATOM 2937 N N . ILE A 1 363 ? -11.227 -24.328 -4.402 1 61.25 363 ILE A N 1
ATOM 2938 C CA . ILE A 1 363 ? -10.719 -24.031 -5.734 1 61.25 363 ILE A CA 1
ATOM 2939 C C . ILE A 1 363 ? -11.859 -23.547 -6.629 1 61.25 363 ILE A C 1
ATOM 2941 O O . ILE A 1 363 ? -12.477 -24.344 -7.34 1 61.25 363 ILE A O 1
ATOM 2945 N N . SER A 1 364 ? -12.328 -22.391 -6.457 1 67.19 364 SER A N 1
ATOM 2946 C CA . SER A 1 364 ? -13.414 -21.734 -7.184 1 67.19 364 SER A CA 1
ATOM 2947 C C . SER A 1 364 ? -13.203 -21.828 -8.688 1 67.19 364 SER A C 1
ATOM 2949 O O . SER A 1 364 ? -14.156 -22 -9.445 1 67.19 364 SER A O 1
ATOM 2951 N N . TRP A 1 365 ? -11.922 -22.031 -9.133 1 70.12 365 TRP A N 1
ATOM 2952 C CA . TRP A 1 365 ? -11.672 -22 -10.57 1 70.12 365 TRP A CA 1
ATOM 2953 C C . TRP A 1 365 ? -11.938 -23.359 -11.211 1 70.12 365 TRP A C 1
ATOM 2955 O O . TRP A 1 365 ? -12.109 -23.453 -12.422 1 70.12 365 TRP A O 1
ATOM 2965 N N . PHE A 1 366 ? -12.062 -24.406 -10.344 1 72.94 366 PHE A N 1
ATOM 2966 C CA . PHE A 1 366 ? -12.453 -25.703 -10.883 1 72.94 366 PHE A CA 1
ATOM 2967 C C . PHE A 1 366 ? -13.883 -25.656 -11.414 1 72.94 366 PHE A C 1
ATOM 2969 O O . PHE A 1 366 ? -14.172 -26.219 -12.469 1 72.94 366 PHE A O 1
ATOM 2976 N N . ARG A 1 367 ? -14.641 -24.984 -10.625 1 70.94 367 ARG A N 1
ATOM 2977 C CA . ARG A 1 367 ? -16.031 -24.828 -11.039 1 70.94 367 ARG A CA 1
ATOM 2978 C C . ARG A 1 367 ? -16.141 -24.047 -12.336 1 70.94 367 ARG A C 1
ATOM 2980 O O . ARG A 1 367 ? -16.969 -24.359 -13.195 1 70.94 367 ARG A O 1
ATOM 2987 N N . ASP A 1 368 ? -15.281 -23.172 -12.414 1 76.38 368 ASP A N 1
ATOM 2988 C CA . ASP A 1 368 ? -15.266 -22.359 -13.625 1 76.38 368 ASP A CA 1
ATOM 2989 C C . ASP A 1 368 ? -14.891 -23.188 -14.844 1 76.38 368 ASP A C 1
ATOM 2991 O O . ASP A 1 368 ? -15.414 -22.969 -15.938 1 76.38 368 ASP A O 1
ATOM 2995 N N . ILE A 1 369 ? -14.031 -24.141 -14.648 1 77.94 369 ILE A N 1
ATOM 2996 C CA . ILE A 1 369 ? -13.586 -24.984 -15.75 1 77.94 369 ILE A CA 1
ATOM 2997 C C . ILE A 1 369 ? -14.742 -25.844 -16.25 1 77.94 369 ILE A C 1
ATOM 2999 O O . ILE A 1 369 ? -14.953 -25.969 -17.453 1 77.94 369 ILE A O 1
ATOM 3003 N N . ILE A 1 370 ? -15.469 -26.328 -15.305 1 76.5 370 ILE A N 1
ATOM 3004 C CA . ILE A 1 370 ? -16.594 -27.203 -15.656 1 76.5 370 ILE A CA 1
ATOM 3005 C C . ILE A 1 370 ? -17.641 -26.391 -16.406 1 76.5 370 ILE A C 1
ATOM 3007 O O . ILE A 1 370 ? -18.203 -26.859 -17.406 1 76.5 370 ILE A O 1
ATOM 3011 N N . GLU A 1 371 ? -17.859 -25.234 -15.953 1 76.25 371 GLU A N 1
ATOM 3012 C CA . GLU A 1 371 ? -18.844 -24.375 -16.609 1 76.25 371 GLU A CA 1
ATOM 3013 C C . GLU A 1 371 ? -18.391 -24 -18.016 1 76.25 371 GLU A C 1
ATOM 3015 O O . GLU A 1 371 ? -19.219 -23.953 -18.938 1 76.25 371 GLU A O 1
ATOM 3020 N N . LEU A 1 372 ? -17.188 -23.734 -18.203 1 80.12 372 LEU A N 1
ATOM 3021 C CA . LEU A 1 372 ? -16.641 -23.359 -19.5 1 80.12 372 LEU A CA 1
ATOM 3022 C C . LEU A 1 372 ? -16.734 -24.516 -20.484 1 80.12 372 LEU A C 1
ATOM 3024 O O . LEU A 1 372 ? -16.922 -24.297 -21.688 1 80.12 372 LEU A O 1
ATOM 3028 N N . GLN A 1 373 ? -16.578 -25.703 -19.969 1 78.12 373 GLN A N 1
ATOM 3029 C CA . GLN A 1 373 ? -16.656 -26.891 -20.812 1 78.12 373 GLN A CA 1
ATOM 3030 C C . GLN A 1 373 ? -18.047 -27.031 -21.422 1 78.12 373 GLN A C 1
ATOM 3032 O O . GLN A 1 373 ? -18.188 -27.375 -22.594 1 78.12 373 GLN A O 1
ATOM 3037 N N . THR A 1 374 ? -19 -26.703 -20.656 1 78.19 374 THR A N 1
ATOM 3038 C CA . THR A 1 374 ? -20.391 -26.844 -21.109 1 78.19 374 THR A CA 1
ATOM 3039 C C . THR A 1 374 ? -20.75 -25.75 -22.109 1 78.19 374 THR A C 1
ATOM 3041 O O . THR A 1 374 ? -21.578 -25.969 -22.984 1 78.19 374 THR A O 1
ATOM 3044 N N . GLU A 1 375 ? -20.016 -24.719 -22.047 1 75.56 375 GLU A N 1
ATOM 3045 C CA . GLU A 1 375 ? -20.359 -23.562 -22.844 1 75.56 375 GLU A CA 1
ATOM 3046 C C . GLU A 1 375 ? -19.562 -23.516 -24.141 1 75.56 375 GLU A C 1
ATOM 3048 O O . GLU A 1 375 ? -19.906 -22.766 -25.062 1 75.56 375 GLU A O 1
ATOM 3053 N N . SER A 1 376 ? -18.531 -24.297 -24.219 1 78.25 376 SER A N 1
ATOM 3054 C CA . SER A 1 376 ? -17.656 -24.25 -25.391 1 78.25 376 SER A CA 1
ATOM 3055 C C . SER A 1 376 ? -18.062 -25.281 -26.438 1 78.25 376 SER A C 1
ATOM 3057 O O . SER A 1 376 ? -18.469 -26.391 -26.094 1 78.25 376 SER A O 1
ATOM 3059 N N . ASN A 1 377 ? -17.922 -24.828 -27.688 1 75.56 377 ASN A N 1
ATOM 3060 C CA . ASN A 1 377 ? -18.312 -25.688 -28.781 1 75.56 377 ASN A CA 1
ATOM 3061 C C . ASN A 1 377 ? -17.156 -26.578 -29.234 1 75.56 377 ASN A C 1
ATOM 3063 O O . ASN A 1 377 ? -17.391 -27.703 -29.719 1 75.56 377 ASN A O 1
ATOM 3067 N N . THR A 1 378 ? -16.047 -25.969 -29.219 1 82.25 378 THR A N 1
ATOM 3068 C CA . THR A 1 378 ? -14.867 -26.703 -29.672 1 82.25 378 THR A CA 1
ATOM 3069 C C . THR A 1 378 ? -13.797 -26.703 -28.578 1 82.25 378 THR A C 1
ATOM 3071 O O . THR A 1 378 ? -13.844 -25.891 -27.656 1 82.25 378 THR A O 1
ATOM 3074 N N . ALA A 1 379 ? -12.922 -27.703 -28.719 1 83.12 379 ALA A N 1
ATOM 3075 C CA . ALA A 1 379 ? -11.805 -27.781 -27.781 1 83.12 379 ALA A CA 1
ATOM 3076 C C . ALA A 1 379 ? -10.938 -26.516 -27.844 1 83.12 379 ALA A C 1
ATOM 3078 O O . ALA A 1 379 ? -10.414 -26.062 -26.828 1 83.12 379 ALA A O 1
ATOM 3079 N N . SER A 1 380 ? -10.805 -26.031 -28.984 1 83.12 380 SER A N 1
ATOM 3080 C CA . SER A 1 380 ? -10.016 -24.828 -29.172 1 83.12 380 SER A CA 1
ATOM 3081 C C . SER A 1 380 ? -10.664 -23.641 -28.453 1 83.12 380 SER A C 1
ATOM 3083 O O . SER A 1 380 ? -9.969 -22.828 -27.844 1 83.12 380 SER A O 1
ATOM 3085 N N . ASP A 1 381 ? -11.938 -23.562 -28.578 1 82.5 381 ASP A N 1
ATOM 3086 C CA . ASP A 1 381 ? -12.672 -22.5 -27.891 1 82.5 381 ASP A CA 1
ATOM 3087 C C . ASP A 1 381 ? -12.547 -22.641 -26.375 1 82.5 381 ASP A C 1
ATOM 3089 O O . ASP A 1 381 ? -12.43 -21.641 -25.656 1 82.5 381 ASP A O 1
ATOM 3093 N N . PHE A 1 382 ? -12.617 -23.844 -26.047 1 84.69 382 PHE A N 1
ATOM 3094 C CA . PHE A 1 382 ? -12.492 -24.141 -24.625 1 84.69 382 PHE A CA 1
ATOM 3095 C C . PHE A 1 382 ? -11.133 -23.688 -24.094 1 84.69 382 PHE A C 1
ATOM 3097 O O . PHE A 1 382 ? -11.055 -22.984 -23.078 1 84.69 382 PHE A O 1
ATOM 3104 N N . MET A 1 383 ? -10.141 -24 -24.797 1 84.5 383 MET A N 1
ATOM 3105 C CA . MET A 1 383 ? -8.789 -23.672 -24.344 1 84.5 383 MET A CA 1
ATOM 3106 C C . MET A 1 383 ? -8.562 -22.156 -24.391 1 84.5 383 MET A C 1
ATOM 3108 O O . MET A 1 383 ? -7.852 -21.609 -23.547 1 84.5 383 MET A O 1
ATOM 3112 N N . ASP A 1 384 ? -9.07 -21.562 -25.312 1 83.75 384 ASP A N 1
ATOM 3113 C CA . ASP A 1 384 ? -8.969 -20.109 -25.375 1 83.75 384 ASP A CA 1
ATOM 3114 C C . ASP A 1 384 ? -9.641 -19.453 -24.172 1 83.75 384 ASP A C 1
ATOM 3116 O O . ASP A 1 384 ? -9.133 -18.469 -23.625 1 83.75 384 ASP A O 1
ATOM 3120 N N . SER A 1 385 ? -10.742 -20.047 -23.812 1 84.88 385 SER A N 1
ATOM 3121 C CA . SER A 1 385 ? -11.461 -19.531 -22.656 1 84.88 385 SER A CA 1
ATOM 3122 C C . SER A 1 385 ? -10.656 -19.734 -21.375 1 84.88 385 SER A C 1
ATOM 3124 O O . SER A 1 385 ? -10.648 -18.875 -20.5 1 84.88 385 SER A O 1
ATOM 3126 N N . ILE A 1 386 ? -10.023 -20.797 -21.328 1 85.25 386 ILE A N 1
ATOM 3127 C CA . ILE A 1 386 ? -9.219 -21.109 -20.141 1 85.25 386 ILE A CA 1
ATOM 3128 C C . ILE A 1 386 ? -8.039 -20.141 -20.047 1 85.25 386 ILE A C 1
ATOM 3130 O O . ILE A 1 386 ? -7.75 -19.609 -18.984 1 85.25 386 ILE A O 1
ATOM 3134 N N . LYS A 1 387 ? -7.402 -19.969 -21.125 1 85.06 387 LYS A N 1
ATOM 3135 C CA . LYS A 1 387 ? -6.258 -19.078 -21.156 1 85.06 387 LYS A CA 1
ATOM 3136 C C . LYS A 1 387 ? -6.664 -17.656 -20.766 1 85.06 387 LYS A C 1
ATOM 3138 O O . LYS A 1 387 ? -5.926 -16.969 -20.062 1 85.06 387 LYS A O 1
ATOM 3143 N N . GLN A 1 388 ? -7.797 -17.297 -21.109 1 82.94 388 GLN A N 1
ATOM 3144 C CA . GLN A 1 388 ? -8.258 -15.93 -20.891 1 82.94 388 GLN A CA 1
ATOM 3145 C C . GLN A 1 388 ? -8.828 -15.758 -19.484 1 82.94 388 GLN A C 1
ATOM 3147 O O . GLN A 1 388 ? -8.609 -14.734 -18.844 1 82.94 388 GLN A O 1
ATOM 3152 N N . ASP A 1 389 ? -9.516 -16.703 -19.062 1 85.38 389 ASP A N 1
ATOM 3153 C CA . ASP A 1 389 ? -10.305 -16.516 -17.859 1 85.38 389 ASP A CA 1
ATOM 3154 C C . ASP A 1 389 ? -9.578 -17.062 -16.625 1 85.38 389 ASP A C 1
ATOM 3156 O O . ASP A 1 389 ? -9.836 -16.641 -15.5 1 85.38 389 ASP A O 1
ATOM 3160 N N . ILE A 1 390 ? -8.727 -17.984 -16.891 1 81.44 390 ILE A N 1
ATOM 3161 C CA . ILE A 1 390 ? -8.18 -18.688 -15.742 1 81.44 390 ILE A CA 1
ATOM 3162 C C . ILE A 1 390 ? -6.684 -18.391 -15.633 1 81.44 390 ILE A C 1
ATOM 3164 O O . ILE A 1 390 ? -6.184 -18.109 -14.539 1 81.44 390 ILE A O 1
ATOM 3168 N N . PHE A 1 391 ? -6.008 -18.375 -16.703 1 81.62 391 PHE A N 1
ATOM 3169 C CA . PHE A 1 391 ? -4.551 -18.297 -16.656 1 81.62 391 PHE A CA 1
ATOM 3170 C C . PHE A 1 391 ? -4.082 -16.844 -16.578 1 81.62 391 PHE A C 1
ATOM 3172 O O . PHE A 1 391 ? -2.961 -16.578 -16.156 1 81.62 391 PHE A O 1
ATOM 3179 N N . LYS A 1 392 ? -4.883 -15.922 -16.891 1 80.88 392 LYS A N 1
ATOM 3180 C CA . LYS A 1 392 ? -4.508 -14.516 -16.859 1 80.88 392 LYS A CA 1
ATOM 3181 C C . LYS A 1 392 ? -4.43 -14.008 -15.422 1 80.88 392 LYS A C 1
ATOM 3183 O O . LYS A 1 392 ? -5.039 -14.586 -14.516 1 80.88 392 LYS A O 1
ATOM 3188 N N . ASP A 1 393 ? -3.629 -12.922 -15.375 1 81.38 393 ASP A N 1
ATOM 3189 C CA . ASP A 1 393 ? -3.584 -12.227 -14.086 1 81.38 393 ASP A CA 1
ATOM 3190 C C . ASP A 1 393 ? -4.977 -11.773 -13.664 1 81.38 393 ASP A C 1
ATOM 3192 O O . ASP A 1 393 ? -5.852 -11.562 -14.5 1 81.38 393 ASP A O 1
ATOM 3196 N N . LYS A 1 394 ? -5.141 -11.672 -12.398 1 84.94 394 LYS A N 1
ATOM 3197 C CA . LYS A 1 394 ? -6.473 -11.375 -11.875 1 84.94 394 LYS A CA 1
ATOM 3198 C C . LYS A 1 394 ? -6.539 -9.969 -11.305 1 84.94 394 LYS A C 1
ATOM 3200 O O . LYS A 1 394 ? -5.508 -9.367 -10.984 1 84.94 394 LYS A O 1
ATOM 3205 N N . VAL A 1 395 ? -7.711 -9.391 -11.367 1 87.31 395 VAL A N 1
ATOM 3206 C CA . VAL A 1 395 ? -8.047 -8.164 -10.664 1 87.31 395 VAL A CA 1
ATOM 3207 C C . VAL A 1 395 ? -9.039 -8.461 -9.539 1 87.31 395 VAL A C 1
ATOM 3209 O O . VAL A 1 395 ? -9.93 -9.305 -9.695 1 87.31 395 VAL A O 1
ATOM 3212 N N . TYR A 1 396 ? -8.797 -7.805 -8.445 1 84.25 396 TYR A N 1
ATOM 3213 C CA . TYR A 1 396 ? -9.633 -8.031 -7.27 1 84.25 396 TYR A CA 1
ATOM 3214 C C . TYR A 1 396 ? -10.562 -6.844 -7.031 1 84.25 396 TYR A C 1
ATOM 3216 O O . TYR A 1 396 ? -10.109 -5.719 -6.828 1 84.25 396 TYR A O 1
ATOM 3224 N N . VAL A 1 397 ? -11.836 -7.113 -7.078 1 89.06 397 VAL A N 1
ATOM 3225 C CA . VAL A 1 397 ? -12.828 -6.062 -6.875 1 89.06 397 VAL A CA 1
ATOM 3226 C C . VAL A 1 397 ? -13.82 -6.484 -5.801 1 89.06 397 VAL A C 1
ATOM 3228 O O . VAL A 1 397 ? -13.859 -7.652 -5.402 1 89.06 397 VAL A O 1
ATOM 3231 N N . PHE A 1 398 ? -14.57 -5.531 -5.285 1 86 398 PHE A N 1
ATOM 3232 C CA . PHE A 1 398 ? -15.492 -5.805 -4.191 1 86 398 PHE A CA 1
ATOM 3233 C C . PHE A 1 398 ? -16.938 -5.578 -4.637 1 86 398 PHE A C 1
ATOM 3235 O O . PHE A 1 398 ? -17.219 -4.652 -5.402 1 86 398 PHE A O 1
ATOM 3242 N N . SER A 1 399 ? -17.797 -6.504 -4.172 1 87.06 399 SER A N 1
ATOM 3243 C CA . SER A 1 399 ? -19.219 -6.242 -4.293 1 87.06 399 SER A CA 1
ATOM 3244 C C . SER A 1 399 ? -19.703 -5.25 -3.238 1 87.06 399 SER A C 1
ATOM 3246 O O . SER A 1 399 ? -18.984 -4.977 -2.271 1 87.06 399 SER A O 1
ATOM 3248 N N . PRO A 1 400 ? -20.828 -4.715 -3.412 1 79.44 400 PRO A N 1
ATOM 3249 C CA . PRO A 1 400 ? -21.359 -3.795 -2.404 1 79.44 400 PRO A CA 1
ATOM 3250 C C . PRO A 1 400 ? -21.516 -4.445 -1.032 1 79.44 400 PRO A C 1
ATOM 3252 O O . PRO A 1 400 ? -21.531 -3.75 -0.014 1 79.44 400 PRO A O 1
ATOM 3255 N N . LYS A 1 401 ? -21.562 -5.762 -1.074 1 79.25 401 LYS A N 1
ATOM 3256 C CA . LYS A 1 401 ? -21.719 -6.492 0.183 1 79.25 401 LYS A CA 1
ATOM 3257 C C . LYS A 1 401 ? -20.344 -6.816 0.788 1 79.25 401 LYS A C 1
ATOM 3259 O O . LYS A 1 401 ? -20.266 -7.352 1.896 1 79.25 401 LYS A O 1
ATOM 3264 N N . GLY A 1 402 ? -19.328 -6.512 0.069 1 77.12 402 GLY A N 1
ATOM 3265 C CA . GLY A 1 402 ? -17.984 -6.695 0.618 1 77.12 402 GLY A CA 1
ATOM 3266 C C . GLY A 1 402 ? -17.328 -7.973 0.15 1 77.12 402 GLY A C 1
ATOM 3267 O O . GLY A 1 402 ? -16.203 -8.281 0.563 1 77.12 402 GLY A O 1
ATOM 3268 N N . ASP A 1 403 ? -17.984 -8.609 -0.687 1 79.88 403 ASP A N 1
ATOM 3269 C CA . ASP A 1 403 ? -17.391 -9.844 -1.192 1 79.88 403 ASP A CA 1
ATOM 3270 C C . ASP A 1 403 ? -16.266 -9.547 -2.189 1 79.88 403 ASP A C 1
ATOM 3272 O O . ASP A 1 403 ? -16.406 -8.641 -3.018 1 79.88 403 ASP A O 1
ATOM 3276 N N . VAL A 1 404 ? -15.227 -10.289 -1.995 1 79.56 404 VAL A N 1
ATOM 3277 C CA . VAL A 1 404 ? -14.109 -10.148 -2.93 1 79.56 404 VAL A CA 1
ATOM 3278 C C . VAL A 1 404 ? -14.359 -11 -4.168 1 79.56 404 VAL A C 1
ATOM 3280 O O . VAL A 1 404 ? -14.695 -12.188 -4.055 1 79.56 404 VAL A O 1
ATOM 3283 N N . MET A 1 405 ? -14.336 -10.352 -5.266 1 84.44 405 MET A N 1
ATOM 3284 C CA . MET A 1 405 ? -14.477 -11.07 -6.527 1 84.44 405 MET A CA 1
ATOM 3285 C C . MET A 1 405 ? -13.195 -10.969 -7.355 1 84.44 405 MET A C 1
ATOM 3287 O O . MET A 1 405 ? -12.586 -9.906 -7.43 1 84.44 405 MET A O 1
ATOM 3291 N N . GLU A 1 406 ? -12.859 -12.062 -7.871 1 83.88 406 GLU A N 1
ATOM 3292 C CA . GLU A 1 406 ? -11.672 -12.117 -8.711 1 83.88 406 GLU A CA 1
ATOM 3293 C C . GLU A 1 406 ? -12.047 -12.242 -10.188 1 83.88 406 GLU A C 1
ATOM 3295 O O . GLU A 1 406 ? -12.828 -13.117 -10.562 1 83.88 406 GLU A O 1
ATOM 3300 N N . LEU A 1 407 ? -11.523 -11.336 -10.992 1 88.94 407 LEU A N 1
ATOM 3301 C CA . LEU A 1 407 ? -11.75 -11.359 -12.43 1 88.94 407 LEU A CA 1
ATOM 3302 C C . LEU A 1 407 ? -10.43 -11.242 -13.188 1 88.94 407 LEU A C 1
ATOM 3304 O O . LEU A 1 407 ? -9.43 -10.773 -12.633 1 88.94 407 LEU A O 1
ATOM 3308 N N . PRO A 1 408 ? -10.461 -11.773 -14.359 1 88.31 408 PRO A N 1
ATOM 3309 C CA . PRO A 1 408 ? -9.25 -11.57 -15.164 1 88.31 408 PRO A CA 1
ATOM 3310 C C . PRO A 1 408 ? -8.914 -10.094 -15.359 1 88.31 408 PRO A C 1
ATOM 3312 O O . PRO A 1 408 ? -9.82 -9.258 -15.438 1 88.31 408 PRO A O 1
ATOM 3315 N N . ARG A 1 409 ? -7.699 -9.883 -15.469 1 88.62 409 ARG A N 1
ATOM 3316 C CA . ARG A 1 409 ? -7.246 -8.516 -15.719 1 88.62 409 ARG A CA 1
ATOM 3317 C C . ARG A 1 409 ? -7.938 -7.926 -16.938 1 88.62 409 ARG A C 1
ATOM 3319 O O . ARG A 1 409 ? -8.18 -8.633 -17.922 1 88.62 409 ARG A O 1
ATOM 3326 N N . ASP A 1 410 ? -8.336 -6.648 -16.875 1 89.06 410 ASP A N 1
ATOM 3327 C CA . ASP A 1 410 ? -8.945 -5.867 -17.938 1 89.06 410 ASP A CA 1
ATOM 3328 C C . ASP A 1 410 ? -10.43 -6.199 -18.078 1 89.06 410 ASP A C 1
ATOM 3330 O O . ASP A 1 410 ? -11.055 -5.871 -19.094 1 89.06 410 ASP A O 1
ATOM 3334 N N . SER A 1 411 ? -10.914 -6.898 -17.109 1 93.06 411 SER A N 1
ATOM 3335 C CA . SER A 1 411 ? -12.352 -7.137 -17.109 1 93.06 411 SER A CA 1
ATOM 3336 C C . SER A 1 411 ? -13.125 -5.836 -16.938 1 93.06 411 SER A C 1
ATOM 3338 O O . SER A 1 411 ? -12.68 -4.926 -16.234 1 93.06 411 SER A O 1
ATOM 3340 N N . SER A 1 412 ? -14.258 -5.777 -17.562 1 95.19 412 SER A N 1
ATOM 3341 C CA . SER A 1 412 ? -15.109 -4.594 -17.5 1 95.19 412 SER A CA 1
ATOM 3342 C C . SER A 1 412 ? -16.188 -4.746 -16.438 1 95.19 412 SER A C 1
ATOM 3344 O O . SER A 1 412 ? -16.344 -5.82 -15.852 1 95.19 412 SER A O 1
ATOM 3346 N N . THR A 1 413 ? -16.891 -3.619 -16.266 1 94.56 413 THR A N 1
ATOM 3347 C CA . THR A 1 413 ? -18.031 -3.668 -15.352 1 94.56 413 THR A CA 1
ATOM 3348 C C . THR A 1 413 ? -19.062 -4.676 -15.836 1 94.56 413 THR A C 1
ATOM 3350 O O . THR A 1 413 ? -19.703 -5.352 -15.023 1 94.56 413 THR A O 1
ATOM 3353 N N . LEU A 1 414 ? -19.172 -4.754 -17.125 1 93.56 414 LEU A N 1
ATOM 3354 C CA . LEU A 1 414 ? -20.109 -5.715 -17.688 1 93.56 414 LEU A CA 1
ATOM 3355 C C . LEU A 1 414 ? -19.672 -7.145 -17.391 1 93.56 414 LEU A C 1
ATOM 3357 O O . LEU A 1 414 ? -20.516 -8.016 -17.141 1 93.56 414 LEU A O 1
ATOM 3361 N N . ASP A 1 415 ? -18.406 -7.402 -17.453 1 93.88 415 ASP A N 1
ATOM 3362 C CA . ASP A 1 415 ? -17.875 -8.711 -17.078 1 93.88 415 ASP A CA 1
ATOM 3363 C C . ASP A 1 415 ? -18.25 -9.055 -15.641 1 93.88 415 ASP A C 1
ATOM 3365 O O . ASP A 1 415 ? -18.594 -10.203 -15.344 1 93.88 415 ASP A O 1
ATOM 3369 N N . PHE A 1 416 ? -18.141 -8.062 -14.82 1 94.31 416 PHE A N 1
ATOM 3370 C CA . PHE A 1 416 ? -18.516 -8.234 -13.422 1 94.31 416 PHE A CA 1
ATOM 3371 C C . PHE A 1 416 ? -19.984 -8.602 -13.297 1 94.31 416 PHE A C 1
ATOM 3373 O O . PHE A 1 416 ? -20.344 -9.492 -12.523 1 94.31 416 PHE A O 1
ATOM 3380 N N . ALA A 1 417 ? -20.781 -7.926 -14.016 1 93 417 ALA A N 1
ATOM 3381 C CA . ALA A 1 417 ? -22.219 -8.188 -13.984 1 93 417 ALA A CA 1
ATOM 3382 C C . ALA A 1 417 ? -22.516 -9.641 -14.328 1 93 417 ALA A C 1
ATOM 3384 O O . ALA A 1 417 ? -23.281 -10.305 -13.625 1 93 417 ALA A O 1
ATOM 3385 N N . TYR A 1 418 ? -21.906 -10.094 -15.336 1 91.12 418 TYR A N 1
ATOM 3386 C CA . TYR A 1 418 ? -22.156 -11.461 -15.773 1 91.12 418 TYR A CA 1
ATOM 3387 C C . TYR A 1 418 ? -21.516 -12.461 -14.82 1 91.12 418 TYR A C 1
ATOM 3389 O O . TYR A 1 418 ? -21.938 -13.625 -14.758 1 91.12 418 TYR A O 1
ATOM 3397 N N . HIS A 1 419 ? -20.484 -12.062 -14.148 1 87.94 419 HIS A N 1
ATOM 3398 C CA . HIS A 1 419 ? -19.859 -12.906 -13.133 1 87.94 419 HIS A CA 1
ATOM 3399 C C . HIS A 1 419 ? -20.766 -13.094 -11.93 1 87.94 419 HIS A C 1
ATOM 3401 O O . HIS A 1 419 ? -20.781 -14.164 -11.312 1 87.94 419 HIS A O 1
ATOM 3407 N N . VAL A 1 420 ? -21.438 -12.023 -11.609 1 88.25 420 VAL A N 1
ATOM 3408 C CA . VAL A 1 420 ? -22.375 -12.086 -10.492 1 88.25 420 VAL A CA 1
ATOM 3409 C C . VAL A 1 420 ? -23.547 -13.008 -10.844 1 88.25 420 VAL A C 1
ATOM 3411 O O . VAL A 1 420 ? -23.828 -13.961 -10.117 1 88.25 420 VAL A O 1
ATOM 3414 N N . HIS A 1 421 ? -24.188 -12.617 -11.906 1 87.19 421 HIS A N 1
ATOM 3415 C CA . HIS A 1 421 ? -25.297 -13.422 -12.406 1 87.19 421 HIS A CA 1
ATOM 3416 C C . HIS A 1 421 ? -25.656 -13.039 -13.836 1 87.19 421 HIS A C 1
ATOM 3418 O O . HIS A 1 421 ? -25.547 -11.867 -14.219 1 87.19 421 HIS A O 1
ATOM 3424 N N . THR A 1 422 ? -26.156 -14.016 -14.531 1 88.12 422 THR A N 1
ATOM 3425 C CA . THR A 1 422 ? -26.516 -13.797 -15.93 1 88.12 422 THR A CA 1
ATOM 3426 C C . THR A 1 422 ? -27.609 -12.727 -16.047 1 88.12 422 THR A C 1
ATOM 3428 O O . THR A 1 422 ? -27.562 -11.875 -16.922 1 88.12 422 THR A O 1
ATOM 3431 N N . GLU A 1 423 ? -28.516 -12.766 -15.148 1 88.38 423 GLU A N 1
ATOM 3432 C CA . GLU A 1 423 ? -29.625 -11.82 -15.195 1 88.38 423 GLU A CA 1
ATOM 3433 C C . GLU A 1 423 ? -29.156 -10.406 -14.883 1 88.38 423 GLU A C 1
ATOM 3435 O O . GLU A 1 423 ? -29.672 -9.438 -15.445 1 88.38 423 GLU A O 1
ATOM 3440 N N . VAL A 1 424 ? -28.234 -10.383 -14 1 90.5 424 VAL A N 1
ATOM 3441 C CA . VAL A 1 424 ? -27.672 -9.078 -13.672 1 90.5 424 VAL A CA 1
ATOM 3442 C C . VAL A 1 424 ? -26.969 -8.492 -14.891 1 90.5 424 VAL A C 1
ATOM 3444 O O . VAL A 1 424 ? -27.094 -7.301 -15.172 1 90.5 424 VAL A O 1
ATOM 3447 N N . GLY A 1 425 ? -26.312 -9.336 -15.578 1 91.25 425 GLY A N 1
ATOM 3448 C CA . GLY A 1 425 ? -25.641 -8.906 -16.797 1 91.25 425 GLY A CA 1
ATOM 3449 C C . GLY A 1 425 ? -26.609 -8.484 -17.891 1 91.25 425 GLY A C 1
ATOM 3450 O O . GLY A 1 425 ? -26.484 -7.398 -18.469 1 91.25 425 GLY A O 1
ATOM 3451 N N . ASN A 1 426 ? -27.641 -9.273 -18.062 1 90.06 426 ASN A N 1
ATOM 3452 C CA . ASN A 1 426 ? -28.609 -9.023 -19.109 1 90.06 426 ASN A CA 1
ATOM 3453 C C . ASN A 1 426 ? -29.406 -7.742 -18.859 1 90.06 426 ASN A C 1
ATOM 3455 O O . ASN A 1 426 ? -29.781 -7.047 -19.797 1 90.06 426 ASN A O 1
ATOM 3459 N N . GLN A 1 427 ? -29.594 -7.473 -17.578 1 91 427 GLN A N 1
ATOM 3460 C CA . GLN A 1 427 ? -30.453 -6.348 -17.234 1 91 427 GLN A CA 1
ATOM 3461 C C . GLN A 1 427 ? -29.625 -5.129 -16.828 1 91 427 GLN A C 1
ATOM 3463 O O . GLN A 1 427 ? -30.156 -4.172 -16.266 1 91 427 GLN A O 1
ATOM 3468 N N . SER A 1 428 ? -28.391 -5.188 -17.141 1 91.19 428 SER A N 1
ATOM 3469 C CA . SER A 1 428 ? -27.5 -4.109 -16.719 1 91.19 428 SER A CA 1
ATOM 3470 C C . SER A 1 428 ? -27.703 -2.855 -17.562 1 91.19 428 SER A C 1
ATOM 3472 O O . SER A 1 428 ? -27.734 -2.932 -18.797 1 91.19 428 SER A O 1
ATOM 3474 N N . THR A 1 429 ? -27.922 -1.709 -16.891 1 89.38 429 THR A N 1
ATOM 3475 C CA . THR A 1 429 ? -28.078 -0.436 -17.594 1 89.38 429 THR A CA 1
ATOM 3476 C C . THR A 1 429 ? -26.891 0.486 -17.297 1 89.38 429 THR A C 1
ATOM 3478 O O . THR A 1 429 ? -26.656 1.455 -18.016 1 89.38 429 THR A O 1
ATOM 3481 N N . GLY A 1 430 ? -26.203 0.164 -16.297 1 89.44 430 GLY A N 1
ATOM 3482 C CA . GLY A 1 430 ? -25.062 0.938 -15.867 1 89.44 430 GLY A CA 1
ATOM 3483 C C . GLY A 1 430 ? -24.375 0.352 -14.641 1 89.44 430 GLY A C 1
ATOM 3484 O O . GLY A 1 430 ? -24.719 -0.747 -14.203 1 89.44 430 GLY A O 1
ATOM 3485 N N . ALA A 1 431 ? -23.312 1.025 -14.266 1 92.38 431 ALA A N 1
ATOM 3486 C CA . ALA A 1 431 ? -22.594 0.547 -13.086 1 92.38 431 ALA A CA 1
ATOM 3487 C C . ALA A 1 431 ? -22.062 1.713 -12.266 1 92.38 431 ALA A C 1
ATOM 3489 O O . ALA A 1 431 ? -21.875 2.816 -12.781 1 92.38 431 ALA A O 1
ATOM 3490 N N . LYS A 1 432 ? -22 1.467 -11.008 1 90.38 432 LYS A N 1
ATOM 3491 C CA . LYS A 1 432 ? -21.328 2.387 -10.102 1 90.38 432 LYS A CA 1
ATOM 3492 C C . LYS A 1 432 ? -20.047 1.769 -9.555 1 90.38 432 LYS A C 1
ATOM 3494 O O . LYS A 1 432 ? -20.047 0.639 -9.062 1 90.38 432 LYS A O 1
ATOM 3499 N N . VAL A 1 433 ? -18.953 2.469 -9.75 1 88.88 433 VAL A N 1
ATOM 3500 C CA . VAL A 1 433 ? -17.672 2.045 -9.195 1 88.88 433 VAL A CA 1
ATOM 3501 C C . VAL A 1 433 ? -17.219 3.049 -8.141 1 88.88 433 VAL A C 1
ATOM 3503 O O . VAL A 1 433 ? -17.062 4.238 -8.43 1 88.88 433 VAL A O 1
ATOM 3506 N N . ASN A 1 434 ? -17.047 2.555 -6.992 1 79.38 434 ASN A N 1
ATOM 3507 C CA . ASN A 1 434 ? -16.672 3.426 -5.883 1 79.38 434 ASN A CA 1
ATOM 3508 C C . ASN A 1 434 ? -17.641 4.594 -5.73 1 79.38 434 ASN A C 1
ATOM 3510 O O . ASN A 1 434 ? -17.219 5.738 -5.566 1 79.38 434 ASN A O 1
ATOM 3514 N N . GLY A 1 435 ? -18.875 4.348 -5.988 1 76.25 435 GLY A N 1
ATOM 3515 C CA . GLY A 1 435 ? -19.938 5.316 -5.785 1 76.25 435 GLY A CA 1
ATOM 3516 C C . GLY A 1 435 ? -20.188 6.199 -6.996 1 76.25 435 GLY A C 1
ATOM 3517 O O . GLY A 1 435 ? -21.125 6.992 -7.012 1 76.25 435 GLY A O 1
ATOM 3518 N N . LYS A 1 436 ? -19.359 6.086 -7.992 1 81.5 436 LYS A N 1
ATOM 3519 C CA . LYS A 1 436 ? -19.484 6.898 -9.195 1 81.5 436 LYS A CA 1
ATOM 3520 C C . LYS A 1 436 ? -20.047 6.082 -10.359 1 81.5 436 LYS A C 1
ATOM 3522 O O . LYS A 1 436 ? -19.656 4.926 -10.547 1 81.5 436 LYS A O 1
ATOM 3527 N N . ILE A 1 437 ? -20.859 6.773 -11.078 1 86.44 437 ILE A N 1
ATOM 3528 C CA . ILE A 1 437 ? -21.438 6.102 -12.242 1 86.44 437 ILE A CA 1
ATOM 3529 C C . ILE A 1 437 ? -20.375 5.977 -13.336 1 86.44 437 ILE A C 1
ATOM 3531 O O . ILE A 1 437 ? -19.688 6.949 -13.656 1 86.44 437 ILE A O 1
ATOM 3535 N N . VAL A 1 438 ? -20.25 4.867 -13.789 1 91.12 438 VAL A N 1
ATOM 3536 C CA . VAL A 1 438 ? -19.281 4.605 -14.844 1 91.12 438 VAL A CA 1
ATOM 3537 C C . VAL A 1 438 ? -19.953 3.85 -15.992 1 91.12 438 VAL A C 1
ATOM 3539 O O . VAL A 1 438 ? -21 3.236 -15.812 1 91.12 438 VAL A O 1
ATOM 3542 N N . PRO A 1 439 ? -19.359 3.957 -17.109 1 90.69 439 PRO A N 1
ATOM 3543 C CA . PRO A 1 439 ? -19.906 3.193 -18.234 1 90.69 439 PRO A CA 1
ATOM 3544 C C . PRO A 1 439 ? -19.703 1.687 -18.078 1 90.69 439 PRO A C 1
ATOM 3546 O O . PRO A 1 439 ? -18.922 1.25 -17.234 1 90.69 439 PRO A O 1
ATOM 3549 N N . LEU A 1 440 ? -20.375 0.911 -18.938 1 91.88 440 LEU A N 1
ATOM 3550 C CA . LEU A 1 440 ? -20.375 -0.546 -18.859 1 91.88 440 LEU A CA 1
ATOM 3551 C C . LEU A 1 440 ? -19.047 -1.107 -19.375 1 91.88 440 LEU A C 1
ATOM 3553 O O . LEU A 1 440 ? -18.734 -2.275 -19.141 1 91.88 440 LEU A O 1
ATOM 3557 N N . ASN A 1 441 ? -18.266 -0.323 -20.031 1 92 441 ASN A N 1
ATOM 3558 C CA . ASN A 1 441 ? -17 -0.795 -20.547 1 92 441 ASN A CA 1
ATOM 3559 C C . ASN A 1 441 ? -15.828 -0.349 -19.672 1 92 441 ASN A C 1
ATOM 3561 O O . ASN A 1 441 ? -14.672 -0.475 -20.062 1 92 441 ASN A O 1
ATOM 3565 N N . TYR A 1 442 ? -16.172 0.18 -18.5 1 94 442 TYR A N 1
ATOM 3566 C CA . TYR A 1 442 ? -15.125 0.585 -17.562 1 94 442 TYR A CA 1
ATOM 3567 C C . TYR A 1 442 ? -14.273 -0.606 -17.141 1 94 442 TYR A C 1
ATOM 3569 O O . TYR A 1 442 ? -14.797 -1.652 -16.766 1 94 442 TYR A O 1
ATOM 3577 N N . LYS A 1 443 ? -12.922 -0.434 -17.312 1 94.31 443 LYS A N 1
ATOM 3578 C CA . LYS A 1 443 ? -12 -1.488 -16.891 1 94.31 443 LYS A CA 1
ATOM 3579 C C . LYS A 1 443 ? -11.781 -1.468 -15.391 1 94.31 443 LYS A C 1
ATOM 3581 O O . LYS A 1 443 ? -11.344 -0.456 -14.836 1 94.31 443 LYS A O 1
ATOM 3586 N N . LEU A 1 444 ? -12.047 -2.562 -14.828 1 93.19 444 LEU A N 1
ATOM 3587 C CA . LEU A 1 444 ? -11.984 -2.684 -13.375 1 93.19 444 LEU A CA 1
ATOM 3588 C C . LEU A 1 444 ? -10.547 -2.588 -12.883 1 93.19 444 LEU A C 1
ATOM 3590 O O . LEU A 1 444 ? -9.617 -3.033 -13.562 1 93.19 444 LEU A O 1
ATOM 3594 N N . LYS A 1 445 ? -10.367 -1.964 -11.75 1 89.31 445 LYS A N 1
ATOM 3595 C CA . LYS A 1 445 ? -9.086 -1.859 -11.062 1 89.31 445 LYS A CA 1
ATOM 3596 C C . LYS A 1 445 ? -9.141 -2.496 -9.68 1 89.31 445 LYS A C 1
ATOM 3598 O O . LYS A 1 445 ? -10.219 -2.627 -9.094 1 89.31 445 LYS A O 1
ATOM 3603 N N . ASN A 1 446 ? -7.914 -2.889 -9.25 1 84.94 446 ASN A N 1
ATOM 3604 C CA . ASN A 1 446 ? -7.844 -3.508 -7.926 1 84.94 446 ASN A CA 1
ATOM 3605 C C . ASN A 1 446 ? -8.43 -2.596 -6.848 1 84.94 446 ASN A C 1
ATOM 3607 O O . ASN A 1 446 ? -8.07 -1.419 -6.77 1 84.94 446 ASN A O 1
ATOM 3611 N N . GLY A 1 447 ? -9.359 -3.168 -6.078 1 81 447 GLY A N 1
ATOM 3612 C CA . GLY A 1 447 ? -9.914 -2.42 -4.961 1 81 447 GLY A CA 1
ATOM 3613 C C . GLY A 1 447 ? -11.227 -1.734 -5.289 1 81 447 GLY A C 1
ATOM 3614 O O . GLY A 1 447 ? -11.883 -1.18 -4.406 1 81 447 GLY A O 1
ATOM 3615 N N . ASP A 1 448 ? -11.688 -1.742 -6.484 1 87.56 448 ASP A N 1
ATOM 3616 C CA . ASP A 1 448 ? -12.938 -1.107 -6.898 1 87.56 448 ASP A CA 1
ATOM 3617 C C . ASP A 1 448 ? -14.141 -1.756 -6.211 1 87.56 448 ASP A C 1
ATOM 3619 O O . ASP A 1 448 ? -14.188 -2.979 -6.055 1 87.56 448 ASP A O 1
ATOM 3623 N N . ILE A 1 449 ? -14.977 -0.975 -5.723 1 86.31 449 ILE A N 1
ATOM 3624 C CA . ILE A 1 449 ? -16.281 -1.442 -5.273 1 86.31 449 ILE A CA 1
ATOM 3625 C C . ILE A 1 449 ? -17.312 -1.264 -6.395 1 86.31 449 ILE A C 1
ATOM 3627 O O . ILE A 1 449 ? -17.625 -0.136 -6.785 1 86.31 449 ILE A O 1
ATOM 3631 N N . VAL A 1 450 ? -17.828 -2.369 -6.812 1 91.81 450 VAL A N 1
ATOM 3632 C CA . VAL A 1 450 ? -18.641 -2.316 -8.023 1 91.81 450 VAL A CA 1
ATOM 3633 C C . VAL A 1 450 ? -20.094 -2.602 -7.676 1 91.81 450 VAL A C 1
ATOM 3635 O O . VAL A 1 450 ? -20.406 -3.596 -7.016 1 91.81 450 VAL A O 1
ATOM 3638 N N . GLU A 1 451 ? -20.938 -1.732 -8.062 1 90.75 451 GLU A N 1
ATOM 3639 C CA . GLU A 1 451 ? -22.391 -1.89 -7.953 1 90.75 451 GLU A CA 1
ATOM 3640 C C . GLU A 1 451 ? -23.062 -1.798 -9.32 1 90.75 451 GLU A C 1
ATOM 3642 O O . GLU A 1 451 ? -22.922 -0.787 -10.016 1 90.75 451 GLU A O 1
ATOM 3647 N N . MET A 1 452 ? -23.797 -2.812 -9.625 1 92 452 MET A N 1
ATOM 3648 C CA . MET A 1 452 ? -24.453 -2.822 -10.93 1 92 452 MET A CA 1
ATOM 3649 C C . MET A 1 452 ? -25.844 -2.225 -10.852 1 92 452 MET A C 1
ATOM 3651 O O . MET A 1 452 ? -26.578 -2.467 -9.883 1 92 452 MET A O 1
ATOM 3655 N N . LEU A 1 453 ? -26.109 -1.401 -11.82 1 92.25 453 LEU A N 1
ATOM 3656 C CA . LEU A 1 453 ? -27.453 -0.862 -11.977 1 92.25 453 LEU A CA 1
ATOM 3657 C C . LEU A 1 453 ? -28.266 -1.687 -12.977 1 92.25 453 LEU A C 1
ATOM 3659 O O . LEU A 1 453 ? -27.875 -1.809 -14.141 1 92.25 453 LEU A O 1
ATOM 3663 N N . THR A 1 454 ? -29.312 -2.236 -12.445 1 91.19 454 THR A N 1
ATOM 3664 C CA . THR A 1 454 ? -30.125 -3.102 -13.297 1 91.19 454 THR A CA 1
ATOM 3665 C C . THR A 1 454 ? -31.547 -2.559 -13.43 1 91.19 454 THR A C 1
ATOM 3667 O O . THR A 1 454 ? -31.984 -1.759 -12.602 1 91.19 454 THR A O 1
ATOM 3670 N N . SER A 1 455 ? -32.156 -2.775 -14.516 1 88.88 455 SER A N 1
ATOM 3671 C CA . SER A 1 455 ? -33.531 -2.438 -14.766 1 88.88 455 SER A CA 1
ATOM 3672 C C . SER A 1 455 ? -34.312 -3.633 -15.32 1 88.88 455 SER A C 1
ATOM 3674 O O . SER A 1 455 ? -33.812 -4.348 -16.188 1 88.88 455 SER A O 1
ATOM 3676 N N . SER A 1 456 ? -35.5 -3.834 -14.797 1 82.25 456 SER A N 1
ATOM 3677 C CA . SER A 1 456 ? -36.344 -4.922 -15.289 1 82.25 456 SER A CA 1
ATOM 3678 C C . SER A 1 456 ? -36.875 -4.617 -16.688 1 82.25 456 SER A C 1
ATOM 3680 O O . SER A 1 456 ? -37.25 -5.531 -17.422 1 82.25 456 SER A O 1
ATOM 3682 N N . SER A 1 457 ? -36.906 -3.396 -16.953 1 77.94 457 SER A N 1
ATOM 3683 C CA . SER A 1 457 ? -37.438 -2.994 -18.25 1 77.94 457 SER A CA 1
ATOM 3684 C C . SER A 1 457 ? -36.344 -2.928 -19.312 1 77.94 457 SER A C 1
ATOM 3686 O O . SER A 1 457 ? -36.594 -2.502 -20.438 1 77.94 457 SER A O 1
ATOM 3688 N N . SER A 1 458 ? -35.281 -3.404 -18.969 1 78 458 SER A N 1
ATOM 3689 C CA . SER A 1 458 ? -34.188 -3.324 -19.906 1 78 458 SER A CA 1
ATOM 3690 C C . SER A 1 458 ? -34.375 -4.266 -21.094 1 78 458 SER A C 1
ATOM 3692 O O . SER A 1 458 ? -34.969 -5.34 -20.938 1 78 458 SER A O 1
ATOM 3694 N N . PHE A 1 459 ? -34.125 -3.814 -22.297 1 74.06 459 PHE A N 1
ATOM 3695 C CA . PHE A 1 459 ? -34.312 -4.562 -23.547 1 74.06 459 PHE A CA 1
ATOM 3696 C C . PHE A 1 459 ? -33.281 -5.68 -23.656 1 74.06 459 PHE A C 1
ATOM 3698 O O . PHE A 1 459 ? -33.344 -6.516 -24.547 1 74.06 459 PHE A O 1
ATOM 3705 N N . GLY A 1 460 ? -32.469 -5.742 -22.672 1 79.19 460 GLY A N 1
ATOM 3706 C CA . GLY A 1 460 ? -31.453 -6.781 -22.75 1 79.19 460 GLY A CA 1
ATOM 3707 C C . GLY A 1 460 ? -30.125 -6.273 -23.297 1 79.19 460 GLY A C 1
ATOM 3708 O O . GLY A 1 460 ? -29.922 -5.066 -23.438 1 79.19 460 GLY A O 1
ATOM 3709 N N . PRO A 1 461 ? -29.188 -7.27 -23.547 1 85.81 461 PRO A N 1
ATOM 3710 C CA . PRO A 1 461 ? -27.844 -6.895 -23.984 1 85.81 461 PRO A CA 1
ATOM 3711 C C . PRO A 1 461 ? -27.797 -6.395 -25.422 1 85.81 461 PRO A C 1
ATOM 3713 O O . PRO A 1 461 ? -28.703 -6.695 -26.203 1 85.81 461 PRO A O 1
ATOM 3716 N N . SER A 1 462 ? -26.953 -5.535 -25.688 1 85.69 462 SER A N 1
ATOM 3717 C CA . SER A 1 462 ? -26.672 -5.09 -27.047 1 85.69 462 SER A CA 1
ATOM 3718 C C . SER A 1 462 ? -25.531 -5.891 -27.672 1 85.69 462 SER A C 1
ATOM 3720 O O . SER A 1 462 ? -24.688 -6.43 -26.953 1 85.69 462 SER A O 1
ATOM 3722 N N . ARG A 1 463 ? -25.547 -6.031 -29 1 85.62 463 ARG A N 1
ATOM 3723 C CA . ARG A 1 463 ? -24.5 -6.762 -29.703 1 85.62 463 ARG A CA 1
ATOM 3724 C C . ARG A 1 463 ? -23.141 -6.105 -29.484 1 85.62 463 ARG A C 1
ATOM 3726 O O . ARG A 1 463 ? -22.109 -6.785 -29.5 1 85.62 463 ARG A O 1
ATOM 3733 N N . ASP A 1 464 ? -23.156 -4.863 -29.188 1 88.94 464 ASP A N 1
ATOM 3734 C CA . ASP A 1 464 ? -21.922 -4.117 -28.969 1 88.94 464 ASP A CA 1
ATOM 3735 C C . ASP A 1 464 ? -21.266 -4.531 -27.641 1 88.94 464 ASP A C 1
ATOM 3737 O O . ASP A 1 464 ? -20.078 -4.277 -27.438 1 88.94 464 ASP A O 1
ATOM 3741 N N . TRP A 1 465 ? -21.984 -5.238 -26.844 1 91.06 465 TRP A N 1
ATOM 3742 C CA . TRP A 1 465 ? -21.484 -5.645 -25.547 1 91.06 465 TRP A CA 1
ATOM 3743 C C . TRP A 1 465 ? -20.359 -6.668 -25.688 1 91.06 465 TRP A C 1
ATOM 3745 O O . TRP A 1 465 ? -19.516 -6.797 -24.797 1 91.06 465 TRP A O 1
ATOM 3755 N N . LEU A 1 466 ? -20.391 -7.289 -26.797 1 88.81 466 LEU A N 1
ATOM 3756 C CA . LEU A 1 466 ? -19.375 -8.297 -27.047 1 88.81 466 LEU A CA 1
ATOM 3757 C C . LEU A 1 466 ? -18 -7.652 -27.172 1 88.81 466 LEU A C 1
ATOM 3759 O O . LEU A 1 466 ? -16.969 -8.297 -26.922 1 88.81 466 LEU A O 1
ATOM 3763 N N . LYS A 1 467 ? -18.062 -6.371 -27.422 1 88.69 467 LYS A N 1
ATOM 3764 C CA . LYS A 1 467 ? -16.812 -5.633 -27.547 1 88.69 467 LYS A CA 1
ATOM 3765 C C . LYS A 1 467 ? -16.328 -5.148 -26.172 1 88.69 467 LYS A C 1
ATOM 3767 O O . LYS A 1 467 ? -15.148 -4.836 -26 1 88.69 467 LYS A O 1
ATOM 3772 N N . TYR A 1 468 ? -17.266 -5.141 -25.297 1 88.44 468 TYR A N 1
ATOM 3773 C CA . TYR A 1 468 ? -16.969 -4.57 -23.984 1 88.44 468 TYR A CA 1
ATOM 3774 C C . TYR A 1 468 ? -16.484 -5.648 -23.031 1 88.44 468 TYR A C 1
ATOM 3776 O O . TYR A 1 468 ? -15.789 -5.348 -22.047 1 88.44 468 TYR A O 1
ATOM 3784 N N . VAL A 1 469 ? -16.812 -6.855 -23.312 1 91.12 469 VAL A N 1
ATOM 3785 C CA . VAL A 1 469 ? -16.547 -7.926 -22.359 1 91.12 469 VAL A CA 1
ATOM 3786 C C . VAL A 1 469 ? -15.25 -8.641 -22.734 1 91.12 469 VAL A C 1
ATOM 3788 O O . VAL A 1 469 ? -14.906 -8.734 -23.906 1 91.12 469 VAL A O 1
ATOM 3791 N N . ASN A 1 470 ? -14.57 -9.055 -21.703 1 88.25 470 ASN A N 1
ATOM 3792 C CA . ASN A 1 470 ? -13.297 -9.742 -21.922 1 88.25 470 ASN A CA 1
ATOM 3793 C C . ASN A 1 470 ? -13.375 -11.203 -21.469 1 88.25 470 ASN A C 1
ATOM 3795 O O . ASN A 1 470 ? -12.578 -12.031 -21.922 1 88.25 470 ASN A O 1
ATOM 3799 N N . THR A 1 471 ? -14.336 -11.539 -20.672 1 89 471 THR A N 1
ATOM 3800 C CA . THR A 1 471 ? -14.445 -12.898 -20.156 1 89 471 THR A CA 1
ATOM 3801 C C . THR A 1 471 ? -15.273 -13.766 -21.109 1 89 471 THR A C 1
ATOM 3803 O O . THR A 1 471 ? -16.25 -13.297 -21.688 1 89 471 THR A O 1
ATOM 3806 N N . SER A 1 472 ? -14.836 -14.984 -21.219 1 85.75 472 SER A N 1
ATOM 3807 C CA . SER A 1 472 ? -15.578 -15.922 -22.047 1 85.75 472 SER A CA 1
ATOM 3808 C C . SER A 1 472 ? -16.984 -16.156 -21.5 1 85.75 472 SER A C 1
ATOM 3810 O O . SER A 1 472 ? -17.938 -16.328 -22.281 1 85.75 472 SER A O 1
ATOM 3812 N N . LYS A 1 473 ? -17.094 -16.156 -20.25 1 83.12 473 LYS A N 1
ATOM 3813 C CA . LYS A 1 473 ? -18.391 -16.344 -19.625 1 83.12 473 LYS A CA 1
ATOM 3814 C C . LYS A 1 473 ? -19.375 -15.266 -20.078 1 83.12 473 LYS A C 1
ATOM 3816 O O . LYS A 1 473 ? -20.5 -15.578 -20.469 1 83.12 473 LYS A O 1
ATOM 3821 N N . ALA A 1 474 ? -18.938 -14.117 -20.016 1 89.31 474 ALA A N 1
ATOM 3822 C CA . ALA A 1 474 ? -19.797 -13.008 -20.422 1 89.31 474 ALA A CA 1
ATOM 3823 C C . ALA A 1 474 ? -20.109 -13.078 -21.906 1 89.31 474 ALA A C 1
ATOM 3825 O O . ALA A 1 474 ? -21.266 -12.875 -22.312 1 89.31 474 ALA A O 1
ATOM 3826 N N . LYS A 1 475 ? -19.156 -13.359 -22.672 1 88.62 475 LYS A N 1
ATOM 3827 C CA . LYS A 1 475 ? -19.359 -13.453 -24.125 1 88.62 475 LYS A CA 1
ATOM 3828 C C . LYS A 1 475 ? -20.375 -14.539 -24.469 1 88.62 475 LYS A C 1
ATOM 3830 O O . LYS A 1 475 ? -21.266 -14.328 -25.281 1 88.62 475 LYS A O 1
ATOM 3835 N N . ASN A 1 476 ? -20.188 -15.625 -23.875 1 83.62 476 ASN A N 1
ATOM 3836 C CA . ASN A 1 476 ? -21.062 -16.766 -24.141 1 83.62 476 ASN A CA 1
ATOM 3837 C C . ASN A 1 476 ? -22.5 -16.484 -23.703 1 83.62 476 ASN A C 1
ATOM 3839 O O . ASN A 1 476 ? -23.453 -16.859 -24.391 1 83.62 476 ASN A O 1
ATOM 3843 N N . ARG A 1 477 ? -22.609 -15.875 -22.625 1 86.44 477 ARG A N 1
ATOM 3844 C CA . ARG A 1 477 ? -23.938 -15.57 -22.109 1 86.44 477 ARG A CA 1
ATOM 3845 C C . ARG A 1 477 ? -24.656 -14.555 -22.984 1 86.44 477 ARG A C 1
ATOM 3847 O O . ARG A 1 477 ? -25.859 -14.625 -23.172 1 86.44 477 ARG A O 1
ATOM 3854 N N . ILE A 1 478 ? -23.938 -13.672 -23.469 1 89.19 478 ILE A N 1
ATOM 3855 C CA . ILE A 1 478 ? -24.5 -12.68 -24.375 1 89.19 478 ILE A CA 1
ATOM 3856 C C . ILE A 1 478 ? -24.922 -13.352 -25.672 1 89.19 478 ILE A C 1
ATOM 3858 O O . ILE A 1 478 ? -26.016 -13.102 -26.188 1 89.19 478 ILE A O 1
ATOM 3862 N N . LYS A 1 479 ? -24.062 -14.148 -26.172 1 86.06 479 LYS A N 1
ATOM 3863 C CA . LYS A 1 479 ? -24.359 -14.859 -27.406 1 86.06 479 LYS A CA 1
ATOM 3864 C C . LYS A 1 479 ? -25.594 -15.742 -27.234 1 86.06 479 LYS A C 1
ATOM 3866 O O . LYS A 1 479 ? -26.406 -15.859 -28.156 1 86.06 479 LYS A O 1
ATOM 3871 N N . HIS A 1 480 ? -25.625 -16.359 -26.156 1 83.44 480 HIS A N 1
ATOM 3872 C CA . HIS A 1 480 ? -26.766 -17.234 -25.875 1 83.44 480 HIS A CA 1
ATOM 3873 C C . HIS A 1 480 ? -28.062 -16.453 -25.844 1 83.44 480 HIS A C 1
ATOM 3875 O O . HIS A 1 480 ? -29.109 -16.953 -26.281 1 83.44 480 HIS A O 1
ATOM 3881 N N . PHE A 1 481 ? -28 -15.375 -25.297 1 86.31 481 PHE A N 1
ATOM 3882 C CA . PHE A 1 481 ? -29.188 -14.523 -25.25 1 86.31 481 PHE A CA 1
ATOM 3883 C C . PHE A 1 481 ? -29.703 -14.227 -26.656 1 86.31 481 PHE A C 1
ATOM 3885 O O . PHE A 1 481 ? -30.906 -14.328 -26.906 1 86.31 481 PHE A O 1
ATOM 3892 N N . PHE A 1 482 ? -28.922 -13.945 -27.516 1 86.69 482 PHE A N 1
ATOM 3893 C CA . PHE A 1 482 ? -29.312 -13.609 -28.891 1 86.69 482 PHE A CA 1
ATOM 3894 C C . PHE A 1 482 ? -29.781 -14.852 -29.625 1 86.69 482 PHE A C 1
ATOM 3896 O O . PHE A 1 482 ? -30.688 -14.766 -30.469 1 86.69 482 PHE A O 1
ATOM 3903 N N . LYS A 1 483 ? -29.156 -15.883 -29.297 1 82.44 483 LYS A N 1
ATOM 3904 C CA . LYS A 1 483 ? -29.578 -17.125 -29.922 1 82.44 483 LYS A CA 1
ATOM 3905 C C . LYS A 1 483 ? -31 -17.5 -29.5 1 82.44 483 LYS A C 1
ATOM 3907 O O . LYS A 1 483 ? -31.797 -17.969 -30.312 1 82.44 483 LYS A O 1
ATOM 3912 N N . THR A 1 484 ? -31.25 -17.359 -28.328 1 81.38 484 THR A N 1
ATOM 3913 C CA . THR A 1 484 ? -32.594 -17.672 -27.812 1 81.38 484 THR A CA 1
ATOM 3914 C C . THR A 1 484 ? -33.625 -16.703 -28.344 1 81.38 484 THR A C 1
ATOM 3916 O O . THR A 1 484 ? -34.75 -17.094 -28.656 1 81.38 484 THR A O 1
ATOM 3919 N N . GLN A 1 485 ? -33.281 -15.484 -28.469 1 77.44 485 GLN A N 1
ATOM 3920 C CA . GLN A 1 485 ? -34.188 -14.477 -29.016 1 77.44 485 GLN A CA 1
ATOM 3921 C C . GLN A 1 485 ? -34.5 -14.758 -30.469 1 77.44 485 GLN A C 1
ATOM 3923 O O . GLN A 1 485 ? -35.656 -14.555 -30.906 1 77.44 485 GLN A O 1
ATOM 3928 N N . GLN A 1 486 ? -33.5 -15.062 -31.172 1 73.69 486 GLN A N 1
ATOM 3929 C CA . GLN A 1 486 ? -33.719 -15.406 -32.594 1 73.69 486 GLN A CA 1
ATOM 3930 C C . GLN A 1 486 ? -34.594 -16.641 -32.719 1 73.69 486 GLN A C 1
ATOM 3932 O O . GLN A 1 486 ? -35.438 -16.703 -33.625 1 73.69 486 GLN A O 1
ATOM 3937 N N . LYS A 1 487 ? -34.5 -17.547 -31.844 1 73 487 LYS A N 1
ATOM 3938 C CA . LYS A 1 487 ? -35.344 -18.734 -31.891 1 73 487 LYS A CA 1
ATOM 3939 C C . LYS A 1 487 ? -36.781 -18.391 -31.562 1 73 487 LYS A C 1
ATOM 3941 O O . LYS A 1 487 ? -37.719 -18.922 -32.188 1 73 487 LYS A O 1
ATOM 3946 N N . ASP A 1 488 ? -36.969 -17.578 -30.703 1 66.19 488 ASP A N 1
ATOM 3947 C CA . ASP A 1 488 ? -38.312 -17.188 -30.328 1 66.19 488 ASP A CA 1
ATOM 3948 C C . ASP A 1 488 ? -38.969 -16.312 -31.391 1 66.19 488 ASP A C 1
ATOM 3950 O O . ASP A 1 488 ? -40.188 -16.312 -31.547 1 66.19 488 ASP A O 1
ATOM 3954 N N . ALA A 1 489 ? -38.156 -15.695 -32.156 1 66.56 489 ALA A N 1
ATOM 3955 C CA . ALA A 1 489 ? -38.688 -14.875 -33.25 1 66.56 489 ALA A CA 1
ATOM 3956 C C . ALA A 1 489 ? -38.938 -15.711 -34.5 1 66.56 489 ALA A C 1
ATOM 3958 O O . ALA A 1 489 ? -39.75 -15.336 -35.344 1 66.56 489 ALA A O 1
ATOM 3959 N N . SER A 1 490 ? -38.25 -16.688 -34.625 1 52.22 490 SER A N 1
ATOM 3960 C CA . SER A 1 490 ? -38.5 -17.578 -35.75 1 52.22 490 SER A CA 1
ATOM 3961 C C . SER A 1 490 ? -39.625 -18.531 -35.469 1 52.22 490 SER A C 1
ATOM 3963 O O . SER A 1 490 ? -39.844 -18.938 -34.344 1 52.22 490 SER A O 1
ATOM 3965 N N . MET B 1 1 ? -21.078 20.688 16.641 1 35.94 1 MET B N 1
ATOM 3966 C CA . MET B 1 1 ? -20 21.656 16.766 1 35.94 1 MET B CA 1
ATOM 3967 C C . MET B 1 1 ? -19.703 21.953 18.234 1 35.94 1 MET B C 1
ATOM 3969 O O . MET B 1 1 ? -20.594 22.328 18.984 1 35.94 1 MET B O 1
ATOM 3973 N N . SER B 1 2 ? -18.812 21.344 18.75 1 41 2 SER B N 1
ATOM 3974 C CA . SER B 1 2 ? -18.594 21.516 20.188 1 41 2 SER B CA 1
ATOM 3975 C C . SER B 1 2 ? -18.609 22.984 20.578 1 41 2 SER B C 1
ATOM 3977 O O . SER B 1 2 ? -17.969 23.812 19.922 1 41 2 SER B O 1
ATOM 3979 N N . VAL B 1 3 ? -19.75 23.375 21.109 1 45.03 3 VAL B N 1
ATOM 3980 C CA . VAL B 1 3 ? -19.859 24.703 21.734 1 45.03 3 VAL B CA 1
ATOM 3981 C C . VAL B 1 3 ? -18.625 24.984 22.578 1 45.03 3 VAL B C 1
ATOM 3983 O O . VAL B 1 3 ? -18.344 24.266 23.547 1 45.03 3 VAL B O 1
ATOM 3986 N N . LYS B 1 4 ? -17.641 25.531 21.953 1 59.88 4 LYS B N 1
ATOM 3987 C CA . LYS B 1 4 ? -16.375 25.672 22.672 1 5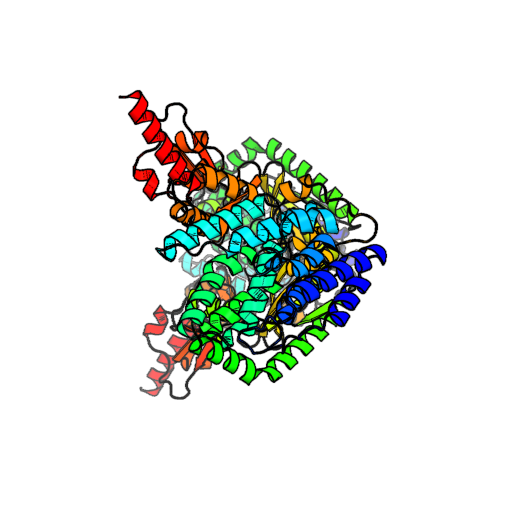9.88 4 LYS B CA 1
ATOM 3988 C C . LYS B 1 4 ? -16.547 26.594 23.875 1 59.88 4 LYS B C 1
ATOM 3990 O O . LYS B 1 4 ? -17.219 27.609 23.797 1 59.88 4 LYS B O 1
ATOM 3995 N N . LYS B 1 5 ? -16.156 26.188 25.047 1 64.69 5 LYS B N 1
ATOM 3996 C CA . LYS B 1 5 ? -16.25 26.656 26.422 1 64.69 5 LYS B CA 1
ATOM 3997 C C . LYS B 1 5 ? -15.477 27.953 26.609 1 64.69 5 LYS B C 1
ATOM 3999 O O . LYS B 1 5 ? -14.344 28.094 26.141 1 64.69 5 LYS B O 1
ATOM 4004 N N . ASN B 1 6 ? -16.188 29 26.938 1 84.62 6 ASN B N 1
ATOM 4005 C CA . ASN B 1 6 ? -15.523 30.203 27.438 1 84.62 6 ASN B CA 1
ATOM 4006 C C . ASN B 1 6 ? -14.969 29.984 28.844 1 84.62 6 ASN B C 1
ATOM 4008 O O . ASN B 1 6 ? -15.734 29.812 29.797 1 84.62 6 ASN B O 1
ATOM 4012 N N . TYR B 1 7 ? -13.727 30.047 28.938 1 92.06 7 TYR B N 1
ATOM 4013 C CA . TYR B 1 7 ? -13.055 29.781 30.219 1 92.06 7 TYR B CA 1
ATOM 4014 C C . TYR B 1 7 ? -13.062 31.016 31.094 1 92.06 7 TYR B C 1
ATOM 4016 O O . TYR B 1 7 ? -12.898 32.125 30.609 1 92.06 7 TYR B O 1
ATOM 4024 N N . THR B 1 8 ? -13.266 30.797 32.375 1 94.06 8 THR B N 1
ATOM 4025 C CA . THR B 1 8 ? -13 31.828 33.344 1 94.06 8 THR B CA 1
ATOM 4026 C C . THR B 1 8 ? -11.531 31.844 33.75 1 94.06 8 THR B C 1
ATOM 4028 O O . THR B 1 8 ? -10.82 30.859 33.531 1 94.06 8 THR B O 1
ATOM 4031 N N . PRO B 1 9 ? -11.086 33 34.219 1 94.81 9 PRO B N 1
ATOM 4032 C CA . PRO B 1 9 ? -9.688 33.031 34.688 1 94.81 9 PRO B CA 1
ATOM 4033 C C . PRO B 1 9 ? -9.383 31.938 35.688 1 94.81 9 PRO B C 1
ATOM 4035 O O . PRO B 1 9 ? -8.297 31.344 35.625 1 94.81 9 PRO B O 1
ATOM 4038 N N . GLN B 1 10 ? -10.336 31.641 36.531 1 94.56 10 GLN B N 1
ATOM 4039 C CA . GLN B 1 10 ? -10.148 30.609 37.562 1 94.56 10 GLN B CA 1
ATOM 4040 C C . GLN B 1 10 ? -10.008 29.234 36.906 1 94.56 10 GLN B C 1
ATOM 4042 O O . GLN B 1 10 ? -9.211 28.406 37.344 1 94.56 10 GLN B O 1
ATOM 4047 N N . GLU B 1 11 ? -10.773 29.078 35.906 1 95.38 11 GLU B N 1
ATOM 4048 C CA . GLU B 1 11 ? -10.703 27.812 35.219 1 95.38 11 GLU B CA 1
ATOM 4049 C C . GLU B 1 11 ? -9.359 27.641 34.5 1 95.38 11 GLU B C 1
ATOM 4051 O O . GLU B 1 11 ? -8.836 26.531 34.406 1 95.38 11 GLU B O 1
ATOM 4056 N N . VAL B 1 12 ? -8.82 28.703 33.938 1 96.31 12 VAL B N 1
ATOM 4057 C CA . VAL B 1 12 ? -7.512 28.656 33.312 1 96.31 12 VAL B CA 1
ATOM 4058 C C . VAL B 1 12 ? -6.438 28.297 34.312 1 96.31 12 VAL B C 1
ATOM 4060 O O . VAL B 1 12 ? -5.566 27.469 34.062 1 96.31 12 VAL B O 1
ATOM 4063 N N . ILE B 1 13 ? -6.578 28.906 35.469 1 95.44 13 ILE B N 1
ATOM 4064 C CA . ILE B 1 13 ? -5.621 28.656 36.531 1 95.44 13 ILE B CA 1
ATOM 4065 C C . ILE B 1 13 ? -5.75 27.203 37 1 95.44 13 ILE B C 1
ATOM 4067 O O . ILE B 1 13 ? -4.746 26.531 37.281 1 95.44 13 ILE B O 1
ATOM 4071 N N . ALA B 1 14 ? -6.934 26.75 37.062 1 94.88 14 ALA B N 1
ATOM 4072 C CA . ALA B 1 14 ? -7.184 25.359 37.438 1 94.88 14 ALA B CA 1
ATOM 4073 C C . ALA B 1 14 ? -6.555 24.391 36.438 1 94.88 14 ALA B C 1
ATOM 4075 O O . ALA B 1 14 ? -6.027 23.344 36.812 1 94.88 14 ALA B O 1
ATOM 4076 N N . LEU B 1 15 ? -6.711 24.75 35.188 1 93.31 15 LEU B N 1
ATOM 4077 C CA . LEU B 1 15 ? -6.09 23.953 34.156 1 93.31 15 LEU B CA 1
ATOM 4078 C C . LEU B 1 15 ? -4.578 23.891 34.344 1 93.31 15 LEU B C 1
ATOM 4080 O O . LEU B 1 15 ? -3.973 22.828 34.156 1 93.31 15 LEU B O 1
ATOM 4084 N N . CYS B 1 16 ? -3.982 25.016 34.594 1 93.75 16 CYS B N 1
ATOM 4085 C CA . CYS B 1 16 ? -2.539 25.094 34.812 1 93.75 16 CYS B CA 1
ATOM 4086 C C . CYS B 1 16 ? -2.109 24.25 36 1 93.75 16 CYS B C 1
ATOM 4088 O O . CYS B 1 16 ? -1.024 23.672 36 1 93.75 16 CYS B O 1
ATOM 4090 N N . LEU B 1 17 ? -3.002 24.156 37 1 93.06 17 LEU B N 1
ATOM 4091 C CA . LEU B 1 17 ? -2.705 23.391 38.219 1 93.06 17 LEU B CA 1
ATOM 4092 C C . LEU B 1 17 ? -2.611 21.906 37.906 1 93.06 17 LEU B C 1
ATOM 4094 O O . LEU B 1 17 ? -1.976 21.156 38.656 1 93.06 17 LEU B O 1
ATOM 4098 N N . THR B 1 18 ? -3.199 21.5 36.875 1 90.56 18 THR B N 1
ATOM 4099 C CA . THR B 1 18 ? -3.219 20.078 36.531 1 90.56 18 THR B CA 1
ATOM 4100 C C . THR B 1 18 ? -1.85 19.625 36.031 1 90.56 18 THR B C 1
ATOM 4102 O O . THR B 1 18 ? -1.529 18.438 36.094 1 90.56 18 THR B O 1
ATOM 4105 N N . TYR B 1 19 ? -0.962 20.578 35.594 1 88.38 19 TYR B N 1
ATOM 4106 C CA . TYR B 1 19 ? 0.281 20.078 35.031 1 88.38 19 TYR B CA 1
ATOM 4107 C C . TYR B 1 19 ? 1.459 20.953 35.438 1 88.38 19 TYR B C 1
ATOM 4109 O O . TYR B 1 19 ? 2.617 20.594 35.188 1 88.38 19 TYR B O 1
ATOM 4117 N N . MET B 1 20 ? 1.196 22.109 36.094 1 90.69 20 MET B N 1
ATOM 4118 C CA . MET B 1 20 ? 2.252 23.016 36.531 1 90.69 20 MET B CA 1
ATOM 4119 C C . MET B 1 20 ? 2.424 22.953 38.031 1 90.69 20 MET B C 1
ATOM 4121 O O . MET B 1 20 ? 1.489 22.609 38.781 1 90.69 20 MET B O 1
ATOM 4125 N N . SER B 1 21 ? 3.674 23.266 38.5 1 91.69 21 SER B N 1
ATOM 4126 C CA . SER B 1 21 ? 3.926 23.391 39.938 1 91.69 21 SER B CA 1
ATOM 4127 C C . SER B 1 21 ? 3.217 24.625 40.5 1 91.69 21 SER B C 1
ATOM 4129 O O . SER B 1 21 ? 2.797 25.5 39.75 1 91.69 21 SER B O 1
ATOM 4131 N N . SER B 1 22 ? 3.117 24.672 41.781 1 92.06 22 SER B N 1
ATOM 4132 C CA . SER B 1 22 ? 2.439 25.781 42.469 1 92.06 22 SER B CA 1
ATOM 4133 C C . SER B 1 22 ? 3.15 27.109 42.219 1 92.06 22 SER B C 1
ATOM 4135 O O . SER B 1 22 ? 2.506 28.156 42.094 1 92.06 22 SER B O 1
ATOM 4137 N N . GLU B 1 23 ? 4.43 27.047 42.219 1 92.88 23 GLU B N 1
ATOM 4138 C CA . GLU B 1 23 ? 5.203 28.25 41.969 1 92.88 23 GLU B CA 1
ATOM 4139 C C . GLU B 1 23 ? 4.922 28.797 40.562 1 92.88 23 GLU B C 1
ATOM 4141 O O . GLU B 1 23 ? 4.785 30 40.375 1 92.88 23 GLU B O 1
ATOM 4146 N N . HIS B 1 24 ? 4.855 27.906 39.688 1 93.81 24 HIS B N 1
ATOM 4147 C CA . HIS B 1 24 ? 4.609 28.297 38.312 1 93.81 24 HIS B CA 1
ATOM 4148 C C . HIS B 1 24 ? 3.184 28.812 38.125 1 93.81 24 HIS B C 1
ATOM 4150 O O . HIS B 1 24 ? 2.947 29.719 37.344 1 93.81 24 HIS B O 1
ATOM 4156 N N . VAL B 1 25 ? 2.305 28.219 38.844 1 95.62 25 VAL B N 1
ATOM 4157 C CA . VAL B 1 25 ? 0.917 28.656 38.75 1 95.62 25 VAL B CA 1
ATOM 4158 C C . VAL B 1 25 ? 0.798 30.078 39.312 1 95.62 25 VAL B C 1
ATOM 4160 O O . VAL B 1 25 ? 0.043 30.891 38.781 1 95.62 25 VAL B O 1
ATOM 4163 N N . THR B 1 26 ? 1.506 30.328 40.344 1 95.94 26 THR B N 1
ATOM 4164 C CA . THR B 1 26 ? 1.529 31.672 40.938 1 95.94 26 THR B CA 1
ATOM 4165 C C . THR B 1 26 ? 2.07 32.688 39.906 1 95.94 26 THR B C 1
ATOM 4167 O O . THR B 1 26 ? 1.566 33.812 39.812 1 95.94 26 THR B O 1
ATOM 4170 N N . PHE B 1 27 ? 3.08 32.25 39.25 1 95.62 27 PHE B N 1
ATOM 4171 C CA . PHE B 1 27 ? 3.668 33.062 38.188 1 95.62 27 PHE B CA 1
ATOM 4172 C C . PHE B 1 27 ? 2.627 33.406 37.125 1 95.62 27 PHE B C 1
ATOM 4174 O O . PHE B 1 27 ? 2.52 34.562 36.719 1 95.62 27 PHE B O 1
ATOM 4181 N N . VAL B 1 28 ? 1.832 32.469 36.75 1 96.94 28 VAL B N 1
ATOM 4182 C CA . VAL B 1 28 ? 0.795 32.656 35.719 1 96.94 28 VAL B CA 1
ATOM 4183 C C . VAL B 1 28 ? -0.315 33.531 36.281 1 96.94 28 VAL B C 1
ATOM 4185 O O . VAL B 1 28 ? -0.851 34.375 35.562 1 96.94 28 VAL B O 1
ATOM 4188 N N . LYS B 1 29 ? -0.632 33.344 37.5 1 97.31 29 LYS B N 1
ATOM 4189 C CA . LYS B 1 29 ? -1.664 34.156 38.125 1 97.31 29 LYS B CA 1
ATOM 4190 C C . LYS B 1 29 ? -1.263 35.625 38.188 1 97.31 29 LYS B C 1
ATOM 4192 O O . LYS B 1 29 ? -2.104 36.531 38 1 97.31 29 LYS B O 1
ATOM 4197 N N . ARG B 1 30 ? -0.045 35.906 38.438 1 96.94 30 ARG B N 1
ATOM 4198 C CA . ARG B 1 30 ? 0.46 37.25 38.438 1 96.94 30 ARG B CA 1
ATOM 4199 C C . ARG B 1 30 ? 0.259 37.906 37.062 1 96.94 30 ARG B C 1
ATOM 4201 O O . ARG B 1 30 ? -0.026 39.094 36.969 1 96.94 30 ARG B O 1
ATOM 4208 N N . ALA B 1 31 ? 0.522 37.125 36.062 1 97.5 31 ALA B N 1
ATOM 4209 C CA . ALA B 1 31 ? 0.332 37.625 34.688 1 97.5 31 ALA B CA 1
ATOM 4210 C C . ALA B 1 31 ? -1.127 38 34.469 1 97.5 31 ALA B C 1
ATOM 4212 O O . ALA B 1 31 ? -1.415 39.031 33.844 1 97.5 31 ALA B O 1
ATOM 4213 N N . TYR B 1 32 ? -1.994 37.188 34.938 1 97.38 32 TYR B N 1
ATOM 4214 C CA . TYR B 1 32 ? -3.414 37.5 34.812 1 97.38 32 TYR B CA 1
ATOM 4215 C C . TYR B 1 32 ? -3.752 38.781 35.562 1 97.38 32 TYR B C 1
ATOM 4217 O O . TYR B 1 32 ? -4.477 39.625 35.031 1 97.38 32 TYR B O 1
ATOM 4225 N N . ASP B 1 33 ? -3.281 38.906 36.75 1 96.81 33 ASP B N 1
ATOM 4226 C CA . ASP B 1 33 ? -3.576 40.062 37.562 1 96.81 33 ASP B CA 1
ATOM 4227 C C . ASP B 1 33 ? -3.119 41.344 36.875 1 96.81 33 ASP B C 1
ATOM 4229 O O . ASP B 1 33 ? -3.838 42.344 36.875 1 96.81 33 ASP B O 1
ATOM 4233 N N . LEU B 1 34 ? -1.962 41.281 36.344 1 96.5 34 LEU B N 1
ATOM 4234 C CA . LEU B 1 34 ? -1.453 42.438 35.656 1 96.5 34 LEU B CA 1
ATOM 4235 C C . LEU B 1 34 ? -2.314 42.75 34.438 1 96.5 34 LEU B C 1
ATOM 4237 O O . LEU B 1 34 ? -2.621 43.906 34.156 1 96.5 34 LEU B O 1
ATOM 4241 N N . ALA B 1 35 ? -2.637 41.781 33.625 1 96.81 35 ALA B N 1
ATOM 4242 C CA . ALA B 1 35 ? -3.445 41.969 32.438 1 96.81 35 ALA B CA 1
ATOM 4243 C C . ALA B 1 35 ? -4.816 42.531 32.781 1 96.81 35 ALA B C 1
ATOM 4245 O O . ALA B 1 35 ? -5.328 43.406 32.062 1 96.81 35 ALA B O 1
ATOM 4246 N N . GLU B 1 36 ? -5.391 41.969 33.844 1 96.06 36 GLU B N 1
ATOM 4247 C CA . GLU B 1 36 ? -6.695 42.469 34.281 1 96.06 36 GLU B CA 1
ATOM 4248 C C . GLU B 1 36 ? -6.633 43.938 34.656 1 96.06 36 GLU B C 1
ATOM 4250 O O . GLU B 1 36 ? -7.516 44.719 34.281 1 96.06 36 GLU B O 1
ATOM 4255 N N . LYS B 1 37 ? -5.629 44.281 35.375 1 95.69 37 LYS B N 1
ATOM 4256 C CA . LYS B 1 37 ? -5.43 45.688 35.75 1 95.69 37 LYS B CA 1
ATOM 4257 C C . LYS B 1 37 ? -5.18 46.562 34.531 1 95.69 37 LYS B C 1
ATOM 4259 O O . LYS B 1 37 ? -5.742 47.656 34.406 1 95.69 37 LYS B O 1
ATOM 4264 N N . ALA B 1 38 ? -4.355 46.094 33.656 1 94.69 38 ALA B N 1
ATOM 4265 C CA . ALA B 1 38 ? -3.943 46.875 32.5 1 94.69 38 ALA B CA 1
ATOM 4266 C C . ALA B 1 38 ? -5.117 47.094 31.547 1 94.69 38 ALA B C 1
ATOM 4268 O O . ALA B 1 38 ? -5.219 48.156 30.938 1 94.69 38 ALA B O 1
ATOM 4269 N N . HIS B 1 39 ? -5.988 46.188 31.375 1 93.75 39 HIS B N 1
ATOM 4270 C CA . HIS B 1 39 ? -7.078 46.281 30.422 1 93.75 39 HIS B CA 1
ATOM 4271 C C . HIS B 1 39 ? -8.375 46.719 31.094 1 93.75 39 HIS B C 1
ATOM 4273 O O . HIS B 1 39 ? -9.445 46.656 30.5 1 93.75 39 HIS B O 1
ATOM 4279 N N . ALA B 1 40 ? -8.305 47.156 32.281 1 92.69 40 ALA B N 1
ATOM 4280 C CA . ALA B 1 40 ? -9.484 47.594 33.031 1 92.69 40 ALA B CA 1
ATOM 4281 C C . ALA B 1 40 ? -10.219 48.688 32.281 1 92.69 40 ALA B C 1
ATOM 4283 O O . ALA B 1 40 ? -9.609 49.656 31.828 1 92.69 40 ALA B O 1
ATOM 4284 N N . GLY B 1 41 ? -11.477 48.531 32.062 1 90.25 41 GLY B N 1
ATOM 4285 C CA . GLY B 1 41 ? -12.289 49.531 31.391 1 90.25 41 GLY B CA 1
ATOM 4286 C C . GLY B 1 41 ? -12.367 49.344 29.891 1 90.25 41 GLY B C 1
ATOM 4287 O O . GLY B 1 41 ? -13.203 49.969 29.219 1 90.25 41 GLY B O 1
ATOM 4288 N N . GLN B 1 42 ? -11.484 48.594 29.359 1 91.44 42 GLN B N 1
ATOM 4289 C CA . GLN B 1 42 ? -11.492 48.344 27.938 1 91.44 42 GLN B CA 1
ATOM 4290 C C . GLN B 1 42 ? -12.539 47.281 27.578 1 91.44 42 GLN B C 1
ATOM 4292 O O . GLN B 1 42 ? -12.734 46.312 28.328 1 91.44 42 GLN B O 1
ATOM 4297 N N . MET B 1 43 ? -13.273 47.5 26.5 1 90.75 43 MET B N 1
ATOM 4298 C CA . MET B 1 43 ? -14.32 46.562 26.078 1 90.75 43 MET B CA 1
ATOM 4299 C C . MET B 1 43 ? -14.031 46 24.688 1 90.75 43 MET B C 1
ATOM 4301 O O . MET B 1 43 ? -13.375 46.656 23.875 1 90.75 43 MET B O 1
ATOM 4305 N N . ARG B 1 44 ? -14.539 44.812 24.406 1 89.81 44 ARG B N 1
ATOM 4306 C CA . ARG B 1 44 ? -14.445 44.188 23.094 1 89.81 44 ARG B CA 1
ATOM 4307 C C . ARG B 1 44 ? -15.625 44.594 22.203 1 89.81 44 ARG B C 1
ATOM 4309 O O . ARG B 1 44 ? -16.609 45.125 22.688 1 89.81 44 ARG B O 1
ATOM 4316 N N . LYS B 1 45 ? -15.43 44.25 20.969 1 84.31 45 LYS B N 1
ATOM 4317 C CA . LYS B 1 45 ? -16.516 44.531 20.031 1 84.31 45 LYS B CA 1
ATOM 4318 C C . LYS B 1 45 ? -17.766 43.719 20.391 1 84.31 45 LYS B C 1
ATOM 4320 O O . LYS B 1 45 ? -18.891 44.125 20.094 1 84.31 45 LYS B O 1
ATOM 4325 N N . SER B 1 46 ? -17.641 42.656 21.062 1 84.56 46 SER B N 1
ATOM 4326 C CA . SER B 1 46 ? -18.734 41.781 21.469 1 84.56 46 SER B CA 1
ATOM 4327 C C . SER B 1 46 ? -19.5 42.375 22.656 1 84.56 46 SER B C 1
ATOM 4329 O O . SER B 1 46 ? -20.609 41.969 22.969 1 84.56 46 SER B O 1
ATOM 4331 N N . GLY B 1 47 ? -18.891 43.344 23.281 1 86.19 47 GLY B N 1
ATOM 4332 C CA . GLY B 1 47 ? -19.5 43.969 24.453 1 86.19 47 GLY B CA 1
ATOM 4333 C C . GLY B 1 47 ? -18.938 43.438 25.766 1 86.19 47 GLY B C 1
ATOM 4334 O O . GLY B 1 47 ? -19.234 43.969 26.828 1 86.19 47 GLY B O 1
ATOM 4335 N N . GLU B 1 48 ? -18.109 42.5 25.672 1 89.25 48 GLU B N 1
ATOM 4336 C CA . GLU B 1 48 ? -17.469 41.938 26.859 1 89.25 48 GLU B CA 1
ATOM 4337 C C . GLU B 1 48 ? -16.219 42.719 27.219 1 89.25 48 GLU B C 1
ATOM 4339 O O . GLU B 1 48 ? -15.688 43.469 26.406 1 89.25 48 GLU B O 1
ATOM 4344 N N . GLN B 1 49 ? -15.859 42.5 28.5 1 92.75 49 GLN B N 1
ATOM 4345 C CA . GLN B 1 49 ? -14.602 43.125 28.906 1 92.75 49 GLN B CA 1
ATOM 4346 C C . GLN B 1 49 ? -13.438 42.562 28.094 1 92.75 49 GLN B C 1
ATOM 4348 O O . GLN B 1 49 ? -13.398 41.375 27.766 1 92.75 49 GLN B O 1
ATOM 4353 N N . PHE B 1 50 ? -12.555 43.375 27.781 1 93.44 50 PHE B N 1
ATOM 4354 C CA . PHE B 1 50 ? -11.445 43 26.906 1 93.44 50 PHE B CA 1
ATOM 4355 C C . PHE B 1 50 ? -10.641 41.844 27.516 1 93.44 50 PHE B C 1
ATOM 4357 O O . PHE B 1 50 ? -10.109 41 26.797 1 93.44 50 PHE B O 1
ATOM 4364 N N . ILE B 1 51 ? -10.578 41.812 28.828 1 93.94 51 ILE B N 1
ATOM 4365 C CA . ILE B 1 51 ? -9.766 40.812 29.547 1 93.94 51 ILE B CA 1
ATOM 4366 C C . ILE B 1 51 ? -10.258 39.406 29.219 1 93.94 51 ILE B C 1
ATOM 4368 O O . ILE B 1 51 ? -9.5 38.438 29.312 1 93.94 51 ILE B O 1
ATOM 4372 N N . SER B 1 52 ? -11.469 39.281 28.75 1 94.19 52 SER B N 1
ATOM 4373 C CA . SER B 1 52 ? -12 38 28.391 1 94.19 52 SER B CA 1
ATOM 4374 C C . SER B 1 52 ? -11.195 37.375 27.266 1 94.19 52 SER B C 1
ATOM 4376 O O . SER B 1 52 ? -11.016 36.156 27.219 1 94.19 52 SER B O 1
ATOM 4378 N N . HIS B 1 53 ? -10.672 38.188 26.391 1 94.38 53 HIS B N 1
ATOM 4379 C CA . HIS B 1 53 ? -9.906 37.719 25.234 1 94.38 53 HIS B CA 1
ATOM 4380 C C . HIS B 1 53 ? -8.57 37.125 25.688 1 94.38 53 HIS B C 1
ATOM 4382 O O . HIS B 1 53 ? -8.273 35.969 25.406 1 94.38 53 HIS B O 1
ATOM 4388 N N . PRO B 1 54 ? -7.75 37.844 26.422 1 96.12 54 PRO B N 1
ATOM 4389 C CA . PRO B 1 54 ? -6.496 37.281 26.891 1 96.12 54 PRO B CA 1
ATOM 4390 C C . PRO B 1 54 ? -6.707 36 27.719 1 96.12 54 PRO B C 1
ATOM 4392 O O . PRO B 1 54 ? -5.879 35.094 27.688 1 96.12 54 PRO B O 1
ATOM 4395 N N . VAL B 1 55 ? -7.824 35.969 28.422 1 96.56 55 VAL B N 1
ATOM 4396 C CA . VAL B 1 55 ? -8.125 34.812 29.234 1 96.56 55 VAL B CA 1
ATOM 4397 C C . VAL B 1 55 ? -8.336 33.594 28.328 1 96.56 55 VAL B C 1
ATOM 4399 O O . VAL B 1 55 ? -7.824 32.5 28.609 1 96.56 55 VAL B O 1
ATOM 4402 N N . GLN B 1 56 ? -9.062 33.781 27.266 1 96.62 56 GLN B N 1
ATOM 4403 C CA . GLN B 1 56 ? -9.305 32.688 26.344 1 96.62 56 GLN B CA 1
ATOM 4404 C C . GLN B 1 56 ? -8.016 32.281 25.641 1 96.62 56 GLN B C 1
ATOM 4406 O O . GLN B 1 56 ? -7.789 31.094 25.391 1 96.62 56 GLN B O 1
ATOM 4411 N N . VAL B 1 57 ? -7.195 33.219 25.25 1 96.69 57 VAL B N 1
ATOM 4412 C CA . VAL B 1 57 ? -5.922 32.906 24.594 1 96.69 57 VAL B CA 1
ATOM 4413 C C . VAL B 1 57 ? -5.043 32.094 25.531 1 96.69 57 VAL B C 1
ATOM 4415 O O . VAL B 1 57 ? -4.473 31.062 25.109 1 96.69 57 VAL B O 1
ATOM 4418 N N . ALA B 1 58 ? -4.961 32.531 26.766 1 97.12 58 ALA B N 1
ATOM 4419 C CA . ALA B 1 58 ? -4.191 31.781 27.75 1 97.12 58 ALA B CA 1
ATOM 4420 C C . ALA B 1 58 ? -4.773 30.375 27.969 1 97.12 58 ALA B C 1
ATOM 4422 O O . ALA B 1 58 ? -4.035 29.422 28.203 1 97.12 58 ALA B O 1
ATOM 4423 N N . ALA B 1 59 ? -6.078 30.328 27.922 1 96.31 59 ALA B N 1
ATOM 4424 C CA . ALA B 1 59 ? -6.746 29.047 28.078 1 96.31 59 ALA B CA 1
ATOM 4425 C C . ALA B 1 59 ? -6.34 28.078 26.969 1 96.31 59 ALA B C 1
ATOM 4427 O O . ALA B 1 59 ? -6.082 26.906 27.219 1 96.31 59 ALA B O 1
ATOM 4428 N N . ILE B 1 60 ? -6.359 28.531 25.734 1 95.06 60 ILE B N 1
ATOM 4429 C CA . ILE B 1 60 ? -5.977 27.719 24.578 1 95.06 60 ILE B CA 1
ATOM 4430 C C . ILE B 1 60 ? -4.551 27.188 24.766 1 95.06 60 ILE B C 1
ATOM 4432 O O . ILE B 1 60 ? -4.277 26.016 24.516 1 95.06 60 ILE B O 1
ATOM 4436 N N . LEU B 1 61 ? -3.643 28.047 25.219 1 95 61 LEU B N 1
ATOM 4437 C CA . LEU B 1 61 ? -2.254 27.672 25.438 1 95 61 LEU B CA 1
ATOM 4438 C C . LEU B 1 61 ? -2.143 26.672 26.578 1 95 61 LEU B C 1
ATOM 4440 O O . LEU B 1 61 ? -1.315 25.75 26.531 1 95 61 LEU B O 1
ATOM 4444 N N . ALA B 1 62 ? -2.951 26.859 27.578 1 93.25 62 ALA B N 1
ATOM 4445 C CA . ALA B 1 62 ? -2.963 25.938 28.719 1 93.25 62 ALA B CA 1
ATOM 4446 C C . ALA B 1 62 ? -3.504 24.578 28.297 1 93.25 62 ALA B C 1
ATOM 4448 O O . ALA B 1 62 ? -3.043 23.547 28.797 1 93.25 62 ALA B O 1
ATOM 4449 N N . GLU B 1 63 ? -4.492 24.625 27.484 1 90.38 63 GLU B N 1
ATOM 4450 C CA . GLU B 1 63 ? -5.02 23.375 26.953 1 90.38 63 GLU B CA 1
ATOM 4451 C C . GLU B 1 63 ? -3.941 22.594 26.203 1 90.38 63 GLU B C 1
ATOM 4453 O O . GLU B 1 63 ? -3.939 21.359 26.219 1 90.38 63 GLU B O 1
ATOM 4458 N N . LEU B 1 64 ? -3.088 23.328 25.594 1 89 64 LEU B N 1
ATOM 4459 C CA . LEU B 1 64 ? -1.976 22.703 24.875 1 89 64 LEU B CA 1
ATOM 4460 C C . LEU B 1 64 ? -0.861 22.312 25.844 1 89 64 LEU B C 1
ATOM 4462 O O . LEU B 1 64 ? 0.174 21.797 25.422 1 89 64 LEU B O 1
ATOM 4466 N N . ARG B 1 65 ? -1.037 22.656 27.156 1 88.69 65 ARG B N 1
ATOM 4467 C CA . ARG B 1 65 ? -0.106 22.344 28.25 1 88.69 65 ARG B CA 1
ATOM 4468 C C . ARG B 1 65 ? 1.234 23.031 28.031 1 88.69 65 ARG B C 1
ATOM 4470 O O . ARG B 1 65 ? 2.291 22.422 28.203 1 88.69 65 ARG B O 1
ATOM 4477 N N . MET B 1 66 ? 1.176 24.219 27.531 1 91.56 66 MET B N 1
ATOM 4478 C CA . MET B 1 66 ? 2.385 25 27.297 1 91.56 66 MET B CA 1
ATOM 4479 C C . MET B 1 66 ? 3.039 25.406 28.609 1 91.56 66 MET B C 1
ATOM 4481 O O . MET B 1 66 ? 2.398 25.375 29.672 1 91.56 66 MET B O 1
ATOM 4485 N N . ASP B 1 67 ? 4.305 25.797 28.594 1 90.81 67 ASP B N 1
ATOM 4486 C CA . ASP B 1 67 ? 5.059 26.172 29.781 1 90.81 67 ASP B CA 1
ATOM 4487 C C . ASP B 1 67 ? 4.504 27.453 30.391 1 90.81 67 ASP B C 1
ATOM 4489 O O . ASP B 1 67 ? 3.793 28.219 29.734 1 90.81 67 ASP B O 1
ATOM 4493 N N . PRO B 1 68 ? 4.859 27.688 31.609 1 93.75 68 PRO B N 1
ATOM 4494 C CA . PRO B 1 68 ? 4.305 28.844 32.344 1 93.75 68 PRO B CA 1
ATOM 4495 C C . PRO B 1 68 ? 4.602 30.172 31.641 1 93.75 68 PRO B C 1
ATOM 4497 O O . PRO B 1 68 ? 3.748 31.062 31.609 1 93.75 68 PRO B O 1
ATOM 4500 N N . VAL B 1 69 ? 5.758 30.281 31.109 1 93.44 69 VAL B N 1
ATOM 4501 C CA . VAL B 1 69 ? 6.16 31.516 30.453 1 93.44 69 VAL B CA 1
ATOM 4502 C C . VAL B 1 69 ? 5.246 31.781 29.25 1 93.44 69 VAL B C 1
ATOM 4504 O O . VAL B 1 69 ? 4.797 32.906 29.047 1 93.44 69 VAL B O 1
ATOM 4507 N N . THR B 1 70 ? 4.945 30.781 28.531 1 94.5 70 THR B N 1
ATOM 4508 C CA . THR B 1 70 ? 4.105 30.906 27.344 1 94.5 70 THR B CA 1
ATOM 4509 C C . THR B 1 70 ? 2.666 31.219 27.734 1 94.5 70 THR B C 1
ATOM 4511 O O . THR B 1 70 ? 2.025 32.062 27.109 1 94.5 70 THR B O 1
ATOM 4514 N N . VAL B 1 71 ? 2.182 30.547 28.734 1 96.25 71 VAL B N 1
ATOM 4515 C CA . VAL B 1 71 ? 0.816 30.812 29.188 1 96.25 71 VAL B CA 1
ATOM 4516 C C . VAL B 1 71 ? 0.713 32.219 29.734 1 96.25 71 VAL B C 1
ATOM 4518 O O . VAL B 1 71 ? -0.262 32.938 29.453 1 96.25 71 VAL B O 1
ATOM 4521 N N . ALA B 1 72 ? 1.706 32.625 30.484 1 96.88 72 ALA B N 1
ATOM 4522 C CA . ALA B 1 72 ? 1.745 34 30.984 1 96.88 72 ALA B CA 1
ATOM 4523 C C . ALA B 1 72 ? 1.731 35 29.828 1 96.88 72 ALA B C 1
ATOM 4525 O O . ALA B 1 72 ? 1.055 36.031 29.891 1 96.88 72 ALA B O 1
ATOM 4526 N N . THR B 1 73 ? 2.504 34.688 28.828 1 96 73 THR B N 1
ATOM 4527 C CA . THR B 1 73 ? 2.523 35.531 27.641 1 96 73 THR B CA 1
ATOM 4528 C C . THR B 1 73 ? 1.136 35.625 27.016 1 96 73 THR B C 1
ATOM 4530 O O . THR B 1 73 ? 0.752 36.656 26.484 1 96 73 THR B O 1
ATOM 4533 N N . GLY B 1 74 ? 0.415 34.562 27.062 1 96.94 74 GLY B N 1
ATOM 4534 C CA . GLY B 1 74 ? -0.956 34.562 26.562 1 96.94 74 GLY B CA 1
ATOM 4535 C C . GLY B 1 74 ? -1.825 35.594 27.25 1 96.94 74 GLY B C 1
ATOM 4536 O O . GLY B 1 74 ? -2.609 36.281 26.594 1 96.94 74 GLY B O 1
ATOM 4537 N N . PHE B 1 75 ? -1.629 35.75 28.531 1 97.19 75 PHE B N 1
ATOM 4538 C CA . PHE B 1 75 ? -2.361 36.75 29.281 1 97.19 75 PHE B CA 1
ATOM 4539 C C . PHE B 1 75 ? -1.887 38.156 28.922 1 97.19 75 PHE B C 1
ATOM 4541 O O . PHE B 1 75 ? -2.688 39.094 28.859 1 97.19 75 PHE B O 1
ATOM 4548 N N . LEU B 1 76 ? -0.617 38.281 28.625 1 97 76 LEU B N 1
ATOM 4549 C CA . LEU B 1 76 ? 0.007 39.594 28.547 1 97 76 LEU B CA 1
ATOM 4550 C C . LEU B 1 76 ? 0.192 40.031 27.094 1 97 76 LEU B C 1
ATOM 4552 O O . LEU B 1 76 ? 0.644 41.156 26.828 1 97 76 LEU B O 1
ATOM 4556 N N . HIS B 1 77 ? -0.182 39.219 26.109 1 93.88 77 HIS B N 1
ATOM 4557 C CA . HIS B 1 77 ? 0.244 39.406 24.719 1 93.88 77 HIS B CA 1
ATOM 4558 C C . HIS B 1 77 ? -0.235 40.719 24.156 1 93.88 77 HIS B C 1
ATOM 4560 O O . HIS B 1 77 ? 0.401 41.281 23.266 1 93.88 77 HIS B O 1
ATOM 4566 N N . ASP B 1 78 ? -1.313 41.312 24.625 1 92.44 78 ASP B N 1
ATOM 4567 C CA . ASP B 1 78 ? -1.856 42.562 24.094 1 92.44 78 ASP B CA 1
ATOM 4568 C C . ASP B 1 78 ? -1.597 43.719 25.062 1 92.44 78 ASP B C 1
ATOM 4570 O O . ASP B 1 78 ? -2.051 44.844 24.828 1 92.44 78 ASP B O 1
ATOM 4574 N N . VAL B 1 79 ? -0.934 43.5 26.156 1 92.06 79 VAL B N 1
ATOM 4575 C CA . VAL B 1 79 ? -0.77 44.531 27.203 1 92.06 79 VAL B CA 1
ATOM 4576 C C . VAL B 1 79 ? 0.144 45.625 26.719 1 92.06 79 VAL B C 1
ATOM 4578 O O . VAL B 1 79 ? -0.17 46.812 26.875 1 92.06 79 VAL B O 1
ATOM 4581 N N . VAL B 1 80 ? 1.25 45.281 26.125 1 88.75 80 VAL B N 1
ATOM 4582 C CA . VAL B 1 80 ? 2.211 46.281 25.656 1 88.75 80 VAL B CA 1
ATOM 4583 C C . VAL B 1 80 ? 1.631 47.031 24.484 1 88.75 80 VAL B C 1
ATOM 4585 O O . VAL B 1 80 ? 1.883 48.25 24.328 1 88.75 80 VAL B O 1
ATOM 4588 N N . GLU B 1 81 ? 0.848 46.406 23.703 1 85.06 81 GLU B N 1
ATOM 4589 C CA . GLU B 1 81 ? 0.266 47 22.516 1 85.06 81 GLU B CA 1
ATOM 4590 C C . GLU B 1 81 ? -0.871 47.938 22.875 1 85.06 81 GLU B C 1
ATOM 4592 O O . GLU B 1 81 ? -0.98 49.031 22.297 1 85.06 81 GLU B O 1
ATOM 4597 N N . ASP B 1 82 ? -1.715 47.656 23.797 1 85.81 82 ASP B N 1
ATOM 4598 C CA . ASP B 1 82 ? -3.002 48.312 23.984 1 85.81 82 ASP B CA 1
ATOM 4599 C C . ASP B 1 82 ? -3.006 49.156 25.25 1 85.81 82 ASP B C 1
ATOM 4601 O O . ASP B 1 82 ? -3.963 49.875 25.516 1 85.81 82 ASP B O 1
ATOM 4605 N N . THR B 1 83 ? -1.971 49.031 26.062 1 90.12 83 THR B N 1
ATOM 4606 C CA . THR B 1 83 ? -1.979 49.719 27.344 1 90.12 83 THR B CA 1
ATOM 4607 C C . THR B 1 83 ? -0.692 50.531 27.531 1 90.12 83 THR B C 1
ATOM 4609 O O . THR B 1 83 ? 0.089 50.688 26.594 1 90.12 83 THR B O 1
ATOM 4612 N N . GLU B 1 84 ? -0.478 51.125 28.75 1 89.81 84 GLU B N 1
ATOM 4613 C CA . GLU B 1 84 ? 0.65 52 29 1 89.81 84 GLU B CA 1
ATOM 4614 C C . GLU B 1 84 ? 1.905 51.219 29.359 1 89.81 84 GLU B C 1
ATOM 4616 O O . GLU B 1 84 ? 3.016 51.75 29.328 1 89.81 84 GLU B O 1
ATOM 4621 N N . TYR B 1 85 ? 1.723 49.969 29.578 1 93.44 85 TYR B N 1
ATOM 4622 C CA . TYR B 1 85 ? 2.871 49.156 29.969 1 93.44 85 TYR B CA 1
ATOM 4623 C C . TYR B 1 85 ? 3.842 48.969 28.812 1 93.44 85 TYR B C 1
ATOM 4625 O O . TYR B 1 85 ? 3.422 48.812 27.656 1 93.44 85 TYR B O 1
ATOM 4633 N N . THR B 1 86 ? 5.102 49 29.141 1 93.38 86 THR B N 1
ATOM 4634 C CA . THR B 1 86 ? 6.145 48.906 28.125 1 93.38 86 THR B CA 1
ATOM 4635 C C . THR B 1 86 ? 6.91 47.594 28.297 1 93.38 86 THR B C 1
ATOM 4637 O O . THR B 1 86 ? 6.668 46.844 29.25 1 93.38 86 THR B O 1
ATOM 4640 N N . TYR B 1 87 ? 7.809 47.344 27.328 1 93.19 87 TYR B N 1
ATOM 4641 C CA . TYR B 1 87 ? 8.695 46.188 27.391 1 93.19 87 TYR B CA 1
ATOM 4642 C C . TYR B 1 87 ? 9.445 46.125 28.703 1 93.19 87 TYR B C 1
ATOM 4644 O O . TYR B 1 87 ? 9.555 45.062 29.328 1 93.19 87 TYR B O 1
ATOM 4652 N N . ALA B 1 88 ? 9.977 47.281 29.062 1 94.38 88 ALA B N 1
ATOM 4653 C CA . ALA B 1 88 ? 10.781 47.375 30.281 1 94.38 88 ALA B CA 1
ATOM 4654 C C . ALA B 1 88 ? 9.961 47.031 31.516 1 94.38 88 ALA B C 1
ATOM 4656 O O . ALA B 1 88 ? 10.469 46.406 32.438 1 94.38 88 ALA B O 1
ATOM 4657 N N . ASP B 1 89 ? 8.719 47.469 31.516 1 95.25 89 ASP B N 1
ATOM 4658 C CA . ASP B 1 89 ? 7.828 47.156 32.625 1 95.25 89 ASP B CA 1
ATOM 4659 C C . ASP B 1 89 ? 7.645 45.656 32.781 1 95.25 89 ASP B C 1
ATOM 4661 O O . ASP B 1 89 ? 7.734 45.125 33.906 1 95.25 89 ASP B O 1
ATOM 4665 N N . ILE B 1 90 ? 7.391 44.969 31.641 1 95.5 90 ILE B N 1
ATOM 4666 C CA . ILE B 1 90 ? 7.141 43.531 31.656 1 95.5 90 ILE B CA 1
ATOM 4667 C C . ILE B 1 90 ? 8.414 42.781 32.062 1 95.5 90 ILE B C 1
ATOM 4669 O O . ILE B 1 90 ? 8.352 41.812 32.844 1 95.5 90 ILE B O 1
ATOM 4673 N N . ALA B 1 91 ? 9.555 43.25 31.594 1 95.81 91 ALA B N 1
ATOM 4674 C CA . ALA B 1 91 ? 10.836 42.625 31.938 1 95.81 91 ALA B CA 1
ATOM 4675 C C . ALA B 1 91 ? 11.109 42.719 33.438 1 95.81 91 ALA B C 1
ATOM 4677 O O . ALA B 1 91 ? 11.68 41.812 34.031 1 95.81 91 ALA B O 1
ATOM 4678 N N . GLU B 1 92 ? 10.789 43.844 34 1 95.06 92 GLU B N 1
ATOM 4679 C CA . GLU B 1 92 ? 11.023 44.094 35.406 1 95.06 92 GLU B CA 1
ATOM 4680 C C . GLU B 1 92 ? 10.039 43.312 36.281 1 95.06 92 GLU B C 1
ATOM 4682 O O . GLU B 1 92 ? 10.422 42.75 37.312 1 95.06 92 GLU B O 1
ATOM 4687 N N . LEU B 1 93 ? 8.773 43.312 35.938 1 93.75 93 LEU B N 1
ATOM 4688 C CA . LEU B 1 93 ? 7.715 42.719 36.75 1 93.75 93 LEU B CA 1
ATOM 4689 C C . LEU B 1 93 ? 7.754 41.188 36.656 1 93.75 93 LEU B C 1
ATOM 4691 O O . LEU B 1 93 ? 7.371 40.5 37.594 1 93.75 93 LEU B O 1
ATOM 4695 N N . PHE B 1 94 ? 8.172 40.625 35.531 1 95.56 94 PHE B N 1
ATOM 4696 C CA . PHE B 1 94 ? 8.242 39.188 35.312 1 95.56 94 PHE B CA 1
ATOM 4697 C C . PHE B 1 94 ? 9.68 38.75 35.062 1 95.56 94 PHE B C 1
ATOM 4699 O O . PHE B 1 94 ? 10.492 38.688 35.969 1 95.56 94 PHE B O 1
ATOM 4706 N N . ASN B 1 95 ? 10.125 38.656 33.781 1 93.56 95 ASN B N 1
ATOM 4707 C CA . ASN B 1 95 ? 11.492 38.406 33.344 1 93.56 95 ASN B CA 1
ATOM 4708 C C . ASN B 1 95 ? 11.68 38.719 31.859 1 93.56 95 ASN B C 1
ATOM 4710 O O . ASN B 1 95 ? 10.703 38.969 31.141 1 93.56 95 ASN B O 1
ATOM 4714 N N . PRO B 1 96 ? 12.859 38.844 31.484 1 93.81 96 PRO B N 1
ATOM 4715 C CA . PRO B 1 96 ? 13.133 39.219 30.094 1 93.81 96 PRO B CA 1
ATOM 4716 C C . PRO B 1 96 ? 12.57 38.219 29.094 1 93.81 96 PRO B C 1
ATOM 4718 O O . PRO B 1 96 ? 12.211 38.625 27.969 1 93.81 96 PRO B O 1
ATOM 4721 N N . GLU B 1 97 ? 12.453 37.062 29.453 1 93.06 97 GLU B N 1
ATOM 4722 C CA . GLU B 1 97 ? 11.93 36.031 28.547 1 93.06 97 GLU B CA 1
ATOM 4723 C C . GLU B 1 97 ? 10.469 36.344 28.188 1 93.06 97 GLU B C 1
ATOM 4725 O O . GLU B 1 97 ? 10.094 36.281 27.016 1 93.06 97 GLU B O 1
ATOM 4730 N N . VAL B 1 98 ? 9.672 36.625 29.203 1 94.69 98 VAL B N 1
ATOM 4731 C CA . VAL B 1 98 ? 8.266 36.938 28.969 1 94.69 98 VAL B CA 1
ATOM 4732 C C . VAL B 1 98 ? 8.18 38.219 28.141 1 94.69 98 VAL B C 1
ATOM 4734 O O . VAL B 1 98 ? 7.359 38.312 27.219 1 94.69 98 VAL B O 1
ATOM 4737 N N . ALA B 1 99 ? 9.023 39.156 28.484 1 94.56 99 ALA B N 1
ATOM 4738 C CA . ALA B 1 99 ? 9.031 40.438 27.766 1 94.56 99 ALA B CA 1
ATOM 4739 C C . ALA B 1 99 ? 9.359 40.219 26.297 1 94.56 99 ALA B C 1
ATOM 4741 O O . ALA B 1 99 ? 8.75 40.844 25.422 1 94.56 99 ALA B O 1
ATOM 4742 N N . ASP B 1 100 ? 10.273 39.406 26.062 1 91.75 100 ASP B N 1
ATOM 4743 C CA . ASP B 1 100 ? 10.68 39.125 24.688 1 91.75 100 ASP B CA 1
ATOM 4744 C C . ASP B 1 100 ? 9.539 38.469 23.906 1 91.75 100 ASP B C 1
ATOM 4746 O O . ASP B 1 100 ? 9.312 38.781 22.734 1 91.75 100 ASP B O 1
ATOM 4750 N N . LEU B 1 101 ? 8.875 37.562 24.484 1 92.12 101 LEU B N 1
ATOM 4751 C CA . LEU B 1 101 ? 7.766 36.875 23.828 1 92.12 101 LEU B CA 1
ATOM 4752 C C . LEU B 1 101 ? 6.613 37.812 23.562 1 92.12 101 LEU B C 1
ATOM 4754 O O . LEU B 1 101 ? 6.039 37.812 22.469 1 92.12 101 LEU B O 1
ATOM 4758 N N . VAL B 1 102 ? 6.305 38.625 24.562 1 93.06 102 VAL B N 1
ATOM 4759 C CA . VAL B 1 102 ? 5.227 39.594 24.422 1 93.06 102 VAL B CA 1
ATOM 4760 C C . VAL B 1 102 ? 5.57 40.562 23.297 1 93.06 102 VAL B C 1
ATOM 4762 O O . VAL B 1 102 ? 4.715 40.938 22.484 1 93.06 102 VAL B O 1
ATOM 4765 N N . ASP B 1 103 ? 6.785 41 23.328 1 88.56 103 ASP B N 1
ATOM 4766 C CA . ASP B 1 103 ? 7.258 41.906 22.297 1 88.56 103 ASP B CA 1
ATOM 4767 C C . ASP B 1 103 ? 7.188 41.25 20.906 1 88.56 103 ASP B C 1
ATOM 4769 O O . ASP B 1 103 ? 6.852 41.906 19.922 1 88.56 103 ASP B O 1
ATOM 4773 N N . GLY B 1 104 ? 7.637 40.062 20.844 1 85.19 104 GLY B N 1
ATOM 4774 C CA . GLY B 1 104 ? 7.57 39.344 19.594 1 85.19 104 GLY B CA 1
ATOM 4775 C C . GLY B 1 104 ? 6.164 39.25 19.031 1 85.19 104 GLY B C 1
ATOM 4776 O O . GLY B 1 104 ? 5.957 39.375 17.828 1 85.19 104 GLY B O 1
ATOM 4777 N N . VAL B 1 105 ? 5.203 38.969 19.891 1 86.5 105 VAL B N 1
ATOM 4778 C CA . VAL B 1 105 ? 3.811 38.844 19.469 1 86.5 105 VAL B CA 1
ATOM 4779 C C . VAL B 1 105 ? 3.266 40.219 19.062 1 86.5 105 VAL B C 1
ATOM 4781 O O . VAL B 1 105 ? 2.514 40.344 18.094 1 86.5 105 VAL B O 1
ATOM 4784 N N . THR B 1 106 ? 3.633 41.25 19.828 1 80.12 106 THR B N 1
ATOM 4785 C CA . THR B 1 106 ? 3.17 42.625 19.594 1 80.12 106 THR B CA 1
ATOM 4786 C C . THR B 1 106 ? 3.643 43.125 18.234 1 80.12 106 THR B C 1
ATOM 4788 O O . THR B 1 106 ? 2.893 43.812 17.531 1 80.12 106 THR B O 1
ATOM 4791 N N . LYS B 1 107 ? 4.836 42.969 17.984 1 70.62 107 LYS B N 1
ATOM 4792 C CA . LYS B 1 107 ? 5.434 43.438 16.734 1 70.62 107 LYS B CA 1
ATOM 4793 C C . LYS B 1 107 ? 4.734 42.812 15.523 1 70.62 107 LYS B C 1
ATOM 4795 O O . LYS B 1 107 ? 4.746 43.406 14.438 1 70.62 107 LYS B O 1
ATOM 4800 N N . LEU B 1 108 ? 4.078 41.812 15.75 1 63.78 108 LEU B N 1
ATOM 4801 C CA . LEU B 1 108 ? 3.367 41.156 14.664 1 63.78 108 LEU B CA 1
ATOM 4802 C C . LEU B 1 108 ? 1.992 41.75 14.453 1 63.78 108 LEU B C 1
ATOM 4804 O O . LEU B 1 108 ? 1.416 41.656 13.367 1 63.78 108 LEU B O 1
ATOM 4808 N N . GLY B 1 109 ? 1.295 42.594 15.391 1 55.53 109 GLY B N 1
ATOM 4809 C CA . GLY B 1 109 ? -0.038 43.156 15.305 1 55.53 109 GLY B CA 1
ATOM 4810 C C . GLY B 1 109 ? -0.041 44.594 14.797 1 55.53 109 GLY B C 1
ATOM 4811 O O . GLY B 1 109 ? -1.067 45.062 14.32 1 55.53 109 GLY B O 1
ATOM 4812 N N . LYS B 1 110 ? 0.868 45.531 15.094 1 47.38 110 LYS B N 1
ATOM 4813 C CA . LYS B 1 110 ? 0.832 47 14.984 1 47.38 110 LYS B CA 1
ATOM 4814 C C . LYS B 1 110 ? 0.97 47.438 13.531 1 47.38 110 LYS B C 1
ATOM 4816 O O . LYS B 1 110 ? 0.809 48.625 13.219 1 47.38 110 LYS B O 1
ATOM 4821 N N . PHE B 1 111 ? 1.288 46.844 12.469 1 38.97 111 PHE B N 1
ATOM 4822 C CA . PHE B 1 111 ? 1.7 47.719 11.383 1 38.97 111 PHE B CA 1
ATOM 4823 C C . PHE B 1 111 ? 0.536 48 10.438 1 38.97 111 PHE B C 1
ATOM 4825 O O . PHE B 1 111 ? 0.034 47.062 9.781 1 38.97 111 PHE B O 1
ATOM 4832 N N . LYS B 1 112 ? -0.216 49.125 10.711 1 37.28 112 LYS B N 1
ATOM 4833 C CA . LYS B 1 112 ? -1.252 49.781 9.922 1 37.28 112 LYS B CA 1
ATOM 4834 C C . LYS B 1 112 ? -0.737 50.156 8.531 1 37.28 112 LYS B C 1
ATOM 4836 O O . LYS B 1 112 ? -1.426 50.812 7.762 1 37.28 112 LYS B O 1
ATOM 4841 N N . PHE B 1 113 ? -0.045 49.5 7.715 1 35.81 113 PHE B N 1
ATOM 4842 C CA . PHE B 1 113 ? 0.434 50.312 6.59 1 35.81 113 PHE B CA 1
ATOM 4843 C C . PHE B 1 113 ? -0.626 50.406 5.5 1 35.81 113 PHE B C 1
ATOM 4845 O O . PHE B 1 113 ? -1.554 49.594 5.461 1 35.81 113 PHE B O 1
ATOM 4852 N N . LYS B 1 114 ? -0.397 51.25 4.363 1 39.5 114 LYS B N 1
ATOM 4853 C CA . LYS B 1 114 ? -1.158 51.781 3.238 1 39.5 114 LYS B CA 1
ATOM 4854 C C . LYS B 1 114 ? -1.74 50.656 2.381 1 39.5 114 LYS B C 1
ATOM 4856 O O . LYS B 1 114 ? -2.914 50.719 2.01 1 39.5 114 LYS B O 1
ATOM 4861 N N . SER B 1 115 ? -0.706 50.031 1.491 1 48.5 115 SER B N 1
ATOM 4862 C CA . SER B 1 115 ? -1.277 49.031 0.6 1 48.5 115 SER B CA 1
ATOM 4863 C C . SER B 1 115 ? -1.382 47.656 1.291 1 48.5 115 SER B C 1
ATOM 4865 O O . SER B 1 115 ? -0.425 47.188 1.917 1 48.5 115 SER B O 1
ATOM 4867 N N . LYS B 1 116 ? -2.641 47.125 1.482 1 60.03 116 LYS B N 1
ATOM 4868 C CA . LYS B 1 116 ? -3.148 46.062 2.33 1 60.03 116 LYS B CA 1
ATOM 4869 C C . LYS B 1 116 ? -2.365 44.781 2.107 1 60.03 116 LYS B C 1
ATOM 4871 O O . LYS B 1 116 ? -1.973 44.094 3.066 1 60.03 116 LYS B O 1
ATOM 4876 N N . LYS B 1 117 ? -1.917 44.531 0.773 1 66.25 117 LYS B N 1
ATOM 4877 C CA . LYS B 1 117 ? -1.301 43.25 0.448 1 66.25 117 LYS B CA 1
ATOM 4878 C C . LYS B 1 117 ? 0.163 43.219 0.876 1 66.25 117 LYS B C 1
ATOM 4880 O O . LYS B 1 117 ? 0.632 42.25 1.434 1 66.25 117 LYS B O 1
ATOM 4885 N N . GLU B 1 118 ? 0.939 44.25 0.532 1 67.69 118 GLU B N 1
ATOM 4886 C CA . GLU B 1 118 ? 2.363 44.281 0.849 1 67.69 118 GLU B CA 1
ATOM 4887 C C . GLU B 1 118 ? 2.592 44.344 2.357 1 67.69 118 GLU B C 1
ATOM 4889 O O . GLU B 1 118 ? 3.539 43.719 2.861 1 67.69 118 GLU B O 1
ATOM 4894 N N . HIS B 1 119 ? 1.699 45.031 2.98 1 68.56 119 HIS B N 1
ATOM 4895 C CA . HIS B 1 119 ? 1.794 45.125 4.434 1 68.56 119 HIS B CA 1
ATOM 4896 C C . HIS B 1 119 ? 1.54 43.75 5.09 1 68.56 119 HIS B C 1
ATOM 4898 O O . HIS B 1 119 ? 2.236 43.375 6.035 1 68.56 119 HIS B O 1
ATOM 4904 N N . GLN B 1 120 ? 0.646 43.156 4.551 1 76.75 120 GLN B N 1
ATOM 4905 C CA . GLN B 1 120 ? 0.326 41.844 5.078 1 76.75 120 GLN B CA 1
ATOM 4906 C C . GLN B 1 120 ? 1.491 40.875 4.887 1 76.75 120 GLN B C 1
ATOM 4908 O O . GLN B 1 120 ? 1.807 40.094 5.781 1 76.75 120 GLN B O 1
ATOM 4913 N N . ALA B 1 121 ? 2.113 41.031 3.738 1 77.81 121 ALA B N 1
ATOM 4914 C CA . ALA B 1 121 ? 3.252 40.188 3.439 1 77.81 121 ALA B CA 1
ATOM 4915 C C . ALA B 1 121 ? 4.406 40.438 4.402 1 77.81 121 ALA B C 1
ATOM 4917 O O . ALA B 1 121 ? 5.086 39.5 4.832 1 77.81 121 ALA B O 1
ATOM 4918 N N . GLU B 1 122 ? 4.613 41.656 4.652 1 77.81 122 GLU B N 1
ATOM 4919 C CA . GLU B 1 122 ? 5.699 42 5.562 1 77.81 122 GLU B CA 1
ATOM 4920 C C . GLU B 1 122 ? 5.422 41.5 6.977 1 77.81 122 GLU B C 1
ATOM 4922 O O . GLU B 1 122 ? 6.344 41.094 7.684 1 77.81 122 GLU B O 1
ATOM 4927 N N . ASN B 1 123 ? 4.176 41.562 7.383 1 75.56 123 ASN B N 1
ATOM 4928 C CA . ASN B 1 123 ? 3.783 41.062 8.688 1 75.56 123 ASN B CA 1
ATOM 4929 C C . ASN B 1 123 ? 4.012 39.562 8.781 1 75.56 123 ASN B C 1
ATOM 4931 O O . ASN B 1 123 ? 4.488 39.062 9.805 1 75.56 123 ASN B O 1
ATOM 4935 N N . HIS B 1 124 ? 3.652 39 7.754 1 80 124 HIS B N 1
ATOM 4936 C CA . HIS B 1 124 ? 3.818 37.562 7.727 1 80 124 HIS B CA 1
ATOM 4937 C C . HIS B 1 124 ? 5.293 37.188 7.746 1 80 124 HIS B C 1
ATOM 4939 O O . HIS B 1 124 ? 5.68 36.219 8.406 1 80 124 HIS B O 1
ATOM 4945 N N . ARG B 1 125 ? 5.977 37.906 7.008 1 80.56 125 ARG B N 1
ATOM 4946 C CA . ARG B 1 125 ? 7.414 37.688 6.992 1 80.56 125 ARG B CA 1
ATOM 4947 C C . ARG B 1 125 ? 8.008 37.812 8.391 1 80.56 125 ARG B C 1
ATOM 4949 O O . ARG B 1 125 ? 8.766 36.938 8.828 1 80.56 125 ARG B O 1
ATOM 4956 N N . LYS B 1 126 ? 7.645 38.812 9.047 1 77.69 126 LYS B N 1
ATOM 4957 C CA . LYS B 1 126 ? 8.148 39.031 10.398 1 77.69 126 LYS B CA 1
ATOM 4958 C C . LYS B 1 126 ? 7.711 37.938 11.344 1 77.69 126 LYS B C 1
ATOM 4960 O O . LYS B 1 126 ? 8.484 37.5 12.211 1 77.69 126 LYS B O 1
ATOM 4965 N N . MET B 1 127 ? 6.559 37.562 11.125 1 79.06 127 MET B N 1
ATOM 4966 C CA . MET B 1 127 ? 6.02 36.469 11.953 1 79.06 127 MET B CA 1
ATOM 4967 C C . MET B 1 127 ? 6.84 35.219 11.781 1 79.06 127 MET B C 1
ATOM 4969 O O . MET B 1 127 ? 7.188 34.562 12.766 1 79.06 127 MET B O 1
ATOM 4973 N N . LEU B 1 128 ? 7.121 34.938 10.617 1 79.38 128 LEU B N 1
ATOM 4974 C CA . LEU B 1 128 ? 7.84 33.688 10.312 1 79.38 128 LEU B CA 1
ATOM 4975 C C . LEU B 1 128 ? 9.281 33.781 10.82 1 79.38 128 LEU B C 1
ATOM 4977 O O . LEU B 1 128 ? 9.828 32.781 11.289 1 79.38 128 LEU B O 1
ATOM 4981 N N . ILE B 1 129 ? 9.781 34.906 10.695 1 76.5 129 ILE B N 1
ATOM 4982 C CA . ILE B 1 129 ? 11.141 35.094 11.18 1 76.5 129 ILE B CA 1
ATOM 4983 C C . ILE B 1 129 ? 11.172 35 12.703 1 76.5 129 ILE B C 1
ATOM 4985 O O . ILE B 1 129 ? 12.07 34.375 13.273 1 76.5 129 ILE B O 1
ATOM 4989 N N . ALA B 1 130 ? 10.18 35.625 13.297 1 74.5 130 ALA B N 1
ATOM 4990 C CA . ALA B 1 130 ? 10.078 35.562 14.75 1 74.5 130 ALA B CA 1
ATOM 4991 C C . ALA B 1 130 ? 9.922 34.094 15.211 1 74.5 130 ALA B C 1
ATOM 4993 O O . ALA B 1 130 ? 10.453 33.719 16.266 1 74.5 130 ALA B O 1
ATOM 4994 N N . MET B 1 131 ? 9.203 33.438 14.516 1 77.94 131 MET B N 1
ATOM 4995 C CA . MET B 1 131 ? 8.977 32.031 14.828 1 77.94 131 MET B CA 1
ATOM 4996 C C . MET B 1 131 ? 10.289 31.25 14.812 1 77.94 131 MET B C 1
ATOM 4998 O O . MET B 1 131 ? 10.508 30.375 15.656 1 77.94 131 MET B O 1
ATOM 5002 N N . ALA B 1 132 ? 11.016 31.562 13.812 1 71.69 132 ALA B N 1
ATOM 5003 C CA . ALA B 1 132 ? 12.289 30.859 13.672 1 71.69 132 ALA B CA 1
ATOM 5004 C C . ALA B 1 132 ? 13.18 31.094 14.898 1 71.69 132 ALA B C 1
ATOM 5006 O O . ALA B 1 132 ? 13.984 30.234 15.258 1 71.69 132 ALA B O 1
ATOM 5007 N N . GLN B 1 133 ? 12.977 32.188 15.539 1 73.69 133 GLN B N 1
ATOM 5008 C CA . GLN B 1 133 ? 13.758 32.531 16.734 1 73.69 133 GLN B CA 1
ATOM 5009 C C . GLN B 1 133 ? 13.164 31.859 17.969 1 73.69 133 GLN B C 1
ATOM 5011 O O . GLN B 1 133 ? 13.891 31.266 18.766 1 73.69 133 GLN B O 1
ATOM 5016 N N . ASP B 1 134 ? 11.945 31.984 18.094 1 81.75 134 ASP B N 1
ATOM 5017 C CA . ASP B 1 134 ? 11.195 31.359 19.188 1 81.75 134 ASP B CA 1
ATOM 5018 C C . ASP B 1 134 ? 9.797 30.953 18.734 1 81.75 134 ASP B C 1
ATOM 5020 O O . ASP B 1 134 ? 8.93 31.812 18.547 1 81.75 134 ASP B O 1
ATOM 5024 N N . VAL B 1 135 ? 9.594 29.703 18.672 1 84.38 135 VAL B N 1
ATOM 5025 C CA . VAL B 1 135 ? 8.359 29.188 18.094 1 84.38 135 VAL B CA 1
ATOM 5026 C C . VAL B 1 135 ? 7.184 29.547 19 1 84.38 135 VAL B C 1
ATOM 5028 O O . VAL B 1 135 ? 6.039 29.609 18.547 1 84.38 135 VAL B O 1
ATOM 5031 N N . ARG B 1 136 ? 7.422 29.828 20.281 1 89.75 136 ARG B N 1
ATOM 5032 C CA . ARG B 1 136 ? 6.355 30.109 21.234 1 89.75 136 ARG B CA 1
ATOM 5033 C C . ARG B 1 136 ? 5.613 31.391 20.844 1 89.75 136 ARG B C 1
ATOM 5035 O O . ARG B 1 136 ? 4.426 31.531 21.125 1 89.75 136 ARG B O 1
ATOM 5042 N N . VAL B 1 137 ? 6.324 32.25 20.188 1 88.19 137 VAL B N 1
ATOM 5043 C CA . VAL B 1 137 ? 5.707 33.5 19.703 1 88.19 137 VAL B CA 1
ATOM 5044 C C . VAL B 1 137 ? 4.566 33.156 18.75 1 88.19 137 VAL B C 1
ATOM 5046 O O . VAL B 1 137 ? 3.475 33.719 18.859 1 88.19 137 VAL B O 1
ATOM 5049 N N . VAL B 1 138 ? 4.855 32.25 17.906 1 87.44 138 VAL B N 1
ATOM 5050 C CA . VAL B 1 138 ? 3.855 31.891 16.906 1 87.44 138 VAL B CA 1
ATOM 5051 C C . VAL B 1 138 ? 2.729 31.094 17.547 1 87.44 138 VAL B C 1
ATOM 5053 O O . VAL B 1 138 ? 1.564 31.219 17.172 1 87.44 138 VAL B O 1
ATOM 5056 N N . LEU B 1 139 ? 3.039 30.344 18.516 1 91.5 139 LEU B N 1
ATOM 5057 C CA . LEU B 1 139 ? 2.014 29.594 19.219 1 91.5 139 LEU B CA 1
ATOM 5058 C C . LEU B 1 139 ? 1.012 30.531 19.891 1 91.5 139 LEU B C 1
ATOM 5060 O O . LEU B 1 139 ? -0.195 30.281 19.859 1 91.5 139 LEU B O 1
ATOM 5064 N N . VAL B 1 140 ? 1.545 31.531 20.469 1 93.5 140 VAL B N 1
ATOM 5065 C CA . VAL B 1 140 ? 0.675 32.531 21.094 1 93.5 140 VAL B CA 1
ATOM 5066 C C . VAL B 1 140 ? -0.169 33.219 20.016 1 93.5 140 VAL B C 1
ATOM 5068 O O . VAL B 1 140 ? -1.363 33.438 20.219 1 93.5 140 VAL B O 1
ATOM 5071 N N . LYS B 1 141 ? 0.469 33.5 18.938 1 92.06 141 LYS B N 1
ATOM 5072 C CA . LYS B 1 141 ? -0.252 34.156 17.844 1 92.06 141 LYS B CA 1
ATOM 5073 C C . LYS B 1 141 ? -1.357 33.25 17.312 1 92.06 141 LYS B C 1
ATOM 5075 O O . LYS B 1 141 ? -2.434 33.75 16.938 1 92.06 141 LYS B O 1
ATOM 5080 N N . LEU B 1 142 ? -1.036 32 17.172 1 92.94 142 LEU B N 1
ATOM 5081 C CA . LEU B 1 142 ? -2.037 31.047 16.703 1 92.94 142 LEU B CA 1
ATOM 5082 C C . LEU B 1 142 ? -3.205 30.953 17.672 1 92.94 142 LEU B C 1
ATOM 5084 O O . LEU B 1 142 ? -4.363 30.859 17.25 1 92.94 142 LEU B O 1
ATOM 5088 N N . ALA B 1 143 ? -2.875 30.938 18.938 1 95.44 143 ALA B N 1
ATOM 5089 C CA . ALA B 1 143 ? -3.926 30.938 19.953 1 95.44 143 ALA B CA 1
ATOM 5090 C C . ALA B 1 143 ? -4.773 32.219 19.859 1 95.44 143 ALA B C 1
ATOM 5092 O O . ALA B 1 143 ? -6 32.156 19.969 1 95.44 143 ALA B O 1
ATOM 5093 N N . ASP B 1 144 ? -4.098 33.312 19.734 1 94.25 144 ASP B N 1
ATOM 5094 C CA . ASP B 1 144 ? -4.77 34.594 19.547 1 94.25 144 ASP B CA 1
ATOM 5095 C C . ASP B 1 144 ? -5.699 34.562 18.344 1 94.25 144 ASP B C 1
ATOM 5097 O O . ASP B 1 144 ? -6.871 34.938 18.438 1 94.25 144 ASP B O 1
ATOM 5101 N N . ARG B 1 145 ? -5.148 34.125 17.219 1 92.88 145 ARG B N 1
ATOM 5102 C CA . ARG B 1 145 ? -5.934 34.062 16 1 92.88 145 ARG B CA 1
ATOM 5103 C C . ARG B 1 145 ? -7.129 33.125 16.172 1 92.88 145 ARG B C 1
ATOM 5105 O O . ARG B 1 145 ? -8.211 33.375 15.641 1 92.88 145 ARG B O 1
ATOM 5112 N N . LEU B 1 146 ? -6.922 32 16.797 1 95.69 146 LEU B N 1
ATOM 5113 C CA . LEU B 1 146 ? -8 31.047 17 1 95.69 146 LEU B CA 1
ATOM 5114 C C . LEU B 1 146 ? -9.156 31.688 17.766 1 95.69 146 LEU B C 1
ATOM 5116 O O . LEU B 1 146 ? -10.32 31.531 17.375 1 95.69 146 LEU B O 1
ATOM 5120 N N . HIS B 1 147 ? -8.875 32.375 18.875 1 94.88 147 HIS B N 1
ATOM 5121 C CA . HIS B 1 147 ? -9.945 33.031 19.625 1 94.88 147 HIS B CA 1
ATOM 5122 C C . HIS B 1 147 ? -10.633 34.094 18.797 1 94.88 147 HIS B C 1
ATOM 5124 O O . HIS B 1 147 ? -11.844 34.281 18.922 1 94.88 147 HIS B O 1
ATOM 5130 N N . ASN B 1 148 ? -9.859 34.875 18.062 1 92.94 148 ASN B N 1
ATOM 5131 C CA . ASN B 1 148 ? -10.453 35.875 17.172 1 92.94 148 ASN B CA 1
ATOM 5132 C C . ASN B 1 148 ? -11.414 35.219 16.172 1 92.94 148 ASN B C 1
ATOM 5134 O O . ASN B 1 148 ? -12.469 35.781 15.883 1 92.94 148 ASN B O 1
ATOM 5138 N N . MET B 1 149 ? -10.984 34.094 15.695 1 95.12 149 MET B N 1
ATOM 5139 C CA . MET B 1 149 ? -11.836 33.406 14.734 1 95.12 149 MET B CA 1
ATOM 5140 C C . MET B 1 149 ? -13.117 32.906 15.398 1 95.12 149 MET B C 1
ATOM 5142 O O . MET B 1 149 ? -14.188 32.906 14.789 1 95.12 149 MET B O 1
ATOM 5146 N N . ARG B 1 150 ? -12.992 32.5 16.641 1 93.62 150 ARG B N 1
ATOM 5147 C CA . ARG B 1 150 ? -14.156 32.031 17.391 1 93.62 150 ARG B CA 1
ATOM 5148 C C . ARG B 1 150 ? -15.164 33.156 17.594 1 93.62 150 ARG B C 1
ATOM 5150 O O . ARG B 1 150 ? -16.359 32.906 17.734 1 93.62 150 ARG B O 1
ATOM 5157 N N . THR B 1 151 ? -14.711 34.344 17.609 1 92.19 151 THR B N 1
ATOM 5158 C CA . THR B 1 151 ? -15.578 35.5 17.828 1 92.19 151 THR B CA 1
ATOM 5159 C C . THR B 1 151 ? -15.68 36.344 16.578 1 92.19 151 THR B C 1
ATOM 5161 O O . THR B 1 151 ? -15.93 37.562 16.656 1 92.19 151 THR B O 1
ATOM 5164 N N . LEU B 1 152 ? -15.492 35.781 15.461 1 91.94 152 LEU B N 1
ATOM 5165 C CA . LEU B 1 152 ? -15.406 36.5 14.188 1 91.94 152 LEU B CA 1
ATOM 5166 C C . LEU B 1 152 ? -16.766 37.062 13.797 1 91.94 152 LEU B C 1
ATOM 5168 O O . LEU B 1 152 ? -16.844 38 13.008 1 91.94 152 LEU B O 1
ATOM 5172 N N . SER B 1 153 ? -17.828 36.594 14.344 1 90.62 153 SER B N 1
ATOM 5173 C CA . SER B 1 153 ? -19.188 36.969 13.969 1 90.62 153 SER B CA 1
ATOM 5174 C C . SER B 1 153 ? -19.469 38.438 14.305 1 90.62 153 SER B C 1
ATOM 5176 O O . SER B 1 153 ? -20.359 39.031 13.711 1 90.62 153 SER B O 1
ATOM 5178 N N . TYR B 1 154 ? -18.703 38.969 15.227 1 88.5 154 TYR B N 1
ATOM 5179 C CA . TYR B 1 154 ? -18.969 40.344 15.711 1 88.5 154 TYR B CA 1
ATOM 5180 C C . TYR B 1 154 ? -18.359 41.375 14.773 1 88.5 154 TYR B C 1
ATOM 5182 O O . TYR B 1 154 ? -18.641 42.562 14.906 1 88.5 154 TYR B O 1
ATOM 5190 N N . HIS B 1 155 ? -17.578 40.969 13.805 1 89.94 155 HIS B N 1
ATOM 5191 C CA . HIS B 1 155 ? -16.984 41.875 12.828 1 89.94 155 HIS B CA 1
ATOM 5192 C C . HIS B 1 155 ? -17.922 42.125 11.656 1 89.94 155 HIS B C 1
ATOM 5194 O O . HIS B 1 155 ? -18.906 41.375 11.477 1 89.94 155 HIS B O 1
ATOM 5200 N N . ARG B 1 156 ? -17.625 43.156 10.914 1 91.75 156 ARG B N 1
ATOM 5201 C CA . ARG B 1 156 ? -18.359 43.406 9.68 1 91.75 156 ARG B CA 1
ATOM 5202 C C . ARG B 1 156 ? -18.094 42.281 8.656 1 91.75 156 ARG B C 1
ATOM 5204 O O . ARG B 1 156 ? -17.016 41.688 8.648 1 91.75 156 ARG B O 1
ATOM 5211 N N . LYS B 1 157 ? -18.984 42.062 7.805 1 91.25 157 LYS B N 1
ATOM 5212 C CA . LYS B 1 157 ? -18.969 40.938 6.871 1 91.25 157 LYS B CA 1
ATOM 5213 C C . LYS B 1 157 ? -17.719 40.969 6 1 91.25 157 LYS B C 1
ATOM 5215 O O . LYS B 1 157 ? -17.078 39.938 5.781 1 91.25 157 LYS B O 1
ATOM 5220 N N . GLU B 1 158 ? -17.422 42.062 5.473 1 91.38 158 GLU B N 1
ATOM 5221 C CA . GLU B 1 158 ? -16.234 42.188 4.617 1 91.38 158 GLU B CA 1
ATOM 5222 C C . GLU B 1 158 ? -14.969 41.812 5.383 1 91.38 158 GLU B C 1
ATOM 5224 O O . GLU B 1 158 ? -14.094 41.125 4.852 1 91.38 158 GLU B O 1
ATOM 5229 N N . LYS B 1 159 ? -14.875 42.281 6.586 1 91.56 159 LYS B N 1
ATOM 5230 C CA . LYS B 1 159 ? -13.711 42 7.418 1 91.56 159 LYS B CA 1
ATOM 5231 C C . LYS B 1 159 ? -13.664 40.5 7.789 1 91.56 159 LYS B C 1
ATOM 5233 O O . LYS B 1 159 ? -12.586 39.938 7.922 1 91.56 159 LYS B O 1
ATOM 5238 N N . GLN B 1 160 ? -14.859 40 7.988 1 93.88 160 GLN B N 1
ATOM 5239 C CA . GLN B 1 160 ? -14.93 38.562 8.297 1 93.88 160 GLN B CA 1
ATOM 5240 C C . GLN B 1 160 ? -14.273 37.719 7.191 1 93.88 160 GLN B C 1
ATOM 5242 O O . GLN B 1 160 ? -13.469 36.844 7.473 1 93.88 160 GLN B O 1
ATOM 5247 N N . VAL B 1 161 ? -14.586 38.031 5.996 1 93.62 161 VAL B N 1
ATOM 5248 C CA . VAL B 1 161 ? -14.086 37.281 4.848 1 93.62 161 VAL B CA 1
ATOM 5249 C C . VAL B 1 161 ? -12.578 37.5 4.707 1 93.62 161 VAL B C 1
ATOM 5251 O O . VAL B 1 161 ? -11.836 36.562 4.414 1 93.62 161 VAL B O 1
ATOM 5254 N N . ASP B 1 162 ? -12.172 38.688 4.922 1 91.31 162 ASP B N 1
ATOM 5255 C CA . ASP B 1 162 ? -10.75 39.031 4.812 1 91.31 162 ASP B CA 1
ATOM 5256 C C . ASP B 1 162 ? -9.93 38.25 5.84 1 91.31 162 ASP B C 1
ATOM 5258 O O . ASP B 1 162 ? -8.906 37.656 5.504 1 91.31 162 ASP B O 1
ATOM 5262 N N . ILE B 1 163 ? -10.383 38.25 7.082 1 91.81 163 ILE B N 1
ATOM 5263 C CA . ILE B 1 163 ? -9.68 37.594 8.18 1 91.81 163 ILE B CA 1
ATOM 5264 C C . ILE B 1 163 ? -9.68 36.094 7.957 1 91.81 163 ILE B C 1
ATOM 5266 O O . ILE B 1 163 ? -8.664 35.438 8.164 1 91.81 163 ILE B O 1
ATOM 5270 N N . ALA B 1 164 ? -10.797 35.594 7.527 1 94.94 164 ALA B N 1
ATOM 5271 C CA . ALA B 1 164 ? -10.93 34.156 7.277 1 94.94 164 ALA B CA 1
ATOM 5272 C C . ALA B 1 164 ? -10.008 33.719 6.145 1 94.94 164 ALA B C 1
ATOM 5274 O O . ALA B 1 164 ? -9.391 32.656 6.215 1 94.94 164 ALA B O 1
ATOM 5275 N N . THR B 1 165 ? -9.922 34.469 5.141 1 92.44 165 THR B N 1
ATOM 5276 C CA . THR B 1 165 ? -9.062 34.156 4.004 1 92.44 165 THR B CA 1
ATOM 5277 C C . THR B 1 165 ? -7.594 34.156 4.414 1 92.44 165 THR B C 1
ATOM 5279 O O . THR B 1 165 ? -6.844 33.25 4.047 1 92.44 165 THR B O 1
ATOM 5282 N N . GLU B 1 166 ? -7.227 35.125 5.156 1 88.31 166 GLU B N 1
ATOM 5283 C CA . GLU B 1 166 ? -5.859 35.188 5.672 1 88.31 166 GLU B CA 1
ATOM 5284 C C . GLU B 1 166 ? -5.547 33.969 6.543 1 88.31 166 GLU B C 1
ATOM 5286 O O . GLU B 1 166 ? -4.457 33.406 6.457 1 88.31 166 GLU B O 1
ATOM 5291 N N . THR B 1 167 ? -6.48 33.688 7.395 1 93.44 167 THR B N 1
ATOM 5292 C CA . THR B 1 167 ? -6.316 32.562 8.297 1 93.44 167 THR B CA 1
ATOM 5293 C C . THR B 1 167 ? -6.125 31.266 7.504 1 93.44 167 THR B C 1
ATOM 5295 O O . THR B 1 167 ? -5.258 30.453 7.832 1 93.44 167 THR B O 1
ATOM 5298 N N . MET B 1 168 ? -6.867 31.094 6.473 1 91.81 168 MET B N 1
ATOM 5299 C CA . MET B 1 168 ? -6.816 29.891 5.637 1 91.81 168 MET B CA 1
ATOM 5300 C C . MET B 1 168 ? -5.496 29.812 4.879 1 91.81 168 MET B C 1
ATOM 5302 O O . MET B 1 168 ? -4.945 28.734 4.695 1 91.81 168 MET B O 1
ATOM 5306 N N . GLU B 1 169 ? -5 30.875 4.496 1 87.62 169 GLU B N 1
ATOM 5307 C CA . GLU B 1 169 ? -3.84 30.906 3.609 1 87.62 169 GLU B CA 1
ATOM 5308 C C . GLU B 1 169 ? -2.535 30.859 4.402 1 87.62 169 GLU B C 1
ATOM 5310 O O . GLU B 1 169 ? -1.521 30.359 3.902 1 87.62 169 GLU B O 1
ATOM 5315 N N . ILE B 1 170 ? -2.609 31.344 5.602 1 87.19 170 ILE B N 1
ATOM 5316 C CA . ILE B 1 170 ? -1.34 31.516 6.297 1 87.19 170 ILE B CA 1
ATOM 5317 C C . ILE B 1 170 ? -1.359 30.75 7.617 1 87.19 170 ILE B C 1
ATOM 5319 O O . ILE B 1 170 ? -0.552 29.844 7.824 1 87.19 170 ILE B O 1
ATOM 5323 N N . TYR B 1 171 ? -2.354 31.078 8.477 1 91.06 171 TYR B N 1
ATOM 5324 C CA . TYR B 1 171 ? -2.328 30.578 9.852 1 91.06 171 TYR B CA 1
ATOM 5325 C C . TYR B 1 171 ? -2.611 29.078 9.898 1 91.06 171 TYR B C 1
ATOM 5327 O O . TYR B 1 171 ? -1.977 28.344 10.656 1 91.06 171 TYR B O 1
ATOM 5335 N N . ALA B 1 172 ? -3.586 28.656 9.086 1 92.75 172 ALA B N 1
ATOM 5336 C CA . ALA B 1 172 ? -3.924 27.234 9.086 1 92.75 172 ALA B CA 1
ATOM 5337 C C . ALA B 1 172 ? -2.752 26.391 8.586 1 92.75 172 ALA B C 1
ATOM 5339 O O . ALA B 1 172 ? -2.371 25.406 9.227 1 92.75 172 ALA B O 1
ATOM 5340 N N . PRO B 1 173 ? -2.162 26.75 7.5 1 89.38 173 PRO B N 1
ATOM 5341 C CA . PRO B 1 173 ? -0.991 25.984 7.051 1 89.38 173 PRO B CA 1
ATOM 5342 C C . PRO B 1 173 ? 0.16 26.031 8.055 1 89.38 173 PRO B C 1
ATOM 5344 O O . PRO B 1 173 ? 0.911 25.062 8.18 1 89.38 173 PRO B O 1
ATOM 5347 N N . LEU B 1 174 ? 0.305 27.109 8.656 1 87.56 174 LEU B N 1
ATOM 5348 C CA . LEU B 1 174 ? 1.343 27.234 9.68 1 87.56 174 LEU B CA 1
ATOM 5349 C C . LEU B 1 174 ? 1.09 26.266 10.828 1 87.56 174 LEU B C 1
ATOM 5351 O O . LEU B 1 174 ? 2.018 25.609 11.312 1 87.56 174 LEU B O 1
ATOM 5355 N N . ALA B 1 175 ? -0.156 26.297 11.281 1 90.94 175 ALA B N 1
ATOM 5356 C CA . ALA B 1 175 ? -0.529 25.344 12.328 1 90.94 175 ALA B CA 1
ATOM 5357 C C . ALA B 1 175 ? -0.272 23.906 11.883 1 90.94 175 ALA B C 1
ATOM 5359 O O . ALA B 1 175 ? 0.153 23.078 12.68 1 90.94 175 ALA B O 1
ATOM 5360 N N . ASP B 1 176 ? -0.521 23.656 10.68 1 89.5 176 ASP B N 1
ATOM 5361 C CA . ASP B 1 176 ? -0.289 22.328 10.109 1 89.5 176 ASP B CA 1
ATOM 5362 C C . ASP B 1 176 ? 1.191 21.953 10.172 1 89.5 176 ASP B C 1
ATOM 5364 O O . ASP B 1 176 ? 1.543 20.844 10.578 1 89.5 176 ASP B O 1
ATOM 5368 N N . ARG B 1 177 ? 1.979 22.812 9.734 1 85.06 177 ARG B N 1
ATOM 5369 C CA . ARG B 1 177 ? 3.416 22.547 9.711 1 85.06 177 ARG B CA 1
ATOM 5370 C C . ARG B 1 177 ? 3.965 22.359 11.117 1 85.06 177 ARG B C 1
ATOM 5372 O O . ARG B 1 177 ? 4.938 21.641 11.32 1 85.06 177 ARG B O 1
ATOM 5379 N N . LEU B 1 178 ? 3.348 23.094 12.023 1 86.62 178 LEU B N 1
ATOM 5380 C CA . LEU B 1 178 ? 3.766 22.969 13.414 1 86.62 178 LEU B CA 1
ATOM 5381 C C . LEU B 1 178 ? 3.172 21.719 14.047 1 86.62 178 LEU B C 1
ATOM 5383 O O . LEU B 1 178 ? 3.518 21.375 15.18 1 86.62 178 LEU B O 1
ATOM 5387 N N . GLY B 1 179 ? 2.324 21.062 13.328 1 86.88 179 GLY B N 1
ATOM 5388 C CA . GLY B 1 179 ? 1.773 19.781 13.758 1 86.88 179 GLY B CA 1
ATOM 5389 C C . GLY B 1 179 ? 0.634 19.938 14.75 1 86.88 179 GLY B C 1
ATOM 5390 O O . GLY B 1 179 ? 0.259 18.969 15.414 1 86.88 179 GLY B O 1
ATOM 5391 N N . ILE B 1 180 ? 0.109 21.094 14.922 1 89.38 180 ILE B N 1
ATOM 5392 C CA . ILE B 1 180 ? -0.984 21.297 15.867 1 89.38 180 ILE B CA 1
ATOM 5393 C C . ILE B 1 180 ? -2.322 21.125 15.148 1 89.38 180 ILE B C 1
ATOM 5395 O O . ILE B 1 180 ? -3.006 22.109 14.859 1 89.38 180 ILE B O 1
ATOM 5399 N N . SER B 1 181 ? -2.664 19.938 15.047 1 88.81 181 SER B N 1
ATOM 5400 C CA . SER B 1 181 ? -3.832 19.594 14.234 1 88.81 181 SER B CA 1
ATOM 5401 C C . SER B 1 181 ? -5.113 20.125 14.867 1 88.81 181 SER B C 1
ATOM 5403 O O . SER B 1 181 ? -6.043 20.531 14.164 1 88.81 181 SER B O 1
ATOM 5405 N N . ARG B 1 182 ? -5.16 20.203 16.141 1 86.12 182 ARG B N 1
ATOM 5406 C CA . ARG B 1 182 ? -6.348 20.672 16.844 1 86.12 182 ARG B CA 1
ATOM 5407 C C . ARG B 1 182 ? -6.684 22.109 16.438 1 86.12 182 ARG B C 1
ATOM 5409 O O . ARG B 1 182 ? -7.848 22.438 16.219 1 86.12 182 ARG B O 1
ATOM 5416 N N . ILE B 1 183 ? -5.684 22.891 16.375 1 91.88 183 ILE B N 1
ATOM 5417 C CA . ILE B 1 183 ? -5.859 24.281 16.016 1 91.88 183 ILE B CA 1
ATOM 5418 C C . ILE B 1 183 ? -6.098 24.406 14.508 1 91.88 183 ILE B C 1
ATOM 5420 O O . ILE B 1 183 ? -6.969 25.156 14.07 1 91.88 183 ILE B O 1
ATOM 5424 N N . LYS B 1 184 ? -5.344 23.609 13.781 1 92.81 184 LYS B N 1
ATOM 5425 C CA . LYS B 1 184 ? -5.445 23.641 12.32 1 92.81 184 LYS B CA 1
ATOM 5426 C C . LYS B 1 184 ? -6.875 23.359 11.859 1 92.81 184 LYS B C 1
ATOM 5428 O O . LYS B 1 184 ? -7.445 24.141 11.102 1 92.81 184 LYS B O 1
ATOM 5433 N N . TRP B 1 185 ? -7.438 22.422 12.406 1 91.25 185 TRP B N 1
ATOM 5434 C CA . TRP B 1 185 ? -8.758 22 11.945 1 91.25 185 TRP B CA 1
ATOM 5435 C C . TRP B 1 185 ? -9.812 23.031 12.305 1 91.25 185 TRP B C 1
ATOM 5437 O O . TRP B 1 185 ? -10.719 23.312 11.516 1 91.25 185 TRP B O 1
ATOM 5447 N N . GLU B 1 186 ? -9.695 23.547 13.438 1 92.62 186 GLU B N 1
ATOM 5448 C CA . GLU B 1 186 ? -10.672 24.547 13.859 1 92.62 186 GLU B CA 1
ATOM 5449 C C . GLU B 1 186 ? -10.555 25.812 13.023 1 92.62 186 GLU B C 1
ATOM 5451 O O . GLU B 1 186 ? -11.562 26.391 12.617 1 92.62 186 GLU B O 1
ATOM 5456 N N . LEU B 1 187 ? -9.336 26.203 12.766 1 95.56 187 LEU B N 1
ATOM 5457 C CA . LEU B 1 187 ? -9.109 27.375 11.93 1 95.56 187 LEU B CA 1
ATOM 5458 C C . LEU B 1 187 ? -9.68 27.172 10.531 1 95.56 187 LEU B C 1
ATOM 5460 O O . LEU B 1 187 ? -10.336 28.062 9.984 1 95.56 187 LEU B O 1
ATOM 5464 N N . GLU B 1 188 ? -9.477 26.016 10.031 1 95.19 188 GLU B N 1
ATOM 5465 C CA . GLU B 1 188 ? -9.938 25.703 8.68 1 95.19 188 GLU B CA 1
ATOM 5466 C C . GLU B 1 188 ? -11.461 25.656 8.609 1 95.19 188 GLU B C 1
ATOM 5468 O O . GLU B 1 188 ? -12.062 26.234 7.703 1 95.19 188 GLU B O 1
ATOM 5473 N N . ASP B 1 189 ? -12.047 25.062 9.516 1 94.19 189 ASP B N 1
ATOM 5474 C CA . ASP B 1 189 ? -13.5 24.922 9.531 1 94.19 189 ASP B CA 1
ATOM 5475 C C . ASP B 1 189 ? -14.18 26.297 9.664 1 94.19 189 ASP B C 1
ATOM 5477 O O . ASP B 1 189 ? -15.102 26.609 8.914 1 94.19 189 ASP B O 1
ATOM 5481 N N . ILE B 1 190 ? -13.68 27.078 10.648 1 95.19 190 ILE B N 1
ATOM 5482 C CA . ILE B 1 190 ? -14.273 28.391 10.859 1 95.19 190 ILE B CA 1
ATOM 5483 C C . ILE B 1 190 ? -14.062 29.25 9.617 1 95.19 190 ILE B C 1
ATOM 5485 O O . ILE B 1 190 ? -14.961 29.984 9.195 1 95.19 190 ILE B O 1
ATOM 5489 N N . SER B 1 191 ? -12.898 29.141 9.078 1 95.88 191 SER B N 1
ATOM 5490 C CA . SER B 1 191 ? -12.602 29.938 7.887 1 95.88 191 SER B CA 1
ATOM 5491 C C . SER B 1 191 ? -13.531 29.562 6.734 1 95.88 191 SER B C 1
ATOM 5493 O O . SER B 1 191 ? -14.016 30.438 6.016 1 95.88 191 SER B O 1
ATOM 5495 N N . LEU B 1 192 ? -13.766 28.281 6.562 1 94.88 192 LEU B N 1
ATOM 5496 C CA . LEU B 1 192 ? -14.672 27.844 5.508 1 94.88 192 LEU B CA 1
ATOM 5497 C C . LEU B 1 192 ? -16.078 28.391 5.738 1 94.88 192 LEU B C 1
ATOM 5499 O O . LEU B 1 192 ? -16.766 28.766 4.789 1 94.88 192 LEU B O 1
ATOM 5503 N N . ARG B 1 193 ? -16.484 28.438 6.926 1 94.81 193 ARG B N 1
ATOM 5504 C CA . ARG B 1 193 ? -17.812 28.922 7.293 1 94.81 193 ARG B CA 1
ATOM 5505 C C . ARG B 1 193 ? -18.016 30.359 6.797 1 94.81 193 ARG B C 1
ATOM 5507 O O . ARG B 1 193 ? -19.109 30.703 6.344 1 94.81 193 ARG B O 1
ATOM 5514 N N . TYR B 1 194 ? -16.984 31.141 6.852 1 95 194 TYR B N 1
ATOM 5515 C CA . TYR B 1 194 ? -17.141 32.562 6.523 1 95 194 TYR B CA 1
ATOM 5516 C C . TYR B 1 194 ? -16.75 32.812 5.074 1 95 194 TYR B C 1
ATOM 5518 O O . TYR B 1 194 ? -17.25 33.781 4.457 1 95 194 TYR B O 1
ATOM 5526 N N . THR B 1 195 ? -15.906 32.062 4.465 1 94.31 195 THR B N 1
ATOM 5527 C CA . THR B 1 195 ? -15.508 32.25 3.076 1 94.31 195 THR B CA 1
ATOM 5528 C C . THR B 1 195 ? -16.5 31.594 2.125 1 94.31 195 THR B C 1
ATOM 5530 O O . THR B 1 195 ? -16.734 32.094 1.023 1 94.31 195 THR B O 1
ATOM 5533 N N . ASN B 1 196 ? -16.969 30.422 2.477 1 94.25 196 ASN B N 1
ATOM 5534 C CA . ASN B 1 196 ? -17.969 29.703 1.695 1 94.25 196 ASN B CA 1
ATOM 5535 C C . ASN B 1 196 ? -19.031 29.078 2.588 1 94.25 196 ASN B C 1
ATOM 5537 O O . ASN B 1 196 ? -19.094 27.859 2.736 1 94.25 196 ASN B O 1
ATOM 5541 N N . SER B 1 197 ? -19.906 29.922 3.012 1 93 197 SER B N 1
ATOM 5542 C CA . SER B 1 197 ? -20.922 29.531 3.971 1 93 197 SER B CA 1
ATOM 5543 C C . SER B 1 197 ? -21.859 28.484 3.379 1 93 197 SER B C 1
ATOM 5545 O O . SER B 1 197 ? -22.328 27.578 4.09 1 93 197 SER B O 1
ATOM 5547 N N . GLN B 1 198 ? -22.109 28.562 2.166 1 92.81 198 GLN B N 1
ATOM 5548 C CA . GLN B 1 198 ? -23.047 27.641 1.514 1 92.81 198 GLN B CA 1
ATOM 5549 C C . GLN B 1 198 ? -22.516 26.219 1.558 1 92.81 198 GLN B C 1
ATOM 5551 O O . GLN B 1 198 ? -23.234 25.297 1.955 1 92.81 198 GLN B O 1
ATOM 5556 N N . GLN B 1 199 ? -21.344 26.062 1.11 1 90.94 199 GLN B N 1
ATOM 5557 C CA . GLN B 1 199 ? -20.75 24.719 1.11 1 90.94 199 GLN B CA 1
ATOM 5558 C C . GLN B 1 199 ? -20.578 24.203 2.533 1 90.94 199 GLN B C 1
ATOM 5560 O O . GLN B 1 199 ? -20.734 23 2.785 1 90.94 199 GLN B O 1
ATOM 5565 N N . TYR B 1 200 ? -20.266 25.094 3.412 1 92.25 200 TYR B N 1
ATOM 5566 C CA . TYR B 1 200 ? -20.078 24.719 4.809 1 92.25 200 TYR B CA 1
ATOM 5567 C C . TYR B 1 200 ? -21.359 24.125 5.387 1 92.25 200 TYR B C 1
ATOM 5569 O O . TYR B 1 200 ? -21.344 23.016 5.934 1 92.25 200 TYR B O 1
ATOM 5577 N N . TYR B 1 201 ? -22.359 24.797 5.25 1 91.5 201 TYR B N 1
ATOM 5578 C CA . TYR B 1 201 ? -23.609 24.344 5.852 1 91.5 201 TYR B CA 1
ATOM 5579 C C . TYR B 1 201 ? -24.188 23.141 5.105 1 91.5 201 TYR B C 1
ATOM 5581 O O . TYR B 1 201 ? -24.828 22.281 5.703 1 91.5 201 TYR B O 1
ATOM 5589 N N . ARG B 1 202 ? -23.906 23.109 3.885 1 88.19 202 ARG B N 1
ATOM 5590 C CA . ARG B 1 202 ? -24.297 21.938 3.121 1 88.19 202 ARG B CA 1
ATOM 5591 C C . ARG B 1 202 ? -23.641 20.672 3.676 1 88.19 202 ARG B C 1
ATOM 5593 O O . ARG B 1 202 ? -24.312 19.656 3.887 1 88.19 202 ARG B O 1
ATOM 5600 N N . ILE B 1 203 ? -22.359 20.703 3.908 1 87.69 203 ILE B N 1
ATOM 5601 C CA . ILE B 1 203 ? -21.625 19.562 4.43 1 87.69 203 ILE B CA 1
ATOM 5602 C C . ILE B 1 203 ? -22.078 19.25 5.852 1 87.69 203 ILE B C 1
ATOM 5604 O O . ILE B 1 203 ? -22.234 18.078 6.219 1 87.69 203 ILE B O 1
ATOM 5608 N N . VAL B 1 204 ? -22.297 20.328 6.574 1 87.12 204 VAL B N 1
ATOM 5609 C CA . VAL B 1 204 ? -22.781 20.141 7.941 1 87.12 204 VAL B CA 1
ATOM 5610 C C . VAL B 1 204 ? -24.109 19.391 7.926 1 87.12 204 VAL B C 1
ATOM 5612 O O . VAL B 1 204 ? -24.328 18.5 8.734 1 87.12 204 VAL B O 1
ATOM 5615 N N . HIS B 1 205 ? -24.953 19.766 7.043 1 86.5 205 HIS B N 1
ATOM 5616 C CA . HIS B 1 205 ? -26.266 19.141 6.934 1 86.5 205 HIS B CA 1
ATOM 5617 C C . HIS B 1 205 ? -26.141 17.672 6.52 1 86.5 205 HIS B C 1
ATOM 5619 O O . HIS B 1 205 ? -26.828 16.812 7.059 1 86.5 205 HIS B O 1
ATOM 5625 N N . MET B 1 206 ? -25.344 17.453 5.617 1 82.75 206 MET B N 1
ATOM 5626 C CA . MET B 1 206 ? -25.141 16.078 5.133 1 82.75 206 MET B CA 1
ATOM 5627 C C . MET B 1 206 ? -24.547 15.203 6.23 1 82.75 206 MET B C 1
ATOM 5629 O O . MET B 1 206 ? -24.906 14.031 6.348 1 82.75 206 MET B O 1
ATOM 5633 N N . MET B 1 207 ? -23.688 15.758 6.961 1 82.19 207 MET B N 1
ATOM 5634 C CA . MET B 1 207 ? -23.078 15.039 8.07 1 82.19 207 MET B CA 1
ATOM 5635 C C . MET B 1 207 ? -24.109 14.719 9.148 1 82.19 207 MET B C 1
ATOM 5637 O O . MET B 1 207 ? -24.062 13.648 9.766 1 82.19 207 MET B O 1
ATOM 5641 N N . ASN B 1 208 ? -25 15.617 9.352 1 81.5 208 ASN B N 1
ATOM 5642 C CA . ASN B 1 208 ? -26 15.469 10.406 1 81.5 208 ASN B CA 1
ATOM 5643 C C . ASN B 1 208 ? -27.125 14.531 9.984 1 81.5 208 ASN B C 1
ATOM 5645 O O . ASN B 1 208 ? -27.734 13.867 10.828 1 81.5 208 ASN B O 1
ATOM 5649 N N . SER B 1 209 ? -27.531 14.398 8.812 1 76.56 209 SER B N 1
ATOM 5650 C CA . SER B 1 209 ? -28.641 13.594 8.32 1 76.56 209 SER B CA 1
ATOM 5651 C C . SER B 1 209 ? -28.438 12.109 8.609 1 76.56 209 SER B C 1
ATOM 5653 O O . SER B 1 209 ? -29.391 11.391 8.891 1 76.56 209 SER B O 1
ATOM 5655 N N . ARG B 1 210 ? -27.312 11.586 8.617 1 75.25 210 ARG B N 1
ATOM 5656 C CA . ARG B 1 210 ? -27.094 10.156 8.852 1 75.25 210 ARG B CA 1
ATOM 5657 C C . ARG B 1 210 ? -26.141 9.938 10.031 1 75.25 210 ARG B C 1
ATOM 5659 O O . ARG B 1 210 ? -25.375 8.977 10.039 1 75.25 210 ARG B O 1
ATOM 5666 N N . ARG B 1 211 ? -26.25 10.852 10.945 1 79.88 211 ARG B N 1
ATOM 5667 C CA . ARG B 1 211 ? -25.328 10.828 12.07 1 79.88 211 ARG B CA 1
ATOM 5668 C C . ARG B 1 211 ? -25.547 9.594 12.938 1 79.88 211 ARG B C 1
ATOM 5670 O O . ARG B 1 211 ? -24.594 8.93 13.344 1 79.88 211 ARG B O 1
ATOM 5677 N N . GLU B 1 212 ? -26.781 9.32 13.203 1 82.31 212 GLU B N 1
ATOM 5678 C CA . GLU B 1 212 ? -27.109 8.188 14.07 1 82.31 212 GLU B CA 1
ATOM 5679 C C . GLU B 1 212 ? -26.641 6.871 13.461 1 82.31 212 GLU B C 1
ATOM 5681 O O . GLU B 1 212 ? -26.109 6.008 14.172 1 82.31 212 GLU B O 1
ATOM 5686 N N . ASP B 1 213 ? -26.891 6.723 12.219 1 82.44 213 ASP B N 1
ATOM 5687 C CA . ASP B 1 213 ? -26.453 5.52 11.523 1 82.44 213 ASP B CA 1
ATOM 5688 C C . ASP B 1 213 ? -24.922 5.383 11.578 1 82.44 213 ASP B C 1
ATOM 5690 O O . ASP B 1 213 ? -24.406 4.281 11.773 1 82.44 213 ASP B O 1
ATOM 5694 N N . ARG B 1 214 ? -24.281 6.473 11.414 1 82.25 214 ARG B N 1
ATOM 5695 C CA . ARG B 1 214 ? -22.828 6.465 11.445 1 82.25 214 ARG B CA 1
ATOM 5696 C C . ARG B 1 214 ? -22.312 6.121 12.836 1 82.25 214 ARG B C 1
ATOM 5698 O O . ARG B 1 214 ? -21.328 5.387 12.969 1 82.25 214 ARG B O 1
ATOM 5705 N N . GLU B 1 215 ? -22.984 6.742 13.82 1 85.31 215 GLU B N 1
ATOM 5706 C CA . GLU B 1 215 ? -22.562 6.473 15.195 1 85.31 215 GLU B CA 1
ATOM 5707 C C . GLU B 1 215 ? -22.766 5.004 15.555 1 85.31 215 GLU B C 1
ATOM 5709 O O . GLU B 1 215 ? -21.938 4.41 16.25 1 85.31 215 GLU B O 1
ATOM 5714 N N . ARG B 1 216 ? -23.781 4.504 15.062 1 87.06 216 ARG B N 1
ATOM 5715 C CA . ARG B 1 216 ? -24.047 3.09 15.305 1 87.06 216 ARG B CA 1
ATOM 5716 C C . ARG B 1 216 ? -23 2.213 14.625 1 87.06 216 ARG B C 1
ATOM 5718 O O . ARG B 1 216 ? -22.531 1.23 15.203 1 87.06 216 ARG B O 1
ATOM 5725 N N . TYR B 1 217 ? -22.75 2.559 13.453 1 87 217 TYR B N 1
ATOM 5726 C CA . TYR B 1 217 ? -21.734 1.824 12.703 1 87 217 TYR B CA 1
ATOM 5727 C C . TYR B 1 217 ? -20.391 1.865 13.414 1 87 217 TYR B C 1
ATOM 5729 O O . TYR B 1 217 ? -19.719 0.839 13.539 1 87 217 TYR B O 1
ATOM 5737 N N . ILE B 1 218 ? -20.016 2.986 13.875 1 89.19 218 ILE B N 1
ATOM 5738 C CA . ILE B 1 218 ? -18.719 3.184 14.523 1 89.19 218 ILE B CA 1
ATOM 5739 C C . ILE B 1 218 ? -18.672 2.396 15.828 1 89.19 218 ILE B C 1
ATOM 5741 O O . ILE B 1 218 ? -17.641 1.803 16.156 1 89.19 218 ILE B O 1
ATOM 5745 N N . GLU B 1 219 ? -19.703 2.422 16.531 1 91.38 219 GLU B N 1
ATOM 5746 C CA . GLU B 1 219 ? -19.75 1.688 17.797 1 91.38 219 GLU B CA 1
ATOM 5747 C C . GLU B 1 219 ? -19.625 0.184 17.562 1 91.38 219 GLU B C 1
ATOM 5749 O O . GLU B 1 219 ? -18.969 -0.516 18.344 1 91.38 219 GLU B O 1
ATOM 5754 N N . ASN B 1 220 ? -20.25 -0.245 16.531 1 92.06 220 ASN B N 1
ATOM 5755 C CA . ASN B 1 220 ? -20.156 -1.658 16.172 1 92.06 220 ASN B CA 1
ATOM 5756 C C . ASN B 1 220 ? -18.734 -2.027 15.758 1 92.06 220 ASN B C 1
ATOM 5758 O O . ASN B 1 220 ? -18.219 -3.076 16.156 1 92.06 220 ASN B O 1
ATOM 5762 N N . ALA B 1 221 ? -18.188 -1.223 14.898 1 92.06 221 ALA B N 1
ATOM 5763 C CA . ALA B 1 221 ? -16.828 -1.456 14.453 1 92.06 221 ALA B CA 1
ATOM 5764 C C . ALA B 1 221 ? -15.852 -1.405 15.633 1 92.06 221 ALA B C 1
ATOM 5766 O O . ALA B 1 221 ? -14.906 -2.199 15.703 1 92.06 221 ALA B O 1
ATOM 5767 N N . LYS B 1 222 ? -16.062 -0.443 16.562 1 93.56 222 LYS B N 1
ATOM 5768 C CA . LYS B 1 222 ? -15.242 -0.311 17.75 1 93.56 222 LYS B CA 1
ATOM 5769 C C . LYS B 1 222 ? -15.281 -1.587 18.594 1 93.56 222 LYS B C 1
ATOM 5771 O O . LYS B 1 222 ? -14.242 -2.051 19.078 1 93.56 222 LYS B O 1
ATOM 5776 N N . ALA B 1 223 ? -16.438 -2.109 18.75 1 94.06 223 ALA B N 1
ATOM 5777 C CA . ALA B 1 223 ? -16.609 -3.322 19.547 1 94.06 223 ALA B CA 1
ATOM 5778 C C . ALA B 1 223 ? -15.867 -4.5 18.922 1 94.06 223 ALA B C 1
ATOM 5780 O O . ALA B 1 223 ? -15.25 -5.301 19.641 1 94.06 223 ALA B O 1
ATOM 5781 N N . THR B 1 224 ? -15.953 -4.586 17.641 1 93 224 THR B N 1
ATOM 5782 C CA . THR B 1 224 ? -15.289 -5.672 16.922 1 93 224 THR B CA 1
ATOM 5783 C C . THR B 1 224 ? -13.773 -5.559 17.062 1 93 224 THR B C 1
ATOM 5785 O O . THR B 1 224 ? -13.086 -6.559 17.281 1 93 224 THR B O 1
ATOM 5788 N N . ILE B 1 225 ? -13.266 -4.367 16.906 1 92.56 225 ILE B N 1
ATOM 5789 C CA . ILE B 1 225 ? -11.828 -4.145 17.016 1 92.56 225 ILE B CA 1
ATOM 5790 C C . ILE B 1 225 ? -11.375 -4.414 18.453 1 92.56 225 ILE B C 1
ATOM 5792 O O . ILE B 1 225 ? -10.305 -4.98 18.672 1 92.56 225 ILE B O 1
ATOM 5796 N N . GLN B 1 226 ? -12.18 -3.979 19.422 1 94.31 226 GLN B N 1
ATOM 5797 C CA . GLN B 1 226 ? -11.859 -4.199 20.828 1 94.31 226 GLN B CA 1
ATOM 5798 C C . GLN B 1 226 ? -11.727 -5.688 21.141 1 94.31 226 GLN B C 1
ATOM 5800 O O . GLN B 1 226 ? -10.805 -6.102 21.844 1 94.31 226 GLN B O 1
ATOM 5805 N N . GLU B 1 227 ? -12.617 -6.43 20.578 1 93.12 227 GLU B N 1
ATOM 5806 C CA . GLU B 1 227 ? -12.562 -7.875 20.766 1 93.12 227 GLU B CA 1
ATOM 5807 C C . GLU B 1 227 ? -11.289 -8.469 20.172 1 93.12 227 GLU B C 1
ATOM 5809 O O . GLU B 1 227 ? -10.648 -9.328 20.781 1 93.12 227 GLU B O 1
ATOM 5814 N N . ALA B 1 228 ? -10.977 -8.031 19.031 1 89.31 228 ALA B N 1
ATOM 5815 C CA . ALA B 1 228 ? -9.797 -8.539 18.328 1 89.31 228 ALA B CA 1
ATOM 5816 C C . ALA B 1 228 ? -8.523 -8.164 19.078 1 89.31 228 ALA B C 1
ATOM 5818 O O . ALA B 1 228 ? -7.582 -8.961 19.156 1 89.31 228 ALA B O 1
ATOM 5819 N N . VAL B 1 229 ? -8.445 -7 19.594 1 90.25 229 VAL B N 1
ATOM 5820 C CA . VAL B 1 229 ? -7.262 -6.508 20.281 1 90.25 229 VAL B CA 1
ATOM 5821 C C . VAL B 1 229 ? -7.148 -7.188 21.656 1 90.25 229 VAL B C 1
ATOM 5823 O O . VAL B 1 229 ? -6.047 -7.469 22.125 1 90.25 229 VAL B O 1
ATOM 5826 N N . ASP B 1 230 ? -8.266 -7.449 22.266 1 90.5 230 ASP B N 1
ATOM 5827 C CA . ASP B 1 230 ? -8.273 -8.141 23.547 1 90.5 230 ASP B CA 1
ATOM 5828 C C . ASP B 1 230 ? -7.723 -9.562 23.422 1 90.5 230 ASP B C 1
ATOM 5830 O O . ASP B 1 230 ? -7.031 -10.047 24.312 1 90.5 230 ASP B O 1
ATOM 5834 N N . GLU B 1 231 ? -8.016 -10.148 22.312 1 87.19 231 GLU B N 1
ATOM 5835 C CA . GLU B 1 231 ? -7.508 -11.5 22.062 1 87.19 231 GLU B CA 1
ATOM 5836 C C . GLU B 1 231 ? -5.984 -11.508 21.984 1 87.19 231 GLU B C 1
ATOM 5838 O O . GLU B 1 231 ? -5.348 -12.516 22.297 1 87.19 231 GLU B O 1
ATOM 5843 N N . LEU B 1 232 ? -5.465 -10.406 21.641 1 84.44 232 LEU B N 1
ATOM 5844 C CA . LEU B 1 232 ? -4.016 -10.297 21.531 1 84.44 232 LEU B CA 1
ATOM 5845 C C . LEU B 1 232 ? -3.406 -9.742 22.812 1 84.44 232 LEU B C 1
ATOM 5847 O O . LEU B 1 232 ? -2.189 -9.562 22.891 1 84.44 232 LEU B O 1
ATOM 5851 N N . ASP B 1 233 ? -4.172 -9.406 23.75 1 87.12 233 ASP B N 1
ATOM 5852 C CA . ASP B 1 233 ? -3.752 -8.867 25.047 1 87.12 233 ASP B CA 1
ATOM 5853 C C . ASP B 1 233 ? -3.084 -7.5 24.875 1 87.12 233 ASP B C 1
ATOM 5855 O O . ASP B 1 233 ? -2.027 -7.246 25.453 1 87.12 233 ASP B O 1
ATOM 5859 N N . ILE B 1 234 ? -3.609 -6.727 24.031 1 88.44 234 ILE B N 1
ATOM 5860 C CA . ILE B 1 234 ? -3.105 -5.375 23.812 1 88.44 234 ILE B CA 1
ATOM 5861 C C . ILE B 1 234 ? -4.07 -4.363 24.438 1 88.44 234 ILE B C 1
ATOM 5863 O O . ILE B 1 234 ? -5.281 -4.441 24.219 1 88.44 234 ILE B O 1
ATOM 5867 N N . GLU B 1 235 ? -3.568 -3.529 25.25 1 91.56 235 GLU B N 1
ATOM 5868 C CA . GLU B 1 235 ? -4.375 -2.426 25.75 1 91.56 235 GLU B CA 1
ATOM 5869 C C . GLU B 1 235 ? -4.535 -1.327 24.703 1 91.56 235 GLU B C 1
ATOM 5871 O O . GLU B 1 235 ? -3.543 -0.812 24.188 1 91.56 235 GLU B O 1
ATOM 5876 N N . ALA B 1 236 ? -5.777 -1.067 24.359 1 93.94 236 ALA B N 1
ATOM 5877 C CA . ALA B 1 236 ? -6 -0.081 23.312 1 93.94 236 ALA B CA 1
ATOM 5878 C C . ALA B 1 236 ? -7.141 0.865 23.672 1 93.94 236 ALA B C 1
ATOM 5880 O O . ALA B 1 236 ? -8.07 0.482 24.391 1 93.94 236 ALA B O 1
ATOM 5881 N N . ASP B 1 237 ? -6.98 2.117 23.391 1 95.56 237 ASP B N 1
ATOM 5882 C CA . ASP B 1 237 ? -8.047 3.111 23.422 1 95.56 237 ASP B CA 1
ATOM 5883 C C . ASP B 1 237 ? -8.602 3.365 22.016 1 95.56 237 ASP B C 1
ATOM 5885 O O . ASP B 1 237 ? -7.91 3.906 21.156 1 95.56 237 ASP B O 1
ATOM 5889 N N . ILE B 1 238 ? -9.844 2.934 21.844 1 95.69 238 ILE B N 1
ATOM 5890 C CA . ILE B 1 238 ? -10.453 3.039 20.531 1 95.69 238 ILE B CA 1
ATOM 5891 C C . ILE B 1 238 ? -11.523 4.129 20.531 1 95.69 238 ILE B C 1
ATOM 5893 O O . ILE B 1 238 ? -12.438 4.098 21.359 1 95.69 238 ILE B O 1
ATOM 5897 N N . THR B 1 239 ? -11.352 5.078 19.672 1 92.19 239 THR B N 1
ATOM 5898 C CA . THR B 1 239 ? -12.32 6.172 19.594 1 92.19 239 THR B CA 1
ATOM 5899 C C . THR B 1 239 ? -12.695 6.457 18.156 1 92.19 239 THR B C 1
ATOM 5901 O O . THR B 1 239 ? -11.961 6.082 17.234 1 92.19 239 THR B O 1
ATOM 5904 N N . GLY B 1 240 ? -13.906 6.957 18.031 1 87.12 240 GLY B N 1
ATOM 5905 C CA . GLY B 1 240 ? -14.273 7.441 16.719 1 87.12 240 GLY B CA 1
ATOM 5906 C C . GLY B 1 240 ? -13.508 8.68 16.297 1 87.12 240 GLY B C 1
ATOM 5907 O O . GLY B 1 240 ? -13.188 9.531 17.125 1 87.12 240 GLY B O 1
ATOM 5908 N N . ARG B 1 241 ? -13.133 8.742 15.039 1 79.06 241 ARG B N 1
ATOM 5909 C CA . ARG B 1 241 ? -12.406 9.898 14.516 1 79.06 241 ARG B CA 1
ATOM 5910 C C . ARG B 1 241 ? -13.367 10.914 13.898 1 79.06 241 ARG B C 1
ATOM 5912 O O . ARG B 1 241 ? -14.055 10.609 12.93 1 79.06 241 ARG B O 1
ATOM 5919 N N . PRO B 1 242 ? -13.406 12.055 14.531 1 71.5 242 PRO B N 1
ATOM 5920 C CA . PRO B 1 242 ? -14.234 13.094 13.93 1 71.5 242 PRO B CA 1
ATOM 5921 C C . PRO B 1 242 ? -13.664 13.625 12.617 1 71.5 242 PRO B C 1
ATOM 5923 O O . PRO B 1 242 ? -12.438 13.734 12.477 1 71.5 242 PRO B O 1
ATOM 5926 N N . LYS B 1 243 ? -14.484 13.695 11.648 1 77.31 243 LYS B N 1
ATOM 5927 C CA . LYS B 1 243 ? -14.008 14.281 10.398 1 77.31 243 LYS B CA 1
ATOM 5928 C C . LYS B 1 243 ? -14.258 15.789 10.375 1 77.31 243 LYS B C 1
ATOM 5930 O O . LYS B 1 243 ? -15.242 16.266 10.938 1 77.31 243 LYS B O 1
ATOM 5935 N N . HIS B 1 244 ? -13.344 16.469 9.906 1 84.94 244 HIS B N 1
ATOM 5936 C CA . HIS B 1 244 ? -13.391 17.922 9.797 1 84.94 244 HIS B CA 1
ATOM 5937 C C . HIS B 1 244 ? -14.047 18.359 8.484 1 84.94 244 HIS B C 1
ATOM 5939 O O . HIS B 1 244 ? -13.836 17.734 7.445 1 84.94 244 HIS B O 1
ATOM 5945 N N . ILE B 1 245 ? -14.812 19.359 8.625 1 86.88 245 ILE B N 1
ATOM 5946 C CA . ILE B 1 245 ? -15.633 19.812 7.508 1 86.88 245 ILE B CA 1
ATOM 5947 C C . ILE B 1 245 ? -14.742 20.266 6.355 1 86.88 245 ILE B C 1
ATOM 5949 O O . ILE B 1 245 ? -15.023 19.953 5.191 1 86.88 245 ILE B O 1
ATOM 5953 N N . PHE B 1 246 ? -13.766 20.953 6.715 1 89.69 246 PHE B N 1
ATOM 5954 C CA . PHE B 1 246 ? -12.883 21.453 5.672 1 89.69 246 PHE B CA 1
ATOM 5955 C C . PHE B 1 246 ? -12.195 20.312 4.941 1 89.69 246 PHE B C 1
ATOM 5957 O O . PHE B 1 246 ? -11.992 20.375 3.729 1 89.69 246 PHE B O 1
ATOM 5964 N N . SER B 1 247 ? -11.828 19.344 5.633 1 86.25 247 SER B N 1
ATOM 5965 C CA . SER B 1 247 ? -11.203 18.172 5.016 1 86.25 247 SER B CA 1
ATOM 5966 C C . SER B 1 247 ? -12.148 17.5 4.02 1 86.25 247 SER B C 1
ATOM 5968 O O . SER B 1 247 ? -11.719 17.047 2.959 1 86.25 247 SER B O 1
ATOM 5970 N N . ILE B 1 248 ? -13.344 17.422 4.359 1 85.38 248 ILE B N 1
ATOM 5971 C CA . ILE B 1 248 ? -14.359 16.844 3.48 1 85.38 248 ILE B CA 1
ATOM 5972 C C . ILE B 1 248 ? -14.523 17.719 2.242 1 85.38 248 ILE B C 1
ATOM 5974 O O . ILE B 1 248 ? -14.586 17.219 1.119 1 85.38 248 ILE B O 1
ATOM 5978 N N . TYR B 1 249 ? -14.609 18.984 2.547 1 88 249 TYR B N 1
ATOM 5979 C CA . TYR B 1 249 ? -14.742 19.953 1.457 1 88 249 TYR B CA 1
ATOM 5980 C C . TYR B 1 249 ? -13.586 19.812 0.469 1 88 249 TYR B C 1
ATOM 5982 O O . TYR B 1 249 ? -13.805 19.781 -0.745 1 88 249 TYR B O 1
ATOM 5990 N N . LYS B 1 250 ? -12.43 19.797 1.019 1 86.44 250 LYS B N 1
ATOM 5991 C CA . LYS B 1 250 ? -11.242 19.672 0.184 1 86.44 250 LYS B CA 1
ATOM 5992 C C . LYS B 1 250 ? -11.266 18.391 -0.631 1 86.44 250 LYS B C 1
ATOM 5994 O O . LYS B 1 250 ? -10.906 18.375 -1.81 1 86.44 250 LYS B O 1
ATOM 5999 N N . LYS B 1 251 ? -11.602 17.297 -0.053 1 81.75 251 LYS B N 1
ATOM 6000 C CA . LYS B 1 251 ? -11.695 16.016 -0.739 1 81.75 251 LYS B CA 1
ATOM 6001 C C . LYS B 1 251 ? -12.727 16.062 -1.859 1 81.75 251 LYS B C 1
ATOM 6003 O O . LYS B 1 251 ? -12.508 15.516 -2.939 1 81.75 251 LYS B O 1
ATOM 6008 N N . MET B 1 252 ? -13.875 16.672 -1.574 1 82.44 252 MET B N 1
ATOM 6009 C CA . MET B 1 252 ? -14.93 16.812 -2.574 1 82.44 252 MET B CA 1
ATOM 6010 C C . MET B 1 252 ? -14.453 17.625 -3.764 1 82.44 252 MET B C 1
ATOM 6012 O O . MET B 1 252 ? -14.719 17.281 -4.914 1 82.44 252 MET B O 1
ATOM 6016 N N . ARG B 1 253 ? -13.789 18.625 -3.396 1 81.88 253 ARG B N 1
ATOM 6017 C CA . ARG B 1 253 ? -13.336 19.547 -4.434 1 81.88 253 ARG B CA 1
ATOM 6018 C C . ARG B 1 253 ? -12.203 18.938 -5.254 1 81.88 253 ARG B C 1
ATOM 6020 O O . ARG B 1 253 ? -12.227 18.984 -6.484 1 81.88 253 ARG B O 1
ATOM 6027 N N . ASN B 1 254 ? -11.227 18.422 -4.633 1 77.56 254 ASN B N 1
ATOM 6028 C CA . ASN B 1 254 ? -10.031 17.906 -5.297 1 77.56 254 ASN B CA 1
ATOM 6029 C C . ASN B 1 254 ? -10.328 16.625 -6.066 1 77.56 254 ASN B C 1
ATOM 6031 O O . ASN B 1 254 ? -9.773 16.406 -7.145 1 77.56 254 ASN B O 1
ATOM 6035 N N . GLN B 1 255 ? -11.117 15.758 -5.516 1 73 255 GLN B N 1
ATOM 6036 C CA . GLN B 1 255 ? -11.375 14.461 -6.125 1 73 255 GLN B CA 1
ATOM 6037 C C . GLN B 1 255 ? -12.672 14.484 -6.934 1 73 255 GLN B C 1
ATOM 6039 O O . GLN B 1 255 ? -13.031 13.484 -7.562 1 73 255 GLN B O 1
ATOM 6044 N N . LYS B 1 256 ? -13.273 15.617 -6.996 1 74 256 LYS B N 1
ATOM 6045 C CA . LYS B 1 256 ? -14.539 15.789 -7.711 1 74 256 LYS B CA 1
ATOM 6046 C C . LYS B 1 256 ? -15.539 14.711 -7.32 1 74 256 LYS B C 1
ATOM 6048 O O . LYS B 1 256 ? -16.125 14.062 -8.188 1 74 256 LYS B O 1
ATOM 6053 N N . LYS B 1 257 ? -15.578 14.43 -6.062 1 73.06 257 LYS B N 1
ATOM 6054 C CA . LYS B 1 257 ? -16.469 13.406 -5.527 1 73.06 257 LYS B CA 1
ATOM 6055 C C . LYS B 1 257 ? -17.656 14.039 -4.785 1 73.06 257 LYS B C 1
ATOM 6057 O O . LYS B 1 257 ? -17.531 15.164 -4.281 1 73.06 257 LYS B O 1
ATOM 6062 N N . GLN B 1 258 ? -18.703 13.336 -4.918 1 73.75 258 GLN B N 1
ATOM 6063 C CA . GLN B 1 258 ? -19.859 13.742 -4.117 1 73.75 258 GLN B CA 1
ATOM 6064 C C . GLN B 1 258 ? -19.719 13.258 -2.676 1 73.75 258 GLN B C 1
ATOM 6066 O O . GLN B 1 258 ? -18.922 12.359 -2.389 1 73.75 258 GLN B O 1
ATOM 6071 N N . PHE B 1 259 ? -20.484 13.938 -1.804 1 73.62 259 PHE B N 1
ATOM 6072 C CA . PHE B 1 259 ? -20.438 13.625 -0.38 1 73.62 259 PHE B CA 1
ATOM 6073 C C . PHE B 1 259 ? -20.688 12.141 -0.142 1 73.62 259 PHE B C 1
ATOM 6075 O O . PHE B 1 259 ? -20.062 11.531 0.725 1 73.62 259 PHE B O 1
ATOM 6082 N N . SER B 1 260 ? -21.5 11.633 -0.951 1 66.25 260 SER B N 1
ATOM 6083 C CA . SER B 1 260 ? -21.891 10.242 -0.781 1 66.25 260 SER B CA 1
ATOM 6084 C C . SER B 1 260 ? -20.766 9.297 -1.157 1 66.25 260 SER B C 1
ATOM 6086 O O . SER B 1 260 ? -20.75 8.133 -0.758 1 66.25 260 SER B O 1
ATOM 6088 N N . GLU B 1 261 ? -19.781 9.922 -1.823 1 64.81 261 GLU B N 1
ATOM 6089 C CA . GLU B 1 261 ? -18.672 9.133 -2.322 1 64.81 261 GLU B CA 1
ATOM 6090 C C . GLU B 1 261 ? -17.5 9.156 -1.341 1 64.81 261 GLU B C 1
ATOM 6092 O O . GLU B 1 261 ? -16.484 8.477 -1.554 1 64.81 261 GLU B O 1
ATOM 6097 N N . ILE B 1 262 ? -17.719 9.977 -0.483 1 64.5 262 ILE B N 1
ATOM 6098 C CA . ILE B 1 262 ? -16.594 10.109 0.446 1 64.5 262 ILE B CA 1
ATOM 6099 C C . ILE B 1 262 ? -16.672 8.992 1.491 1 64.5 262 ILE B C 1
ATOM 6101 O O . ILE B 1 262 ? -17.484 9.047 2.414 1 64.5 262 ILE B O 1
ATOM 6105 N N . TYR B 1 263 ? -16.062 7.84 1.17 1 56.94 263 TYR B N 1
ATOM 6106 C CA . TYR B 1 263 ? -16.031 6.609 1.949 1 56.94 263 TYR B CA 1
ATOM 6107 C C . TYR B 1 263 ? -15.414 6.844 3.322 1 56.94 263 TYR B C 1
ATOM 6109 O O . TYR B 1 263 ? -15.672 6.09 4.262 1 56.94 263 TYR B O 1
ATOM 6117 N N . ASP B 1 264 ? -14.75 7.871 3.424 1 61.56 264 ASP B N 1
ATOM 6118 C CA . ASP B 1 264 ? -13.898 8.039 4.598 1 61.56 264 ASP B CA 1
ATOM 6119 C C . ASP B 1 264 ? -14.641 8.758 5.719 1 61.56 264 ASP B C 1
ATOM 6121 O O . ASP B 1 264 ? -14.023 9.289 6.645 1 61.56 264 ASP B O 1
ATOM 6125 N N . LEU B 1 265 ? -15.875 8.664 5.562 1 68 265 LEU B N 1
ATOM 6126 C CA . LEU B 1 265 ? -16.594 9.359 6.629 1 68 265 LEU B CA 1
ATOM 6127 C C . LEU B 1 265 ? -16.547 8.555 7.922 1 68 265 LEU B C 1
ATOM 6129 O O . LEU B 1 265 ? -16.688 9.109 9.016 1 68 265 LEU B O 1
ATOM 6133 N N . LEU B 1 266 ? -16.281 7.309 7.699 1 80.56 266 LEU B N 1
ATOM 6134 C CA . LEU B 1 266 ? -16.203 6.449 8.875 1 80.56 266 LEU B CA 1
ATOM 6135 C C . LEU B 1 266 ? -14.75 6.156 9.242 1 80.56 266 LEU B C 1
ATOM 6137 O O . LEU B 1 266 ? -14.008 5.594 8.43 1 80.56 266 LEU B O 1
ATOM 6141 N N . ALA B 1 267 ? -14.352 6.637 10.344 1 88.81 267 ALA B N 1
ATOM 6142 C CA . ALA B 1 267 ? -12.953 6.465 10.734 1 88.81 267 ALA B CA 1
ATOM 6143 C C . ALA B 1 267 ? -12.828 6.168 12.227 1 88.81 267 ALA B C 1
ATOM 6145 O O . ALA B 1 267 ? -13.617 6.668 13.031 1 88.81 267 ALA B O 1
ATOM 6146 N N . LEU B 1 268 ? -11.914 5.305 12.516 1 93.69 268 LEU B N 1
ATOM 6147 C CA . LEU B 1 268 ? -11.609 4.953 13.898 1 93.69 268 LEU B CA 1
ATOM 6148 C C . LEU B 1 268 ? -10.141 5.203 14.211 1 93.69 268 LEU B C 1
ATOM 6150 O O . LEU B 1 268 ? -9.297 5.18 13.312 1 93.69 268 LEU B O 1
ATOM 6154 N N . ARG B 1 269 ? -9.898 5.523 15.43 1 95.25 269 ARG B N 1
ATOM 6155 C CA . ARG B 1 269 ? -8.531 5.688 15.922 1 95.25 269 ARG B CA 1
ATOM 6156 C C . ARG B 1 269 ? -8.242 4.719 17.062 1 95.25 269 ARG B C 1
ATOM 6158 O O . ARG B 1 269 ? -9.016 4.621 18.016 1 95.25 269 ARG B O 1
ATOM 6165 N N . VAL B 1 270 ? -7.195 4.027 16.875 1 96.81 270 VAL B N 1
ATOM 6166 C CA . VAL B 1 270 ? -6.754 3.094 17.906 1 96.81 270 VAL B CA 1
ATOM 6167 C C . VAL B 1 270 ? -5.426 3.562 18.5 1 96.81 270 VAL B C 1
ATOM 6169 O O . VAL B 1 270 ? -4.43 3.689 17.781 1 96.81 270 VAL B O 1
ATOM 6172 N N . ILE B 1 271 ? -5.387 3.84 19.781 1 97.31 271 ILE B N 1
ATOM 6173 C CA . ILE B 1 271 ? -4.18 4.289 20.469 1 97.31 271 ILE B CA 1
ATOM 6174 C C . ILE B 1 271 ? -3.656 3.174 21.375 1 97.31 271 ILE B C 1
ATOM 6176 O O . ILE B 1 271 ? -4.398 2.641 22.203 1 97.31 271 ILE B O 1
ATOM 6180 N N . VAL B 1 272 ? -2.439 2.852 21.203 1 96.56 272 VAL B N 1
ATOM 6181 C CA . VAL B 1 272 ? -1.857 1.72 21.922 1 96.56 272 VAL B CA 1
ATOM 6182 C C . VAL B 1 272 ? -0.559 2.15 22.594 1 96.56 272 VAL B C 1
ATOM 6184 O O . VAL B 1 272 ? -0.048 3.242 22.344 1 96.56 272 VAL B O 1
ATOM 6187 N N . PRO B 1 273 ? 0.047 1.336 23.406 1 94.31 273 PRO B N 1
ATOM 6188 C CA . PRO B 1 273 ? 1.201 1.75 24.203 1 94.31 273 PRO B CA 1
ATOM 6189 C C . PRO B 1 273 ? 2.512 1.702 23.422 1 94.31 273 PRO B C 1
ATOM 6191 O O . PRO B 1 273 ? 3.436 2.467 23.719 1 94.31 273 PRO B O 1
ATOM 6194 N N . SER B 1 274 ? 2.621 0.747 22.469 1 91.88 274 SER B N 1
ATOM 6195 C CA . SER B 1 274 ? 3.922 0.576 21.828 1 91.88 274 SER B CA 1
ATOM 6196 C C . SER B 1 274 ? 3.775 0.434 20.312 1 91.88 274 SER B C 1
ATOM 6198 O O . SER B 1 274 ? 2.682 0.168 19.812 1 91.88 274 SER B O 1
ATOM 6200 N N . ILE B 1 275 ? 4.93 0.652 19.688 1 90.19 275 ILE B N 1
ATOM 6201 C CA . ILE B 1 275 ? 4.961 0.516 18.234 1 90.19 275 ILE B CA 1
ATOM 6202 C C . ILE B 1 275 ? 4.637 -0.924 17.844 1 90.19 275 ILE B C 1
ATOM 6204 O O . ILE B 1 275 ? 3.92 -1.163 16.859 1 90.19 275 ILE B O 1
ATOM 6208 N N . LYS B 1 276 ? 5.137 -1.858 18.578 1 85.88 276 LYS B N 1
ATOM 6209 C CA . LYS B 1 276 ? 4.836 -3.266 18.328 1 85.88 276 LYS B CA 1
ATOM 6210 C C . LYS B 1 276 ? 3.332 -3.521 18.375 1 85.88 276 LYS B C 1
ATOM 6212 O O . LYS B 1 276 ? 2.801 -4.262 17.547 1 85.88 276 LYS B O 1
ATOM 6217 N N . ASP B 1 277 ? 2.773 -2.914 19.25 1 91.75 277 ASP B N 1
ATOM 6218 C CA . ASP B 1 277 ? 1.331 -3.084 19.406 1 91.75 277 ASP B CA 1
ATOM 6219 C C . ASP B 1 277 ? 0.585 -2.488 18.219 1 91.75 277 ASP B C 1
ATOM 6221 O O . ASP B 1 277 ? -0.476 -2.982 17.828 1 91.75 277 ASP B O 1
ATOM 6225 N N . CYS B 1 278 ? 1.123 -1.383 17.688 1 95.06 278 CYS B N 1
ATOM 6226 C CA . CYS B 1 278 ? 0.492 -0.783 16.516 1 95.06 278 CYS B CA 1
ATOM 6227 C C . CYS B 1 278 ? 0.358 -1.798 15.383 1 95.06 278 CYS B C 1
ATOM 6229 O O . CYS B 1 278 ? -0.716 -1.942 14.797 1 95.06 278 CYS B O 1
ATOM 6231 N N . TYR B 1 279 ? 1.443 -2.514 15.164 1 92.25 279 TYR B N 1
ATOM 6232 C CA . TYR B 1 279 ? 1.447 -3.477 14.07 1 92.25 279 TYR B CA 1
ATOM 6233 C C . TYR B 1 279 ? 0.642 -4.719 14.43 1 92.25 279 TYR B C 1
ATOM 6235 O O . TYR B 1 279 ? 0.056 -5.363 13.555 1 92.25 279 TYR B O 1
ATOM 6243 N N . GLY B 1 280 ? 0.663 -5.066 15.656 1 90.19 280 GLY B N 1
ATOM 6244 C CA . GLY B 1 280 ? -0.218 -6.133 16.109 1 90.19 280 GLY B CA 1
ATOM 6245 C C . GLY B 1 280 ? -1.684 -5.848 15.844 1 90.19 280 GLY B C 1
ATOM 6246 O O . GLY B 1 280 ? -2.416 -6.719 15.367 1 90.19 280 GLY B O 1
ATOM 6247 N N . VAL B 1 281 ? -2.072 -4.582 16.156 1 94.25 281 VAL B N 1
ATOM 6248 C CA . VAL B 1 281 ? -3.449 -4.156 15.93 1 94.25 281 VAL B CA 1
ATOM 6249 C C . VAL B 1 281 ? -3.748 -4.184 14.43 1 94.25 281 VAL B C 1
ATOM 6251 O O . VAL B 1 281 ? -4.844 -4.578 14.016 1 94.25 281 VAL B O 1
ATOM 6254 N N . LEU B 1 282 ? -2.822 -3.742 13.664 1 94.31 282 LEU B N 1
ATOM 6255 C CA . LEU B 1 282 ? -2.973 -3.797 12.211 1 94.31 282 LEU B CA 1
ATOM 6256 C C . LEU B 1 282 ? -3.289 -5.215 11.75 1 94.31 282 LEU B C 1
ATOM 6258 O O . LEU B 1 282 ? -4.207 -5.422 10.961 1 94.31 282 LEU B O 1
ATOM 6262 N N . GLY B 1 283 ? -2.488 -6.188 12.234 1 90.75 283 GLY B N 1
ATOM 6263 C CA . GLY B 1 283 ? -2.725 -7.586 11.898 1 90.75 283 GLY B CA 1
ATOM 6264 C C . GLY B 1 283 ? -4.105 -8.062 12.305 1 90.75 283 GLY B C 1
ATOM 6265 O O . GLY B 1 283 ? -4.758 -8.789 11.547 1 90.75 283 GLY B O 1
ATOM 6266 N N . ALA B 1 284 ? -4.527 -7.668 13.414 1 92.25 284 ALA B N 1
ATOM 6267 C CA . ALA B 1 284 ? -5.84 -8.062 13.922 1 92.25 284 ALA B CA 1
ATOM 6268 C C . ALA B 1 284 ? -6.953 -7.52 13.031 1 92.25 284 ALA B C 1
ATOM 6270 O O . ALA B 1 284 ? -7.918 -8.227 12.727 1 92.25 284 ALA B O 1
ATOM 6271 N N . ILE B 1 285 ? -6.805 -6.277 12.672 1 93.75 285 ILE B N 1
ATOM 6272 C CA . ILE B 1 285 ? -7.809 -5.621 11.836 1 93.75 285 ILE B CA 1
ATOM 6273 C C . ILE B 1 285 ? -7.84 -6.273 10.461 1 93.75 285 ILE B C 1
ATOM 6275 O O . ILE B 1 285 ? -8.914 -6.539 9.914 1 93.75 285 ILE B O 1
ATOM 6279 N N . HIS B 1 286 ? -6.668 -6.559 9.953 1 91.94 286 HIS B N 1
ATOM 6280 C CA . HIS B 1 286 ? -6.566 -7.133 8.617 1 91.94 286 HIS B CA 1
ATOM 6281 C C . HIS B 1 286 ? -7.035 -8.586 8.602 1 91.94 286 HIS B C 1
ATOM 6283 O O . HIS B 1 286 ? -7.379 -9.125 7.547 1 91.94 286 HIS B O 1
ATOM 6289 N N . THR B 1 287 ? -6.984 -9.242 9.711 1 86.44 287 THR B N 1
ATOM 6290 C CA . THR B 1 287 ? -7.496 -10.609 9.812 1 86.44 287 THR B CA 1
ATOM 6291 C C . THR B 1 287 ? -9.023 -10.609 9.844 1 86.44 287 THR B C 1
ATOM 6293 O O . THR B 1 287 ? -9.656 -11.539 9.344 1 86.44 287 THR B O 1
ATOM 6296 N N . LYS B 1 288 ? -9.57 -9.555 10.367 1 88.56 288 LYS B N 1
ATOM 6297 C CA . LYS B 1 288 ? -11.023 -9.477 10.516 1 88.56 288 LYS B CA 1
ATOM 6298 C C . LYS B 1 288 ? -11.68 -8.93 9.258 1 88.56 288 LYS B C 1
ATOM 6300 O O . LYS B 1 288 ? -12.797 -9.328 8.906 1 88.56 288 LYS B O 1
ATOM 6305 N N . TRP B 1 289 ? -11.047 -7.898 8.711 1 90.06 289 TRP B N 1
ATOM 6306 C CA . TRP B 1 289 ? -11.625 -7.234 7.547 1 90.06 289 TRP B CA 1
ATOM 6307 C C . TRP B 1 289 ? -10.609 -7.164 6.41 1 90.06 289 TRP B C 1
ATOM 6309 O O . TRP B 1 289 ? -9.414 -6.977 6.645 1 90.06 289 TRP B O 1
ATOM 6319 N N . LYS B 1 290 ? -11.047 -7.227 5.23 1 87.06 290 LYS B N 1
ATOM 6320 C CA . LYS B 1 290 ? -10.18 -7.188 4.059 1 87.06 290 LYS B CA 1
ATOM 6321 C C . LYS B 1 290 ? -9.656 -5.777 3.811 1 87.06 290 LYS B C 1
ATOM 6323 O O . LYS B 1 290 ? -10.438 -4.832 3.684 1 87.06 290 LYS B O 1
ATOM 6328 N N . PRO B 1 291 ? -8.359 -5.645 3.748 1 89.62 291 PRO B N 1
ATOM 6329 C CA . PRO B 1 291 ? -7.805 -4.324 3.459 1 89.62 291 PRO B CA 1
ATOM 6330 C C . PRO B 1 291 ? -7.977 -3.916 1.996 1 89.62 291 PRO B C 1
ATOM 6332 O O . PRO B 1 291 ? -7.902 -4.766 1.104 1 89.62 291 PRO B O 1
ATOM 6335 N N . MET B 1 292 ? -8.219 -2.678 1.757 1 85.06 292 MET B N 1
ATOM 6336 C CA . MET B 1 292 ? -8.273 -2.154 0.395 1 85.06 292 MET B CA 1
ATOM 6337 C C . MET B 1 292 ? -6.875 -1.944 -0.167 1 85.06 292 MET B C 1
ATOM 6339 O O . MET B 1 292 ? -6.02 -1.343 0.489 1 85.06 292 MET B O 1
ATOM 6343 N N . PRO B 1 293 ? -6.66 -2.406 -1.331 1 80.56 293 PRO B N 1
ATOM 6344 C CA . PRO B 1 293 ? -5.316 -2.283 -1.906 1 80.56 293 PRO B CA 1
ATOM 6345 C C . PRO B 1 293 ? -4.891 -0.831 -2.1 1 80.56 293 PRO B C 1
ATOM 6347 O O . PRO B 1 293 ? -5.695 0.004 -2.516 1 80.56 293 PRO B O 1
ATOM 6350 N N . GLY B 1 294 ? -3.676 -0.567 -1.806 1 78.88 294 GLY B N 1
ATOM 6351 C CA . GLY B 1 294 ? -3.098 0.743 -2.057 1 78.88 294 GLY B CA 1
ATOM 6352 C C . GLY B 1 294 ? -3.504 1.781 -1.027 1 78.88 294 GLY B C 1
ATOM 6353 O O . GLY B 1 294 ? -3.172 2.961 -1.163 1 78.88 294 GLY B O 1
ATOM 6354 N N . ARG B 1 295 ? -4.195 1.37 -0.022 1 86 295 ARG B N 1
ATOM 6355 C CA . ARG B 1 295 ? -4.691 2.348 0.942 1 86 295 ARG B CA 1
ATOM 6356 C C . ARG B 1 295 ? -4.039 2.148 2.307 1 86 295 ARG B C 1
ATOM 6358 O O . ARG B 1 295 ? -4.625 2.488 3.336 1 86 295 ARG B O 1
ATOM 6365 N N . PHE B 1 296 ? -2.979 1.551 2.287 1 89.69 296 PHE B N 1
ATOM 6366 C CA . PHE B 1 296 ? -2.176 1.422 3.496 1 89.69 296 PHE B CA 1
ATOM 6367 C C . PHE B 1 296 ? -1.011 2.404 3.479 1 89.69 296 PHE B C 1
ATOM 6369 O O . PHE B 1 296 ? -0.295 2.51 2.48 1 89.69 296 PHE B O 1
ATOM 6376 N N . LYS B 1 297 ? -0.896 3.166 4.52 1 89.94 297 LYS B N 1
ATOM 6377 C CA . LYS B 1 297 ? 0.216 4.098 4.676 1 89.94 297 LYS B CA 1
ATOM 6378 C C . LYS B 1 297 ? 0.895 3.92 6.031 1 89.94 297 LYS B C 1
ATOM 6380 O O . LYS B 1 297 ? 0.239 3.99 7.074 1 89.94 297 LYS B O 1
ATOM 6385 N N . ASP B 1 298 ? 2.191 3.744 6.023 1 91.81 298 ASP B N 1
ATOM 6386 C CA . ASP B 1 298 ? 2.963 3.57 7.25 1 91.81 298 ASP B CA 1
ATOM 6387 C C . ASP B 1 298 ? 3.73 4.844 7.602 1 91.81 298 ASP B C 1
ATOM 6389 O O . ASP B 1 298 ? 4.938 4.93 7.363 1 91.81 298 ASP B O 1
ATOM 6393 N N . TYR B 1 299 ? 3.082 5.73 8.336 1 91.69 299 TYR B N 1
ATOM 6394 C CA . TYR B 1 299 ? 3.715 6.984 8.727 1 91.69 299 TYR B CA 1
ATOM 6395 C C . TYR B 1 299 ? 4.582 6.801 9.961 1 91.69 299 TYR B C 1
ATOM 6397 O O . TYR B 1 299 ? 5.289 7.719 10.375 1 91.69 299 TYR B O 1
ATOM 6405 N N . ILE B 1 300 ? 4.477 5.672 10.562 1 92.38 300 ILE B N 1
ATOM 6406 C CA . ILE B 1 300 ? 5.367 5.418 11.688 1 92.38 300 ILE B CA 1
ATOM 6407 C C . ILE B 1 300 ? 6.801 5.277 11.188 1 92.38 300 ILE B C 1
ATOM 6409 O O . ILE B 1 300 ? 7.723 5.883 11.742 1 92.38 300 ILE B O 1
ATOM 6413 N N . ALA B 1 301 ? 6.879 4.512 10.133 1 87.62 301 ALA B N 1
ATOM 6414 C CA . ALA B 1 301 ? 8.203 4.285 9.555 1 87.62 301 ALA B CA 1
ATOM 6415 C C . ALA B 1 301 ? 8.641 5.48 8.711 1 87.62 301 ALA B C 1
ATOM 6417 O O . ALA B 1 301 ? 9.836 5.75 8.586 1 87.62 301 ALA B O 1
ATOM 6418 N N . MET B 1 302 ? 7.656 6.152 8.188 1 84.56 302 MET B N 1
ATOM 6419 C CA . MET B 1 302 ? 7.93 7.336 7.375 1 84.56 302 MET B CA 1
ATOM 6420 C C . MET B 1 302 ? 7.125 8.531 7.863 1 84.56 302 MET B C 1
ATOM 6422 O O . MET B 1 302 ? 6.168 8.953 7.215 1 84.56 302 MET B O 1
ATOM 6426 N N . PRO B 1 303 ? 7.539 9.086 8.898 1 85.62 303 PRO B N 1
ATOM 6427 C CA . PRO B 1 303 ? 6.789 10.211 9.461 1 85.62 303 PRO B CA 1
ATOM 6428 C C . PRO B 1 303 ? 6.668 11.383 8.5 1 85.62 303 PRO B C 1
ATOM 6430 O O . PRO B 1 303 ? 7.531 11.578 7.641 1 85.62 303 PRO B O 1
ATOM 6433 N N . LYS B 1 304 ? 5.656 12.156 8.656 1 80.62 304 LYS B N 1
ATOM 6434 C CA . LYS B 1 304 ? 5.48 13.375 7.871 1 80.62 304 LYS B CA 1
ATOM 6435 C C . LYS B 1 304 ? 6.398 14.492 8.367 1 80.62 304 LYS B C 1
ATOM 6437 O O . LYS B 1 304 ? 7.043 14.352 9.414 1 80.62 304 LYS B O 1
ATOM 6442 N N . ALA B 1 305 ? 6.438 15.57 7.605 1 73.75 305 ALA B N 1
ATOM 6443 C CA . ALA B 1 305 ? 7.316 16.703 7.918 1 73.75 305 ALA B CA 1
ATOM 6444 C C . ALA B 1 305 ? 6.949 17.328 9.258 1 73.75 305 ALA B C 1
ATOM 6446 O O . ALA B 1 305 ? 7.812 17.859 9.961 1 73.75 305 ALA B O 1
ATOM 6447 N N . ASN B 1 306 ? 5.641 17.25 9.617 1 78.5 306 ASN B N 1
ATOM 6448 C CA . ASN B 1 306 ? 5.195 17.812 10.875 1 78.5 306 ASN B CA 1
ATOM 6449 C C . ASN B 1 306 ? 5.305 16.812 12.023 1 78.5 306 ASN B C 1
ATOM 6451 O O . ASN B 1 306 ? 4.684 17 13.07 1 78.5 306 ASN B O 1
ATOM 6455 N N . MET B 1 307 ? 6.031 15.648 11.805 1 82.25 307 MET B N 1
ATOM 6456 C CA . MET B 1 307 ? 6.352 14.625 12.797 1 82.25 307 MET B CA 1
ATOM 6457 C C . MET B 1 307 ? 5.148 13.719 13.055 1 82.25 307 MET B C 1
ATOM 6459 O O . MET B 1 307 ? 5.168 12.906 13.977 1 82.25 307 MET B O 1
ATOM 6463 N N . TYR B 1 308 ? 4.215 13.945 12.242 1 88.69 308 TYR B N 1
ATOM 6464 C CA . TYR B 1 308 ? 3.035 13.094 12.344 1 88.69 308 TYR B CA 1
ATOM 6465 C C . TYR B 1 308 ? 3.395 11.633 12.109 1 88.69 308 TYR B C 1
ATOM 6467 O O . TYR B 1 308 ? 4.07 11.297 11.133 1 88.69 308 TYR B O 1
ATOM 6475 N N . GLN B 1 309 ? 2.998 10.828 13.07 1 92.44 309 GLN B N 1
ATOM 6476 C CA . GLN B 1 309 ? 3.201 9.383 12.961 1 92.44 309 GLN B CA 1
ATOM 6477 C C . GLN B 1 309 ? 1.913 8.625 13.258 1 92.44 309 GLN B C 1
ATOM 6479 O O . GLN B 1 309 ? 1.188 8.961 14.195 1 92.44 309 GLN B O 1
ATOM 6484 N N . SER B 1 310 ? 1.632 7.711 12.352 1 95.69 310 SER B N 1
ATOM 6485 C CA . SER B 1 310 ? 0.448 6.871 12.508 1 95.69 310 SER B CA 1
ATOM 6486 C C . SER B 1 310 ? 0.367 5.824 11.406 1 95.69 310 SER B C 1
ATOM 6488 O O . SER B 1 310 ? 0.889 6.027 10.305 1 95.69 310 SER B O 1
ATOM 6490 N N . LEU B 1 311 ? -0.197 4.668 11.727 1 95.88 311 LEU B N 1
ATOM 6491 C CA . LEU B 1 311 ? -0.577 3.738 10.672 1 95.88 311 LEU B CA 1
ATOM 6492 C C . LEU B 1 311 ? -1.971 4.059 10.141 1 95.88 311 LEU B C 1
ATOM 6494 O O . LEU B 1 311 ? -2.895 4.305 10.922 1 95.88 311 LEU B O 1
ATOM 6498 N N . HIS B 1 312 ? -2.074 4.168 8.828 1 94 312 HIS B N 1
ATOM 6499 C CA . HIS B 1 312 ? -3.373 4.336 8.188 1 94 312 HIS B CA 1
ATOM 6500 C C . HIS B 1 312 ? -3.73 3.115 7.348 1 94 312 HIS B C 1
ATOM 6502 O O . HIS B 1 312 ? -2.92 2.652 6.543 1 94 312 HIS B O 1
ATOM 6508 N N . THR B 1 313 ? -4.879 2.613 7.594 1 93.38 313 THR B N 1
ATOM 6509 C CA . THR B 1 313 ? -5.355 1.525 6.746 1 93.38 313 THR B CA 1
ATOM 6510 C C . THR B 1 313 ? -6.855 1.656 6.492 1 93.38 313 THR B C 1
ATOM 6512 O O . THR B 1 313 ? -7.586 2.184 7.332 1 93.38 313 THR B O 1
ATOM 6515 N N . THR B 1 314 ? -7.254 1.353 5.32 1 90.5 314 THR B N 1
ATOM 6516 C CA . THR B 1 314 ? -8.672 1.297 4.977 1 90.5 314 THR B CA 1
ATOM 6517 C C . THR B 1 314 ? -9.102 -0.141 4.707 1 90.5 314 THR B C 1
ATOM 6519 O O . THR B 1 314 ? -8.477 -0.848 3.918 1 90.5 314 THR B O 1
ATOM 6522 N N . VAL B 1 315 ? -10.094 -0.579 5.41 1 90.31 315 VAL B N 1
ATOM 6523 C CA . VAL B 1 315 ? -10.602 -1.939 5.258 1 90.31 315 VAL B CA 1
ATOM 6524 C C . VAL B 1 315 ? -12.078 -1.904 4.891 1 90.31 315 VAL B C 1
ATOM 6526 O O . VAL B 1 315 ? -12.742 -0.871 5.035 1 90.31 315 VAL B O 1
ATOM 6529 N N . LEU B 1 316 ? -12.5 -2.977 4.305 1 87 316 LEU B N 1
ATOM 6530 C CA . LEU B 1 316 ? -13.945 -3.152 4.152 1 87 316 LEU B CA 1
ATOM 6531 C C . LEU B 1 316 ? -14.562 -3.682 5.438 1 87 316 LEU B C 1
ATOM 6533 O O . LEU B 1 316 ? -14.602 -4.895 5.664 1 87 316 LEU B O 1
ATOM 6537 N N . GLY B 1 317 ? -15.086 -2.76 6.172 1 85.31 317 GLY B N 1
ATOM 6538 C CA . GLY B 1 317 ? -15.625 -3.078 7.484 1 85.31 317 GLY B CA 1
ATOM 6539 C C . GLY B 1 317 ? -16.969 -3.783 7.422 1 85.31 317 GLY B C 1
ATOM 6540 O O . GLY B 1 317 ? -17.281 -4.453 6.438 1 85.31 317 GLY B O 1
ATOM 6541 N N . PRO B 1 318 ? -17.688 -3.713 8.547 1 80.94 318 PRO B N 1
ATOM 6542 C CA . PRO B 1 318 ? -19.031 -4.312 8.578 1 80.94 318 PRO B CA 1
ATOM 6543 C C . PRO B 1 318 ? -19.922 -3.834 7.434 1 80.94 318 PRO B C 1
ATOM 6545 O O . PRO B 1 318 ? -19.891 -2.652 7.082 1 80.94 318 PRO B O 1
ATOM 6548 N N . ASP B 1 319 ? -20.625 -4.707 6.816 1 77.19 319 ASP B N 1
ATOM 6549 C CA . ASP B 1 319 ? -21.547 -4.434 5.715 1 77.19 319 ASP B CA 1
ATOM 6550 C C . ASP B 1 319 ? -20.812 -3.934 4.484 1 77.19 319 ASP B C 1
ATOM 6552 O O . ASP B 1 319 ? -21.297 -3.066 3.76 1 77.19 319 ASP B O 1
ATOM 6556 N N . ALA B 1 320 ? -19.562 -4.238 4.434 1 78.38 320 ALA B N 1
ATOM 6557 C CA . ALA B 1 320 ? -18.719 -3.945 3.277 1 78.38 320 ALA B CA 1
ATOM 6558 C C . ALA B 1 320 ? -18.578 -2.441 3.072 1 78.38 320 ALA B C 1
ATOM 6560 O O . ALA B 1 320 ? -18.562 -1.96 1.937 1 78.38 320 ALA B O 1
ATOM 6561 N N . THR B 1 321 ? -18.641 -1.784 4.164 1 81.81 321 THR B N 1
ATOM 6562 C CA . THR B 1 321 ? -18.438 -0.341 4.105 1 81.81 321 THR B CA 1
ATOM 6563 C C . THR B 1 321 ? -17 0.018 4.438 1 81.81 321 THR B C 1
ATOM 6565 O O . THR B 1 321 ? -16.438 -0.48 5.418 1 81.81 321 THR B O 1
ATOM 6568 N N . PRO B 1 322 ? -16.484 0.841 3.553 1 84.12 322 PRO B N 1
ATOM 6569 C CA . PRO B 1 322 ? -15.094 1.234 3.816 1 84.12 322 PRO B CA 1
ATOM 6570 C C . PRO B 1 322 ? -14.922 1.9 5.18 1 84.12 322 PRO B C 1
ATOM 6572 O O . PRO B 1 322 ? -15.734 2.734 5.57 1 84.12 322 PRO B O 1
ATOM 6575 N N . LEU B 1 323 ? -13.961 1.491 5.895 1 89.75 323 LEU B N 1
ATOM 6576 C CA . LEU B 1 323 ? -13.633 1.985 7.227 1 89.75 323 LEU B CA 1
ATOM 6577 C C . LEU B 1 323 ? -12.148 2.324 7.328 1 89.75 323 LEU B C 1
ATOM 6579 O O . LEU B 1 323 ? -11.289 1.48 7.051 1 89.75 323 LEU B O 1
ATOM 6583 N N . GLU B 1 324 ? -11.875 3.561 7.625 1 91.12 324 GLU B N 1
ATOM 6584 C CA . GLU B 1 324 ? -10.492 3.969 7.828 1 91.12 324 GLU B CA 1
ATOM 6585 C C . GLU B 1 324 ? -10.078 3.814 9.289 1 91.12 324 GLU B C 1
ATOM 6587 O O . GLU B 1 324 ? -10.812 4.219 10.195 1 91.12 324 GLU B O 1
ATOM 6592 N N . VAL B 1 325 ? -8.969 3.219 9.492 1 94.12 325 VAL B N 1
ATOM 6593 C CA . VAL B 1 325 ? -8.477 3.029 10.859 1 94.12 325 VAL B CA 1
ATOM 6594 C C . VAL B 1 325 ? -7.074 3.619 10.984 1 94.12 325 VAL B C 1
ATOM 6596 O O . VAL B 1 325 ? -6.191 3.312 10.18 1 94.12 325 VAL B O 1
ATOM 6599 N N . GLN B 1 326 ? -6.938 4.449 11.898 1 95.94 326 GLN B N 1
ATOM 6600 C CA . GLN B 1 326 ? -5.629 4.988 12.25 1 95.94 326 GLN B CA 1
ATOM 6601 C C . GLN B 1 326 ? -5.102 4.352 13.531 1 95.94 326 GLN B C 1
ATOM 6603 O O . GLN B 1 326 ? -5.84 4.195 14.508 1 95.94 326 GLN B O 1
ATOM 6608 N N . ILE B 1 327 ? -3.914 3.898 13.516 1 96.88 327 ILE B N 1
ATOM 6609 C CA . ILE B 1 327 ? -3.303 3.242 14.664 1 96.88 327 ILE B CA 1
ATOM 6610 C C . ILE B 1 327 ? -2.027 3.982 15.062 1 96.88 327 ILE B C 1
ATOM 6612 O O . ILE B 1 327 ? -1.134 4.18 14.234 1 96.88 327 ILE B O 1
ATOM 6616 N N . ARG B 1 328 ? -1.921 4.352 16.297 1 96.88 328 ARG B N 1
ATOM 6617 C CA . ARG B 1 328 ? -0.715 5.039 16.75 1 96.88 328 ARG B CA 1
ATOM 6618 C C . ARG B 1 328 ? -0.516 4.863 18.25 1 96.88 328 ARG B C 1
ATOM 6620 O O . ARG B 1 328 ? -1.413 4.391 18.938 1 96.88 328 ARG B O 1
ATOM 6627 N N . THR B 1 329 ? 0.635 5.176 18.766 1 96.19 329 THR B N 1
ATOM 6628 C CA . THR B 1 329 ? 0.937 5.086 20.188 1 96.19 329 THR B CA 1
ATOM 6629 C C . THR B 1 329 ? 0.428 6.32 20.922 1 96.19 329 THR B C 1
ATOM 6631 O O . THR B 1 329 ? 0.041 7.309 20.297 1 96.19 329 THR B O 1
ATOM 6634 N N . PHE B 1 330 ? 0.456 6.281 22.219 1 94.56 330 PHE B N 1
ATOM 6635 C CA . PHE B 1 330 ? 0.046 7.422 23.031 1 94.56 330 PHE B CA 1
ATOM 6636 C C . PHE B 1 330 ? 0.938 8.625 22.766 1 94.56 330 PHE B C 1
ATOM 6638 O O . PHE B 1 330 ? 0.446 9.75 22.625 1 94.56 330 PHE B O 1
ATOM 6645 N N . LYS B 1 331 ? 2.178 8.391 22.625 1 91.88 331 LYS B N 1
ATOM 6646 C CA . LYS B 1 331 ? 3.125 9.469 22.344 1 91.88 331 LYS B CA 1
ATOM 6647 C C . LYS B 1 331 ? 2.877 10.062 20.969 1 91.88 331 LYS B C 1
ATOM 6649 O O . LYS B 1 331 ? 2.865 11.289 20.797 1 91.88 331 LYS B O 1
ATOM 6654 N N . MET B 1 332 ? 2.676 9.172 20.031 1 93.62 332 MET B N 1
ATOM 6655 C CA . MET B 1 332 ? 2.404 9.625 18.672 1 93.62 332 MET B CA 1
ATOM 6656 C C . MET B 1 332 ? 1.12 10.445 18.625 1 93.62 332 MET B C 1
ATOM 6658 O O . MET B 1 332 ? 1.017 11.398 17.844 1 93.62 332 MET B O 1
ATOM 6662 N N . HIS B 1 333 ? 0.208 10.055 19.422 1 92.5 333 HIS B N 1
ATOM 6663 C CA . HIS B 1 333 ? -1.07 10.758 19.469 1 92.5 333 HIS B CA 1
ATOM 6664 C C . HIS B 1 333 ? -0.905 12.164 20.016 1 92.5 333 HIS B C 1
ATOM 6666 O O . HIS B 1 333 ? -1.493 13.117 19.5 1 92.5 333 HIS B O 1
ATOM 6672 N N . GLU B 1 334 ? -0.183 12.297 20.984 1 89.12 334 GLU B N 1
ATOM 6673 C CA . GLU B 1 334 ? 0.082 13.617 21.562 1 89.12 334 GLU B CA 1
ATOM 6674 C C . GLU B 1 334 ? 0.742 14.539 20.547 1 89.12 334 GLU B C 1
ATOM 6676 O O . GLU B 1 334 ? 0.365 15.711 20.438 1 89.12 334 GLU B O 1
ATOM 6681 N N . ILE B 1 335 ? 1.674 13.977 19.891 1 88.5 335 ILE B N 1
ATOM 6682 C CA . ILE B 1 335 ? 2.385 14.758 18.891 1 88.5 335 ILE B CA 1
ATOM 6683 C C . ILE B 1 335 ? 1.433 15.133 17.75 1 88.5 335 ILE B C 1
ATOM 6685 O O . ILE B 1 335 ? 1.488 16.25 17.234 1 88.5 335 ILE B O 1
ATOM 6689 N N . ALA B 1 336 ? 0.606 14.227 17.422 1 89.69 336 ALA B N 1
ATOM 6690 C CA . ALA B 1 336 ? -0.34 14.469 16.344 1 89.69 336 ALA B CA 1
ATOM 6691 C C . ALA B 1 336 ? -1.323 15.578 16.703 1 89.69 336 ALA B C 1
ATOM 6693 O O . ALA B 1 336 ? -1.75 16.344 15.844 1 89.69 336 ALA B O 1
ATOM 6694 N N . GLU B 1 337 ? -1.678 15.664 17.969 1 86.31 337 GLU B N 1
ATOM 6695 C CA . GLU B 1 337 ? -2.674 16.641 18.406 1 86.31 337 GLU B CA 1
ATOM 6696 C C . GLU B 1 337 ? -2.027 17.984 18.734 1 86.31 337 GLU B C 1
ATOM 6698 O O . GLU B 1 337 ? -2.598 19.031 18.453 1 86.31 337 GLU B O 1
ATOM 6703 N N . TYR B 1 338 ? -0.816 17.891 19.312 1 85.31 338 TYR B N 1
ATOM 6704 C CA . TYR B 1 338 ? -0.243 19.109 19.875 1 85.31 338 TYR B CA 1
ATOM 6705 C C . TYR B 1 338 ? 0.998 19.531 19.109 1 85.31 338 TYR B C 1
ATOM 6707 O O . TYR B 1 338 ? 1.498 20.641 19.281 1 85.31 338 TYR B O 1
ATOM 6715 N N . GLY B 1 339 ? 1.453 18.672 18.219 1 84.56 339 GLY B N 1
ATOM 6716 C CA . GLY B 1 339 ? 2.586 19.016 17.375 1 84.56 339 GLY B CA 1
ATOM 6717 C C . GLY B 1 339 ? 3.822 19.406 18.156 1 84.56 339 GLY B C 1
ATOM 6718 O O . GLY B 1 339 ? 4.242 18.703 19.062 1 84.56 339 GLY B O 1
ATOM 6719 N N . VAL B 1 340 ? 4.426 20.531 17.734 1 78.94 340 VAL B N 1
ATOM 6720 C CA . VAL B 1 340 ? 5.648 21.047 18.344 1 78.94 340 VAL B CA 1
ATOM 6721 C C . VAL B 1 340 ? 5.391 21.406 19.812 1 78.94 340 VAL B C 1
ATOM 6723 O O . VAL B 1 340 ? 6.297 21.344 20.641 1 78.94 340 VAL B O 1
ATOM 6726 N N . ALA B 1 341 ? 4.148 21.766 20.094 1 78.75 341 ALA B N 1
ATOM 6727 C CA . ALA B 1 341 ? 3.781 22.125 21.453 1 78.75 341 ALA B CA 1
ATOM 6728 C C . ALA B 1 341 ? 3.984 20.938 22.406 1 78.75 341 ALA B C 1
ATOM 6730 O O . ALA B 1 341 ? 4.258 21.141 23.594 1 78.75 341 ALA B O 1
ATOM 6731 N N . ALA B 1 342 ? 3.85 19.797 21.906 1 77.31 342 ALA B N 1
ATOM 6732 C CA . ALA B 1 342 ? 4.031 18.594 22.719 1 77.31 342 ALA B CA 1
ATOM 6733 C C . ALA B 1 342 ? 5.449 18.531 23.281 1 77.31 342 ALA B C 1
ATOM 6735 O O . ALA B 1 342 ? 5.672 17.969 24.359 1 77.31 342 ALA B O 1
ATOM 6736 N N . HIS B 1 343 ? 6.312 19.109 22.562 1 71.44 343 HIS B N 1
ATOM 6737 C CA . HIS B 1 343 ? 7.707 19.109 22.984 1 71.44 343 HIS B CA 1
ATOM 6738 C C . HIS B 1 343 ? 7.969 20.203 24.016 1 71.44 343 HIS B C 1
ATOM 6740 O O . HIS B 1 343 ? 8.938 20.125 24.781 1 71.44 343 HIS B O 1
ATOM 6746 N N . TRP B 1 344 ? 7.172 21.234 23.984 1 68.88 344 TRP B N 1
ATOM 6747 C CA . TRP B 1 344 ? 7.312 22.344 24.922 1 68.88 344 TRP B CA 1
ATOM 6748 C C . TRP B 1 344 ? 6.398 22.156 26.125 1 68.88 344 TRP B C 1
ATOM 6750 O O . TRP B 1 344 ? 6.445 22.938 27.078 1 68.88 344 TRP B O 1
ATOM 6760 N N . ALA B 1 345 ? 5.672 21.109 25.938 1 65.44 345 ALA B N 1
ATOM 6761 C CA . ALA B 1 345 ? 4.754 20.844 27.047 1 65.44 345 ALA B CA 1
ATOM 6762 C C . ALA B 1 345 ? 5.512 20.703 28.359 1 65.44 345 ALA B C 1
ATOM 6764 O O . ALA B 1 345 ? 6.594 20.109 28.391 1 65.44 345 ALA B O 1
ATOM 6765 N N . TYR B 1 346 ? 5.086 21.578 29.312 1 62.94 346 TYR B N 1
ATOM 6766 C CA . TYR B 1 346 ? 5.68 21.656 30.641 1 62.94 346 TYR B CA 1
ATOM 6767 C C . TYR B 1 346 ? 5.629 20.297 31.344 1 62.94 346 TYR B C 1
ATOM 6769 O O . TYR B 1 346 ? 4.562 19.688 31.453 1 62.94 346 TYR B O 1
ATOM 6777 N N . LYS B 1 347 ? 6.73 19.516 31.453 1 58.31 347 LYS B N 1
ATOM 6778 C CA . LYS B 1 347 ? 6.781 18.328 32.312 1 58.31 347 LYS B CA 1
ATOM 6779 C C . LYS B 1 347 ? 7.461 18.656 33.656 1 58.31 347 LYS B C 1
ATOM 6781 O O . LYS B 1 347 ? 8.445 19.391 33.688 1 58.31 347 LYS B O 1
ATOM 6786 N N . GLU B 1 348 ? 6.688 18.703 34.688 1 56.78 348 GLU B N 1
ATOM 6787 C CA . GLU B 1 348 ? 7.195 19.016 36.031 1 56.78 348 GLU B CA 1
ATOM 6788 C C . GLU B 1 348 ? 8.609 18.469 36.219 1 56.78 348 GLU B C 1
ATOM 6790 O O . GLU B 1 348 ? 8.852 17.281 36.062 1 56.78 348 GLU B O 1
ATOM 6795 N N . GLY B 1 349 ? 9.648 19.312 36.719 1 49.78 349 GLY B N 1
ATOM 6796 C CA . GLY B 1 349 ? 11.047 19.094 37.062 1 49.78 349 GLY B CA 1
ATOM 6797 C C . GLY B 1 349 ? 12 19.297 35.906 1 49.78 349 GLY B C 1
ATOM 6798 O O . GLY B 1 349 ? 13.203 19.438 36.094 1 49.78 349 GLY B O 1
ATOM 6799 N N . ILE B 1 350 ? 11.711 18.781 34.75 1 45.97 350 ILE B N 1
ATOM 6800 C CA . ILE B 1 350 ? 12.656 18.953 33.656 1 45.97 350 ILE B CA 1
ATOM 6801 C C . ILE B 1 350 ? 12.242 20.125 32.781 1 45.97 350 ILE B C 1
ATOM 6803 O O . ILE B 1 350 ? 11.281 20.031 32 1 45.97 350 ILE B O 1
ATOM 6807 N N . THR B 1 351 ? 12.211 21.219 33.312 1 42.22 351 THR B N 1
ATOM 6808 C CA . THR B 1 351 ? 12.062 22.422 32.5 1 42.22 351 THR B CA 1
ATOM 6809 C C . THR B 1 351 ? 13.016 22.406 31.328 1 42.22 351 THR B C 1
ATOM 6811 O O . THR B 1 351 ? 13.289 23.453 30.719 1 42.22 351 THR B O 1
ATOM 6814 N N . THR B 1 352 ? 13.938 21.547 31.344 1 41.81 352 THR B N 1
ATOM 6815 C CA . THR B 1 352 ? 15.023 21.812 30.406 1 41.81 352 THR B CA 1
ATOM 6816 C C . THR B 1 352 ? 14.484 21.953 28.984 1 41.81 352 THR B C 1
ATOM 6818 O O . THR B 1 352 ? 13.625 21.188 28.562 1 41.81 352 THR B O 1
ATOM 6821 N N . LYS B 1 353 ? 14.617 23.25 28.516 1 44.56 353 LYS B N 1
ATOM 6822 C CA . LYS B 1 353 ? 14.586 23.453 27.062 1 44.56 353 LYS B CA 1
ATOM 6823 C C . LYS B 1 353 ? 14.828 22.141 26.328 1 44.56 353 LYS B C 1
ATOM 6825 O O . LYS B 1 353 ? 15.82 21.469 26.578 1 44.56 353 LYS B O 1
ATOM 6830 N N . ALA B 1 354 ? 13.922 21.344 26.188 1 44.69 354 ALA B N 1
ATOM 6831 C CA . ALA B 1 354 ? 14.406 20.312 25.266 1 44.69 354 ALA B CA 1
ATOM 6832 C C . ALA B 1 354 ? 15.578 20.812 24.438 1 44.69 354 ALA B C 1
ATOM 6834 O O . ALA B 1 354 ? 15.578 21.969 23.984 1 44.69 354 ALA B O 1
ATOM 6835 N N . PRO B 1 355 ? 16.781 20.297 24.656 1 41.12 355 PRO B N 1
ATOM 6836 C CA . PRO B 1 355 ? 17.906 20.906 23.922 1 41.12 355 PRO B CA 1
ATOM 6837 C C . PRO B 1 355 ? 17.484 21.406 22.531 1 41.12 355 PRO B C 1
ATOM 6839 O O . PRO B 1 355 ? 16.797 20.688 21.797 1 41.12 355 PRO B O 1
ATOM 6842 N N . THR B 1 356 ? 17.391 22.781 22.469 1 44.16 356 THR B N 1
ATOM 6843 C CA . THR B 1 356 ? 17.234 23.5 21.203 1 44.16 356 THR B CA 1
ATOM 6844 C C . THR B 1 356 ? 17.641 22.609 20.016 1 44.16 356 THR B C 1
ATOM 6846 O O . THR B 1 356 ? 17.062 22.719 18.938 1 44.16 356 THR B O 1
ATOM 6849 N N . ASP B 1 357 ? 18.656 21.828 20.297 1 45.28 357 ASP B N 1
ATOM 6850 C CA . ASP B 1 357 ? 19.312 21.031 19.266 1 45.28 357 ASP B CA 1
ATOM 6851 C C . ASP B 1 357 ? 18.391 19.938 18.75 1 45.28 357 ASP B C 1
ATOM 6853 O O . ASP B 1 357 ? 18.422 19.594 17.562 1 45.28 357 ASP B O 1
ATOM 6857 N N . GLU B 1 358 ? 17.672 19.375 19.578 1 47.41 358 GLU B N 1
ATOM 6858 C CA . GLU B 1 358 ? 16.844 18.266 19.109 1 47.41 358 GLU B CA 1
ATOM 6859 C C . GLU B 1 358 ? 15.672 18.75 18.281 1 47.41 358 GLU B C 1
ATOM 6861 O O . GLU B 1 358 ? 15.297 18.109 17.297 1 47.41 358 GLU B O 1
ATOM 6866 N N . MET B 1 359 ? 15.008 19.844 18.812 1 48.69 359 MET B N 1
ATOM 6867 C CA . MET B 1 359 ? 13.914 20.438 18.047 1 48.69 359 MET B CA 1
ATOM 6868 C C . MET B 1 359 ? 14.406 20.953 16.688 1 48.69 359 MET B C 1
ATOM 6870 O O . MET B 1 359 ? 13.703 20.828 15.688 1 48.69 359 MET B O 1
ATOM 6874 N N . ASP B 1 360 ? 15.602 21.75 16.859 1 49.94 360 ASP B N 1
ATOM 6875 C CA . ASP B 1 360 ? 16.219 22.281 15.641 1 49.94 360 ASP B CA 1
ATOM 6876 C C . ASP B 1 360 ? 16.406 21.172 14.594 1 49.94 360 ASP B C 1
ATOM 6878 O O . ASP B 1 360 ? 16.25 21.422 13.398 1 49.94 360 ASP B O 1
ATOM 6882 N N . GLN B 1 361 ? 16.766 20.109 15.195 1 50.06 361 GLN B N 1
ATOM 6883 C CA . GLN B 1 361 ? 17.031 19 14.281 1 50.06 361 GLN B CA 1
ATOM 6884 C C . GLN B 1 361 ? 15.742 18.5 13.641 1 50.06 361 GLN B C 1
ATOM 6886 O O . GLN B 1 361 ? 15.758 18.016 12.508 1 50.06 361 GLN B O 1
ATOM 6891 N N . HIS B 1 362 ? 14.656 18.75 14.406 1 53.12 362 HIS B N 1
ATOM 6892 C CA . HIS B 1 362 ? 13.484 18.031 13.914 1 53.12 362 HIS B CA 1
ATOM 6893 C C . HIS B 1 362 ? 12.656 18.906 12.977 1 53.12 362 HIS B C 1
ATOM 6895 O O . HIS B 1 362 ? 11.797 18.406 12.25 1 53.12 362 HIS B O 1
ATOM 6901 N N . ILE B 1 363 ? 12.953 20.297 13.039 1 61.56 363 ILE B N 1
ATOM 6902 C CA . ILE B 1 363 ? 12.102 21.047 12.125 1 61.56 363 ILE B CA 1
ATOM 6903 C C . ILE B 1 363 ? 12.93 21.562 10.945 1 61.56 363 ILE B C 1
ATOM 6905 O O . ILE B 1 363 ? 13.438 22.688 10.984 1 61.56 363 ILE B O 1
ATOM 6909 N N . SER B 1 364 ? 13.266 20.75 10.047 1 67.44 364 SER B N 1
ATOM 6910 C CA . SER B 1 364 ? 14.07 21.031 8.859 1 67.44 364 SER B CA 1
ATOM 6911 C C . SER B 1 364 ? 13.508 22.219 8.078 1 67.44 364 SER B C 1
ATOM 6913 O O . SER B 1 364 ? 14.258 23.016 7.527 1 67.44 364 SER B O 1
ATOM 6915 N N . TRP B 1 365 ? 12.188 22.547 8.305 1 70.19 365 TRP B N 1
ATOM 6916 C CA . TRP B 1 365 ? 11.594 23.594 7.469 1 70.19 365 TRP B CA 1
ATOM 6917 C C . TRP B 1 365 ? 11.852 24.969 8.055 1 70.19 365 TRP B C 1
ATOM 6919 O O . TRP B 1 365 ? 11.727 25.984 7.355 1 70.19 365 TRP B O 1
ATOM 6929 N N . PHE B 1 366 ? 12.305 25 9.344 1 72.81 366 PHE B N 1
ATOM 6930 C CA . PHE B 1 366 ? 12.695 26.297 9.914 1 72.81 366 PHE B CA 1
ATOM 6931 C C . PHE B 1 366 ? 13.938 26.828 9.219 1 72.81 366 PHE B C 1
ATOM 6933 O O . PHE B 1 366 ? 14.031 28.031 8.945 1 72.81 366 PHE B O 1
ATOM 6940 N N . ARG B 1 367 ? 14.789 25.875 8.992 1 70.88 367 ARG B N 1
ATOM 6941 C CA . ARG B 1 367 ? 16.016 26.266 8.289 1 70.88 367 ARG B CA 1
ATOM 6942 C C . ARG B 1 367 ? 15.703 26.75 6.883 1 70.88 367 ARG B C 1
ATOM 6944 O O . ARG B 1 367 ? 16.328 27.703 6.402 1 70.88 367 ARG B O 1
ATOM 6951 N N . ASP B 1 368 ? 14.75 26.156 6.383 1 76.44 368 ASP B N 1
ATOM 6952 C CA . ASP B 1 368 ? 14.352 26.562 5.035 1 76.44 368 ASP B CA 1
ATOM 6953 C C . ASP B 1 368 ? 13.789 27.984 5.027 1 76.44 368 ASP B C 1
ATOM 6955 O O . ASP B 1 368 ? 14 28.734 4.07 1 76.44 368 ASP B O 1
ATOM 6959 N N . ILE B 1 369 ? 13.117 28.344 6.07 1 77.88 369 ILE B N 1
ATOM 6960 C CA . ILE B 1 369 ? 12.516 29.672 6.156 1 77.88 369 ILE B CA 1
ATOM 6961 C C . ILE B 1 369 ? 13.609 30.734 6.23 1 77.88 369 ILE B C 1
ATOM 6963 O O . ILE B 1 369 ? 13.531 31.766 5.555 1 77.88 369 ILE B O 1
ATOM 6967 N N . ILE B 1 370 ? 14.594 30.406 6.988 1 76.44 370 ILE B N 1
ATOM 6968 C CA . ILE B 1 370 ? 15.688 31.359 7.168 1 76.44 370 ILE B CA 1
ATOM 6969 C C . ILE B 1 370 ? 16.438 31.547 5.852 1 76.44 370 ILE B C 1
ATOM 6971 O O . ILE B 1 370 ? 16.781 32.656 5.477 1 76.44 370 ILE B O 1
ATOM 6975 N N . GLU B 1 371 ? 16.625 30.484 5.191 1 76.19 371 GLU B N 1
ATOM 6976 C CA . GLU B 1 371 ? 17.297 30.531 3.902 1 76.19 371 GLU B CA 1
ATOM 6977 C C . GLU B 1 371 ? 16.5 31.312 2.877 1 76.19 371 GLU B C 1
ATOM 6979 O O . GLU B 1 371 ? 17.047 32.094 2.086 1 76.19 371 GLU B O 1
ATOM 6984 N N . LEU B 1 372 ? 15.242 31.156 2.875 1 80.12 372 LEU B N 1
ATOM 6985 C CA . LEU B 1 372 ? 14.367 31.828 1.933 1 80.12 372 LEU B CA 1
ATOM 6986 C C . LEU B 1 372 ? 14.344 33.344 2.195 1 80.12 372 LEU B C 1
ATOM 6988 O O . LEU B 1 372 ? 14.219 34.125 1.263 1 80.12 372 LEU B O 1
ATOM 6992 N N . GLN B 1 373 ? 14.445 33.688 3.445 1 77.94 373 GLN B N 1
ATOM 6993 C CA . GLN B 1 373 ? 14.461 35.094 3.805 1 77.94 373 GLN B CA 1
ATOM 6994 C C . GLN B 1 373 ? 15.664 35.812 3.201 1 77.94 373 GLN B C 1
ATOM 6996 O O . GLN B 1 373 ? 15.555 36.969 2.738 1 77.94 373 GLN B O 1
ATOM 7001 N N . THR B 1 374 ? 16.75 35.125 3.191 1 78 374 THR B N 1
ATOM 7002 C CA . THR B 1 374 ? 17.984 35.719 2.691 1 78 374 THR B CA 1
ATOM 7003 C C . THR B 1 374 ? 17.953 35.812 1.171 1 78 374 THR B C 1
ATOM 7005 O O . THR B 1 374 ? 18.562 36.719 0.596 1 78 374 THR B O 1
ATOM 7008 N N . GLU B 1 375 ? 17.141 35.031 0.608 1 75.38 375 GLU B N 1
ATOM 7009 C CA . GLU B 1 375 ? 17.156 34.938 -0.849 1 75.38 375 GLU B CA 1
ATOM 7010 C C . GLU B 1 375 ? 16.047 35.781 -1.472 1 75.38 375 GLU B C 1
ATOM 7012 O O . GLU B 1 375 ? 16.062 36.031 -2.678 1 75.38 375 GLU B O 1
ATOM 7017 N N . SER B 1 376 ? 15.141 36.25 -0.665 1 77.94 376 SER B N 1
ATOM 7018 C CA . SER B 1 376 ? 14.008 37 -1.203 1 77.94 376 SER B CA 1
ATOM 7019 C C . SER B 1 376 ? 14.258 38.5 -1.147 1 77.94 376 SER B C 1
ATOM 7021 O O . SER B 1 376 ? 14.859 39 -0.192 1 77.94 376 SER B O 1
ATOM 7023 N N . ASN B 1 377 ? 13.758 39.125 -2.201 1 75.31 377 ASN B N 1
ATOM 7024 C CA . ASN B 1 377 ? 13.977 40.562 -2.305 1 75.31 377 ASN B CA 1
ATOM 7025 C C . ASN B 1 377 ? 12.859 41.344 -1.621 1 75.31 377 ASN B C 1
ATOM 7027 O O . ASN B 1 377 ? 13.086 42.469 -1.131 1 75.31 377 ASN B O 1
ATOM 7031 N N . THR B 1 378 ? 11.711 40.812 -1.81 1 82.19 378 THR B N 1
ATOM 7032 C CA . THR B 1 378 ? 10.555 41.5 -1.227 1 82.19 378 THR B CA 1
ATOM 7033 C C . THR B 1 378 ? 9.781 40.531 -0.311 1 82.19 378 THR B C 1
ATOM 7035 O O . THR B 1 378 ? 9.961 39.312 -0.376 1 82.19 378 THR B O 1
ATOM 7038 N N . ALA B 1 379 ? 9.023 41.188 0.569 1 83 379 ALA B N 1
ATOM 7039 C CA . ALA B 1 379 ? 8.18 40.375 1.465 1 83 379 ALA B CA 1
ATOM 7040 C C . ALA B 1 379 ? 7.191 39.531 0.677 1 83 379 ALA B C 1
ATOM 7042 O O . ALA B 1 379 ? 6.879 38.406 1.077 1 83 379 ALA B O 1
ATOM 7043 N N . SER B 1 380 ? 6.727 40.094 -0.349 1 83 380 SER B N 1
ATOM 7044 C CA . SER B 1 380 ? 5.789 39.344 -1.191 1 83 380 SER B CA 1
ATOM 7045 C C . SER B 1 380 ? 6.445 38.125 -1.818 1 83 380 SER B C 1
ATOM 7047 O O . SER B 1 380 ? 5.836 37.062 -1.897 1 83 380 SER B O 1
ATOM 7049 N N . ASP B 1 381 ? 7.641 38.312 -2.248 1 82.5 381 ASP B N 1
ATOM 7050 C CA . ASP B 1 381 ? 8.398 37.219 -2.818 1 82.5 381 ASP B CA 1
ATOM 7051 C C . ASP B 1 381 ? 8.664 36.125 -1.772 1 82.5 381 ASP B C 1
ATOM 7053 O O . ASP B 1 381 ? 8.609 34.938 -2.078 1 82.5 381 ASP B O 1
ATOM 7057 N N . PHE B 1 382 ? 8.953 36.656 -0.671 1 84.5 382 PHE B N 1
ATOM 7058 C CA . PHE B 1 382 ? 9.219 35.75 0.433 1 84.5 382 PHE B CA 1
ATOM 7059 C C . PHE B 1 382 ? 7.984 34.906 0.738 1 84.5 382 PHE B C 1
ATOM 7061 O O . PHE B 1 382 ? 8.07 33.688 0.833 1 84.5 382 PHE B O 1
ATOM 7068 N N . MET B 1 383 ? 6.895 35.531 0.795 1 84.44 383 MET B N 1
ATOM 7069 C CA . MET B 1 383 ? 5.664 34.812 1.14 1 84.44 383 MET B CA 1
ATOM 7070 C C . MET B 1 383 ? 5.258 33.844 0.024 1 84.44 383 MET B C 1
ATOM 7072 O O . MET B 1 383 ? 4.723 32.781 0.29 1 84.44 383 MET B O 1
ATOM 7076 N N . ASP B 1 384 ? 5.449 34.219 -1.103 1 83.75 384 ASP B N 1
ATOM 7077 C CA . ASP B 1 384 ? 5.168 33.344 -2.227 1 83.75 384 ASP B CA 1
ATOM 7078 C C . ASP B 1 384 ? 6.031 32.094 -2.162 1 83.75 384 ASP B C 1
ATOM 7080 O O . ASP B 1 384 ? 5.559 30.984 -2.463 1 83.75 384 ASP B O 1
ATOM 7084 N N . SER B 1 385 ? 7.246 32.312 -1.771 1 84.75 385 SER B N 1
ATOM 7085 C CA . SER B 1 385 ? 8.164 31.188 -1.63 1 84.75 385 SER B CA 1
ATOM 7086 C C . SER B 1 385 ? 7.719 30.25 -0.514 1 84.75 385 SER B C 1
ATOM 7088 O O . SER B 1 385 ? 7.824 29.031 -0.644 1 84.75 385 SER B O 1
ATOM 7090 N N . ILE B 1 386 ? 7.246 30.812 0.484 1 85.31 386 ILE B N 1
ATOM 7091 C CA . ILE B 1 386 ? 6.793 30.031 1.625 1 85.31 386 ILE B CA 1
ATOM 7092 C C . ILE B 1 386 ? 5.57 29.203 1.229 1 85.31 386 ILE B C 1
ATOM 7094 O O . ILE B 1 386 ? 5.492 28.016 1.535 1 85.31 386 ILE B O 1
ATOM 7098 N N . LYS B 1 387 ? 4.688 29.828 0.62 1 85 387 LYS B N 1
ATOM 7099 C CA . LYS B 1 387 ? 3.469 29.156 0.19 1 85 387 LYS B CA 1
ATOM 7100 C C . LYS B 1 387 ? 3.789 28 -0.75 1 85 387 LYS B C 1
ATOM 7102 O O . LYS B 1 387 ? 3.17 26.938 -0.668 1 85 387 LYS B O 1
ATOM 7107 N N . GLN B 1 388 ? 4.754 28.156 -1.502 1 82.88 388 GLN B N 1
ATOM 7108 C CA . GLN B 1 388 ? 5.094 27.172 -2.52 1 82.88 388 GLN B CA 1
ATOM 7109 C C . GLN B 1 388 ? 5.961 26.062 -1.939 1 82.88 388 GLN B C 1
ATOM 7111 O O . GLN B 1 388 ? 5.785 24.891 -2.275 1 82.88 388 GLN B O 1
ATOM 7116 N N . ASP B 1 389 ? 6.844 26.422 -1.149 1 85.31 389 ASP B N 1
ATOM 7117 C CA . ASP B 1 389 ? 7.879 25.469 -0.75 1 85.31 389 ASP B CA 1
ATOM 7118 C C . ASP B 1 389 ? 7.531 24.812 0.584 1 85.31 389 ASP B C 1
ATOM 7120 O O . ASP B 1 389 ? 8 23.703 0.878 1 85.31 389 ASP B O 1
ATOM 7124 N N . ILE B 1 390 ? 6.75 25.5 1.323 1 81.44 390 ILE B N 1
ATOM 7125 C CA . ILE B 1 390 ? 6.578 25.016 2.688 1 81.44 390 ILE B CA 1
ATOM 7126 C C . ILE B 1 390 ? 5.133 24.562 2.896 1 81.44 390 ILE B C 1
ATOM 7128 O O . ILE B 1 390 ? 4.887 23.5 3.465 1 81.44 390 ILE B O 1
ATOM 7132 N N . PHE B 1 391 ? 4.223 25.297 2.395 1 81.56 391 PHE B N 1
ATOM 7133 C CA . PHE B 1 391 ? 2.828 25.047 2.727 1 81.56 391 PHE B CA 1
ATOM 7134 C C . PHE B 1 391 ? 2.225 24.016 1.777 1 81.56 391 PHE B C 1
ATOM 7136 O O . PHE B 1 391 ? 1.216 23.391 2.098 1 81.56 391 PHE B O 1
ATOM 7143 N N . LYS B 1 392 ? 2.811 23.734 0.704 1 80.62 392 LYS B N 1
ATOM 7144 C CA . LYS B 1 392 ? 2.291 22.766 -0.255 1 80.62 392 LYS B CA 1
ATOM 7145 C C . LYS B 1 392 ? 2.508 21.344 0.237 1 80.62 392 LYS B C 1
ATOM 7147 O O . LYS B 1 392 ? 3.379 21.094 1.073 1 80.62 392 LYS B O 1
ATOM 7152 N N . ASP B 1 393 ? 1.625 20.516 -0.374 1 81.31 393 ASP B N 1
ATOM 7153 C CA . ASP B 1 393 ? 1.814 19.094 -0.119 1 81.31 393 ASP B CA 1
ATOM 7154 C C . ASP B 1 393 ? 3.207 18.641 -0.549 1 81.31 393 ASP B C 1
ATOM 7156 O O . ASP B 1 393 ? 3.816 19.25 -1.434 1 81.31 393 ASP B O 1
ATOM 7160 N N . LYS B 1 394 ? 3.666 17.641 0.091 1 85 394 LYS B N 1
ATOM 7161 C CA . LYS B 1 394 ? 5.043 17.203 -0.143 1 85 394 LYS B CA 1
ATOM 7162 C C . LYS B 1 394 ? 5.086 15.875 -0.885 1 85 394 LYS B C 1
ATOM 7164 O O . LYS B 1 394 ? 4.102 15.133 -0.897 1 85 394 LYS B O 1
ATOM 7169 N N . VAL B 1 395 ? 6.129 15.68 -1.627 1 87.38 395 VAL B N 1
ATOM 7170 C CA . VAL B 1 395 ? 6.484 14.398 -2.225 1 87.38 395 VAL B CA 1
ATOM 7171 C C . VAL B 1 395 ? 7.742 13.852 -1.558 1 87.38 395 VAL B C 1
ATOM 7173 O O . VAL B 1 395 ? 8.656 14.609 -1.232 1 87.38 395 VAL B O 1
ATOM 7176 N N . TYR B 1 396 ? 7.707 12.578 -1.342 1 84.38 396 TYR B N 1
ATOM 7177 C CA . TYR B 1 396 ? 8.82 11.922 -0.668 1 84.38 396 TYR B CA 1
ATOM 7178 C C . TYR B 1 396 ? 9.641 11.094 -1.651 1 84.38 396 TYR B C 1
ATOM 7180 O O . TYR B 1 396 ? 9.117 10.172 -2.281 1 84.38 396 TYR B O 1
ATOM 7188 N N . VAL B 1 397 ? 10.891 11.445 -1.78 1 89.12 397 VAL B N 1
ATOM 7189 C CA . VAL B 1 397 ? 11.766 10.727 -2.701 1 89.12 397 VAL B CA 1
ATOM 7190 C C . VAL B 1 397 ? 13.039 10.297 -1.973 1 89.12 397 VAL B C 1
ATOM 7192 O O . VAL B 1 397 ? 13.305 10.742 -0.853 1 89.12 397 VAL B O 1
ATOM 7195 N N . PHE B 1 398 ? 13.773 9.383 -2.57 1 86.06 398 PHE B N 1
ATOM 7196 C CA . PHE B 1 398 ? 14.961 8.836 -1.931 1 86.06 398 PHE B CA 1
ATOM 7197 C C . PHE B 1 398 ? 16.219 9.195 -2.719 1 86.06 398 PHE B C 1
ATOM 7199 O O . PHE B 1 398 ? 16.188 9.219 -3.951 1 86.06 398 PHE B O 1
ATOM 7206 N N . SER B 1 399 ? 17.266 9.539 -1.938 1 87.19 399 SER B N 1
ATOM 7207 C CA . SER B 1 399 ? 18.578 9.633 -2.555 1 87.19 399 SER B CA 1
ATOM 7208 C C . SER B 1 399 ? 19.172 8.25 -2.791 1 87.19 399 SER B C 1
ATOM 7210 O O . SER B 1 399 ? 18.688 7.254 -2.244 1 87.19 399 SER B O 1
ATOM 7212 N N . PRO B 1 400 ? 20.156 8.164 -3.57 1 79.31 400 PRO B N 1
ATOM 7213 C CA . PRO B 1 400 ? 20.797 6.875 -3.797 1 79.31 400 PRO B CA 1
ATOM 7214 C C . PRO B 1 400 ? 21.359 6.262 -2.512 1 79.31 400 PRO B C 1
ATOM 7216 O O . PRO B 1 400 ? 21.547 5.043 -2.434 1 79.31 400 PRO B O 1
ATOM 7219 N N . LYS B 1 401 ? 21.547 7.145 -1.549 1 79.31 401 LYS B N 1
ATOM 7220 C CA . LYS B 1 401 ? 22.078 6.672 -0.272 1 79.31 401 LYS B CA 1
ATOM 7221 C C . LYS B 1 401 ? 20.953 6.258 0.668 1 79.31 401 LYS B C 1
ATOM 7223 O O . LYS B 1 401 ? 21.203 5.738 1.757 1 79.31 401 LYS B O 1
ATOM 7228 N N . GLY B 1 402 ? 19.766 6.488 0.249 1 77.19 402 GLY B N 1
ATOM 7229 C CA . GLY B 1 402 ? 18.625 6.031 1.039 1 77.19 402 GLY B CA 1
ATOM 7230 C C . GLY B 1 402 ? 18.016 7.125 1.892 1 77.19 402 GLY B C 1
ATOM 7231 O O . GLY B 1 402 ? 17.078 6.879 2.645 1 77.19 402 GLY B O 1
ATOM 7232 N N . ASP B 1 403 ? 18.531 8.25 1.722 1 80 403 ASP B N 1
ATOM 7233 C CA . ASP B 1 403 ? 17.969 9.352 2.5 1 80 403 ASP B CA 1
ATOM 7234 C C . ASP B 1 403 ? 16.625 9.797 1.938 1 80 403 ASP B C 1
ATOM 7236 O O . ASP B 1 403 ? 16.438 9.859 0.721 1 80 403 ASP B O 1
ATOM 7240 N N . VAL B 1 404 ? 15.742 10.008 2.881 1 79.75 404 VAL B N 1
ATOM 7241 C CA . VAL B 1 404 ? 14.43 10.492 2.475 1 79.75 404 VAL B CA 1
ATOM 7242 C C . VAL B 1 404 ? 14.469 12.008 2.316 1 79.75 404 VAL B C 1
ATOM 7244 O O . VAL B 1 404 ? 14.945 12.719 3.203 1 79.75 404 VAL B O 1
ATOM 7247 N N . MET B 1 405 ? 14.102 12.43 1.164 1 84.38 405 MET B N 1
ATOM 7248 C CA . MET B 1 405 ? 14.008 13.867 0.917 1 84.38 405 MET B CA 1
ATOM 7249 C C . MET B 1 405 ? 12.562 14.281 0.655 1 84.38 405 MET B C 1
ATOM 7251 O O . MET B 1 405 ? 11.836 13.586 -0.053 1 84.38 405 MET B O 1
ATOM 7255 N N . GLU B 1 406 ? 12.242 15.32 1.26 1 83.88 406 GLU B N 1
ATOM 7256 C CA . GLU B 1 406 ? 10.898 15.859 1.086 1 83.88 406 GLU B CA 1
ATOM 7257 C C . GLU B 1 406 ? 10.914 17.109 0.201 1 83.88 406 GLU B C 1
ATOM 7259 O O . GLU B 1 406 ? 11.68 18.047 0.45 1 83.88 406 GLU B O 1
ATOM 7264 N N . LEU B 1 407 ? 10.117 17.078 -0.847 1 88.94 407 LEU B N 1
ATOM 7265 C CA . LEU B 1 407 ? 9.992 18.219 -1.754 1 88.94 407 LEU B CA 1
ATOM 7266 C C . LEU B 1 407 ? 8.523 18.562 -1.982 1 88.94 407 LEU B C 1
ATOM 7268 O O . LEU B 1 407 ? 7.641 17.734 -1.767 1 88.94 407 LEU B O 1
ATOM 7272 N N . PRO B 1 408 ? 8.32 19.812 -2.285 1 88.25 408 PRO B N 1
ATOM 7273 C CA . PRO B 1 408 ? 6.941 20.141 -2.633 1 88.25 408 PRO B CA 1
ATOM 7274 C C . PRO B 1 408 ? 6.406 19.312 -3.797 1 88.25 408 PRO B C 1
ATOM 7276 O O . PRO B 1 408 ? 7.164 18.938 -4.695 1 88.25 408 PRO B O 1
ATOM 7279 N N . ARG B 1 409 ? 5.172 19.125 -3.732 1 88.62 409 ARG B N 1
ATOM 7280 C CA . ARG B 1 409 ? 4.52 18.391 -4.816 1 88.62 409 ARG B CA 1
ATOM 7281 C C . ARG B 1 409 ? 4.828 19.016 -6.168 1 88.62 409 ARG B C 1
ATOM 7283 O O . ARG B 1 409 ? 4.902 20.25 -6.281 1 88.62 409 ARG B O 1
ATOM 7290 N N . ASP B 1 410 ? 5.082 18.203 -7.184 1 89.25 410 ASP B N 1
ATOM 7291 C CA . ASP B 1 410 ? 5.328 18.578 -8.57 1 89.25 410 ASP B CA 1
ATOM 7292 C C . ASP B 1 410 ? 6.766 19.062 -8.758 1 89.25 410 ASP B C 1
ATOM 7294 O O . ASP B 1 410 ? 7.09 19.688 -9.766 1 89.25 410 ASP B O 1
ATOM 7298 N N . SER B 1 411 ? 7.539 18.828 -7.77 1 93 411 SER B N 1
ATOM 7299 C CA . SER B 1 411 ? 8.961 19.141 -7.926 1 93 411 SER B CA 1
ATOM 7300 C C . SER B 1 411 ? 9.594 18.281 -9 1 93 411 SER B C 1
ATOM 7302 O O . SER B 1 411 ? 9.227 17.109 -9.164 1 93 411 SER B O 1
ATOM 7304 N N . SER B 1 412 ? 10.523 18.844 -9.695 1 95.12 412 SER B N 1
ATOM 7305 C CA . SER B 1 412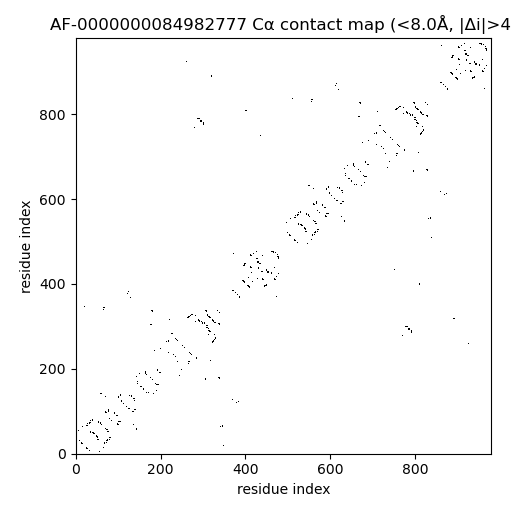 ? 11.227 18.141 -10.766 1 95.12 412 SER B CA 1
ATOM 7306 C C . SER B 1 412 ? 12.547 17.562 -10.266 1 95.12 412 SER B C 1
ATOM 7308 O O . SER B 1 412 ? 12.953 17.812 -9.133 1 95.12 412 SER B O 1
ATOM 7310 N N . THR B 1 413 ? 13.133 16.781 -11.195 1 94.56 413 THR B N 1
ATOM 7311 C CA . THR B 1 413 ? 14.453 16.25 -10.883 1 94.56 413 THR B CA 1
ATOM 7312 C C . THR B 1 413 ? 15.453 17.391 -10.656 1 94.56 413 THR B C 1
ATOM 7314 O O . THR B 1 413 ? 16.344 17.281 -9.805 1 94.56 413 THR B O 1
ATOM 7317 N N . LEU B 1 414 ? 15.25 18.422 -11.391 1 93.5 414 LEU B N 1
ATOM 7318 C CA . LEU B 1 414 ? 16.125 19.578 -11.227 1 93.5 414 LEU B CA 1
ATOM 7319 C C . LEU B 1 414 ? 15.938 20.219 -9.852 1 93.5 414 LEU B C 1
ATOM 7321 O O . LEU B 1 414 ? 16.906 20.688 -9.242 1 93.5 414 LEU B O 1
ATOM 7325 N N . ASP B 1 415 ? 14.734 20.281 -9.391 1 93.88 415 ASP B N 1
ATOM 7326 C CA . ASP B 1 415 ? 14.453 20.766 -8.047 1 93.88 415 ASP B CA 1
ATOM 7327 C C . ASP B 1 415 ? 15.211 19.938 -7.004 1 93.88 415 ASP B C 1
ATOM 7329 O O . ASP B 1 415 ? 15.734 20.484 -6.031 1 93.88 415 ASP B O 1
ATOM 7333 N N . PHE B 1 416 ? 15.18 18.672 -7.242 1 94.31 416 PHE B N 1
ATOM 7334 C CA . PHE B 1 416 ? 15.898 17.75 -6.359 1 94.31 416 PHE B CA 1
ATOM 7335 C C . PHE B 1 416 ? 17.391 18.062 -6.359 1 94.31 416 PHE B C 1
ATOM 7337 O O . PHE B 1 416 ? 18.031 18.078 -5.301 1 94.31 416 PHE B O 1
ATOM 7344 N N . ALA B 1 417 ? 17.906 18.281 -7.504 1 92.94 417 ALA B N 1
ATOM 7345 C CA . ALA B 1 417 ? 19.328 18.594 -7.637 1 92.94 417 ALA B CA 1
ATOM 7346 C C . ALA B 1 417 ? 19.703 19.812 -6.809 1 92.94 417 ALA B C 1
ATOM 7348 O O . ALA B 1 417 ? 20.688 19.797 -6.074 1 92.94 417 ALA B O 1
ATOM 7349 N N . TYR B 1 418 ? 18.922 20.797 -6.93 1 91.12 418 TYR B N 1
ATOM 7350 C CA . TYR B 1 418 ? 19.203 22.047 -6.215 1 91.12 418 TYR B CA 1
ATOM 7351 C C . TYR B 1 418 ? 18.938 21.875 -4.723 1 91.12 418 TYR B C 1
ATOM 7353 O O . TYR B 1 418 ? 19.5 22.625 -3.906 1 91.12 418 TYR B O 1
ATOM 7361 N N . HIS B 1 419 ? 18.062 20.984 -4.371 1 87.88 419 HIS B N 1
ATOM 7362 C CA . HIS B 1 419 ? 17.812 20.688 -2.965 1 87.88 419 HIS B CA 1
ATOM 7363 C C . HIS B 1 419 ? 19 20 -2.318 1 87.88 419 HIS B C 1
ATOM 7365 O O . HIS B 1 419 ? 19.297 20.219 -1.139 1 87.88 419 HIS B O 1
ATOM 7371 N N . VAL B 1 420 ? 19.594 19.156 -3.102 1 88.19 420 VAL B N 1
ATOM 7372 C CA . VAL B 1 420 ? 20.781 18.453 -2.604 1 88.19 420 VAL B CA 1
ATOM 7373 C C . VAL B 1 420 ? 21.922 19.453 -2.406 1 88.19 420 VAL B C 1
ATOM 7375 O O . VAL B 1 420 ? 22.5 19.531 -1.316 1 88.19 420 VAL B O 1
ATOM 7378 N N . HIS B 1 421 ? 22.25 20.078 -3.49 1 87.19 421 HIS B N 1
ATOM 7379 C CA . HIS B 1 421 ? 23.281 21.094 -3.451 1 87.19 421 HIS B CA 1
ATOM 7380 C C . HIS B 1 421 ? 23.234 21.984 -4.691 1 87.19 421 HIS B C 1
ATOM 7382 O O . HIS B 1 421 ? 22.906 21.516 -5.781 1 87.19 421 HIS B O 1
ATOM 7388 N N . THR B 1 422 ? 23.656 23.188 -4.492 1 88 422 THR B N 1
ATOM 7389 C CA . THR B 1 422 ? 23.641 24.156 -5.59 1 88 422 THR B CA 1
ATOM 7390 C C . THR B 1 422 ? 24.547 23.688 -6.734 1 88 422 THR B C 1
ATOM 7392 O O . THR B 1 422 ? 24.172 23.797 -7.906 1 88 422 THR B O 1
ATOM 7395 N N . GLU B 1 423 ? 25.641 23.141 -6.383 1 88.31 423 GLU B N 1
ATOM 7396 C CA . GLU B 1 423 ? 26.594 22.703 -7.398 1 88.31 423 GLU B CA 1
ATOM 7397 C C . GLU B 1 423 ? 26.047 21.5 -8.172 1 88.31 423 GLU B C 1
ATOM 7399 O O . GLU B 1 423 ? 26.312 21.359 -9.375 1 88.31 423 GLU B O 1
ATOM 7404 N N . VAL B 1 424 ? 25.375 20.703 -7.438 1 90.44 424 VAL B N 1
ATOM 7405 C CA . VAL B 1 424 ? 24.766 19.547 -8.094 1 90.44 424 VAL B CA 1
ATOM 7406 C C . VAL B 1 424 ? 23.719 20.016 -9.102 1 90.44 424 VAL B C 1
ATOM 7408 O O . VAL B 1 424 ? 23.641 19.484 -10.211 1 90.44 424 VAL B O 1
ATOM 7411 N N . GLY B 1 425 ? 23.016 21 -8.711 1 91.25 425 GLY B N 1
ATOM 7412 C CA . GLY B 1 425 ? 22.031 21.578 -9.617 1 91.25 425 GLY B CA 1
ATOM 7413 C C . GLY B 1 425 ? 22.656 22.25 -10.828 1 91.25 425 GLY B C 1
ATOM 7414 O O . GLY B 1 425 ? 22.266 21.969 -11.969 1 91.25 425 GLY B O 1
ATOM 7415 N N . ASN B 1 426 ? 23.672 23 -10.57 1 90 426 ASN B N 1
ATOM 7416 C CA . ASN B 1 426 ? 24.328 23.75 -11.633 1 90 426 ASN B CA 1
ATOM 7417 C C . ASN B 1 426 ? 25.016 22.844 -12.648 1 90 426 ASN B C 1
ATOM 7419 O O . ASN B 1 426 ? 25.078 23.156 -13.836 1 90 426 ASN B O 1
ATOM 7423 N N . GLN B 1 427 ? 25.484 21.719 -12.125 1 91 427 GLN B N 1
ATOM 7424 C CA . GLN B 1 427 ? 26.266 20.828 -12.977 1 91 427 GLN B CA 1
ATOM 7425 C C . GLN B 1 427 ? 25.438 19.656 -13.469 1 91 427 GLN B C 1
ATOM 7427 O O . GLN B 1 427 ? 25.969 18.672 -13.984 1 91 427 GLN B O 1
ATOM 7432 N N . SER B 1 428 ? 24.172 19.781 -13.312 1 91.19 428 SER B N 1
ATOM 7433 C CA . SER B 1 428 ? 23.297 18.656 -13.656 1 91.19 428 SER B CA 1
ATOM 7434 C C . SER B 1 428 ? 23.141 18.531 -15.172 1 91.19 428 SER B C 1
ATOM 7436 O O . SER B 1 428 ? 22.891 19.516 -15.859 1 91.19 428 SER B O 1
ATOM 7438 N N . THR B 1 429 ? 23.391 17.312 -15.695 1 89.38 429 THR B N 1
ATOM 7439 C CA . THR B 1 429 ? 23.219 17.047 -17.125 1 89.38 429 THR B CA 1
ATOM 7440 C C . THR B 1 429 ? 22.047 16.094 -17.359 1 89.38 429 THR B C 1
ATOM 7442 O O . THR B 1 429 ? 21.547 15.992 -18.469 1 89.38 429 THR B O 1
ATOM 7445 N N . GLY B 1 430 ? 21.656 15.461 -16.359 1 89.44 430 GLY B N 1
ATOM 7446 C CA . GLY B 1 430 ? 20.578 14.5 -16.391 1 89.44 430 GLY B CA 1
ATOM 7447 C C . GLY B 1 430 ? 20.281 13.867 -15.047 1 89.44 430 GLY B C 1
ATOM 7448 O O . GLY B 1 430 ? 20.844 14.273 -14.031 1 89.44 430 GLY B O 1
ATOM 7449 N N . ALA B 1 431 ? 19.266 13.023 -15.078 1 92.38 431 ALA B N 1
ATOM 7450 C CA . ALA B 1 431 ? 18.922 12.352 -13.836 1 92.38 431 ALA B CA 1
ATOM 7451 C C . ALA B 1 431 ? 18.469 10.922 -14.094 1 92.38 431 ALA B C 1
ATOM 7453 O O . ALA B 1 431 ? 18.031 10.586 -15.203 1 92.38 431 ALA B O 1
ATOM 7454 N N . LYS B 1 432 ? 18.75 10.117 -13.141 1 90.31 432 LYS B N 1
ATOM 7455 C CA . LYS B 1 432 ? 18.219 8.766 -13.125 1 90.31 432 LYS B CA 1
ATOM 7456 C C . LYS B 1 432 ? 17.172 8.594 -12.016 1 90.31 432 LYS B C 1
ATOM 7458 O O . LYS B 1 432 ? 17.438 8.945 -10.859 1 90.31 432 LYS B O 1
ATOM 7463 N N . VAL B 1 433 ? 16 8.172 -12.406 1 88.94 433 VAL B N 1
ATOM 7464 C CA . VAL B 1 433 ? 14.953 7.875 -11.438 1 88.94 433 VAL B CA 1
ATOM 7465 C C . VAL B 1 433 ? 14.648 6.379 -11.453 1 88.94 433 VAL B C 1
ATOM 7467 O O . VAL B 1 433 ? 14.297 5.816 -12.492 1 88.94 433 VAL B O 1
ATOM 7470 N N . ASN B 1 434 ? 14.812 5.801 -10.344 1 79.44 434 ASN B N 1
ATOM 7471 C CA . ASN B 1 434 ? 14.625 4.359 -10.242 1 79.44 434 ASN B CA 1
ATOM 7472 C C . ASN B 1 434 ? 15.469 3.609 -11.266 1 79.44 434 ASN B C 1
ATOM 7474 O O . ASN B 1 434 ? 14.977 2.697 -11.93 1 79.44 434 ASN B O 1
ATOM 7478 N N . GLY B 1 435 ? 16.625 4.105 -11.539 1 76.44 435 GLY B N 1
ATOM 7479 C CA . GLY B 1 435 ? 17.594 3.459 -12.406 1 76.44 435 GLY B CA 1
ATOM 7480 C C . GLY B 1 435 ? 17.438 3.836 -13.867 1 76.44 435 GLY B C 1
ATOM 7481 O O . GLY B 1 435 ? 18.25 3.451 -14.703 1 76.44 435 GLY B O 1
ATOM 7482 N N . LYS B 1 436 ? 16.406 4.578 -14.188 1 81.75 436 LYS B N 1
ATOM 7483 C CA . LYS B 1 436 ? 16.141 4.984 -15.562 1 81.75 436 LYS B CA 1
ATOM 7484 C C . LYS B 1 436 ? 16.5 6.453 -15.781 1 81.75 436 LYS B C 1
ATOM 7486 O O . LYS B 1 436 ? 16.219 7.297 -14.922 1 81.75 436 LYS B O 1
ATOM 7491 N N . ILE B 1 437 ? 17.031 6.648 -16.938 1 86.38 437 ILE B N 1
ATOM 7492 C CA . ILE B 1 437 ? 17.375 8.031 -17.266 1 86.38 437 ILE B CA 1
ATOM 7493 C C . ILE B 1 437 ? 16.109 8.812 -17.578 1 86.38 437 ILE B C 1
ATOM 7495 O O . ILE B 1 437 ? 15.25 8.352 -18.328 1 86.38 437 ILE B O 1
ATOM 7499 N N . VAL B 1 438 ? 16 9.859 -16.969 1 91.06 438 VAL B N 1
ATOM 7500 C CA . VAL B 1 438 ? 14.836 10.711 -17.172 1 91.06 438 VAL B CA 1
ATOM 7501 C C . VAL B 1 438 ? 15.289 12.141 -17.453 1 91.06 438 VAL B C 1
ATOM 7503 O O . VAL B 1 438 ? 16.422 12.516 -17.125 1 91.06 438 VAL B O 1
ATOM 7506 N N . PRO B 1 439 ? 14.43 12.867 -18.062 1 90.62 439 PRO B N 1
ATOM 7507 C CA . PRO B 1 439 ? 14.773 14.273 -18.297 1 90.62 439 PRO B CA 1
ATOM 7508 C C . PRO B 1 439 ? 14.789 15.094 -17 1 90.62 439 PRO B C 1
ATOM 7510 O O . PRO B 1 439 ? 14.297 14.641 -15.969 1 90.62 439 PRO B O 1
ATOM 7513 N N . LEU B 1 440 ? 15.32 16.312 -17.094 1 91.81 440 LEU B N 1
ATOM 7514 C CA . LEU B 1 440 ? 15.492 17.188 -15.945 1 91.81 440 LEU B CA 1
ATOM 7515 C C . LEU B 1 440 ? 14.164 17.797 -15.508 1 91.81 440 LEU B C 1
ATOM 7517 O O . LEU B 1 440 ? 14.047 18.328 -14.406 1 91.81 440 LEU B O 1
ATOM 7521 N N . ASN B 1 441 ? 13.164 17.703 -16.312 1 91.88 441 ASN B N 1
ATOM 7522 C CA . ASN B 1 441 ? 11.859 18.25 -15.961 1 91.88 441 ASN B CA 1
ATOM 7523 C C . ASN B 1 441 ? 10.898 17.156 -15.484 1 91.88 441 ASN B C 1
ATOM 7525 O O . ASN B 1 441 ? 9.703 17.406 -15.344 1 91.88 441 ASN B O 1
ATOM 7529 N N . TYR B 1 442 ? 11.445 15.969 -15.266 1 94 442 TYR B N 1
ATOM 7530 C CA . TYR B 1 442 ? 10.625 14.875 -14.75 1 94 442 TYR B CA 1
ATOM 7531 C C . TYR B 1 442 ? 10.039 15.234 -13.391 1 94 442 TYR B C 1
ATOM 7533 O O . TYR B 1 442 ? 10.758 15.672 -12.492 1 94 442 TYR B O 1
ATOM 7541 N N . LYS B 1 443 ? 8.688 15.086 -13.281 1 94.38 443 LYS B N 1
ATOM 7542 C CA . LYS B 1 443 ? 8.016 15.344 -12.008 1 94.38 443 LYS B CA 1
ATOM 7543 C C . LYS B 1 443 ? 8.164 14.156 -11.062 1 94.38 443 LYS B C 1
ATOM 7545 O O . LYS B 1 443 ? 7.762 13.039 -11.391 1 94.38 443 LYS B O 1
ATOM 7550 N N . LEU B 1 444 ? 8.688 14.461 -9.961 1 93.31 444 LEU B N 1
ATOM 7551 C CA . LEU B 1 444 ? 8.992 13.43 -8.984 1 93.31 444 LEU B CA 1
ATOM 7552 C C . LEU B 1 444 ? 7.711 12.828 -8.406 1 93.31 444 LEU B C 1
ATOM 7554 O O . LEU B 1 444 ? 6.703 13.523 -8.258 1 93.31 444 LEU B O 1
ATOM 7558 N N . LYS B 1 445 ? 7.738 11.539 -8.164 1 89.38 445 LYS B N 1
ATOM 7559 C CA . LYS B 1 445 ? 6.652 10.805 -7.52 1 89.38 445 LYS B CA 1
ATOM 7560 C C . LYS B 1 445 ? 7.121 10.156 -6.215 1 89.38 445 LYS B C 1
ATOM 7562 O O . LYS B 1 445 ? 8.312 9.922 -6.027 1 89.38 445 LYS B O 1
ATOM 7567 N N . ASN B 1 446 ? 6.09 9.945 -5.355 1 85.19 446 ASN B N 1
ATOM 7568 C CA . ASN B 1 446 ? 6.414 9.328 -4.074 1 85.19 446 ASN B CA 1
ATOM 7569 C C . ASN B 1 446 ? 7.129 7.996 -4.258 1 85.19 446 ASN B C 1
ATOM 7571 O O . ASN B 1 446 ? 6.668 7.137 -5.016 1 85.19 446 ASN B O 1
ATOM 7575 N N . GLY B 1 447 ? 8.281 7.879 -3.586 1 81.25 447 GLY B N 1
ATOM 7576 C CA . GLY B 1 447 ? 9 6.617 -3.613 1 81.25 447 GLY B CA 1
ATOM 7577 C C . GLY B 1 447 ? 10.102 6.582 -4.652 1 81.25 447 GLY B C 1
ATOM 7578 O O . GLY B 1 447 ? 10.891 5.633 -4.699 1 81.25 447 GLY B O 1
ATOM 7579 N N . ASP B 1 448 ? 10.266 7.551 -5.477 1 87.75 448 ASP B N 1
ATOM 7580 C CA . ASP B 1 448 ? 11.297 7.602 -6.508 1 87.75 448 ASP B CA 1
ATOM 7581 C C . ASP B 1 448 ? 12.695 7.633 -5.895 1 87.75 448 ASP B C 1
ATOM 7583 O O . ASP B 1 448 ? 12.914 8.297 -4.879 1 87.75 448 ASP B O 1
ATOM 7587 N N . ILE B 1 449 ? 13.531 6.859 -6.395 1 86.38 449 ILE B N 1
ATOM 7588 C CA . ILE B 1 449 ? 14.953 6.969 -6.086 1 86.38 449 ILE B CA 1
ATOM 7589 C C . ILE B 1 449 ? 15.648 7.824 -7.145 1 86.38 449 ILE B C 1
ATOM 7591 O O . ILE B 1 449 ? 15.727 7.438 -8.312 1 86.38 449 ILE B O 1
ATOM 7595 N N . VAL B 1 450 ? 16.172 8.906 -6.676 1 91.75 450 VAL B N 1
ATOM 7596 C CA . VAL B 1 450 ? 16.656 9.891 -7.645 1 91.75 450 VAL B CA 1
ATOM 7597 C C . VAL B 1 450 ? 18.188 9.977 -7.57 1 91.75 450 VAL B C 1
ATOM 7599 O O . VAL B 1 450 ? 18.75 10.141 -6.488 1 91.75 450 VAL B O 1
ATOM 7602 N N . GLU B 1 451 ? 18.797 9.812 -8.664 1 90.69 451 GLU B N 1
ATOM 7603 C CA . GLU B 1 451 ? 20.234 9.992 -8.828 1 90.69 451 GLU B CA 1
ATOM 7604 C C . GLU B 1 451 ? 20.547 11.047 -9.891 1 90.69 451 GLU B C 1
ATOM 7606 O O . GLU B 1 451 ? 20.141 10.914 -11.047 1 90.69 451 GLU B O 1
ATOM 7611 N N . MET B 1 452 ? 21.297 12.016 -9.477 1 92 452 MET B N 1
ATOM 7612 C CA . MET B 1 452 ? 21.594 13.086 -10.422 1 92 452 MET B CA 1
ATOM 7613 C C . MET B 1 452 ? 22.906 12.797 -11.164 1 92 452 MET B C 1
ATOM 7615 O O . MET B 1 452 ? 23.859 12.297 -10.57 1 92 452 MET B O 1
ATOM 7619 N N . LEU B 1 453 ? 22.828 13.047 -12.438 1 92.25 453 LEU B N 1
ATOM 7620 C CA . LEU B 1 453 ? 24.031 12.977 -13.266 1 92.25 453 LEU B CA 1
ATOM 7621 C C . LEU B 1 453 ? 24.656 14.359 -13.438 1 92.25 453 LEU B C 1
ATOM 7623 O O . LEU B 1 453 ? 24.016 15.273 -13.953 1 92.25 453 LEU B O 1
ATOM 7627 N N . THR B 1 454 ? 25.859 14.438 -12.953 1 91.12 454 THR B N 1
ATOM 7628 C CA . THR B 1 454 ? 26.531 15.734 -13.008 1 91.12 454 THR B CA 1
ATOM 7629 C C . THR B 1 454 ? 27.797 15.641 -13.836 1 91.12 454 THR B C 1
ATOM 7631 O O . THR B 1 454 ? 28.328 14.555 -14.055 1 91.12 454 THR B O 1
ATOM 7634 N N . SER B 1 455 ? 28.156 16.672 -14.477 1 88.88 455 SER B N 1
ATOM 7635 C CA . SER B 1 455 ? 29.406 16.812 -15.219 1 88.88 455 SER B CA 1
ATOM 7636 C C . SER B 1 455 ? 30.141 18.078 -14.836 1 88.88 455 SER B C 1
ATOM 7638 O O . SER B 1 455 ? 29.531 19.141 -14.695 1 88.88 455 SER B O 1
ATOM 7640 N N . SER B 1 456 ? 31.438 17.938 -14.648 1 82.31 456 SER B N 1
ATOM 7641 C CA . SER B 1 456 ? 32.25 19.109 -14.32 1 82.31 456 SER B CA 1
ATOM 7642 C C . SER B 1 456 ? 32.375 20.031 -15.523 1 82.31 456 SER B C 1
ATOM 7644 O O . SER B 1 456 ? 32.656 21.219 -15.367 1 82.31 456 SER B O 1
ATOM 7646 N N . SER B 1 457 ? 32.188 19.469 -16.625 1 78.12 457 SER B N 1
ATOM 7647 C CA . SER B 1 457 ? 32.375 20.25 -17.828 1 78.12 457 SER B CA 1
ATOM 7648 C C . SER B 1 457 ? 31.047 20.891 -18.266 1 78.12 457 SER B C 1
ATOM 7650 O O . SER B 1 457 ? 30.969 21.516 -19.312 1 78.12 457 SER B O 1
ATOM 7652 N N . SER B 1 458 ? 30.156 20.812 -17.422 1 78 458 SER B N 1
ATOM 7653 C CA . SER B 1 458 ? 28.859 21.359 -17.781 1 78 458 SER B CA 1
ATOM 7654 C C . SER B 1 458 ? 28.891 22.875 -17.828 1 78 458 SER B C 1
ATOM 7656 O O . SER B 1 458 ? 29.609 23.516 -17.062 1 78 458 SER B O 1
ATOM 7658 N N . PHE B 1 459 ? 28.297 23.484 -18.844 1 74.31 459 PHE B N 1
ATOM 7659 C CA . PHE B 1 459 ? 28.25 24.938 -19.062 1 74.31 459 PHE B CA 1
ATOM 7660 C C . PHE B 1 459 ? 27.359 25.609 -18.031 1 74.31 459 PHE B C 1
ATOM 7662 O O . PHE B 1 459 ? 27.312 26.844 -17.953 1 74.31 459 PHE B O 1
ATOM 7669 N N . GLY B 1 460 ? 26.812 24.812 -17.203 1 79.38 460 GLY B N 1
ATOM 7670 C CA . GLY B 1 460 ? 25.938 25.422 -16.219 1 79.38 460 GLY B CA 1
ATOM 7671 C C . GLY B 1 460 ? 24.469 25.359 -16.609 1 79.38 460 GLY B C 1
ATOM 7672 O O . GLY B 1 460 ? 24.109 24.672 -17.562 1 79.38 460 GLY B O 1
ATOM 7673 N N . PRO B 1 461 ? 23.625 26.078 -15.781 1 85.81 461 PRO B N 1
ATOM 7674 C CA . PRO B 1 461 ? 22.172 26.016 -16 1 85.81 461 PRO B CA 1
ATOM 7675 C C . PRO B 1 461 ? 21.734 26.781 -17.234 1 85.81 461 PRO B C 1
ATOM 7677 O O . PRO B 1 461 ? 22.453 27.672 -17.703 1 85.81 461 PRO B O 1
ATOM 7680 N N . SER B 1 462 ? 20.75 26.344 -17.844 1 85.75 462 SER B N 1
ATOM 7681 C CA . SER B 1 462 ? 20.094 27.062 -18.938 1 85.75 462 SER B CA 1
ATOM 7682 C C . SER B 1 462 ? 18.938 27.922 -18.422 1 85.75 462 SER B C 1
ATOM 7684 O O . SER B 1 462 ? 18.344 27.609 -17.375 1 85.75 462 SER B O 1
ATOM 7686 N N . ARG B 1 463 ? 18.656 29.016 -19.125 1 85.69 463 ARG B N 1
ATOM 7687 C CA . ARG B 1 463 ? 17.547 29.891 -18.734 1 85.69 463 ARG B CA 1
ATOM 7688 C C . ARG B 1 463 ? 16.219 29.156 -18.766 1 85.69 463 ARG B C 1
ATOM 7690 O O . ARG B 1 463 ? 15.297 29.469 -18.016 1 85.69 463 ARG B O 1
ATOM 7697 N N . ASP B 1 464 ? 16.172 28.125 -19.547 1 88.88 464 ASP B N 1
ATOM 7698 C CA . ASP B 1 464 ? 14.953 27.328 -19.672 1 88.88 464 ASP B CA 1
ATOM 7699 C C . ASP B 1 464 ? 14.688 26.531 -18.406 1 88.88 464 ASP B C 1
ATOM 7701 O O . ASP B 1 464 ? 13.57 26.062 -18.188 1 88.88 464 ASP B O 1
ATOM 7705 N N . TRP B 1 465 ? 15.656 26.438 -17.562 1 91 465 TRP B N 1
ATOM 7706 C CA . TRP B 1 465 ? 15.531 25.656 -16.344 1 91 465 TRP B CA 1
ATOM 7707 C C . TRP B 1 465 ? 14.531 26.297 -15.383 1 91 465 TRP B C 1
ATOM 7709 O O . TRP B 1 465 ? 13.938 25.609 -14.547 1 91 465 TRP B O 1
ATOM 7719 N N . LEU B 1 466 ? 14.375 27.531 -15.586 1 88.75 466 LEU B N 1
ATOM 7720 C CA . LEU B 1 466 ? 13.438 28.25 -14.727 1 88.75 466 LEU B CA 1
ATOM 7721 C C . LEU B 1 466 ? 12.008 27.781 -14.969 1 88.75 466 LEU B C 1
ATOM 7723 O O . LEU B 1 466 ? 11.156 27.891 -14.078 1 88.75 466 LEU B O 1
ATOM 7727 N N . LYS B 1 467 ? 11.867 27.156 -16.109 1 88.62 467 LYS B N 1
ATOM 7728 C CA . LYS B 1 467 ? 10.547 26.625 -16.438 1 88.62 467 LYS B CA 1
ATOM 7729 C C . LYS B 1 467 ? 10.352 25.234 -15.867 1 88.62 467 LYS B C 1
ATOM 7731 O O . LYS B 1 467 ? 9.227 24.766 -15.711 1 88.62 467 LYS B O 1
ATOM 7736 N N . TYR B 1 468 ? 11.469 24.656 -15.578 1 88.5 468 TYR B N 1
ATOM 7737 C CA . TYR B 1 468 ? 11.438 23.266 -15.148 1 88.5 468 TYR B CA 1
ATOM 7738 C C . TYR B 1 468 ? 11.328 23.156 -13.633 1 88.5 468 TYR B C 1
ATOM 7740 O O . TYR B 1 468 ? 10.852 22.156 -13.102 1 88.5 468 TYR B O 1
ATOM 7748 N N . VAL B 1 469 ? 11.727 24.188 -12.969 1 91.19 469 VAL B N 1
ATOM 7749 C CA . VAL B 1 469 ? 11.82 24.125 -11.508 1 91.19 469 VAL B CA 1
ATOM 7750 C C . VAL B 1 469 ? 10.555 24.719 -10.883 1 91.19 469 VAL B C 1
ATOM 7752 O O . VAL B 1 469 ? 9.953 25.625 -11.438 1 91.19 469 VAL B O 1
ATOM 7755 N N . ASN B 1 470 ? 10.203 24.125 -9.789 1 88.19 470 ASN B N 1
ATOM 7756 C CA . ASN B 1 470 ? 9.008 24.578 -9.086 1 88.19 470 ASN B CA 1
ATOM 7757 C C . ASN B 1 470 ? 9.344 25.188 -7.727 1 88.19 470 ASN B C 1
ATOM 7759 O O . ASN B 1 470 ? 8.57 25.969 -7.176 1 88.19 470 ASN B O 1
ATOM 7763 N N . THR B 1 471 ? 10.5 24.891 -7.211 1 88.94 471 THR B N 1
ATOM 7764 C CA . THR B 1 471 ? 10.883 25.391 -5.891 1 88.94 471 THR B CA 1
ATOM 7765 C C . THR B 1 471 ? 11.555 26.75 -5.996 1 88.94 471 THR B C 1
ATOM 7767 O O . THR B 1 471 ? 12.297 27.016 -6.945 1 88.94 471 THR B O 1
ATOM 7770 N N . SER B 1 472 ? 11.242 27.578 -5.035 1 85.62 472 SER B N 1
ATOM 7771 C CA . SER B 1 472 ? 11.859 28.891 -5.008 1 85.62 472 SER B CA 1
ATOM 7772 C C . SER B 1 472 ? 13.375 28.797 -4.836 1 85.62 472 SER B C 1
ATOM 7774 O O . SER B 1 472 ? 14.125 29.594 -5.406 1 85.62 472 SER B O 1
ATOM 7776 N N . LYS B 1 473 ? 13.773 27.828 -4.109 1 83.06 473 LYS B N 1
ATOM 7777 C CA . LYS B 1 473 ? 15.203 27.625 -3.9 1 83.06 473 LYS B CA 1
ATOM 7778 C C . LYS B 1 473 ? 15.93 27.406 -5.227 1 83.06 473 LYS B C 1
ATOM 7780 O O . LYS B 1 473 ? 16.953 28.031 -5.492 1 83.06 473 LYS B O 1
ATOM 7785 N N . ALA B 1 474 ? 15.383 26.578 -5.953 1 89.31 474 ALA B N 1
ATOM 7786 C CA . ALA B 1 474 ? 15.984 26.266 -7.25 1 89.31 474 ALA B CA 1
ATOM 7787 C C . ALA B 1 474 ? 15.938 27.484 -8.172 1 89.31 474 ALA B C 1
ATOM 7789 O O . ALA B 1 474 ? 16.922 27.781 -8.852 1 89.31 474 ALA B O 1
ATOM 7790 N N . LYS B 1 475 ? 14.867 28.141 -8.195 1 88.62 475 LYS B N 1
ATOM 7791 C CA . LYS B 1 475 ? 14.719 29.312 -9.039 1 88.62 475 LYS B CA 1
ATOM 7792 C C . LYS B 1 475 ? 15.734 30.391 -8.664 1 88.62 475 LYS B C 1
ATOM 7794 O O . LYS B 1 475 ? 16.375 30.984 -9.531 1 88.62 475 LYS B O 1
ATOM 7799 N N . ASN B 1 476 ? 15.828 30.609 -7.434 1 83.44 476 ASN B N 1
ATOM 7800 C CA . ASN B 1 476 ? 16.734 31.641 -6.945 1 83.44 476 ASN B CA 1
ATOM 7801 C C . ASN B 1 476 ? 18.188 31.297 -7.246 1 83.44 476 ASN B C 1
ATOM 7803 O O . ASN B 1 476 ? 18.984 32.188 -7.598 1 83.44 476 ASN B O 1
ATOM 7807 N N . ARG B 1 477 ? 18.484 30.094 -7.086 1 86.44 477 ARG B N 1
ATOM 7808 C CA . ARG B 1 477 ? 19.859 29.672 -7.332 1 86.44 477 ARG B CA 1
ATOM 7809 C C . ARG B 1 477 ? 20.203 29.781 -8.812 1 86.44 477 ARG B C 1
ATOM 7811 O O . ARG B 1 477 ? 21.344 30.094 -9.164 1 86.44 477 ARG B O 1
ATOM 7818 N N . ILE B 1 478 ? 19.312 29.5 -9.586 1 89.19 478 ILE B N 1
ATOM 7819 C CA . ILE B 1 478 ? 19.516 29.609 -11.023 1 89.19 478 ILE B CA 1
ATOM 7820 C C . ILE B 1 478 ? 19.688 31.078 -11.406 1 89.19 478 ILE B C 1
ATOM 7822 O O . ILE B 1 478 ? 20.594 31.438 -12.164 1 89.19 478 ILE B O 1
ATOM 7826 N N . LYS B 1 479 ? 18.828 31.859 -10.891 1 86.06 479 LYS B N 1
ATOM 7827 C CA . LYS B 1 479 ? 18.906 33.281 -11.172 1 86.06 479 LYS B CA 1
ATOM 7828 C C . LYS B 1 479 ? 20.234 33.875 -10.688 1 86.06 479 LYS B C 1
ATOM 7830 O O . LYS B 1 479 ? 20.812 34.75 -11.344 1 86.06 479 LYS B O 1
ATOM 7835 N N . HIS B 1 480 ? 20.594 33.469 -9.57 1 83.44 480 HIS B N 1
ATOM 7836 C CA . HIS B 1 480 ? 21.859 33.938 -9.008 1 83.44 480 HIS B CA 1
ATOM 7837 C C . HIS B 1 480 ? 23.031 33.562 -9.906 1 83.44 480 HIS B C 1
ATOM 7839 O O . HIS B 1 480 ? 23.969 34.344 -10.055 1 83.44 480 HIS B O 1
ATOM 7845 N N . PHE B 1 481 ? 22.984 32.438 -10.391 1 86.19 481 PHE B N 1
ATOM 7846 C CA . PHE B 1 481 ? 24.031 32 -11.297 1 86.19 481 PHE B CA 1
ATOM 7847 C C . PHE B 1 481 ? 24.156 32.938 -12.484 1 86.19 481 PHE B C 1
ATOM 7849 O O . PHE B 1 481 ? 25.266 33.344 -12.859 1 86.19 481 PHE B O 1
ATOM 7856 N N . PHE B 1 482 ? 23.156 33.344 -13.023 1 86.69 482 PHE B N 1
ATOM 7857 C CA . PHE B 1 482 ? 23.156 34.188 -14.195 1 86.69 482 PHE B CA 1
ATOM 7858 C C . PHE B 1 482 ? 23.578 35.625 -13.82 1 86.69 482 PHE B C 1
ATOM 7860 O O . PHE B 1 482 ? 24.219 36.312 -14.609 1 86.69 482 PHE B O 1
ATOM 7867 N N . LYS B 1 483 ? 23.156 35.938 -12.68 1 82.56 483 LYS B N 1
ATOM 7868 C CA . LYS B 1 483 ? 23.562 37.281 -12.219 1 82.56 483 LYS B CA 1
ATOM 7869 C C . LYS B 1 483 ? 25.078 37.344 -12.023 1 82.56 483 LYS B C 1
ATOM 7871 O O . LYS B 1 483 ? 25.688 38.375 -12.352 1 82.56 483 LYS B O 1
ATOM 7876 N N . THR B 1 484 ? 25.594 36.406 -11.5 1 81.19 484 THR B N 1
ATOM 7877 C CA . THR B 1 484 ? 27.031 36.375 -11.273 1 81.19 484 THR B CA 1
ATOM 7878 C C . THR B 1 484 ? 27.797 36.281 -12.594 1 81.19 484 THR B C 1
ATOM 7880 O O . THR B 1 484 ? 28.844 36.906 -12.742 1 81.19 484 THR B O 1
ATOM 7883 N N . GLN B 1 485 ? 27.281 35.562 -13.516 1 77.31 485 GLN B N 1
ATOM 7884 C CA . GLN B 1 485 ? 27.906 35.438 -14.828 1 77.31 485 GLN B CA 1
ATOM 7885 C C . GLN B 1 485 ? 27.906 36.781 -15.562 1 77.31 485 GLN B C 1
ATOM 7887 O O . GLN B 1 485 ? 28.859 37.094 -16.266 1 77.31 485 GLN B O 1
ATOM 7892 N N . GLN B 1 486 ? 26.797 37.375 -15.508 1 73.38 486 GLN B N 1
ATOM 7893 C CA . GLN B 1 486 ? 26.688 38.688 -16.141 1 73.38 486 GLN B CA 1
ATOM 7894 C C . GLN B 1 486 ? 27.656 39.688 -15.5 1 73.38 486 GLN B C 1
ATOM 7896 O O . GLN B 1 486 ? 28.234 40.531 -16.188 1 73.38 486 GLN B O 1
ATOM 7901 N N . LYS B 1 487 ? 27.859 39.594 -14.25 1 73.12 487 LYS B N 1
ATOM 7902 C CA . LYS B 1 487 ? 28.797 40.469 -13.578 1 73.12 487 LYS B CA 1
ATOM 7903 C C . LYS B 1 487 ? 30.234 40.156 -13.992 1 73.12 487 LYS B C 1
ATOM 7905 O O . LYS B 1 487 ? 31.047 41.094 -14.188 1 73.12 487 LYS B O 1
ATOM 7910 N N . ASP B 1 488 ? 30.531 39.031 -14.148 1 65.62 488 ASP B N 1
ATOM 7911 C CA . ASP B 1 488 ? 31.875 38.625 -14.547 1 65.62 488 ASP B CA 1
ATOM 7912 C C . ASP B 1 488 ? 32.125 38.969 -16.016 1 65.62 488 ASP B C 1
ATOM 7914 O O . ASP B 1 488 ? 33.281 39.219 -16.406 1 65.62 488 ASP B O 1
ATOM 7918 N N . ALA B 1 489 ? 31.109 39.062 -16.75 1 67.12 489 ALA B N 1
ATOM 7919 C CA . ALA B 1 489 ? 31.266 39.438 -18.172 1 67.12 489 ALA B CA 1
ATOM 7920 C C . ALA B 1 489 ? 31.297 40.938 -18.344 1 67.12 489 ALA B C 1
ATOM 7922 O O . ALA B 1 489 ? 31.844 41.438 -19.328 1 67.12 489 ALA B O 1
ATOM 7923 N N . SER B 1 490 ? 30.688 41.562 -17.484 1 52.12 490 SER B N 1
ATOM 7924 C CA . SER B 1 490 ? 30.75 43.031 -17.562 1 52.12 490 SER B CA 1
ATOM 7925 C C . SER B 1 490 ? 32.031 43.562 -16.938 1 52.12 490 SER B C 1
ATOM 7927 O O . SER B 1 490 ? 32.562 42.969 -15.992 1 52.12 490 SER B O 1
#

Radius of gyration: 35.23 Å; Cα contacts (8 Å, |Δi|>4): 1592; chains: 2; bounding box: 71×108×80 Å

pLDDT: mean 85.06, std 12.28, range [35.81, 97.5]